Protein AF-A0A0E0R1K1-F1 (afdb_monomer)

pLDDT: mean 71.01, std 23.13, range [18.67, 96.88]

Secondary structure (DSSP, 8-state):
-----PPPPB-PPEEETT-S-HHHHHHHHHHHHHHTSEEEEES-S-HHHHHHHHHHHHHHHTS-HHHHHHTB--TTS-SB--TT-------PPP----HHHHHHHHHHHHHHHHHHHHHHHHHHHHTTS-TTTT---EEEEEEEEE-S---S--TT-EEEEEE--SSSEEEEEE-S---EEEES-TT-SSPPPEEB---TTPEEEEE-HHHHHHTTTSS---EEEEE--SS-EEEEEEEEE--TTS-----GGG-BTTBPPPPS-S----------PPP----------PPEEESS-S-HHHHHHHHHHHHHHTS--EEES-S--HHHHHHHHHHHHHHHTS-HHHHHTTB--TT--EEE-TTS--S-TT--SS--S-EEEEE---STT-BTTBPPP---TTTSTTHHHHHHHHHHHHHHHHHHHHHHHHHHTT--TTTT-S-EEEEEEEEE-S---GGGTT--SEEEEPPPSSEEEEEE-S---EEEES-TTSSSPP-EETT--SS-SEEEE---SS-EEEEEEEEEPPHHHHHHHHHHHHHHHHHHHHHHTTS------SS------------------------------------------PPPP------EEETT-S-HHHHHHHHHHHHHHTSEEEEES-S--HHHHHHHHHHHHHHHTS-HHHHHHTB--TTS-EEE-TTS--S-TT-SSSS-S-EEEEE-----TTSS--------TTT-TTHHHHHHHHHHHHHHHHHHHHHHHHHHTT--TTHHHHTTTTSS----EEEEE--SS--GGGTT--SS-S----SSEEEE---S----EE-SSTTSSSPPPEEPPP-TTPEEEEE--S--SS-----------HHHHHHHHHHHHHHHHHHHHHHHHHH------SSS--HHHHHHHHHTT-

InterPro domains:
  IPR005123 Oxoglutarate/iron-dependent dioxygenase domain [PS51471] (137-242)
  IPR005123 Oxoglutarate/iron-dependent dioxygenase domain [PS51471] (443-529)
  IPR005123 Oxoglutarate/iron-dependent dioxygenase domain [PS51471] (773-859)
  IPR026992 Non-haem dioxygenase, N-terminal domain [PF14226] (12-111)
  IPR026992 Non-haem dioxygenase, N-terminal domain [PF14226] (290-401)
  IPR026992 Non-haem dioxygenase, N-terminal domain [PF14226] (614-725)
  IPR027443 Isopenicillin N synthase-like superfamily [G3DSA:2.60.120.330] (4-268)
  IPR027443 Isopenicillin N synthase-like superfamily [G3DSA:2.60.120.330] (279-543)
  IPR027443 Isopenicillin N synthase-like superfamily [G3DSA:2.60.120.330] (609-859)
  IPR044861 Isopenicillin N synthase-like, Fe(2+) 2OG dioxygenase domain [PF03171] (141-241)
  IPR044861 Isopenicillin N synthase-like, Fe(2+) 2OG dioxygenase domain [PF03171] (447-529)
  IPR044861 Isopenicillin N synthase-like, Fe(2+) 2OG dioxygenase domain [PF03171] (775-840)

Solvent-accessible surface area (backbone atoms only — not comparable to full-atom values): 54392 Å² total; per-residue (Å²): 143,74,79,80,76,77,52,66,74,50,85,58,51,76,43,59,65,69,53,88,53,56,67,62,44,9,52,50,51,43,49,24,29,48,72,45,10,36,29,36,36,30,69,62,84,47,54,92,47,52,62,54,48,50,56,47,47,50,62,56,69,70,47,59,66,70,66,50,56,46,35,33,28,30,94,84,73,53,60,40,79,64,90,95,62,92,76,78,56,86,76,57,64,88,76,90,85,54,69,71,48,54,54,49,54,48,55,46,51,56,45,51,48,52,42,47,49,52,50,48,21,30,52,26,46,52,52,78,42,57,54,64,75,67,76,65,57,45,75,48,83,42,83,45,79,39,78,29,81,66,74,95,79,65,103,73,66,50,70,36,67,82,42,66,50,75,31,39,36,36,42,33,43,68,76,63,64,72,36,45,27,37,20,70,53,73,76,42,86,79,66,61,66,30,37,50,73,75,57,91,72,38,34,41,34,36,37,6,45,48,40,14,51,28,29,53,57,58,29,36,48,34,33,33,30,25,45,60,72,63,47,61,37,49,36,40,40,39,38,30,28,64,51,89,88,58,84,87,55,57,37,70,81,43,38,43,81,85,41,62,68,75,72,98,81,79,89,90,87,84,91,87,87,75,88,75,87,79,78,90,74,86,72,92,72,84,88,46,79,52,52,73,42,55,67,69,56,86,54,59,63,62,45,7,52,52,49,45,48,24,58,74,54,18,61,50,62,48,74,40,71,57,80,69,58,65,73,57,53,55,48,49,53,50,48,48,47,64,55,68,72,44,58,67,69,67,48,54,74,37,49,40,48,96,80,53,26,16,30,41,60,54,42,73,51,51,69,32,80,82,58,93,57,85,28,15,52,30,29,37,38,31,40,56,57,87,60,97,69,36,46,96,78,36,65,70,61,73,81,54,60,90,80,45,64,68,42,66,61,49,54,52,52,50,52,54,47,52,48,55,41,46,43,56,52,41,18,31,54,25,43,50,72,75,45,55,52,68,70,58,71,61,52,42,46,35,43,31,44,38,41,28,63,22,78,77,53,87,92,43,72,88,46,26,27,34,38,56,36,62,88,79,63,78,46,74,50,76,49,68,78,79,68,76,37,48,27,38,18,50,45,80,89,43,85,82,62,59,74,46,58,63,84,28,65,69,33,30,68,31,37,30,25,50,65,69,73,47,66,39,51,37,41,40,36,35,30,29,74,28,78,64,51,65,46,45,52,61,50,52,56,59,49,54,54,50,61,51,54,64,60,56,75,70,78,67,95,73,96,80,78,91,72,63,78,84,85,87,81,89,86,85,90,86,87,86,88,80,83,89,79,90,88,81,90,80,89,78,91,90,83,84,89,91,88,87,84,79,88,87,80,92,79,88,81,90,74,83,70,64,81,54,85,61,48,76,38,50,69,68,51,92,47,63,64,64,38,7,50,48,49,44,49,22,48,75,76,54,32,33,29,34,35,31,66,63,78,64,55,70,69,54,54,54,49,41,54,53,44,50,47,62,54,71,71,43,56,67,70,63,47,54,74,40,42,52,42,100,82,67,15,17,29,44,57,56,39,76,48,58,66,35,83,83,53,92,60,90,31,17,52,28,29,36,37,31,39,57,68,82,87,64,97,78,57,90,69,75,70,55,60,76,78,56,56,93,81,43,68,63,37,67,59,44,53,51,56,47,51,55,40,50,50,55,37,50,52,55,51,51,23,30,51,29,44,47,71,76,43,54,54,55,46,58,56,77,74,44,67,64,78,73,56,86,52,66,48,73,52,78,48,61,72,90,75,78,56,85,90,49,72,88,64,38,52,70,42,71,77,79,85,90,54,65,59,49,84,43,78,76,94,63,78,77,80,52,66,48,51,79,54,71,88,44,85,80,63,59,74,34,46,47,74,74,56,91,86,42,36,43,31,38,43,50,66,92,79,82,86,92,78,95,74,89,81,88,89,87,79,93,55,80,70,60,57,59,54,53,55,54,54,52,56,55,51,55,53,54,55,51,53,58,54,59,60,68,73,59,86,73,89,81,77,94,88,73,86,53,72,67,61,59,52,56,64,57,61,77,76,115

Organism: Oryza rufipogon (NCBI:txid4529)

Radius of gyration: 35.81 Å; Cα contacts (8 Å, |Δi|>4): 1321; chains: 1; bounding box: 96×92×89 Å

Sequence (910 aa):
MAGAGAGEILDLPVVDLASSDLAAAAKSVRKACVEYGFFYVVNHGAEGLVEKVFAESSKFFEQPLGEKMALLRNRNYLGYTPLGADKLDASSKFKENFPCWKETMKLYHETALATGKRILSLIALSLNLDAEFFDCPVAFLRLLHYPGEANESDDGNYGASAHSDYGVLTLVATDGTPGLQICREKDKCPQLWEDVHHIEGALIVNIGDLLQRWTNCVFRSTLHRVVAVGKERYSVAFFLHTNPDLVVQCLESCCSEACPPRSNKQQPLPGGRGSGKPEMVAAAGDRLDLPVVDLASSDLRSSAESIRKACVEYGFFYVVNHGIEEGLLEKVFAESRRFFEQPLEEKMALLRNSSHLGYTPPYTEKLDASSKFRGDLSEKFKIGPIGDEGFQNDANQWPSEERLPCWKETMKLYRATALATGKRILSLVALSLNLDAEFFDCPLAFLRLLHYPGEINESDDGNYGASAHSDYGILTLLATDGIPGLQICKEKDRHPQLWEDVHHIDGSTLHRVVAVGKERYSVAFFLDPDPDFVVSTYKKWRLFGRALELNIQKGKTCYMTPKMGHVCFLLCKPSYRGDADADGGGGSSSKPPLRQKRNPAMAGGGGGGNRLDLPVVDLASSDPRAAAESIRKACVESGFFYVVNHGVEEGLLKRLFAESSKFFELPMEEKMTLRRNSNHRGYTPPYAEKLDPSSKFEGDLKESFYIGPIGDEGLQNDANQWPSEERLPSWRETIKMYHASALATGKRILSLIALSLNLDAEFFENIGAFICPSAFLRLLHYPGEVDDSDYGNYGASAHSDYGMITLLATDGTPGLQICKEKDRNPQLWEDVHHIDGSTVHRVVAVGKERYSRVMPTEVLTYKEWRLFERAIECYIQIVLCFYMCKEANMCYTAGHRSPLSIFLLRLGSV

Foldseek 3Di:
DPDPPAFPADPFAEAELPDPPLVVRLQSLLCRQQQPLKHKYFPLPCQVLLVVLVVLLVVLVPDDPVVQVLFFQAPVRGGHDDPPDPDHDHDRDDDDDDPSNVVSVVVSLVSVLVSVLSSCLSPQVNLVHHSCPQVDWDKDKDKDKQALDDDPDDPPAFSWDKDFAAAAKKWKDWPQDWFKWWFSCPLDVVTRTHTHGDDRRIIMMGGGPLNCLQLLNSGDRIIMTGGRPSHMIIMMMMGIHGDPVDDRWHDPSNDDQVRHRDDPPDDDDDDDDFDDDDDPPPDDDDDDAQQEAELPDPPLLVSLQSLVCRCVKAVDHHYPPLPDDPVLVVVLVVLLCLLVPDDPVQQVVQQADPVRAGKDAALRAAQPPRDPDSHAQKIKHKDWDDDDQDPPNDHHDDRDCVRRPCSVVSVVVNQVSVLVSVLSSCLSPQVSVVHHSCLQVDWTKMKMKMKFDLDQDPSNVPHFNHDKHADDADDKDKDWPPDWFKWFFQCPPDPVTDIGTPVDDIHGRIITGHRDNDMIIMMMMHTHGDSVSVVVVVVVVVVVVVVVVVVVVPPDDDDDDDDDDDDDDDDYYDDDDDDDDDDDDDYDDDDDDDDDDDDDDDDDDDDDFDADPQQEAELPDPDLLVNLQSLLCRCVPPLKHKYFPLPDDPVLLVVQVVLLVLLVPDDPVLQCVQPQDPVRFGKDAALNAAADPPDPDSHARKIKGKAWDDDDPPTPCRVHDDRDCVRRVCNVVSVVSVQVSVVSSVLSSCLSPCVNVVHHSCVCVVVPCPVPPGRMDMRMDFDPDDDPVCVVHHNHDDHDDDDQKDWADDPQDWRDWDFRCVVDVVTDTGTDGDDPNIIMMRGPPVDDPDDPDDDDDDDDDPVVVVVVVVVVVVVVVVVVVVVVVVVPPDDDDDDDDDPVVVVVVVVVPD

Structure (mmCIF, N/CA/C/O backbone):
data_AF-A0A0E0R1K1-F1
#
_entry.id   AF-A0A0E0R1K1-F1
#
loop_
_atom_site.group_PDB
_atom_site.id
_atom_site.type_symbol
_atom_site.label_atom_id
_atom_site.label_alt_id
_atom_site.label_comp_id
_atom_site.label_asym_id
_atom_site.label_entity_id
_atom_site.label_seq_id
_atom_site.pdbx_PDB_ins_code
_atom_site.Cartn_x
_atom_site.Cartn_y
_atom_site.Cartn_z
_atom_site.occupancy
_atom_site.B_iso_or_equiv
_atom_site.auth_seq_id
_atom_site.auth_comp_id
_atom_site.auth_asym_id
_atom_site.auth_atom_id
_atom_site.pdbx_PDB_model_num
ATOM 1 N N . MET A 1 1 ? -18.741 42.833 -5.542 1.00 38.09 1 MET A N 1
ATOM 2 C CA . MET A 1 1 ? -18.993 42.048 -6.769 1.00 38.09 1 MET A CA 1
ATOM 3 C C . MET A 1 1 ? -17.770 42.108 -7.670 1.00 38.09 1 MET A C 1
ATOM 5 O O . MET A 1 1 ? -17.609 43.068 -8.409 1.00 38.09 1 MET A O 1
ATOM 9 N N . ALA A 1 2 ? -16.921 41.090 -7.589 1.00 26.56 2 ALA A N 1
ATOM 10 C CA . ALA A 1 2 ? -16.015 40.679 -8.655 1.00 26.56 2 ALA A CA 1
ATOM 11 C C . ALA A 1 2 ? -16.348 39.201 -8.889 1.00 26.56 2 ALA A C 1
ATOM 13 O O . ALA A 1 2 ? -16.592 38.488 -7.915 1.00 26.56 2 ALA A O 1
ATOM 14 N N . GLY A 1 3 ? -16.517 38.782 -10.142 1.00 25.83 3 GLY A N 1
ATOM 15 C CA . GLY A 1 3 ? -17.083 37.466 -10.432 1.00 25.83 3 GLY A CA 1
ATOM 16 C C . GLY A 1 3 ? -16.177 36.344 -9.937 1.00 25.83 3 GLY A C 1
ATOM 17 O O . GLY A 1 3 ? -14.984 36.356 -10.237 1.00 25.83 3 GLY A O 1
ATOM 18 N N . ALA A 1 4 ? -16.754 35.357 -9.247 1.00 35.53 4 ALA A N 1
ATOM 19 C CA . ALA A 1 4 ? -16.153 34.033 -9.206 1.00 35.53 4 ALA A CA 1
ATOM 20 C C . ALA A 1 4 ? -15.958 33.598 -10.663 1.00 35.53 4 ALA A C 1
ATOM 22 O O . ALA A 1 4 ? -16.930 33.524 -11.421 1.00 35.53 4 ALA A O 1
ATOM 23 N N . GLY A 1 5 ? -14.705 33.405 -11.075 1.00 34.50 5 GLY A N 1
ATOM 24 C CA . GLY A 1 5 ? -14.417 32.869 -12.395 1.00 34.50 5 GLY A CA 1
ATOM 25 C C . GLY A 1 5 ? -15.039 31.486 -12.466 1.00 34.50 5 GLY A C 1
ATOM 26 O O . GLY A 1 5 ? -14.620 30.603 -11.722 1.00 34.50 5 GLY A O 1
ATOM 27 N N . ALA A 1 6 ? -16.052 31.313 -13.316 1.00 41.03 6 ALA A N 1
ATOM 28 C CA . ALA A 1 6 ? -16.523 29.982 -13.657 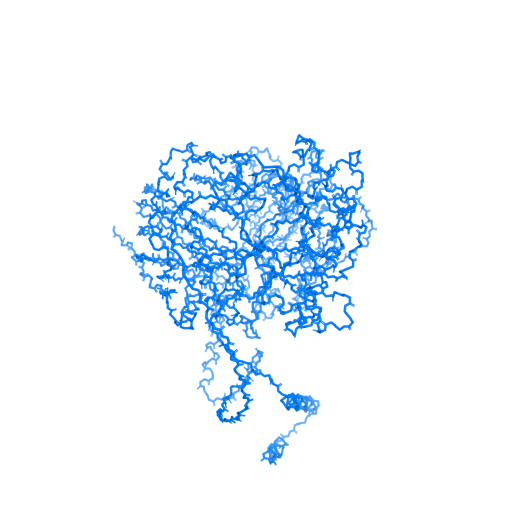1.00 41.03 6 ALA A CA 1
ATOM 29 C C . ALA A 1 6 ? -15.311 29.216 -14.197 1.00 41.03 6 ALA A C 1
ATOM 31 O O . ALA A 1 6 ? -14.703 29.664 -15.174 1.00 41.03 6 ALA A O 1
ATOM 32 N N . GLY A 1 7 ? -14.932 28.122 -13.530 1.00 47.09 7 GLY A N 1
ATOM 33 C CA . GLY A 1 7 ? -13.906 27.232 -14.051 1.00 47.09 7 GLY A CA 1
ATOM 34 C C . GLY A 1 7 ? -14.307 26.803 -15.458 1.00 47.09 7 GLY A C 1
ATOM 35 O O . GLY A 1 7 ? -15.494 26.591 -15.729 1.00 47.09 7 GLY A O 1
ATOM 36 N N . GLU A 1 8 ? -13.343 26.713 -16.376 1.00 55.09 8 GLU A N 1
ATOM 37 C CA . GLU A 1 8 ? -13.627 26.105 -17.673 1.00 55.09 8 GLU A CA 1
ATOM 38 C C . GLU A 1 8 ? -14.119 24.677 -17.408 1.00 55.09 8 GLU A C 1
ATOM 40 O O . GLU A 1 8 ? -13.412 23.872 -16.798 1.00 55.09 8 GLU A O 1
ATOM 45 N N . ILE A 1 9 ? -15.370 24.396 -17.793 1.00 64.06 9 ILE A N 1
ATOM 46 C CA . ILE A 1 9 ? -16.003 23.098 -17.546 1.00 64.06 9 ILE A CA 1
ATOM 47 C C . ILE A 1 9 ? -15.183 22.046 -18.280 1.00 64.06 9 ILE A C 1
ATOM 49 O O . ILE A 1 9 ? -15.067 22.087 -19.507 1.00 64.06 9 ILE A O 1
ATOM 53 N N . LEU A 1 10 ? -14.622 21.100 -17.529 1.00 76.94 10 LEU A N 1
ATOM 54 C CA . LEU A 1 10 ? -13.734 20.115 -18.112 1.00 76.94 10 LEU A CA 1
ATOM 55 C C . LEU A 1 10 ? -14.541 19.029 -18.826 1.00 76.94 10 LEU A C 1
ATOM 57 O O . LEU A 1 10 ? -15.291 18.272 -18.202 1.00 76.94 10 LEU A O 1
ATOM 61 N N . ASP A 1 11 ? -14.351 18.938 -20.139 1.00 83.44 11 ASP A N 1
ATOM 62 C CA . ASP A 1 11 ? -14.863 17.845 -20.961 1.00 83.44 11 ASP A CA 1
ATOM 63 C C . ASP A 1 11 ? -13.912 16.641 -20.853 1.00 83.44 11 ASP A C 1
ATOM 65 O O . ASP A 1 11 ? -12.934 16.507 -21.596 1.00 83.44 11 ASP A O 1
ATOM 69 N N . LEU A 1 12 ? -14.136 15.805 -19.833 1.00 90.81 12 LEU A N 1
ATOM 70 C CA . LEU A 1 12 ? -13.389 14.561 -19.655 1.00 90.81 12 LEU A CA 1
ATOM 71 C C . LEU A 1 12 ? -13.831 13.514 -20.691 1.00 90.81 12 LEU A C 1
ATOM 73 O O . LEU A 1 12 ? -15.024 13.402 -20.973 1.00 90.81 12 LEU A O 1
ATOM 77 N N . PRO A 1 13 ? -12.914 12.669 -21.201 1.00 92.69 13 PRO A N 1
ATOM 78 C CA . PRO A 1 13 ? -13.278 11.599 -22.123 1.00 92.69 13 PRO A CA 1
ATOM 79 C C . PRO A 1 13 ? -14.354 10.673 -21.543 1.00 92.69 13 PRO A C 1
ATOM 81 O O . PRO A 1 13 ? -14.266 10.271 -20.384 1.00 92.69 13 PRO A O 1
ATOM 84 N N . VAL A 1 14 ? -15.325 10.282 -22.368 1.00 93.88 14 VAL A N 1
ATOM 85 C CA . VAL A 1 14 ? -16.332 9.269 -22.022 1.00 93.88 14 VAL A CA 1
ATOM 86 C C . VAL A 1 14 ? -15.924 7.922 -22.622 1.00 93.88 14 VAL A C 1
ATOM 88 O O . VAL A 1 14 ? -15.594 7.826 -23.807 1.00 93.88 14 VAL A O 1
ATOM 91 N N . VAL A 1 15 ? -15.944 6.871 -21.803 1.00 92.75 15 VAL A N 1
ATOM 92 C CA . VAL A 1 15 ? -15.633 5.490 -22.186 1.00 92.75 15 VAL A CA 1
ATOM 93 C C . VAL A 1 15 ? -16.885 4.627 -22.035 1.00 92.75 15 VAL A C 1
ATOM 95 O O . VAL A 1 15 ? -17.396 4.434 -20.935 1.00 92.75 15 VAL A O 1
ATOM 98 N N . ASP A 1 16 ? -17.358 4.080 -23.150 1.00 90.81 16 ASP A N 1
ATOM 99 C CA . ASP A 1 16 ? -18.462 3.119 -23.183 1.00 90.81 16 ASP A CA 1
ATOM 100 C C . ASP A 1 16 ? -17.943 1.696 -22.910 1.00 90.81 16 ASP A C 1
ATOM 102 O O . ASP A 1 16 ? -17.203 1.131 -23.723 1.00 90.81 16 ASP A O 1
ATOM 106 N N . LEU A 1 17 ? -18.320 1.109 -21.768 1.00 88.81 17 LEU A N 1
ATOM 107 C CA . LEU A 1 17 ? -17.922 -0.258 -21.403 1.00 88.81 17 LEU A CA 1
ATOM 108 C C . LEU A 1 17 ? -18.728 -1.356 -22.112 1.00 88.81 17 LEU A C 1
ATOM 110 O O . LEU A 1 17 ? -18.272 -2.506 -22.142 1.00 88.81 17 LEU A O 1
ATOM 114 N N . ALA A 1 18 ? -19.869 -1.018 -22.718 1.00 86.69 18 ALA A N 1
ATOM 115 C CA . ALA A 1 18 ? -20.648 -1.928 -23.554 1.00 86.69 18 ALA A CA 1
ATOM 116 C C . ALA A 1 18 ? -20.130 -1.999 -25.005 1.00 86.69 18 ALA A C 1
ATOM 118 O O . ALA A 1 18 ? -20.594 -2.840 -25.780 1.00 86.69 18 ALA A O 1
ATOM 119 N N . SER A 1 19 ? -19.142 -1.171 -25.375 1.00 83.69 19 SER A N 1
ATOM 120 C CA . SER A 1 19 ? -18.509 -1.209 -26.697 1.00 83.69 19 SER A CA 1
ATOM 121 C C . SER A 1 19 ? -17.977 -2.604 -27.046 1.00 83.69 19 SER A C 1
ATOM 123 O O . SER A 1 19 ? -17.185 -3.206 -26.315 1.00 83.69 19 SER A O 1
ATOM 125 N N . SER A 1 20 ? -18.355 -3.098 -28.228 1.00 81.00 20 SER A N 1
ATOM 126 C CA . SER A 1 20 ? -17.817 -4.339 -28.792 1.00 81.00 20 SER A CA 1
ATOM 127 C C . SER A 1 20 ? -16.398 -4.189 -29.358 1.00 81.00 20 SER A C 1
ATOM 129 O O . SER A 1 20 ? -15.732 -5.198 -29.592 1.00 81.00 20 SER A O 1
ATOM 131 N N . ASP A 1 21 ? -15.930 -2.957 -29.595 1.00 88.62 21 ASP A N 1
ATOM 132 C CA . ASP A 1 21 ? -14.556 -2.673 -30.024 1.00 88.62 21 ASP A CA 1
ATOM 133 C C . ASP A 1 21 ? -13.673 -2.369 -28.805 1.00 88.62 21 ASP A C 1
ATOM 135 O O . ASP A 1 21 ? -13.520 -1.225 -28.362 1.00 88.62 21 ASP A O 1
ATOM 139 N N . LEU A 1 22 ? -13.079 -3.435 -28.265 1.00 85.44 22 LEU A N 1
ATOM 140 C CA . LEU A 1 22 ? -12.175 -3.366 -27.117 1.00 85.44 22 LEU A CA 1
ATOM 141 C C . LEU A 1 22 ? -10.867 -2.633 -27.435 1.00 85.44 22 LEU A C 1
ATOM 143 O O . LEU A 1 22 ? -10.269 -2.062 -26.528 1.00 85.44 22 LEU A O 1
ATOM 147 N N . ALA A 1 23 ? -10.424 -2.615 -28.696 1.00 84.75 23 ALA A N 1
ATOM 148 C CA . ALA A 1 23 ? -9.196 -1.928 -29.087 1.00 84.75 23 ALA A CA 1
ATOM 149 C C . ALA A 1 23 ? -9.410 -0.408 -29.126 1.00 84.75 23 ALA A C 1
ATOM 151 O O . ALA A 1 23 ? -8.581 0.349 -28.615 1.00 84.75 23 ALA A O 1
ATOM 152 N N . ALA A 1 24 ? -10.549 0.048 -29.658 1.00 87.19 24 ALA A N 1
ATOM 153 C CA . ALA A 1 24 ? -10.958 1.447 -29.578 1.00 87.19 24 ALA A CA 1
ATOM 154 C C . ALA A 1 24 ? -11.200 1.885 -28.123 1.00 87.19 24 ALA A C 1
ATOM 156 O O . ALA A 1 24 ? -10.706 2.941 -27.720 1.00 87.19 24 ALA A O 1
ATOM 157 N N . ALA A 1 25 ? -11.878 1.059 -27.316 1.00 88.62 25 ALA A N 1
ATOM 158 C CA . ALA A 1 25 ? -12.114 1.339 -25.899 1.00 88.62 25 ALA A CA 1
ATOM 159 C C . ALA A 1 25 ? -10.797 1.442 -25.105 1.00 88.62 25 ALA A C 1
ATOM 161 O O . ALA A 1 25 ? -10.559 2.457 -24.450 1.00 88.62 25 ALA A O 1
ATOM 162 N N . ALA A 1 26 ? -9.891 0.465 -25.235 1.00 91.88 26 ALA A N 1
ATOM 163 C CA . ALA A 1 26 ? -8.576 0.487 -24.591 1.00 91.88 26 ALA A CA 1
ATOM 164 C C . ALA A 1 26 ? -7.733 1.693 -25.039 1.00 91.88 26 ALA A C 1
ATOM 166 O O . ALA A 1 26 ? -7.074 2.328 -24.218 1.00 91.88 26 ALA A O 1
ATOM 167 N N . LYS A 1 27 ? -7.792 2.082 -26.320 1.00 90.75 27 LYS A N 1
ATOM 168 C CA . LYS A 1 27 ? -7.124 3.292 -26.826 1.00 90.75 27 LYS A CA 1
ATOM 169 C C . LYS A 1 27 ? -7.714 4.581 -26.236 1.00 90.75 27 LYS A C 1
ATOM 171 O O . LYS A 1 27 ? -6.952 5.507 -25.957 1.00 90.75 27 LYS A O 1
ATOM 176 N N . SER A 1 28 ? -9.033 4.641 -26.034 1.00 91.12 28 SER A N 1
ATOM 177 C CA . SER A 1 28 ? -9.708 5.771 -25.379 1.00 91.12 28 SER A CA 1
ATOM 178 C C . SER A 1 28 ? -9.299 5.882 -23.906 1.00 91.12 28 SER A C 1
ATOM 180 O O . SER A 1 28 ? -8.825 6.935 -23.479 1.00 91.12 28 SER A O 1
ATOM 182 N N . VAL A 1 29 ? -9.340 4.763 -23.169 1.00 94.12 29 VAL A N 1
ATOM 183 C CA . VAL A 1 29 ? -8.846 4.656 -21.783 1.00 94.12 29 VAL A CA 1
ATOM 184 C C . VAL A 1 29 ? -7.381 5.088 -21.691 1.00 94.12 29 VAL A C 1
ATOM 186 O O . VAL A 1 29 ? -7.044 5.925 -20.859 1.00 94.12 29 VAL A O 1
ATOM 189 N N . ARG A 1 30 ? -6.511 4.621 -22.601 1.00 94.06 30 ARG A N 1
ATOM 190 C CA . ARG A 1 30 ? -5.103 5.051 -22.668 1.00 94.06 30 ARG A CA 1
ATOM 191 C C . ARG A 1 30 ? -4.975 6.565 -22.754 1.00 94.06 30 ARG A C 1
ATOM 193 O O . ARG A 1 30 ? -4.182 7.161 -22.034 1.00 94.06 30 ARG A O 1
ATOM 200 N N . LYS A 1 31 ? -5.736 7.179 -23.665 1.00 92.44 31 LYS A N 1
ATOM 201 C CA . LYS A 1 31 ? -5.707 8.621 -23.906 1.00 92.44 31 LYS A CA 1
ATOM 202 C C . LYS A 1 31 ? -6.142 9.378 -22.649 1.00 92.44 31 LYS A C 1
ATOM 204 O O . LYS A 1 31 ? -5.427 10.276 -22.215 1.00 92.44 31 LYS A O 1
ATOM 209 N N . ALA A 1 32 ? -7.242 8.960 -22.026 1.00 93.50 32 ALA A N 1
ATOM 210 C CA . ALA A 1 32 ? -7.719 9.523 -20.768 1.00 93.50 32 ALA A CA 1
ATOM 211 C C . ALA A 1 32 ? -6.681 9.430 -19.637 1.00 93.50 32 ALA A C 1
ATOM 213 O O . ALA A 1 32 ? -6.349 10.442 -19.018 1.00 93.50 32 ALA A O 1
ATOM 214 N N . CYS A 1 33 ? -6.110 8.245 -19.408 1.00 94.25 33 CYS A N 1
ATOM 215 C CA . CYS A 1 33 ? -5.111 8.006 -18.366 1.00 94.25 33 CYS A CA 1
ATOM 216 C C . CYS A 1 33 ? -3.810 8.810 -18.566 1.00 94.25 33 CYS A C 1
ATOM 218 O O . CYS A 1 33 ? -3.168 9.177 -17.584 1.00 94.25 33 CYS A O 1
ATOM 220 N N . VAL A 1 34 ? -3.419 9.106 -19.813 1.00 92.00 34 VAL A N 1
ATOM 221 C CA . VAL A 1 34 ? -2.236 9.931 -20.146 1.00 92.00 34 VAL A CA 1
ATOM 222 C C . VAL A 1 34 ? -2.520 11.437 -20.010 1.00 92.00 34 VAL A C 1
ATOM 224 O O . VAL A 1 34 ? -1.708 12.184 -19.454 1.00 92.00 34 VAL A O 1
ATOM 227 N N . GLU A 1 35 ? -3.647 11.904 -20.556 1.00 90.12 35 GLU A N 1
ATOM 228 C CA . GLU A 1 35 ? -3.957 13.336 -20.682 1.00 90.12 35 GLU A CA 1
ATOM 229 C C . GLU A 1 35 ? -4.585 13.932 -19.411 1.00 90.12 35 GLU A C 1
ATOM 231 O O . GLU A 1 35 ? -4.245 15.055 -19.033 1.00 90.12 35 GLU A O 1
ATOM 236 N N . TYR A 1 36 ? -5.465 13.178 -18.746 1.00 92.38 36 TYR A N 1
ATOM 237 C CA . TYR A 1 36 ? -6.310 13.658 -17.645 1.00 92.38 36 TYR A CA 1
ATOM 238 C C . TYR A 1 36 ? -6.089 12.895 -16.337 1.00 92.38 36 TYR A C 1
ATOM 240 O O . TYR A 1 36 ? -6.221 13.484 -15.267 1.00 92.38 36 TYR A O 1
ATOM 248 N N . GLY A 1 37 ? -5.802 11.590 -16.399 1.00 92.88 37 GLY A N 1
ATOM 249 C CA . GLY A 1 37 ? -5.854 10.701 -15.227 1.00 92.88 37 GLY A CA 1
ATOM 250 C C . GLY A 1 37 ? -7.275 10.437 -14.704 1.00 92.88 37 GLY A C 1
ATOM 251 O O . GLY A 1 37 ? -7.437 9.717 -13.722 1.00 92.88 37 GLY A O 1
ATOM 252 N N . PHE A 1 38 ? -8.276 11.022 -15.370 1.00 94.94 38 PHE A N 1
ATOM 253 C CA . PHE A 1 38 ? -9.704 11.023 -15.064 1.00 94.94 38 PHE A CA 1
ATOM 254 C C . PHE A 1 38 ? -10.502 10.805 -16.360 1.00 94.94 38 PHE A C 1
ATOM 256 O O . PHE A 1 38 ? -10.110 11.302 -17.418 1.00 94.94 38 PHE A O 1
ATOM 263 N N . PHE A 1 39 ? -11.618 10.085 -16.288 1.00 96.06 39 PHE A N 1
ATOM 264 C CA . PHE A 1 39 ? -12.583 9.911 -17.378 1.00 96.06 39 PHE A CA 1
ATOM 265 C C . PHE A 1 39 ? -13.959 9.523 -16.842 1.00 96.06 39 PHE A C 1
ATOM 267 O O . PHE A 1 39 ? -14.080 9.067 -15.708 1.00 96.06 39 PHE A O 1
ATOM 274 N N . TYR A 1 40 ? -14.991 9.673 -17.666 1.00 96.06 40 TYR A N 1
ATOM 275 C CA . TYR A 1 40 ? -16.293 9.079 -17.390 1.00 96.06 40 TYR A CA 1
ATOM 276 C C . TYR A 1 40 ? -16.378 7.673 -17.970 1.00 96.06 40 TYR A C 1
ATOM 278 O O . TYR A 1 40 ? -15.834 7.379 -19.037 1.00 96.06 40 TYR A O 1
ATOM 286 N N . VAL A 1 41 ? -17.135 6.823 -17.295 1.00 94.62 41 VAL A N 1
ATOM 287 C CA . VAL A 1 41 ? -17.526 5.495 -17.748 1.00 94.62 41 VAL A CA 1
ATOM 288 C C . VAL A 1 41 ? -19.049 5.425 -17.810 1.00 94.62 41 VAL A C 1
ATOM 290 O O . VAL A 1 41 ? -19.723 5.789 -16.849 1.00 94.62 41 VAL A O 1
ATOM 293 N N . VAL A 1 42 ? -19.581 4.943 -18.935 1.00 93.75 42 VAL A N 1
ATOM 294 C CA . VAL A 1 42 ? -21.022 4.747 -19.195 1.00 93.75 42 VAL A CA 1
ATOM 295 C C . VAL A 1 42 ? -21.299 3.311 -19.649 1.00 93.75 42 VAL A C 1
ATOM 297 O O . VAL A 1 42 ? -20.377 2.607 -20.073 1.00 93.75 42 VAL A O 1
ATOM 300 N N . ASN A 1 43 ? -22.563 2.881 -19.557 1.00 90.94 43 ASN A N 1
ATOM 301 C CA . ASN A 1 43 ? -23.010 1.509 -19.834 1.00 90.94 43 ASN A CA 1
ATOM 302 C C . ASN A 1 43 ? -22.203 0.466 -19.034 1.00 90.94 43 ASN A C 1
ATOM 304 O O . ASN A 1 43 ? -21.733 -0.545 -19.561 1.00 90.94 43 ASN A O 1
ATOM 308 N N . HIS A 1 44 ? -21.985 0.760 -17.753 1.00 89.06 44 HIS A N 1
ATOM 309 C CA . HIS A 1 44 ? -21.160 -0.017 -16.827 1.00 89.06 44 HIS A CA 1
ATOM 310 C C . HIS A 1 44 ? -21.938 -1.066 -16.036 1.00 89.06 44 HIS A C 1
ATOM 312 O O . HIS A 1 44 ? -21.310 -1.934 -15.424 1.00 89.06 44 HIS A O 1
ATOM 318 N N . GLY A 1 45 ? -23.272 -1.024 -16.085 1.00 84.75 45 GLY A N 1
ATOM 319 C CA . GLY A 1 45 ? -24.164 -2.015 -15.486 1.00 84.75 45 GLY A CA 1
ATOM 320 C C . GLY A 1 45 ? -24.514 -1.762 -14.017 1.00 84.75 45 GLY A C 1
ATOM 321 O O . GLY A 1 45 ? -25.189 -2.597 -13.415 1.00 84.75 45 GLY A O 1
ATOM 322 N N . ALA A 1 46 ? -24.077 -0.642 -13.431 1.00 85.62 46 ALA A N 1
ATOM 323 C CA . ALA A 1 46 ? -24.394 -0.249 -12.055 1.00 85.62 46 ALA A CA 1
ATOM 324 C C . ALA A 1 46 ? -25.372 0.939 -11.958 1.00 85.62 46 ALA A C 1
ATOM 326 O O . ALA A 1 46 ? -25.696 1.368 -10.852 1.00 85.62 46 ALA A O 1
ATOM 327 N N . GLU A 1 47 ? -25.863 1.470 -13.081 1.00 82.56 47 GLU A N 1
ATOM 328 C CA . GLU A 1 47 ? -26.652 2.707 -13.170 1.00 82.56 47 GLU A CA 1
ATOM 329 C C . GLU A 1 47 ? -27.867 2.681 -12.222 1.00 82.56 47 GLU A C 1
ATOM 331 O O . GLU A 1 47 ? -27.981 3.515 -11.327 1.00 82.56 47 GLU A O 1
ATOM 336 N N . GLY A 1 48 ? -28.709 1.645 -12.319 1.00 80.62 48 GLY A N 1
ATOM 337 C CA . GLY A 1 48 ? -29.880 1.450 -11.445 1.00 80.62 48 GLY A CA 1
ATOM 338 C C . GLY A 1 48 ? -29.578 0.934 -10.026 1.00 80.62 48 GLY A C 1
ATOM 339 O O . GLY A 1 48 ? -30.506 0.627 -9.270 1.00 80.62 48 GLY A O 1
ATOM 340 N N . LEU A 1 49 ? -28.299 0.779 -9.661 1.00 88.94 49 LEU A N 1
ATOM 341 C CA . LEU A 1 49 ? -27.853 0.469 -8.297 1.00 88.94 49 LEU A CA 1
ATOM 342 C C . LEU A 1 49 ? -27.308 1.707 -7.578 1.00 88.94 49 LEU A C 1
ATOM 344 O O . LEU A 1 49 ? -27.523 1.826 -6.375 1.00 88.94 49 LEU A O 1
ATOM 348 N N . VAL A 1 50 ? -26.664 2.634 -8.294 1.00 88.12 50 VAL A N 1
ATOM 349 C CA . VAL A 1 50 ? -26.103 3.875 -7.731 1.00 88.12 50 VAL A CA 1
ATOM 350 C C . VAL A 1 50 ? -27.162 4.675 -6.959 1.00 88.12 50 VAL A C 1
ATOM 352 O O . VAL A 1 50 ? -26.929 5.040 -5.809 1.00 88.12 50 VAL A O 1
ATOM 355 N N . GLU A 1 51 ? -28.358 4.863 -7.525 1.00 88.00 51 GLU A N 1
ATOM 356 C CA . GLU A 1 51 ? -29.473 5.551 -6.850 1.00 88.00 51 GLU A CA 1
ATOM 357 C C . GLU A 1 51 ? -29.887 4.870 -5.534 1.00 88.00 51 GLU A C 1
ATOM 359 O O . GLU A 1 51 ? -30.118 5.532 -4.521 1.00 88.00 51 GLU A O 1
ATOM 364 N N . LYS A 1 52 ? -29.941 3.531 -5.521 1.00 89.62 52 LYS A N 1
ATOM 365 C CA . LYS A 1 52 ? -30.295 2.749 -4.325 1.00 89.62 52 LYS A CA 1
ATOM 366 C C . LYS A 1 52 ? -29.222 2.869 -3.251 1.00 89.62 52 LYS A C 1
ATOM 368 O O . LYS A 1 52 ? -29.547 3.010 -2.077 1.00 89.62 52 LYS A O 1
ATOM 373 N N . VAL A 1 53 ? -27.951 2.855 -3.650 1.00 91.69 53 VAL A N 1
ATOM 374 C CA . VAL A 1 53 ? -26.820 3.076 -2.743 1.00 91.69 53 VAL A CA 1
ATOM 375 C C . VAL A 1 53 ? -26.882 4.475 -2.143 1.00 91.69 53 VAL A C 1
ATOM 377 O O . VAL A 1 53 ? -26.679 4.602 -0.940 1.00 91.69 53 VAL A O 1
ATOM 380 N N . PHE A 1 54 ? -27.220 5.510 -2.920 1.00 91.44 54 PHE A N 1
ATOM 381 C CA . PHE A 1 54 ? -27.428 6.853 -2.376 1.00 91.44 54 PHE A CA 1
ATOM 382 C C . PHE A 1 54 ? -28.596 6.912 -1.389 1.00 91.44 54 PHE A C 1
ATOM 384 O O . PHE A 1 54 ? -28.416 7.439 -0.293 1.00 91.44 54 PHE A O 1
ATOM 391 N N . ALA A 1 55 ? -29.742 6.308 -1.709 1.00 89.81 55 ALA A N 1
ATOM 392 C CA . ALA A 1 55 ? -30.892 6.261 -0.806 1.00 89.81 55 ALA A CA 1
ATOM 393 C C . ALA A 1 55 ? -30.582 5.530 0.518 1.00 89.81 55 ALA A C 1
ATOM 395 O O . ALA A 1 55 ? -30.940 6.011 1.590 1.00 89.81 55 ALA A O 1
ATOM 396 N N . GLU A 1 56 ? -29.886 4.389 0.475 1.00 89.56 56 GLU A N 1
ATOM 397 C CA . GLU A 1 56 ? -29.472 3.656 1.682 1.00 89.56 56 GLU A CA 1
ATOM 398 C C . GLU A 1 56 ? -28.316 4.348 2.434 1.00 89.56 56 GLU A C 1
ATOM 400 O O . GLU A 1 56 ? -28.234 4.272 3.660 1.00 89.56 56 GLU A O 1
ATOM 405 N N . SER A 1 57 ? -27.439 5.067 1.728 1.00 89.62 57 SER A N 1
ATOM 406 C CA . SER A 1 57 ? -26.365 5.879 2.314 1.00 89.62 57 SER A CA 1
ATOM 407 C C . SER A 1 57 ? -26.918 7.105 3.051 1.00 89.62 57 SER A C 1
ATOM 409 O O . SER A 1 57 ? -26.533 7.355 4.190 1.00 89.62 57 SER A O 1
ATOM 411 N N . SER A 1 58 ? -27.877 7.824 2.458 1.00 88.75 58 SER A N 1
ATOM 412 C CA . SER A 1 58 ? -28.594 8.938 3.097 1.00 88.75 58 SER A CA 1
ATOM 413 C C . SER A 1 58 ? -29.267 8.473 4.395 1.00 88.75 58 SER A C 1
ATOM 415 O O . SER A 1 58 ? -28.921 8.985 5.459 1.00 88.75 58 SER A O 1
ATOM 417 N N . LYS A 1 59 ? -30.065 7.393 4.360 1.00 88.81 59 LYS A N 1
ATOM 418 C CA . LYS A 1 59 ? -30.658 6.770 5.565 1.00 88.81 59 LYS A CA 1
ATOM 419 C C . LYS A 1 59 ? -29.632 6.386 6.634 1.00 88.81 59 LYS A C 1
ATOM 421 O O . LYS A 1 59 ? -29.958 6.372 7.818 1.00 88.81 59 LYS A O 1
ATOM 426 N N . PHE A 1 60 ? -28.407 6.022 6.246 1.00 88.00 60 PHE A N 1
ATOM 427 C CA . PHE A 1 60 ? -27.322 5.757 7.192 1.00 88.00 60 PHE A CA 1
ATOM 428 C C . PHE A 1 60 ? -26.788 7.051 7.823 1.00 88.00 60 PHE A C 1
ATOM 430 O O . PHE A 1 60 ? -26.630 7.124 9.042 1.00 88.00 60 PHE A O 1
ATOM 437 N N . PHE A 1 61 ? -26.542 8.089 7.024 1.00 88.94 61 PHE A N 1
ATOM 438 C CA . PHE A 1 61 ? -26.033 9.369 7.517 1.00 88.94 61 PHE A CA 1
ATOM 439 C C . PHE A 1 61 ? -27.072 10.184 8.304 1.00 88.94 61 PHE A C 1
ATOM 441 O O . PHE A 1 61 ? -26.673 10.913 9.212 1.00 88.94 61 PHE A O 1
ATOM 448 N N . GLU A 1 62 ? -28.370 9.996 8.065 1.00 88.06 62 GLU A N 1
ATOM 449 C CA . GLU A 1 62 ? -29.478 10.571 8.850 1.00 88.06 62 GLU A CA 1
ATOM 450 C C . GLU A 1 62 ? -29.587 10.007 10.281 1.00 88.06 62 GLU A C 1
ATOM 452 O O . GLU A 1 62 ? -30.239 10.607 11.137 1.00 88.06 62 GLU A O 1
ATOM 457 N N . GLN A 1 63 ? -28.941 8.873 10.586 1.00 84.56 63 GLN A N 1
ATOM 458 C CA . GLN A 1 63 ? -29.039 8.255 11.913 1.00 84.56 63 GLN A CA 1
ATOM 459 C C . GLN A 1 63 ? -28.481 9.158 13.028 1.00 84.56 63 GLN A C 1
ATOM 461 O O . GLN A 1 63 ? -27.520 9.911 12.798 1.00 84.56 63 GLN A O 1
ATOM 466 N N . PRO A 1 64 ? -29.006 9.042 14.268 1.00 85.00 64 PRO A N 1
ATOM 467 C CA . PRO A 1 64 ? -28.451 9.722 15.432 1.00 85.00 64 PRO A CA 1
ATOM 468 C C . PRO A 1 64 ? -26.947 9.473 15.570 1.00 85.00 64 PRO A C 1
ATOM 470 O O . PRO A 1 64 ? -26.466 8.357 15.360 1.00 85.00 64 PRO A O 1
ATOM 473 N N . LEU A 1 65 ? -26.192 10.502 15.969 1.00 80.81 65 LEU A N 1
ATOM 474 C CA . LEU A 1 65 ? -24.730 10.415 16.057 1.00 80.81 65 LEU A CA 1
ATOM 475 C C . LEU A 1 65 ? -24.263 9.245 16.940 1.00 80.81 65 LEU A C 1
ATOM 477 O O . LEU A 1 65 ? -23.285 8.597 16.593 1.00 80.81 65 LEU A O 1
ATOM 481 N N . GLY A 1 66 ? -24.984 8.922 18.020 1.00 76.62 66 GLY A N 1
ATOM 482 C CA . GLY A 1 66 ? -24.668 7.783 18.892 1.00 76.62 66 GLY A CA 1
ATOM 483 C C . GLY A 1 66 ? -24.652 6.422 18.179 1.00 76.62 66 GLY A C 1
ATOM 484 O O . GLY A 1 66 ? -23.738 5.636 18.413 1.00 76.62 66 GLY A O 1
ATOM 485 N N . GLU A 1 67 ? -25.595 6.172 17.264 1.00 78.62 67 GLU A N 1
ATOM 486 C CA . GLU A 1 67 ? -25.659 4.921 16.487 1.00 78.62 67 GLU A CA 1
ATOM 487 C C . GLU A 1 67 ? -24.505 4.845 15.476 1.00 78.62 67 GLU A C 1
ATOM 489 O O . GLU A 1 67 ? -23.803 3.837 15.389 1.00 78.62 67 GLU A O 1
ATOM 494 N N . LYS A 1 68 ? -24.214 5.953 14.780 1.00 83.00 68 LYS A N 1
ATOM 495 C CA . LYS A 1 68 ? -23.070 6.033 13.852 1.00 83.00 68 LYS A CA 1
ATOM 496 C C . LYS A 1 68 ? -21.733 5.871 14.592 1.00 83.00 68 LYS A C 1
ATOM 498 O O . LYS A 1 68 ? -20.839 5.173 14.118 1.00 83.00 68 LYS A O 1
ATOM 503 N N . MET A 1 69 ? -21.610 6.448 15.789 1.00 79.00 69 MET A N 1
ATOM 504 C CA . MET A 1 69 ? -20.428 6.327 16.654 1.00 79.00 69 MET A CA 1
ATOM 505 C C . MET A 1 69 ? -20.239 4.917 17.236 1.00 79.00 69 MET A C 1
ATOM 507 O O . MET A 1 69 ? -19.102 4.520 17.488 1.00 79.00 69 MET A O 1
ATOM 511 N N . ALA A 1 70 ? -21.296 4.110 17.377 1.00 74.88 70 ALA A N 1
ATOM 512 C CA . ALA A 1 70 ? -21.156 2.695 17.737 1.00 74.88 70 ALA A CA 1
ATOM 513 C C . ALA A 1 70 ? -20.387 1.881 16.670 1.00 74.88 70 ALA A C 1
ATOM 515 O O . ALA A 1 70 ? -19.829 0.824 16.972 1.00 74.88 70 ALA A O 1
ATOM 516 N N . LEU A 1 71 ? -20.309 2.400 15.438 1.00 76.06 71 LEU A N 1
ATOM 517 C CA . LEU A 1 71 ? -19.617 1.808 14.292 1.00 76.06 71 LEU A CA 1
ATOM 518 C C . LEU A 1 71 ? -18.267 2.483 13.980 1.00 76.06 71 LEU A C 1
ATOM 520 O O . LEU A 1 71 ? -17.787 2.361 12.855 1.00 76.06 71 LEU A O 1
ATOM 524 N N . LEU A 1 72 ? -17.656 3.191 14.941 1.00 78.94 72 LEU A N 1
ATOM 525 C CA . LEU A 1 72 ? -16.371 3.896 14.787 1.00 78.94 72 LEU A CA 1
ATOM 526 C C . LEU A 1 72 ? -15.292 3.082 14.046 1.00 78.94 72 LEU A C 1
ATOM 528 O O . LEU A 1 72 ? -15.121 1.884 14.287 1.00 78.94 72 LEU A O 1
ATOM 532 N N . ARG A 1 73 ? -14.536 3.766 13.177 1.00 75.25 73 ARG A N 1
ATOM 533 C CA . ARG A 1 73 ? -13.464 3.201 12.346 1.00 75.25 73 ARG A CA 1
ATOM 534 C C . ARG A 1 73 ? -12.396 2.486 13.180 1.00 75.25 73 ARG A C 1
ATOM 536 O O . ARG A 1 73 ? -11.657 3.114 13.936 1.00 75.25 73 ARG A O 1
ATOM 543 N N . ASN A 1 74 ? -12.278 1.177 12.972 1.00 70.75 74 ASN A N 1
ATOM 544 C CA . ASN A 1 74 ? -11.338 0.313 13.679 1.00 70.75 74 ASN A CA 1
ATOM 545 C C . ASN A 1 74 ? -9.913 0.344 13.077 1.00 70.75 74 ASN A C 1
ATOM 547 O O . ASN A 1 74 ? -9.639 1.019 12.083 1.00 70.75 74 ASN A O 1
ATOM 551 N N . ARG A 1 75 ? -8.991 -0.433 13.669 1.00 64.38 75 ARG A N 1
ATOM 552 C CA . ARG A 1 75 ? -7.573 -0.530 13.251 1.00 64.38 75 ARG A CA 1
ATOM 553 C C . ARG A 1 75 ? -7.352 -1.038 11.819 1.00 64.38 75 ARG A C 1
ATOM 555 O O . ARG A 1 75 ? -6.275 -0.813 11.282 1.00 64.38 75 ARG A O 1
ATOM 562 N N . ASN A 1 76 ? -8.351 -1.672 11.207 1.00 61.16 76 ASN A N 1
ATOM 563 C CA . ASN A 1 76 ? -8.308 -2.157 9.826 1.00 61.16 76 ASN A CA 1
ATOM 564 C C . ASN A 1 76 ? -8.947 -1.146 8.850 1.00 61.16 76 ASN A C 1
ATOM 566 O O . ASN A 1 76 ? -9.300 -1.509 7.733 1.00 61.16 76 ASN A O 1
ATOM 570 N N . TYR A 1 77 ? -9.133 0.110 9.279 1.00 70.06 77 TYR A N 1
ATOM 571 C CA . TYR A 1 77 ? -9.758 1.207 8.527 1.00 70.06 77 TYR A CA 1
ATOM 572 C C . TYR A 1 77 ? -11.241 0.999 8.159 1.00 70.06 77 TYR A C 1
ATOM 574 O O . TYR A 1 77 ? -11.795 1.784 7.390 1.00 70.06 77 TYR A O 1
ATOM 582 N N . LEU A 1 78 ? -11.914 0.008 8.755 1.00 77.88 78 LEU A N 1
ATOM 583 C CA . LEU A 1 78 ? -13.335 -0.275 8.533 1.00 77.88 78 LEU A CA 1
ATOM 584 C C . LEU A 1 78 ? -14.204 0.394 9.607 1.00 77.88 78 LEU A C 1
ATOM 586 O O . LEU A 1 78 ? -13.948 0.221 10.800 1.00 77.88 78 LEU A O 1
ATOM 590 N N . GLY A 1 79 ? -15.241 1.124 9.188 1.00 82.44 79 GLY A N 1
ATOM 591 C CA . GLY A 1 79 ? -16.232 1.762 10.065 1.00 82.44 79 GLY A CA 1
ATOM 592 C C . GLY A 1 79 ? -16.483 3.241 9.748 1.00 82.44 79 GLY A C 1
ATOM 593 O O . GLY A 1 79 ? -15.962 3.792 8.779 1.00 82.44 79 GLY A O 1
ATOM 594 N N . TYR A 1 80 ? -17.296 3.883 10.582 1.00 84.56 80 TYR A N 1
ATOM 595 C CA . TYR A 1 80 ? -17.679 5.290 10.493 1.00 84.56 80 TYR A CA 1
ATOM 596 C C . TYR A 1 80 ? -16.565 6.224 10.990 1.00 84.56 80 TYR A C 1
ATOM 598 O O . TYR A 1 80 ? -15.912 5.958 11.999 1.00 84.56 80 TYR A O 1
ATOM 606 N N . THR A 1 81 ? -16.371 7.347 10.295 1.00 84.44 81 THR A N 1
ATOM 607 C CA . THR A 1 81 ? -15.486 8.442 10.723 1.00 84.44 81 THR A CA 1
ATOM 608 C C . THR A 1 81 ? -16.344 9.702 10.893 1.00 84.44 81 THR A C 1
ATOM 610 O O . THR A 1 81 ? -16.946 10.129 9.907 1.00 84.44 81 THR A O 1
ATOM 613 N N . PRO A 1 82 ? -16.462 10.279 12.104 1.00 82.00 82 PRO A N 1
ATOM 614 C CA . PRO A 1 82 ? -17.203 11.520 12.312 1.00 82.00 82 PRO A CA 1
ATOM 615 C C . PRO A 1 82 ? -16.413 12.738 11.809 1.00 82.00 82 PRO A C 1
ATOM 617 O O . PRO A 1 82 ? -15.191 12.689 11.649 1.00 82.00 82 PRO A O 1
ATOM 620 N N . LEU A 1 83 ? -17.120 13.850 11.597 1.00 78.31 83 LEU A N 1
ATOM 621 C CA . LEU A 1 83 ? -16.521 15.137 11.235 1.00 78.31 83 LEU A CA 1
ATOM 622 C C . LEU A 1 83 ? -15.505 15.581 12.307 1.00 78.31 83 LEU A C 1
ATOM 624 O O . LEU A 1 83 ? -15.791 15.507 13.501 1.00 78.31 83 LEU A O 1
ATOM 628 N N . GLY A 1 84 ? -14.327 16.040 11.875 1.00 61.81 84 GLY A N 1
ATOM 629 C CA . GLY A 1 84 ? -13.284 16.583 12.756 1.00 61.81 84 GLY A CA 1
ATOM 630 C C . GLY A 1 84 ? -12.475 15.563 13.577 1.00 61.81 84 GLY A C 1
ATOM 631 O O . GLY A 1 84 ? -11.809 15.967 14.527 1.00 61.81 84 GLY A O 1
ATOM 632 N N . ALA A 1 85 ? -12.520 14.261 13.261 1.00 58.44 85 ALA A N 1
ATOM 633 C CA . ALA A 1 85 ? -11.817 13.228 14.032 1.00 58.44 85 ALA A CA 1
ATOM 634 C C . ALA A 1 85 ? -10.651 12.547 13.287 1.00 58.44 85 ALA A C 1
ATOM 636 O O . ALA A 1 85 ? -10.857 11.694 12.424 1.00 58.44 85 ALA A O 1
ATOM 637 N N . ASP A 1 86 ? -9.422 12.812 13.744 1.00 47.81 86 ASP A N 1
ATOM 638 C CA . ASP A 1 86 ? -8.190 12.175 13.238 1.00 47.81 86 ASP A CA 1
ATOM 639 C C . ASP A 1 86 ? -7.756 10.906 14.003 1.00 47.81 86 ASP A C 1
ATOM 641 O O . ASP A 1 86 ? -6.776 10.254 13.640 1.00 47.81 86 ASP A O 1
ATOM 645 N N . LYS A 1 87 ? -8.453 10.525 15.083 1.00 41.06 87 LYS A N 1
ATOM 646 C CA . LYS A 1 87 ? -8.026 9.431 15.980 1.00 41.06 87 LYS A CA 1
ATOM 647 C C . LYS A 1 87 ? -8.708 8.092 15.683 1.00 41.06 87 LYS A C 1
ATOM 649 O O . LYS A 1 87 ? -9.883 8.029 15.336 1.00 41.06 87 LYS A O 1
ATOM 654 N N . LEU A 1 88 ? -7.949 7.010 15.866 1.00 44.81 88 LEU A N 1
ATOM 655 C CA . LEU A 1 88 ? -8.427 5.625 15.874 1.00 44.81 88 LEU A CA 1
ATOM 656 C C . LEU A 1 88 ? -8.713 5.192 17.319 1.00 44.81 88 LEU A C 1
ATOM 658 O O . LEU A 1 88 ? -7.816 5.276 18.158 1.00 44.81 88 LEU A O 1
ATOM 662 N N . ASP A 1 89 ? -9.907 4.661 17.583 1.00 41.56 89 ASP A N 1
ATOM 663 C CA . ASP A 1 89 ? -10.210 3.891 18.797 1.00 41.56 89 ASP A CA 1
ATOM 664 C C . ASP A 1 89 ? -10.664 2.472 18.407 1.00 41.56 89 ASP A C 1
ATOM 666 O O . ASP A 1 89 ? -11.217 2.242 17.332 1.00 41.56 89 ASP A O 1
ATOM 670 N N . ALA A 1 90 ? -10.339 1.484 19.235 1.00 42.75 90 ALA A N 1
ATOM 671 C CA . ALA A 1 90 ? -10.242 0.077 18.853 1.00 42.75 90 ALA A CA 1
ATOM 672 C C . ALA A 1 90 ? -11.244 -0.827 19.593 1.00 42.75 90 ALA A C 1
ATOM 674 O O . ALA A 1 90 ? -10.880 -1.922 20.025 1.00 42.75 90 ALA A O 1
ATOM 675 N N . SER A 1 91 ? -12.490 -0.370 19.760 1.00 41.75 91 SER A N 1
ATOM 676 C CA . SER A 1 91 ? -13.491 -1.021 20.625 1.00 41.75 91 SER A CA 1
ATOM 677 C C . SER A 1 91 ? -14.874 -1.274 19.994 1.00 41.75 91 SER A C 1
ATOM 679 O O . SER A 1 91 ? -15.699 -1.956 20.609 1.00 41.75 91 SER A O 1
ATOM 681 N N . SER A 1 92 ? -15.146 -0.791 18.774 1.00 42.03 92 SER A N 1
ATOM 682 C CA . SER A 1 92 ? -16.461 -0.915 18.123 1.00 42.03 92 SER A CA 1
ATOM 683 C C . SER A 1 92 ? -16.809 -2.367 17.750 1.00 42.03 92 SER A C 1
ATOM 685 O O . SER A 1 92 ? -16.123 -3.034 16.974 1.00 42.03 92 SER A O 1
ATOM 687 N N . LYS A 1 93 ? -17.926 -2.866 18.298 1.00 44.41 93 LYS A N 1
ATOM 688 C CA . LYS A 1 93 ? -18.556 -4.132 17.892 1.00 44.41 93 LYS A CA 1
ATOM 689 C C . LYS A 1 93 ? -19.691 -3.821 16.923 1.00 44.41 93 LYS A C 1
ATOM 691 O O . LYS A 1 93 ? -20.655 -3.169 17.312 1.00 44.41 93 LYS A O 1
ATOM 696 N N . PHE A 1 94 ? -19.603 -4.329 15.696 1.00 44.53 94 PHE A N 1
ATOM 697 C CA . PHE A 1 94 ? -20.678 -4.217 14.709 1.00 44.53 94 PHE A CA 1
ATOM 698 C C . PHE A 1 94 ? -21.958 -4.881 15.250 1.00 44.53 94 PHE A C 1
ATOM 700 O O . PHE A 1 94 ? -21.963 -6.084 15.518 1.00 44.53 94 PHE A O 1
ATOM 707 N N . LYS A 1 95 ? -23.031 -4.102 15.429 1.00 43.62 95 LYS A N 1
ATOM 708 C CA . LYS A 1 95 ? -24.384 -4.608 15.695 1.00 43.62 95 LYS A CA 1
ATOM 709 C C . LYS A 1 95 ? -25.252 -4.354 14.470 1.00 43.62 95 LYS A C 1
ATOM 711 O O . LYS A 1 95 ? -25.295 -3.250 13.938 1.00 43.62 95 LYS A O 1
ATOM 716 N N . GLU A 1 96 ? -25.904 -5.410 14.013 1.00 48.25 96 GLU A N 1
ATOM 717 C CA . GLU A 1 96 ? -26.515 -5.491 12.693 1.00 48.25 96 GLU A CA 1
ATOM 718 C C . GLU A 1 96 ? -28.014 -5.166 12.768 1.00 48.25 96 GLU A C 1
ATOM 720 O O . GLU A 1 96 ? -28.791 -5.975 13.261 1.00 48.25 96 GLU A O 1
ATOM 725 N N . ASN A 1 97 ? -28.412 -3.977 12.297 1.00 49.00 97 ASN A N 1
ATOM 726 C CA . ASN A 1 97 ? -29.804 -3.492 12.340 1.00 49.00 97 ASN A CA 1
ATOM 727 C C . ASN A 1 97 ? -30.377 -3.076 10.962 1.00 49.00 97 ASN A C 1
ATOM 729 O O . ASN A 1 97 ? -31.492 -2.563 10.899 1.00 49.00 97 ASN A O 1
ATOM 733 N N . PHE A 1 98 ? -29.657 -3.298 9.851 1.00 56.41 98 PHE A N 1
ATOM 734 C CA . PHE A 1 98 ? -30.059 -2.820 8.514 1.00 56.41 98 PHE A CA 1
ATOM 735 C C . PHE A 1 98 ? -29.883 -3.889 7.409 1.00 56.41 98 PHE A C 1
ATOM 737 O O . PHE A 1 98 ? -28.890 -3.856 6.676 1.00 56.41 98 PHE A O 1
ATOM 744 N N . PRO A 1 99 ? -30.835 -4.834 7.247 1.00 56.84 99 PRO A N 1
ATOM 745 C CA . PRO A 1 99 ? -30.729 -5.915 6.257 1.00 56.84 99 PRO A CA 1
ATOM 746 C C . PRO A 1 99 ? -30.628 -5.410 4.807 1.00 56.84 99 PRO A C 1
ATOM 748 O O . PRO A 1 99 ? -29.667 -5.726 4.107 1.00 56.84 99 PRO A O 1
ATOM 751 N N . CYS A 1 100 ? -31.552 -4.534 4.389 1.00 61.25 100 CYS A N 1
ATOM 752 C CA . CYS A 1 100 ? -31.605 -3.994 3.022 1.00 61.25 100 CYS A CA 1
ATOM 753 C C . CYS A 1 100 ? -30.347 -3.186 2.649 1.00 61.25 100 CYS A C 1
ATOM 755 O O . CYS A 1 100 ? -29.903 -3.212 1.500 1.00 61.25 100 CYS A O 1
ATOM 757 N N . TRP A 1 101 ? -29.747 -2.500 3.628 1.00 77.06 101 TRP A N 1
ATOM 758 C CA . TRP A 1 101 ? -28.496 -1.759 3.461 1.00 77.06 101 TRP A CA 1
ATOM 759 C C . TRP A 1 101 ? -27.342 -2.714 3.140 1.00 77.06 101 TRP A C 1
ATOM 761 O O . TRP A 1 101 ? -26.632 -2.516 2.159 1.00 77.06 101 TRP A O 1
ATOM 771 N N . LYS A 1 102 ? -27.193 -3.802 3.910 1.00 78.94 102 LYS A N 1
ATOM 772 C CA . LYS A 1 102 ? -26.137 -4.808 3.705 1.00 78.94 102 LYS A CA 1
ATOM 773 C C . LYS A 1 102 ? -26.243 -5.475 2.334 1.00 78.94 102 LYS A C 1
ATOM 775 O O . LYS A 1 102 ? -25.231 -5.626 1.655 1.00 78.94 102 LYS A O 1
ATOM 780 N N . GLU A 1 103 ? -27.453 -5.841 1.917 1.00 84.38 103 GLU A N 1
ATOM 781 C CA . GLU A 1 103 ? -27.713 -6.432 0.599 1.00 84.38 103 GLU A CA 1
ATOM 782 C C . GLU A 1 103 ? -27.391 -5.455 -0.539 1.00 84.38 103 GLU A C 1
ATOM 784 O O . GLU A 1 103 ? -26.673 -5.815 -1.473 1.00 84.38 103 GLU A O 1
ATOM 789 N N . THR A 1 104 ? -27.837 -4.199 -0.427 1.00 88.06 104 THR A N 1
ATOM 790 C CA . THR A 1 104 ? -27.576 -3.146 -1.423 1.00 88.06 104 THR A CA 1
ATOM 791 C C . THR A 1 104 ? -26.081 -2.841 -1.543 1.00 88.06 104 THR A C 1
ATOM 793 O O . THR A 1 104 ? -25.549 -2.804 -2.652 1.00 88.06 104 THR A O 1
ATOM 796 N N . MET A 1 105 ? -25.375 -2.688 -0.417 1.00 89.50 105 MET A N 1
ATOM 797 C CA . MET A 1 105 ? -23.933 -2.417 -0.405 1.00 89.50 105 MET A CA 1
ATOM 798 C C . MET A 1 105 ? -23.116 -3.613 -0.909 1.00 89.50 105 MET A C 1
ATOM 800 O O . MET A 1 105 ? -22.136 -3.411 -1.625 1.00 89.50 105 MET A O 1
ATOM 804 N N . LYS A 1 106 ? -23.529 -4.853 -0.606 1.00 88.25 106 LYS A N 1
ATOM 805 C CA . LYS A 1 106 ? -22.906 -6.070 -1.152 1.00 88.25 106 LYS A CA 1
ATOM 806 C C . LYS A 1 106 ? -23.079 -6.150 -2.671 1.00 88.25 106 LYS A C 1
ATOM 808 O O . LYS A 1 106 ? -22.091 -6.314 -3.380 1.00 88.25 106 LYS A O 1
ATOM 813 N N . LEU A 1 107 ? -24.305 -5.990 -3.170 1.00 90.94 107 LEU A N 1
ATOM 814 C CA . LEU A 1 107 ? -24.600 -6.058 -4.604 1.00 90.94 107 LEU A CA 1
ATOM 815 C C . LEU A 1 107 ? -23.880 -4.947 -5.383 1.00 90.94 107 LEU A C 1
ATOM 817 O O . LEU A 1 107 ? -23.333 -5.197 -6.458 1.00 90.94 107 LEU A O 1
ATOM 821 N N . TYR A 1 108 ? -23.819 -3.733 -4.827 1.00 93.19 108 TYR A N 1
ATOM 822 C CA . TYR A 1 108 ? -23.028 -2.653 -5.411 1.00 93.19 108 TYR A CA 1
ATOM 823 C C . TYR A 1 108 ? -21.529 -2.960 -5.391 1.00 93.19 108 TYR A C 1
ATOM 825 O O . TYR A 1 108 ? -20.874 -2.759 -6.405 1.00 93.19 108 TYR A O 1
ATOM 833 N N . HIS A 1 109 ? -20.984 -3.497 -4.294 1.00 92.94 109 HIS A N 1
ATOM 834 C CA . HIS A 1 109 ? -19.577 -3.899 -4.221 1.00 92.94 109 HIS A CA 1
ATOM 835 C C . HIS A 1 109 ? -19.230 -4.962 -5.276 1.00 92.94 109 HIS A C 1
ATOM 837 O O . HIS A 1 109 ? -18.216 -4.843 -5.957 1.00 92.94 109 HIS A O 1
ATOM 843 N N . GLU A 1 110 ? -20.057 -5.997 -5.437 1.00 91.75 110 GLU A N 1
ATOM 844 C CA . GLU A 1 110 ? -19.862 -7.044 -6.452 1.00 91.75 110 GLU A CA 1
ATOM 845 C C . GLU A 1 110 ? -19.939 -6.476 -7.879 1.00 91.75 110 GLU A C 1
ATOM 847 O O . GLU A 1 110 ? -19.092 -6.789 -8.719 1.00 91.75 110 GLU A O 1
ATOM 852 N N . THR A 1 111 ? -20.894 -5.577 -8.138 1.00 92.50 111 THR A N 1
ATOM 853 C CA . THR A 1 111 ? -21.057 -4.928 -9.449 1.00 92.50 111 THR A CA 1
ATOM 854 C C . THR A 1 111 ? -19.894 -3.979 -9.753 1.00 92.50 111 THR A C 1
ATOM 856 O O . THR A 1 111 ? -19.255 -4.110 -10.793 1.00 92.50 111 THR A O 1
ATOM 859 N N . ALA A 1 112 ? -19.545 -3.085 -8.824 1.00 92.81 112 ALA A N 1
ATOM 860 C CA . ALA A 1 112 ? -18.436 -2.142 -8.960 1.00 92.81 112 ALA A CA 1
ATOM 861 C C . ALA A 1 112 ? -17.076 -2.852 -9.075 1.00 92.81 112 ALA A C 1
ATOM 863 O O . ALA A 1 112 ? -16.204 -2.389 -9.808 1.00 92.81 112 ALA A O 1
ATOM 864 N N . LEU A 1 113 ? -16.897 -4.011 -8.428 1.00 92.38 113 LEU A N 1
ATOM 865 C CA . LEU A 1 113 ? -15.723 -4.865 -8.619 1.00 92.38 113 LEU A CA 1
ATOM 866 C C . LEU A 1 113 ? -15.665 -5.446 -10.039 1.00 92.38 113 LEU A C 1
ATOM 868 O O . LEU A 1 113 ? -14.598 -5.436 -10.651 1.00 92.38 113 LEU A O 1
ATOM 872 N N . ALA A 1 114 ? -16.791 -5.904 -10.594 1.00 91.62 114 ALA A N 1
ATOM 873 C CA . ALA A 1 114 ? -16.853 -6.390 -11.974 1.00 91.62 114 ALA A CA 1
ATOM 874 C C . ALA A 1 114 ? -16.595 -5.267 -13.000 1.00 91.62 114 ALA A C 1
ATOM 876 O O . ALA A 1 114 ? -15.793 -5.447 -13.921 1.00 91.62 114 ALA A O 1
ATOM 877 N N . THR A 1 115 ? -17.199 -4.088 -12.810 1.00 92.44 115 THR A N 1
ATOM 878 C CA . THR A 1 115 ? -16.921 -2.867 -13.587 1.00 92.44 115 THR A CA 1
ATOM 879 C C . THR A 1 115 ? -15.442 -2.478 -13.491 1.00 92.44 115 THR A C 1
ATOM 881 O O . THR A 1 115 ? -14.789 -2.234 -14.505 1.00 92.44 115 THR A O 1
ATOM 884 N N . GLY A 1 116 ? -14.885 -2.493 -12.279 1.00 92.81 116 GLY A N 1
ATOM 885 C CA . GLY A 1 116 ? -13.487 -2.200 -11.988 1.00 92.81 116 GLY A CA 1
ATOM 886 C C . GLY A 1 116 ? -12.516 -3.137 -12.696 1.00 92.81 116 GLY A C 1
ATOM 887 O O . GLY A 1 116 ? -11.638 -2.673 -13.421 1.00 92.81 116 GLY A O 1
ATOM 888 N N . LYS A 1 117 ? -12.720 -4.456 -12.567 1.00 91.44 117 LYS A N 1
ATOM 889 C CA . LYS A 1 117 ? -11.974 -5.478 -13.318 1.00 91.44 117 LYS A CA 1
ATOM 890 C C . LYS A 1 117 ? -12.038 -5.225 -14.824 1.00 91.44 117 LYS A C 1
ATOM 892 O O . LYS A 1 117 ? -11.010 -5.263 -15.491 1.00 91.44 117 LYS A O 1
ATOM 897 N N . ARG A 1 118 ? -13.216 -4.894 -15.365 1.00 91.75 118 ARG A N 1
ATOM 898 C CA . ARG A 1 118 ? -13.388 -4.610 -16.798 1.00 91.75 118 ARG A CA 1
ATOM 899 C C . ARG A 1 118 ? -12.582 -3.393 -17.261 1.00 91.75 118 ARG A C 1
ATOM 901 O O . ARG A 1 118 ? -11.980 -3.449 -18.333 1.00 91.75 118 ARG A O 1
ATOM 908 N N . ILE A 1 119 ? -12.537 -2.325 -16.465 1.00 93.44 119 ILE A N 1
ATOM 909 C CA . ILE A 1 119 ? -11.703 -1.147 -16.746 1.00 93.44 119 ILE A CA 1
ATOM 910 C C . ILE A 1 119 ? -10.217 -1.508 -16.636 1.00 93.44 119 ILE A C 1
ATOM 912 O O . ILE A 1 119 ? -9.444 -1.150 -17.520 1.00 93.44 119 ILE A O 1
ATOM 916 N N . LEU A 1 120 ? -9.818 -2.273 -15.615 1.00 93.00 120 LEU A N 1
ATOM 917 C CA . LEU A 1 120 ? -8.444 -2.756 -15.454 1.00 93.00 120 LEU A CA 1
ATOM 918 C C . LEU A 1 120 ? -7.987 -3.625 -16.640 1.00 93.00 120 LEU A C 1
ATOM 920 O O . LEU A 1 120 ? -6.865 -3.448 -17.106 1.00 93.00 120 LEU A O 1
ATOM 924 N N . SER A 1 121 ? -8.850 -4.469 -17.214 1.00 92.12 121 SER A N 1
ATOM 925 C CA . SER A 1 121 ? -8.544 -5.197 -18.456 1.00 92.12 121 SER A CA 1
ATOM 926 C C . SER A 1 121 ? -8.321 -4.265 -19.652 1.00 92.12 121 SER A C 1
ATOM 928 O O . SER A 1 121 ? -7.404 -4.489 -20.439 1.00 92.12 121 SER A O 1
ATOM 930 N N . LEU A 1 122 ? -9.115 -3.195 -19.802 1.00 92.88 122 LEU A N 1
ATOM 931 C CA . LEU A 1 122 ? -8.890 -2.189 -20.853 1.00 92.88 122 LEU A CA 1
ATOM 932 C C . LEU A 1 122 ? -7.586 -1.409 -20.625 1.00 92.88 122 LEU A C 1
ATOM 934 O O . LEU A 1 122 ? -6.867 -1.130 -21.584 1.00 92.88 122 LEU A O 1
ATOM 938 N N . ILE A 1 123 ? -7.254 -1.102 -19.367 1.00 93.56 123 ILE A N 1
ATOM 939 C CA . ILE A 1 123 ? -5.976 -0.506 -18.960 1.00 93.56 123 ILE A CA 1
ATOM 940 C C . ILE A 1 123 ? -4.821 -1.443 -19.336 1.00 93.56 123 ILE A C 1
ATOM 942 O O . ILE A 1 123 ? -3.894 -0.996 -20.007 1.00 93.56 123 ILE A O 1
ATOM 946 N N . ALA A 1 124 ? -4.888 -2.733 -19.000 1.00 91.50 124 ALA A N 1
ATOM 947 C CA . ALA A 1 124 ? -3.850 -3.712 -19.323 1.00 91.50 124 ALA A CA 1
ATOM 948 C C . ALA A 1 124 ? -3.643 -3.862 -20.842 1.00 91.50 124 ALA A C 1
ATOM 950 O O . ALA A 1 124 ? -2.525 -3.690 -21.330 1.00 91.50 124 ALA A O 1
ATOM 951 N N . LEU A 1 125 ? -4.727 -4.031 -21.608 1.00 91.12 125 LEU A N 1
ATOM 952 C CA . LEU A 1 125 ? -4.685 -4.054 -23.076 1.00 91.12 125 LEU A CA 1
ATOM 953 C C . LEU A 1 125 ? -4.071 -2.770 -23.659 1.00 91.12 125 LEU A C 1
ATOM 955 O O . LEU A 1 125 ? -3.302 -2.823 -24.616 1.00 91.12 125 LEU A O 1
ATOM 959 N N . SER A 1 126 ? -4.353 -1.607 -23.065 1.00 92.06 126 SER A N 1
ATOM 960 C CA . SER A 1 126 ? -3.779 -0.324 -23.497 1.00 92.06 126 SER A CA 1
ATOM 961 C C . SER A 1 126 ? -2.275 -0.167 -23.216 1.00 92.06 126 SER A C 1
ATOM 963 O O . SER A 1 126 ? -1.613 0.713 -23.782 1.00 92.06 126 SER A O 1
ATOM 965 N N . LEU A 1 127 ? -1.739 -1.028 -22.350 1.00 89.56 127 LEU A N 1
ATOM 966 C CA . LEU A 1 127 ? -0.327 -1.155 -22.006 1.00 89.56 127 LEU A CA 1
ATOM 967 C C . LEU A 1 127 ? 0.347 -2.326 -22.743 1.00 89.56 127 LEU A C 1
ATOM 969 O O . LEU A 1 127 ? 1.498 -2.632 -22.446 1.00 89.56 127 LEU A O 1
ATOM 973 N N . ASN A 1 128 ? -0.338 -2.966 -23.700 1.00 86.75 128 ASN A N 1
ATOM 974 C CA . ASN A 1 128 ? 0.092 -4.203 -24.367 1.00 86.75 128 ASN A CA 1
ATOM 975 C C . ASN A 1 128 ? 0.395 -5.355 -23.384 1.00 86.75 128 ASN A C 1
ATOM 977 O O . ASN A 1 128 ? 1.277 -6.172 -23.640 1.00 86.75 128 ASN A O 1
ATOM 981 N N . LEU A 1 129 ? -0.319 -5.400 -22.257 1.00 86.31 129 LEU A N 1
ATOM 982 C CA . LEU A 1 129 ? -0.289 -6.502 -21.298 1.00 86.31 129 LEU A CA 1
ATOM 983 C C . LEU A 1 129 ? -1.476 -7.441 -21.536 1.00 86.31 129 LEU A C 1
ATOM 985 O O . LEU A 1 129 ? -2.435 -7.089 -22.230 1.00 86.31 129 LEU A O 1
ATOM 989 N N . ASP A 1 130 ? -1.426 -8.619 -20.917 1.00 88.31 130 ASP A N 1
ATOM 990 C CA . ASP A 1 130 ? -2.575 -9.518 -20.874 1.00 88.31 130 ASP A CA 1
ATOM 991 C C . ASP A 1 130 ? -3.776 -8.847 -20.177 1.00 88.31 130 ASP A C 1
ATOM 993 O O . ASP A 1 130 ? -3.620 -8.128 -19.189 1.00 88.31 130 ASP A O 1
ATOM 997 N N . ALA A 1 131 ? -4.988 -9.076 -20.682 1.00 84.56 131 ALA A N 1
ATOM 998 C CA . ALA A 1 131 ? -6.211 -8.488 -20.141 1.00 84.56 131 ALA A CA 1
ATOM 999 C C . ALA A 1 131 ? -6.532 -8.933 -18.696 1.00 84.56 131 ALA A C 1
ATOM 1001 O O . ALA A 1 131 ? -7.299 -8.251 -18.012 1.00 84.56 131 ALA A O 1
ATOM 1002 N N . GLU A 1 132 ? -5.956 -10.044 -18.232 1.00 84.12 132 GLU A N 1
ATOM 1003 C CA . GLU A 1 132 ? -6.083 -10.594 -16.877 1.00 84.12 132 GLU A CA 1
ATOM 1004 C C . GLU A 1 132 ? -4.905 -10.187 -15.957 1.00 84.12 132 GLU A C 1
ATOM 1006 O O . GLU A 1 132 ? -4.862 -10.574 -14.792 1.00 84.12 132 GLU A O 1
ATOM 1011 N N . PHE A 1 133 ? -3.976 -9.330 -16.413 1.00 82.50 133 PHE A N 1
ATOM 1012 C CA . PHE A 1 133 ? -2.789 -8.911 -15.639 1.00 82.50 133 PHE A CA 1
ATOM 1013 C C . PHE A 1 133 ? -3.104 -8.318 -14.245 1.00 82.50 133 PHE A C 1
ATOM 1015 O O . PHE A 1 133 ? -2.283 -8.400 -13.333 1.00 82.50 133 PHE A O 1
ATOM 1022 N N . PHE A 1 134 ? -4.296 -7.741 -14.051 1.00 79.38 134 PHE A N 1
ATOM 1023 C CA . PHE A 1 134 ? -4.746 -7.162 -12.777 1.00 79.38 134 PHE A CA 1
ATOM 1024 C C . PHE A 1 134 ? -5.887 -7.960 -12.099 1.00 79.38 134 PHE A C 1
ATOM 1026 O O . PHE A 1 134 ? -6.668 -7.369 -11.354 1.00 79.38 134 PHE A O 1
ATOM 1033 N N . ASP A 1 135 ? -6.046 -9.267 -12.355 1.00 66.19 135 ASP A N 1
ATOM 1034 C CA . ASP A 1 135 ? -7.288 -10.003 -12.028 1.00 66.19 135 ASP A CA 1
ATOM 1035 C C . ASP A 1 135 ? -7.612 -10.184 -10.522 1.00 66.19 135 ASP A C 1
ATOM 1037 O O . ASP A 1 135 ? -8.751 -10.485 -10.167 1.00 66.19 135 ASP A O 1
ATOM 1041 N N . CYS A 1 136 ? -6.690 -9.914 -9.594 1.00 59.34 136 CYS A N 1
ATOM 1042 C CA . CYS A 1 136 ? -6.950 -10.014 -8.145 1.00 59.34 136 CYS A CA 1
ATOM 1043 C C . CYS A 1 136 ? -6.817 -8.669 -7.397 1.00 59.34 136 CYS A C 1
ATOM 1045 O O . CYS A 1 136 ? -5.908 -8.525 -6.572 1.00 59.34 136 CYS A O 1
ATOM 1047 N N . PRO A 1 137 ? -7.690 -7.671 -7.650 1.00 74.38 137 PRO A N 1
ATOM 1048 C CA . PRO A 1 137 ? -7.646 -6.409 -6.928 1.00 74.38 137 PRO A CA 1
ATOM 1049 C C . PRO A 1 137 ? -8.342 -6.510 -5.561 1.00 74.38 137 PRO A C 1
ATOM 1051 O O . PRO A 1 137 ? -9.424 -7.087 -5.435 1.00 74.38 137 PRO A O 1
ATOM 1054 N N . VAL A 1 138 ? -7.750 -5.891 -4.538 1.00 80.31 138 VAL A N 1
ATOM 1055 C CA . VAL A 1 138 ? -8.388 -5.684 -3.229 1.00 80.31 138 VAL A CA 1
ATOM 1056 C C . VAL A 1 138 ? -9.247 -4.424 -3.305 1.00 80.31 138 VAL A C 1
ATOM 1058 O O . VAL A 1 138 ? -8.756 -3.368 -3.703 1.00 80.31 138 VAL A O 1
ATOM 1061 N N . ALA A 1 139 ? -10.523 -4.523 -2.933 1.00 86.44 139 ALA A N 1
ATOM 1062 C CA . ALA A 1 139 ? -11.487 -3.434 -3.065 1.00 86.44 139 ALA A CA 1
ATOM 1063 C C . ALA A 1 139 ? -11.914 -2.846 -1.711 1.00 86.44 139 ALA A C 1
ATOM 1065 O O . ALA A 1 139 ? -12.144 -3.582 -0.752 1.00 86.44 139 ALA A O 1
ATOM 1066 N N . PHE A 1 140 ? -12.083 -1.522 -1.654 1.00 86.69 140 PHE A N 1
ATOM 1067 C CA . PHE A 1 140 ? -12.644 -0.812 -0.502 1.00 86.69 140 PHE A CA 1
ATOM 1068 C C . PHE A 1 140 ? -13.764 0.137 -0.939 1.00 86.69 140 PHE A C 1
ATOM 1070 O O . PHE A 1 140 ? -13.555 1.028 -1.761 1.00 86.69 140 PHE A O 1
ATOM 1077 N N . LEU A 1 141 ? -14.946 -0.014 -0.340 1.00 91.12 141 LEU A N 1
ATOM 1078 C CA . LEU A 1 141 ? -16.093 0.875 -0.532 1.00 91.12 141 LEU A CA 1
ATOM 1079 C C . LEU A 1 141 ? -16.106 1.965 0.552 1.00 91.12 141 LEU A C 1
ATOM 1081 O O . LEU A 1 141 ? -16.083 1.655 1.743 1.00 91.12 141 LEU A O 1
ATOM 1085 N N . ARG A 1 142 ? -16.193 3.237 0.150 1.00 92.62 142 ARG A N 1
ATOM 1086 C CA . ARG A 1 142 ? -16.352 4.390 1.045 1.00 92.62 142 ARG A CA 1
ATOM 1087 C C . ARG A 1 142 ? -17.564 5.222 0.635 1.00 92.62 142 ARG A C 1
ATOM 1089 O O . ARG A 1 142 ? -17.600 5.800 -0.449 1.00 92.62 142 ARG A O 1
ATOM 1096 N N . LEU A 1 143 ? -18.528 5.314 1.543 1.00 93.00 143 LEU A N 1
ATOM 1097 C CA . LEU A 1 143 ? -19.650 6.244 1.451 1.00 93.00 143 LEU A CA 1
ATOM 1098 C C . LEU A 1 143 ? -19.212 7.594 2.032 1.00 93.00 143 LEU A C 1
ATOM 1100 O O . LEU A 1 143 ? -18.592 7.631 3.097 1.00 93.00 143 LEU A O 1
ATOM 1104 N N . LEU A 1 144 ? -19.506 8.688 1.333 1.00 92.69 144 LEU A N 1
ATOM 1105 C CA . LEU A 1 144 ? -19.133 10.049 1.715 1.00 92.69 144 LEU A CA 1
ATOM 1106 C C . LEU A 1 144 ? -20.378 10.937 1.747 1.00 92.69 144 LEU A C 1
ATOM 1108 O O . LEU A 1 144 ? -21.187 10.919 0.818 1.00 92.69 144 LEU A O 1
ATOM 1112 N N . HIS A 1 145 ? -20.486 11.729 2.810 1.00 91.56 145 HIS A N 1
ATOM 1113 C CA . HIS A 1 145 ? -21.520 12.734 3.034 1.00 91.56 145 HIS A CA 1
ATOM 1114 C C . HIS A 1 145 ? -20.832 14.047 3.391 1.00 91.56 145 HIS A C 1
ATOM 1116 O O . HIS A 1 145 ? -19.997 14.087 4.295 1.00 91.56 145 HIS A O 1
ATOM 1122 N N . TYR A 1 146 ? -21.164 15.099 2.653 1.00 88.50 146 TYR A N 1
ATOM 1123 C CA . TYR A 1 146 ? -20.672 16.453 2.861 1.00 88.50 146 TYR A CA 1
ATOM 1124 C C . TYR A 1 146 ? -21.870 17.308 3.305 1.00 88.50 146 TYR A C 1
ATOM 1126 O O . TYR A 1 146 ? -22.809 17.453 2.516 1.00 88.50 146 TYR A O 1
ATOM 1134 N N . PRO A 1 147 ? -21.881 17.844 4.540 1.00 82.75 147 PRO A N 1
ATOM 1135 C CA . PRO A 1 147 ? -22.980 18.674 5.030 1.00 82.75 147 PRO A CA 1
ATOM 1136 C C . PRO A 1 147 ? -23.169 19.950 4.202 1.00 82.75 147 PRO A C 1
ATOM 1138 O O . PRO A 1 147 ? -22.203 20.528 3.708 1.00 82.75 147 PRO A O 1
ATOM 1141 N N . GLY A 1 148 ? -24.416 20.417 4.092 1.00 71.50 148 GLY A N 1
ATOM 1142 C CA . GLY A 1 148 ? -24.742 21.650 3.364 1.00 71.50 148 GLY A CA 1
ATOM 1143 C C . GLY A 1 148 ? -24.492 22.956 4.124 1.00 71.50 148 GLY A C 1
ATOM 1144 O O . GLY A 1 148 ? -24.526 24.021 3.511 1.00 71.50 148 GLY A O 1
ATOM 1145 N N . GLU A 1 149 ? -24.241 22.895 5.433 1.00 64.88 149 GLU A N 1
ATOM 1146 C CA . GLU A 1 149 ? -23.997 24.073 6.271 1.00 64.88 149 GLU A CA 1
ATOM 1147 C C . GLU A 1 149 ? -22.597 24.650 6.011 1.00 64.88 149 GLU A C 1
ATOM 1149 O O . GLU A 1 149 ? -21.590 24.168 6.528 1.00 64.88 149 GLU A O 1
ATOM 1154 N N . ALA A 1 150 ? -22.535 25.707 5.199 1.00 52.69 150 ALA A N 1
ATOM 1155 C CA . ALA A 1 150 ? -21.337 26.521 5.054 1.00 52.69 150 ALA A CA 1
ATOM 1156 C C . ALA A 1 150 ? -21.283 27.564 6.181 1.00 52.69 150 ALA A C 1
ATOM 1158 O O . ALA A 1 150 ? -22.108 28.475 6.223 1.00 52.69 150 ALA A O 1
ATOM 1159 N N . ASN A 1 151 ? -20.286 27.470 7.064 1.00 48.78 151 ASN A N 1
ATOM 1160 C CA . ASN A 1 151 ? -19.938 28.595 7.932 1.00 48.78 151 ASN A CA 1
ATOM 1161 C C . ASN A 1 151 ? -19.395 29.733 7.052 1.00 48.78 151 ASN A C 1
ATOM 1163 O O . ASN A 1 151 ? -18.426 29.530 6.322 1.00 48.78 151 ASN A O 1
ATOM 1167 N N . GLU A 1 152 ? -19.997 30.924 7.128 1.00 42.97 152 GLU A N 1
ATOM 1168 C CA . GLU A 1 152 ? -19.660 32.092 6.285 1.00 42.97 152 GLU A CA 1
ATOM 1169 C C . GLU A 1 152 ? -18.287 32.736 6.597 1.00 42.97 152 GLU A C 1
ATOM 1171 O O . GLU A 1 152 ? -17.961 33.797 6.067 1.00 42.97 152 GLU A O 1
ATOM 1176 N N . SER A 1 153 ? -17.465 32.107 7.441 1.00 43.94 153 SER A N 1
ATOM 1177 C CA . SER A 1 153 ? -16.133 32.568 7.840 1.00 43.94 153 SER A CA 1
ATOM 1178 C C . SER A 1 153 ? -15.050 31.549 7.463 1.00 43.94 153 SER A C 1
ATOM 1180 O O . SER A 1 153 ? -14.787 30.628 8.236 1.00 43.94 153 SER A O 1
ATOM 1182 N N . ASP A 1 154 ? -14.491 31.701 6.257 1.00 34.19 154 ASP A N 1
ATOM 1183 C CA . ASP A 1 154 ? -13.050 31.630 5.920 1.00 34.19 154 ASP A CA 1
ATOM 1184 C C . ASP A 1 154 ? -12.798 31.170 4.469 1.00 34.19 154 ASP A C 1
ATOM 1186 O O . ASP A 1 154 ? -13.464 30.273 3.939 1.00 34.19 154 ASP A O 1
ATOM 1190 N N . ASP A 1 155 ? -11.769 31.753 3.842 1.00 41.34 155 ASP A N 1
ATOM 1191 C CA . ASP A 1 155 ? -11.172 31.282 2.582 1.00 41.34 155 ASP A CA 1
ATOM 1192 C C . ASP A 1 155 ? -10.492 29.912 2.806 1.00 41.34 155 ASP A C 1
ATOM 1194 O O . ASP A 1 155 ? -9.279 29.809 2.993 1.00 41.34 155 ASP A O 1
ATOM 1198 N N . GLY A 1 156 ? -11.279 28.830 2.820 1.00 51.06 156 GLY A N 1
ATOM 1199 C CA . GLY A 1 156 ? -10.737 27.489 3.080 1.00 51.06 156 GLY A CA 1
ATOM 1200 C C . GLY A 1 156 ? -11.714 26.311 3.140 1.00 51.06 156 GLY A C 1
ATOM 1201 O O . GLY A 1 156 ? -11.262 25.183 3.337 1.00 51.06 156 GLY A O 1
ATOM 1202 N N . ASN A 1 157 ? -13.026 26.515 2.965 1.00 60.75 157 ASN A N 1
ATOM 1203 C CA . ASN A 1 157 ? -14.029 25.445 3.098 1.00 60.75 157 ASN A CA 1
ATOM 1204 C C . ASN A 1 157 ? -13.985 24.409 1.948 1.00 60.75 157 ASN A C 1
ATOM 1206 O O . ASN A 1 157 ? -14.734 24.469 0.969 1.00 60.75 157 ASN A O 1
ATOM 1210 N N . TYR A 1 158 ? -13.123 23.402 2.100 1.00 69.25 158 TYR A N 1
ATOM 1211 C CA . TYR A 1 158 ? -13.104 22.186 1.286 1.00 69.25 158 TYR A CA 1
ATOM 1212 C C . TYR A 1 158 ? -13.898 21.067 1.968 1.00 69.25 158 TYR A C 1
ATOM 1214 O O . TYR A 1 158 ? -13.636 20.730 3.118 1.00 69.25 158 TYR A O 1
ATOM 1222 N N . GLY A 1 159 ? -14.804 20.418 1.233 1.00 70.88 159 GLY A N 1
ATOM 1223 C CA . GLY A 1 159 ? -15.390 19.144 1.658 1.00 70.88 159 GLY A CA 1
ATOM 1224 C C . GLY A 1 159 ? -14.358 18.007 1.654 1.00 70.88 159 GLY A C 1
ATOM 1225 O O . GLY A 1 159 ? -14.392 17.128 2.510 1.00 70.88 159 GLY A O 1
ATOM 1226 N N . ALA A 1 160 ? -13.410 18.041 0.714 1.00 81.19 160 ALA A N 1
ATOM 1227 C CA . ALA A 1 160 ? -12.193 17.232 0.727 1.00 81.19 160 ALA A CA 1
ATOM 1228 C C . ALA A 1 160 ? -11.037 18.055 0.145 1.00 81.19 160 ALA A C 1
ATOM 1230 O O . ALA A 1 160 ? -11.174 18.632 -0.936 1.00 81.19 160 ALA A O 1
ATOM 1231 N N . SER A 1 161 ? -9.907 18.117 0.848 1.00 80.81 161 SER A N 1
ATOM 1232 C CA . SER A 1 161 ? -8.713 18.847 0.409 1.00 80.81 161 SER A CA 1
ATOM 1233 C C . SER A 1 161 ? -8.055 18.207 -0.826 1.00 80.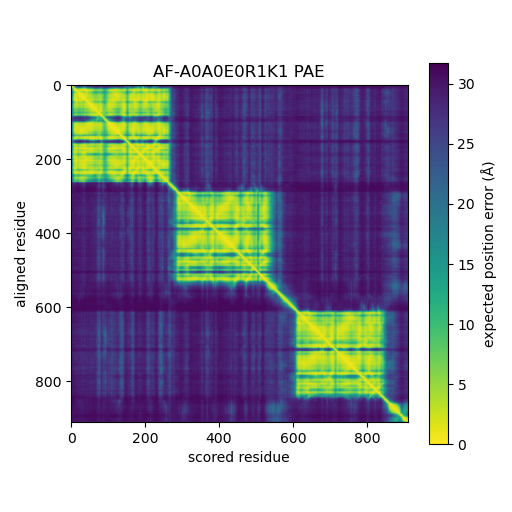81 161 SER A C 1
ATOM 1235 O O . SER A 1 161 ? -8.429 17.118 -1.264 1.00 80.81 161 SER A O 1
ATOM 1237 N N . ALA A 1 162 ? -7.082 18.903 -1.419 1.00 83.75 162 ALA A N 1
ATOM 1238 C CA . ALA A 1 162 ? -6.338 18.419 -2.581 1.00 83.75 162 ALA A CA 1
ATOM 1239 C C . ALA A 1 162 ? -5.524 17.150 -2.261 1.00 83.75 162 ALA A C 1
ATOM 1241 O O . ALA A 1 162 ? -4.634 17.187 -1.413 1.00 83.75 162 ALA A O 1
ATOM 1242 N N . HIS A 1 163 ? -5.798 16.050 -2.965 1.00 85.56 163 HIS A N 1
ATOM 1243 C CA . HIS A 1 163 ? -5.095 14.771 -2.813 1.00 85.56 163 HIS A CA 1
ATOM 1244 C C . HIS A 1 163 ? -5.021 13.980 -4.130 1.00 85.56 163 HIS A C 1
ATOM 1246 O O . HIS A 1 163 ? -5.679 14.315 -5.114 1.00 85.56 163 HIS A O 1
ATOM 1252 N N . SER A 1 164 ? -4.194 12.935 -4.147 1.00 84.50 164 SER A N 1
ATOM 1253 C CA . SER A 1 164 ? -4.224 11.839 -5.122 1.00 84.50 164 SER A CA 1
ATOM 1254 C C . SER A 1 164 ? -4.619 10.544 -4.411 1.00 84.50 164 SER A C 1
ATOM 1256 O O . SER A 1 164 ? -4.421 10.404 -3.201 1.00 84.50 164 SER A O 1
ATOM 1258 N N . ASP A 1 165 ? -5.189 9.596 -5.154 1.00 86.12 165 ASP A N 1
ATOM 1259 C CA . ASP A 1 165 ? -5.539 8.285 -4.607 1.00 86.12 165 ASP A CA 1
ATOM 1260 C C . ASP A 1 165 ? -4.335 7.348 -4.610 1.00 86.12 165 ASP A C 1
ATOM 1262 O O . ASP A 1 165 ? -3.644 7.214 -5.616 1.00 86.12 165 ASP A O 1
ATOM 1266 N N . TYR A 1 166 ? -4.130 6.610 -3.521 1.00 78.00 166 TYR A N 1
ATOM 1267 C CA . TYR A 1 166 ? -3.001 5.681 -3.408 1.00 78.00 166 TYR A CA 1
ATOM 1268 C C . TYR A 1 166 ? -3.159 4.398 -4.240 1.00 78.00 166 TYR A C 1
ATOM 1270 O O . TYR A 1 166 ? -2.184 3.685 -4.437 1.00 78.00 166 TYR A O 1
ATOM 1278 N N . GLY A 1 167 ? -4.375 4.052 -4.673 1.00 81.81 167 GLY A N 1
ATOM 1279 C CA . GLY A 1 167 ? -4.685 2.767 -5.312 1.00 81.81 167 GLY A CA 1
ATOM 1280 C C . GLY A 1 167 ? -4.184 2.616 -6.754 1.00 81.81 167 GLY A C 1
ATOM 1281 O O . GLY A 1 167 ? -3.317 3.339 -7.240 1.00 81.81 167 GLY A O 1
ATOM 1282 N N . VAL A 1 168 ? -4.759 1.647 -7.463 1.00 88.88 168 VAL A N 1
ATOM 1283 C CA . VAL A 1 168 ? -4.590 1.466 -8.915 1.00 88.88 168 VAL A CA 1
ATOM 1284 C C . VAL A 1 168 ? -5.654 2.275 -9.659 1.00 88.88 168 VAL A C 1
ATOM 1286 O O . VAL A 1 168 ? -5.338 3.009 -10.595 1.00 88.88 168 VAL A O 1
ATOM 1289 N N . LEU A 1 169 ? -6.909 2.159 -9.218 1.00 94.56 169 LEU A N 1
ATOM 1290 C CA . LEU A 1 169 ? -8.093 2.726 -9.860 1.00 94.56 169 LEU A CA 1
ATOM 1291 C C . LEU A 1 169 ? -9.151 3.056 -8.798 1.00 94.56 169 LEU A C 1
ATOM 1293 O O . LEU A 1 169 ? -9.344 2.271 -7.872 1.00 94.56 169 LEU A O 1
ATOM 1297 N N . THR A 1 170 ? -9.874 4.158 -8.963 1.00 96.44 170 THR A N 1
ATOM 1298 C CA . THR A 1 170 ? -11.026 4.525 -8.131 1.00 96.44 170 THR A CA 1
ATOM 1299 C C . THR A 1 170 ? -12.235 4.765 -9.026 1.00 96.44 170 THR A C 1
ATOM 1301 O O . THR A 1 170 ? -12.128 5.428 -10.058 1.00 96.44 170 THR A O 1
ATOM 1304 N N . LEU A 1 171 ? -13.389 4.219 -8.635 1.00 96.69 171 LEU A N 1
ATOM 1305 C CA . LEU A 1 171 ? -14.684 4.507 -9.255 1.00 96.69 171 LEU A CA 1
ATOM 1306 C C . LEU A 1 171 ? -15.485 5.405 -8.308 1.00 96.69 171 LEU A C 1
ATOM 1308 O O . LEU A 1 171 ? -15.675 5.053 -7.145 1.00 96.69 171 LEU A O 1
ATOM 1312 N N . VAL A 1 172 ? -15.962 6.547 -8.792 1.00 96.06 172 VAL A N 1
ATOM 1313 C CA . VAL A 1 172 ? -16.694 7.546 -8.011 1.00 96.06 172 VAL A CA 1
ATOM 1314 C C . VAL A 1 172 ? -18.070 7.782 -8.627 1.00 96.06 172 VAL A C 1
ATOM 1316 O O . VAL A 1 172 ? -18.187 8.293 -9.740 1.00 96.06 172 VAL A O 1
ATOM 1319 N N . ALA A 1 173 ? -19.121 7.459 -7.876 1.00 94.88 173 ALA A N 1
ATOM 1320 C CA . ALA A 1 173 ? -20.473 7.930 -8.160 1.00 94.88 173 ALA A CA 1
ATOM 1321 C C . ALA A 1 173 ? -20.738 9.243 -7.409 1.00 94.88 173 ALA A C 1
ATOM 1323 O O . ALA A 1 173 ? -20.306 9.404 -6.262 1.00 94.88 173 ALA A O 1
ATOM 1324 N N . THR A 1 174 ? -21.478 10.166 -8.025 1.00 91.50 174 THR A N 1
ATOM 1325 C CA . THR A 1 174 ? -21.902 11.440 -7.419 1.00 91.50 174 THR A CA 1
ATOM 1326 C C . THR A 1 174 ? -23.411 11.618 -7.565 1.00 91.50 174 THR A C 1
ATOM 1328 O O . THR A 1 174 ? -24.004 11.126 -8.520 1.00 91.50 174 THR A O 1
ATOM 1331 N N . ASP A 1 175 ? -24.026 12.319 -6.618 1.00 89.88 175 ASP A N 1
ATOM 1332 C CA . ASP A 1 175 ? -25.466 12.619 -6.566 1.00 89.88 175 ASP A CA 1
ATOM 1333 C C . ASP A 1 175 ? -25.912 13.768 -7.496 1.00 89.88 175 ASP A C 1
ATOM 1335 O O . ASP A 1 175 ? -27.049 14.228 -7.425 1.00 89.88 175 ASP A O 1
ATOM 1339 N N . GLY A 1 176 ? -25.009 14.273 -8.339 1.00 88.81 176 GLY A N 1
ATOM 1340 C CA . GLY A 1 176 ? -25.228 15.459 -9.169 1.00 88.81 176 GLY A CA 1
ATOM 1341 C C . GLY A 1 176 ? -24.834 16.786 -8.520 1.00 88.81 176 GLY A C 1
ATOM 1342 O O . GLY A 1 176 ? -24.716 17.788 -9.229 1.00 88.81 176 GLY A O 1
ATOM 1343 N N . THR A 1 177 ? -24.555 16.825 -7.213 1.00 90.88 177 THR A N 1
ATOM 1344 C CA . THR A 1 177 ? -24.143 18.062 -6.541 1.00 90.88 177 THR A CA 1
ATOM 1345 C C . THR A 1 177 ? -22.691 18.413 -6.915 1.00 90.88 177 THR A C 1
ATOM 1347 O O . THR A 1 177 ? -21.781 17.585 -6.743 1.00 90.88 177 THR A O 1
ATOM 1350 N N . PRO A 1 178 ? -22.438 19.631 -7.445 1.00 88.44 178 PRO A N 1
ATOM 1351 C CA . PRO A 1 178 ? -21.116 20.035 -7.916 1.00 88.44 178 PRO A CA 1
ATOM 1352 C C . PRO A 1 178 ? -20.108 20.168 -6.769 1.00 88.44 178 PRO A C 1
ATOM 1354 O O . PRO A 1 178 ? -20.470 20.223 -5.595 1.00 88.44 178 PRO A O 1
ATOM 1357 N N . GLY A 1 179 ? -18.827 20.243 -7.130 1.00 87.81 179 GLY A N 1
ATOM 1358 C CA . GLY A 1 179 ? -17.737 20.557 -6.203 1.00 87.81 179 GLY A CA 1
ATOM 1359 C C . GLY A 1 179 ? -16.467 19.739 -6.421 1.00 87.81 179 GLY A C 1
ATOM 1360 O O . GLY A 1 179 ? -15.414 20.141 -5.935 1.00 87.81 179 GLY A O 1
ATOM 1361 N N . LEU A 1 180 ? -16.525 18.621 -7.157 1.00 93.00 180 LEU A N 1
ATOM 1362 C CA . LEU A 1 180 ? -15.321 17.885 -7.552 1.00 93.00 180 LEU A CA 1
ATOM 1363 C C . LEU A 1 180 ? -14.521 18.701 -8.576 1.00 93.00 180 LEU A C 1
ATOM 1365 O O . LEU A 1 180 ? -15.024 19.031 -9.646 1.00 93.00 180 LEU A O 1
ATOM 1369 N N . GLN A 1 181 ? -13.262 18.973 -8.254 1.00 92.31 181 GLN A N 1
ATOM 1370 C CA . GLN A 1 181 ? -12.314 19.669 -9.119 1.00 92.31 181 GLN A CA 1
ATOM 1371 C C . GLN A 1 181 ? -11.044 18.843 -9.272 1.00 92.31 181 GLN A C 1
ATOM 1373 O O . GLN A 1 181 ? -10.602 18.216 -8.306 1.00 92.31 181 GLN A O 1
ATOM 1378 N N . ILE A 1 182 ? -10.423 18.892 -10.450 1.00 93.00 182 ILE A N 1
ATOM 1379 C CA . ILE A 1 182 ? -9.114 18.276 -10.696 1.00 93.00 182 ILE A CA 1
ATOM 1380 C C . ILE A 1 182 ? -8.071 19.317 -11.094 1.00 93.00 182 ILE A C 1
ATOM 1382 O O . ILE A 1 182 ? -8.392 20.356 -11.663 1.00 93.00 182 ILE A O 1
ATOM 1386 N N . CYS A 1 183 ? -6.806 19.019 -10.814 1.00 89.00 183 CYS A N 1
ATOM 1387 C CA . CYS A 1 183 ? -5.653 19.799 -11.239 1.00 89.00 183 CYS A CA 1
ATOM 1388 C C . CYS A 1 183 ? -4.732 18.903 -12.072 1.00 89.00 183 CYS A C 1
ATOM 1390 O O . CYS A 1 183 ? -3.866 18.196 -11.544 1.00 89.00 183 CYS A O 1
ATOM 1392 N N . ARG A 1 184 ? -4.919 18.930 -13.401 1.00 82.94 184 ARG A N 1
ATOM 1393 C CA . ARG A 1 184 ? -4.175 18.085 -14.357 1.00 82.94 184 ARG A CA 1
ATOM 1394 C C . ARG A 1 184 ? -2.664 18.262 -14.248 1.00 82.94 184 ARG A C 1
ATOM 1396 O O . ARG A 1 184 ? -1.921 17.298 -14.405 1.00 82.94 184 ARG A O 1
ATOM 1403 N N . GLU A 1 185 ? -2.193 19.477 -13.997 1.00 80.62 185 GLU A N 1
ATOM 1404 C CA . GLU A 1 185 ? -0.771 19.796 -13.853 1.00 80.62 185 GLU A CA 1
ATOM 1405 C C . GLU A 1 185 ? -0.460 20.121 -12.390 1.00 80.62 185 GLU A C 1
ATOM 1407 O O . GLU A 1 185 ? -0.288 21.278 -12.022 1.00 80.62 185 GLU A O 1
ATOM 1412 N N . LYS A 1 186 ? -0.407 19.076 -11.554 1.00 76.31 186 LYS A N 1
ATOM 1413 C CA . LYS A 1 186 ? -0.177 19.164 -10.099 1.00 76.31 186 LYS A CA 1
ATOM 1414 C C . LYS A 1 186 ? 1.040 20.000 -9.683 1.00 76.31 186 LYS A C 1
ATOM 1416 O O . LYS A 1 186 ? 1.006 20.630 -8.631 1.00 76.31 186 LYS A O 1
ATOM 1421 N N . ASP A 1 187 ? 2.063 20.040 -10.537 1.00 73.38 187 ASP A N 1
ATOM 1422 C CA . ASP A 1 187 ? 3.319 20.768 -10.330 1.00 73.38 187 ASP A CA 1
ATOM 1423 C C . ASP A 1 187 ? 3.294 22.214 -10.886 1.00 73.38 187 ASP A C 1
ATOM 1425 O O . ASP A 1 187 ? 4.319 22.891 -10.896 1.00 73.38 187 ASP A O 1
ATOM 1429 N N . LYS A 1 188 ? 2.163 22.718 -11.408 1.00 71.81 188 LYS A N 1
ATOM 1430 C CA . LYS A 1 188 ? 2.039 24.133 -11.804 1.00 71.81 188 LYS A CA 1
ATOM 1431 C C . LYS A 1 188 ? 1.692 25.007 -10.600 1.00 71.81 188 LYS A C 1
ATOM 1433 O O . LYS A 1 188 ? 0.717 24.742 -9.909 1.00 71.81 188 LYS A O 1
ATOM 1438 N N . CYS A 1 189 ? 2.412 26.117 -10.456 1.00 63.72 189 CYS A N 1
ATOM 1439 C CA . CYS A 1 189 ? 2.064 27.225 -9.566 1.00 63.72 189 CYS A CA 1
ATOM 1440 C C . CYS A 1 189 ? 1.678 28.471 -10.400 1.00 63.72 189 CYS A C 1
ATOM 1442 O O . CYS A 1 189 ? 2.465 28.864 -11.272 1.00 63.72 189 CYS A O 1
ATOM 1444 N N . PRO A 1 190 ? 0.502 29.095 -10.168 1.00 76.69 190 PRO A N 1
ATOM 1445 C CA . PRO A 1 190 ? -0.612 28.569 -9.374 1.00 76.69 190 PRO A CA 1
ATOM 1446 C C . PRO A 1 190 ? -1.208 27.301 -10.011 1.00 76.69 190 PRO A C 1
ATOM 1448 O O . PRO A 1 190 ? -1.171 27.129 -11.232 1.00 76.69 190 PRO A O 1
ATOM 1451 N N . GLN A 1 191 ? -1.765 26.423 -9.176 1.00 81.62 191 GLN A N 1
ATOM 1452 C CA . GLN A 1 191 ? -2.482 25.234 -9.635 1.00 81.62 191 GLN A CA 1
ATOM 1453 C C . GLN A 1 191 ? -3.784 25.653 -10.322 1.00 81.62 191 GLN A C 1
ATOM 1455 O O . GLN A 1 191 ? -4.590 26.382 -9.740 1.00 81.62 191 GLN A O 1
ATOM 1460 N N . LEU A 1 192 ? -3.990 25.187 -11.555 1.00 86.44 192 LEU A N 1
ATOM 1461 C CA . LEU A 1 192 ? -5.253 25.374 -12.262 1.00 86.44 192 LEU A CA 1
ATOM 1462 C C . LEU A 1 192 ? -6.217 24.264 -11.840 1.00 86.44 192 LEU A C 1
ATOM 1464 O O . LEU A 1 192 ? -5.954 23.089 -12.092 1.00 86.44 192 LEU A O 1
ATOM 1468 N N . TRP A 1 193 ? -7.313 24.661 -11.201 1.00 88.69 193 TRP A N 1
ATOM 1469 C CA . TRP A 1 193 ? -8.391 23.773 -10.783 1.00 88.69 193 TRP A CA 1
ATOM 1470 C C . TRP A 1 193 ? -9.541 23.862 -11.780 1.00 88.69 193 TRP A C 1
ATOM 1472 O O . TRP A 1 193 ? -10.026 24.952 -12.072 1.00 88.69 193 TRP A O 1
ATOM 1482 N N . GLU A 1 194 ? -9.951 22.711 -12.298 1.00 91.06 194 GLU A N 1
ATOM 1483 C CA . GLU A 1 194 ? -10.952 22.575 -13.355 1.00 91.06 194 GLU A CA 1
ATOM 1484 C C . GLU A 1 194 ? -12.128 21.751 -12.815 1.00 91.06 194 GLU A C 1
ATOM 1486 O O . GLU A 1 194 ? -11.920 20.694 -12.209 1.00 91.06 194 GLU A O 1
ATOM 1491 N N . ASP A 1 195 ? -13.357 22.241 -12.993 1.00 91.19 195 ASP A N 1
ATOM 1492 C CA . ASP A 1 195 ? -14.562 21.595 -12.469 1.00 91.19 195 ASP A CA 1
ATOM 1493 C C . ASP A 1 195 ? -14.917 20.336 -13.271 1.00 91.19 195 ASP A C 1
ATOM 1495 O O . ASP A 1 195 ? -15.080 20.371 -14.495 1.00 91.19 195 ASP A O 1
ATOM 1499 N N . VAL A 1 196 ? -15.089 19.220 -12.557 1.00 92.19 196 VAL A N 1
ATOM 1500 C CA . VAL A 1 196 ? -15.637 17.980 -13.111 1.00 92.19 196 VAL A CA 1
ATOM 1501 C C . VAL A 1 196 ? -17.149 18.035 -12.963 1.00 92.19 196 VAL A C 1
ATOM 1503 O O . VAL A 1 196 ? -17.690 17.991 -11.854 1.00 92.19 196 VAL A O 1
ATOM 1506 N N . HIS A 1 197 ? -17.832 18.167 -14.096 1.00 89.56 197 HIS A N 1
ATOM 1507 C CA . HIS A 1 197 ? -19.287 18.193 -14.139 1.00 89.56 197 HIS A CA 1
ATOM 1508 C C . HIS A 1 197 ? -19.892 16.821 -13.779 1.00 89.56 197 HIS A C 1
ATOM 1510 O O . HIS A 1 197 ? -19.201 15.811 -13.668 1.00 89.56 197 HIS A O 1
ATOM 1516 N N . HIS A 1 198 ? -21.203 16.770 -13.557 1.00 89.81 198 HIS A N 1
ATOM 1517 C CA . HIS A 1 198 ? -21.908 15.498 -13.416 1.00 89.81 198 HIS A CA 1
ATOM 1518 C C . HIS A 1 198 ? -22.474 15.067 -14.772 1.00 89.81 198 HIS A C 1
ATOM 1520 O O . HIS A 1 198 ? -23.073 15.882 -15.474 1.00 89.81 198 HIS A O 1
ATOM 1526 N N . ILE A 1 199 ? -22.318 13.785 -15.108 1.00 91.62 199 ILE A N 1
ATOM 1527 C CA . ILE A 1 199 ? -23.038 13.130 -16.203 1.00 91.62 199 ILE A CA 1
ATOM 1528 C C . ILE A 1 199 ? -23.955 12.080 -15.576 1.00 91.62 199 ILE A C 1
ATOM 1530 O O . ILE A 1 199 ? -23.489 11.180 -14.874 1.00 91.62 199 ILE A O 1
ATOM 1534 N N . GLU A 1 200 ? -25.254 12.202 -15.838 1.00 88.56 200 GLU A N 1
ATOM 1535 C CA . GLU A 1 200 ? -26.276 11.287 -15.330 1.00 88.56 200 GLU A CA 1
ATOM 1536 C C . GLU A 1 200 ? -26.006 9.851 -15.806 1.00 88.56 200 GLU A C 1
ATOM 1538 O O . GLU A 1 200 ? -25.707 9.609 -16.977 1.00 88.56 200 GLU A O 1
ATOM 1543 N N . GLY A 1 201 ? -26.056 8.891 -14.880 1.00 87.19 201 GLY A N 1
ATOM 1544 C CA . GLY A 1 201 ? -25.751 7.485 -15.160 1.00 87.19 201 GLY A CA 1
ATOM 1545 C C . GLY A 1 201 ? -24.268 7.163 -15.410 1.00 87.19 201 GLY A C 1
ATOM 1546 O O . GLY A 1 201 ? -23.948 5.998 -15.642 1.00 87.19 201 GLY A O 1
ATOM 1547 N N . ALA A 1 202 ? -23.343 8.125 -15.333 1.00 92.88 202 ALA A N 1
ATOM 1548 C CA . ALA A 1 202 ? -21.911 7.864 -15.484 1.00 92.88 202 ALA A CA 1
ATOM 1549 C C . ALA A 1 202 ? -21.199 7.645 -14.138 1.00 92.88 202 ALA A C 1
ATOM 1551 O O . ALA A 1 202 ? -21.519 8.272 -13.128 1.00 92.88 202 ALA A O 1
ATOM 1552 N N . LEU A 1 203 ? -20.163 6.804 -14.144 1.00 95.56 203 LEU A N 1
ATOM 1553 C CA . LEU A 1 203 ? -19.154 6.770 -13.084 1.00 95.56 203 LEU A CA 1
ATOM 1554 C C . LEU A 1 203 ? -17.975 7.658 -13.479 1.00 95.56 203 LEU A C 1
ATOM 1556 O O . LEU A 1 203 ? -17.485 7.580 -14.605 1.00 95.56 203 LEU A O 1
ATOM 1560 N N . ILE A 1 204 ? -17.487 8.467 -12.543 1.00 96.75 204 ILE A N 1
ATOM 1561 C CA . ILE A 1 204 ? -16.207 9.163 -12.677 1.00 96.75 204 ILE A CA 1
ATOM 1562 C C . ILE A 1 204 ? -15.120 8.167 -12.289 1.00 96.75 204 ILE A C 1
ATOM 1564 O O . ILE A 1 204 ? -15.208 7.520 -11.250 1.00 96.75 204 ILE A O 1
ATOM 1568 N N . VAL A 1 205 ? -14.102 8.017 -13.123 1.00 96.88 205 VAL A N 1
ATOM 1569 C CA . VAL A 1 205 ? -13.018 7.059 -12.918 1.00 96.88 205 VAL A CA 1
ATOM 1570 C C . VAL A 1 205 ? -11.701 7.801 -12.918 1.00 96.88 205 VAL A C 1
ATOM 1572 O O . VAL A 1 205 ? -11.400 8.526 -13.866 1.00 96.88 205 VAL A O 1
ATOM 1575 N N . ASN A 1 206 ? -10.898 7.590 -11.881 1.00 96.00 206 ASN A N 1
ATOM 1576 C CA . ASN A 1 206 ? -9.541 8.111 -11.799 1.00 96.00 206 ASN A CA 1
ATOM 1577 C C . ASN A 1 206 ? -8.542 7.017 -11.454 1.00 96.00 206 ASN A C 1
ATOM 1579 O O . ASN A 1 206 ? -8.879 6.010 -10.835 1.00 96.00 206 ASN A O 1
ATOM 1583 N N . ILE A 1 207 ? -7.293 7.219 -11.857 1.00 94.19 207 ILE A N 1
ATOM 1584 C CA . ILE A 1 207 ? -6.207 6.297 -11.526 1.00 94.19 207 ILE A CA 1
ATOM 1585 C C . ILE A 1 207 ? -5.407 6.786 -10.320 1.00 94.19 207 ILE A C 1
ATOM 1587 O O . ILE A 1 207 ? -5.242 7.992 -10.096 1.00 94.19 207 ILE A O 1
ATOM 1591 N N . GLY A 1 208 ? -4.876 5.835 -9.560 1.00 89.62 208 GLY A N 1
ATOM 1592 C CA . GLY A 1 208 ? -4.074 6.120 -8.379 1.00 89.62 208 GLY A CA 1
ATOM 1593 C C . GLY A 1 208 ? -2.562 6.039 -8.605 1.00 89.62 208 GLY A C 1
ATOM 1594 O O . GLY A 1 208 ? -2.063 5.671 -9.677 1.00 89.62 208 GLY A O 1
ATOM 1595 N N . ASP A 1 209 ? -1.823 6.409 -7.565 1.00 87.00 209 ASP A N 1
ATOM 1596 C CA . ASP A 1 209 ? -0.372 6.546 -7.574 1.00 87.00 209 ASP A CA 1
ATOM 1597 C C . ASP A 1 209 ? 0.362 5.217 -7.829 1.00 87.00 209 ASP A C 1
ATOM 1599 O O . ASP A 1 209 ? 1.427 5.233 -8.455 1.00 87.00 209 ASP A O 1
ATOM 1603 N N . LEU A 1 210 ? -0.211 4.059 -7.460 1.00 87.31 210 LEU A N 1
ATOM 1604 C CA . LEU A 1 210 ? 0.374 2.753 -7.799 1.00 87.31 210 LEU A CA 1
ATOM 1605 C C . LEU A 1 210 ? 0.359 2.488 -9.308 1.00 87.31 210 LEU A C 1
ATOM 1607 O O . LEU A 1 210 ? 1.362 2.016 -9.844 1.00 87.31 210 LEU A O 1
ATOM 1611 N N . LEU A 1 211 ? -0.721 2.831 -10.022 1.00 88.62 211 LEU A N 1
ATOM 1612 C CA . LEU A 1 211 ? -0.773 2.640 -11.478 1.00 88.62 211 LEU A CA 1
ATOM 1613 C C . LEU A 1 211 ? 0.116 3.650 -12.216 1.00 88.62 211 LEU A C 1
ATOM 1615 O O . LEU A 1 211 ? 0.792 3.293 -13.184 1.00 88.62 211 LEU A O 1
ATOM 1619 N N . GLN A 1 212 ? 0.183 4.892 -11.729 1.00 88.94 212 GLN A N 1
ATOM 1620 C CA . GLN A 1 212 ? 1.157 5.882 -12.199 1.00 88.94 212 GLN A CA 1
ATOM 1621 C C . GLN A 1 212 ? 2.596 5.364 -12.026 1.00 88.94 212 GLN A C 1
ATOM 1623 O O . GLN A 1 212 ? 3.394 5.465 -12.954 1.00 88.94 212 GLN A O 1
ATOM 1628 N N . ARG A 1 213 ? 2.932 4.752 -10.883 1.00 85.94 213 ARG A N 1
ATOM 1629 C CA . ARG A 1 213 ? 4.255 4.155 -10.631 1.00 85.94 213 ARG A CA 1
ATOM 1630 C C . ARG A 1 213 ? 4.541 2.967 -11.548 1.00 85.94 213 ARG A C 1
ATOM 1632 O O . ARG A 1 213 ? 5.594 2.937 -12.181 1.00 85.94 213 ARG A O 1
ATOM 1639 N N . TRP A 1 214 ? 3.603 2.025 -11.662 1.00 87.62 214 TRP A N 1
ATOM 1640 C CA . TRP A 1 214 ? 3.723 0.861 -12.546 1.00 87.62 214 TRP A CA 1
ATOM 1641 C C . TRP A 1 214 ? 3.972 1.256 -13.999 1.00 87.62 214 TRP A C 1
ATOM 1643 O O . TRP A 1 214 ? 4.841 0.695 -14.663 1.00 87.62 214 TRP A O 1
ATOM 1653 N N . THR A 1 215 ? 3.251 2.269 -14.473 1.00 88.69 215 THR A N 1
ATOM 1654 C CA . THR A 1 215 ? 3.361 2.767 -15.846 1.00 88.69 215 THR A CA 1
ATOM 1655 C C . THR A 1 215 ? 4.488 3.779 -16.046 1.00 88.69 215 THR A C 1
ATOM 1657 O O . THR A 1 215 ? 4.492 4.487 -17.045 1.00 88.69 215 THR A O 1
ATOM 1660 N N . ASN A 1 216 ? 5.457 3.884 -15.129 1.00 88.31 216 ASN A N 1
ATOM 1661 C CA . ASN A 1 216 ? 6.595 4.809 -15.239 1.00 88.31 216 ASN A CA 1
ATOM 1662 C C . ASN A 1 216 ? 6.195 6.297 -15.408 1.00 88.31 216 ASN A C 1
ATOM 1664 O O . ASN A 1 216 ? 6.887 7.097 -16.051 1.00 88.31 216 ASN A O 1
ATOM 1668 N N . CYS A 1 217 ? 5.038 6.651 -14.850 1.00 85.56 217 CYS A N 1
ATOM 1669 C CA . CYS A 1 217 ? 4.278 7.886 -15.040 1.00 85.56 217 CYS A CA 1
ATOM 1670 C C . CYS A 1 217 ? 3.881 8.193 -16.499 1.00 85.56 217 CYS A C 1
ATOM 1672 O O . CYS A 1 217 ? 3.724 9.362 -16.855 1.00 85.56 217 CYS A O 1
ATOM 1674 N N . VAL A 1 218 ? 3.712 7.169 -17.346 1.00 88.12 218 VAL A N 1
ATOM 1675 C CA . VAL A 1 218 ? 3.001 7.283 -18.633 1.00 88.12 218 VAL A CA 1
ATOM 1676 C C . VAL A 1 218 ? 1.532 7.607 -18.374 1.00 88.12 218 VAL A C 1
ATOM 1678 O O . VAL A 1 218 ? 0.978 8.482 -19.036 1.00 88.12 218 VAL A O 1
ATOM 1681 N N . PHE A 1 219 ? 0.912 6.951 -17.390 1.00 92.00 219 PHE A N 1
ATOM 1682 C CA . PHE A 1 219 ? -0.393 7.354 -16.880 1.00 92.00 219 PHE A CA 1
ATOM 1683 C C . PHE A 1 219 ? -0.238 8.275 -15.664 1.00 92.00 219 PHE A C 1
ATOM 1685 O O . PHE A 1 219 ? 0.691 8.123 -14.870 1.00 92.00 219 PHE A O 1
ATOM 1692 N N . ARG A 1 220 ? -1.138 9.253 -15.530 1.00 88.31 220 ARG A N 1
ATOM 1693 C CA . ARG A 1 220 ? -1.082 10.309 -14.513 1.00 88.31 220 ARG A CA 1
ATOM 1694 C C . ARG A 1 220 ? -2.079 10.070 -13.387 1.00 88.31 220 ARG A C 1
ATOM 1696 O O . ARG A 1 220 ? -3.278 10.072 -13.634 1.00 88.31 220 ARG A O 1
ATOM 1703 N N . SER A 1 221 ? -1.594 9.963 -12.152 1.00 91.38 221 SER A N 1
ATOM 1704 C CA . SER A 1 221 ? -2.455 10.168 -10.989 1.00 91.38 221 SER A CA 1
ATOM 1705 C C . SER A 1 221 ? -2.579 11.671 -10.748 1.00 91.38 221 SER A C 1
ATOM 1707 O O . SER A 1 221 ? -1.577 12.384 -10.586 1.00 91.38 221 SER A O 1
ATOM 1709 N N . THR A 1 222 ? -3.814 12.151 -10.826 1.00 89.69 222 THR A N 1
ATOM 1710 C CA . THR A 1 222 ? -4.150 13.572 -10.911 1.00 89.69 222 THR A CA 1
ATOM 1711 C C . THR A 1 222 ? -4.694 14.066 -9.575 1.00 89.69 222 THR A C 1
ATOM 1713 O O . THR A 1 222 ? -5.544 13.414 -8.962 1.00 89.69 222 THR A O 1
ATOM 1716 N N . LEU A 1 223 ? -4.206 15.229 -9.129 1.00 89.94 223 LEU A N 1
ATOM 1717 C CA . LEU A 1 223 ? -4.707 15.863 -7.913 1.00 89.94 223 LEU A CA 1
ATOM 1718 C C . LEU A 1 223 ? -6.175 16.238 -8.084 1.00 89.94 223 LEU A C 1
ATOM 1720 O O . LEU A 1 223 ? -6.557 16.802 -9.109 1.00 89.94 223 LEU A O 1
ATOM 1724 N N . HIS A 1 224 ? -6.973 15.969 -7.063 1.00 91.50 224 HIS A N 1
ATOM 1725 C CA . HIS A 1 224 ? -8.386 16.295 -7.032 1.00 91.50 224 HIS A CA 1
ATOM 1726 C C . HIS A 1 224 ? -8.822 16.743 -5.633 1.00 91.50 224 HIS A C 1
ATOM 1728 O O . HIS A 1 224 ? -8.173 16.437 -4.632 1.00 91.50 224 HIS A O 1
ATOM 1734 N N . ARG A 1 225 ? -9.895 17.533 -5.572 1.00 89.25 225 ARG A N 1
ATOM 1735 C CA . ARG A 1 225 ? -10.471 18.091 -4.339 1.00 89.25 225 ARG A CA 1
ATOM 1736 C C . ARG A 1 225 ? -11.986 18.201 -4.465 1.00 89.25 225 ARG A C 1
ATOM 1738 O O . ARG A 1 225 ? -12.507 18.214 -5.578 1.00 89.25 225 ARG A O 1
ATOM 1745 N N . VAL A 1 226 ? -12.684 18.342 -3.343 1.00 89.62 226 VAL A N 1
ATOM 1746 C CA . VAL A 1 226 ? -14.111 18.691 -3.315 1.00 89.62 226 VAL A CA 1
ATOM 1747 C C . VAL A 1 226 ? -14.268 20.029 -2.598 1.00 89.62 226 VAL A C 1
ATOM 1749 O O . VAL A 1 226 ? -13.983 20.119 -1.405 1.00 89.62 226 VAL A O 1
ATOM 1752 N N . VAL A 1 227 ? -14.703 21.073 -3.304 1.00 86.75 227 VAL A N 1
ATOM 1753 C CA . VAL A 1 227 ? -15.046 22.375 -2.700 1.00 86.75 227 VAL A CA 1
ATOM 1754 C C . VAL A 1 227 ? -16.442 22.330 -2.073 1.00 86.75 227 VAL A C 1
ATOM 1756 O O . VAL A 1 227 ? -17.325 21.637 -2.579 1.00 86.75 227 VAL A O 1
ATOM 1759 N N . ALA A 1 228 ? -16.659 23.053 -0.971 1.00 80.44 228 ALA A N 1
ATOM 1760 C CA . ALA A 1 228 ? -17.994 23.191 -0.395 1.00 80.44 228 ALA A CA 1
ATOM 1761 C C . ALA A 1 228 ? -18.835 24.171 -1.232 1.00 80.44 228 ALA A C 1
ATOM 1763 O O . ALA A 1 228 ? -18.409 25.291 -1.503 1.00 80.44 228 ALA A O 1
ATOM 1764 N N . VAL A 1 229 ? -20.044 23.759 -1.625 1.00 79.12 229 VAL A N 1
ATOM 1765 C CA . VAL A 1 229 ? -20.956 24.552 -2.480 1.00 79.12 229 VAL A CA 1
ATOM 1766 C C . VAL A 1 229 ? -22.224 25.022 -1.750 1.00 79.12 229 VAL A C 1
ATOM 1768 O O . VAL A 1 229 ? -23.208 25.389 -2.391 1.00 79.12 229 VAL A O 1
ATOM 1771 N N . GLY A 1 230 ? -22.231 24.978 -0.410 1.00 77.25 230 GLY A N 1
ATOM 1772 C CA . GLY A 1 230 ? -23.387 25.361 0.419 1.00 77.25 230 GLY A CA 1
ATOM 1773 C C . GLY A 1 230 ? -24.625 24.476 0.217 1.00 77.25 230 GLY A C 1
ATOM 1774 O O . GLY A 1 230 ? -25.754 24.923 0.406 1.00 77.25 230 GLY A O 1
ATOM 1775 N N . LYS A 1 231 ? -24.421 23.235 -0.239 1.00 83.88 231 LYS A N 1
ATOM 1776 C CA . LYS A 1 231 ? -25.455 22.213 -0.422 1.00 83.88 231 LYS A CA 1
ATOM 1777 C C . LYS A 1 231 ? -24.933 20.885 0.084 1.00 83.88 231 LYS A C 1
ATOM 1779 O O . LYS A 1 231 ? -23.742 20.604 -0.041 1.00 83.88 231 LYS A O 1
ATOM 1784 N N . GLU A 1 232 ? -25.838 20.088 0.635 1.00 89.06 232 GLU A N 1
ATOM 1785 C CA . GLU A 1 232 ? -25.534 18.709 0.982 1.00 89.06 232 GLU A CA 1
ATOM 1786 C C . GLU A 1 232 ? -25.152 17.930 -0.279 1.00 89.06 232 GLU A C 1
ATOM 1788 O O . GLU A 1 232 ? -25.748 18.125 -1.340 1.00 89.06 232 GLU A O 1
ATOM 1793 N N . ARG A 1 233 ? -24.130 17.083 -0.157 1.00 90.62 233 ARG A N 1
ATOM 1794 C CA . ARG A 1 233 ? -23.614 16.264 -1.251 1.00 90.62 233 ARG A CA 1
ATOM 1795 C C . ARG A 1 233 ? -23.307 14.860 -0.760 1.00 90.62 233 ARG A C 1
ATOM 1797 O O . ARG A 1 233 ? -22.695 14.683 0.295 1.00 90.62 233 ARG A O 1
ATOM 1804 N N . TYR A 1 234 ? -23.618 13.870 -1.582 1.00 92.38 234 TYR A N 1
ATOM 1805 C CA . TYR A 1 234 ? -23.210 12.485 -1.396 1.00 92.38 234 TYR A CA 1
ATOM 1806 C C . TYR A 1 234 ? -22.301 12.020 -2.538 1.00 92.38 234 TYR A C 1
ATOM 1808 O O . TYR A 1 234 ? -22.492 12.347 -3.710 1.00 92.38 234 TYR A O 1
ATOM 1816 N N . SER A 1 235 ? -21.301 11.204 -2.208 1.00 94.31 235 SER A N 1
ATOM 1817 C CA . SER A 1 235 ? -20.557 10.442 -3.215 1.00 94.31 235 SER A CA 1
ATOM 1818 C C . SER A 1 235 ? -20.146 9.072 -2.698 1.00 94.31 235 SER A C 1
ATOM 1820 O O . SER A 1 235 ? -19.979 8.862 -1.497 1.00 94.31 235 SER A O 1
ATOM 1822 N N . VAL A 1 236 ? -19.964 8.134 -3.619 1.00 94.69 236 VAL A N 1
ATOM 1823 C CA . VAL A 1 236 ? -19.554 6.761 -3.321 1.00 94.69 236 VAL A CA 1
ATOM 1824 C C . VAL A 1 236 ? -18.240 6.505 -4.034 1.00 94.69 236 VAL A C 1
ATOM 1826 O O . VAL A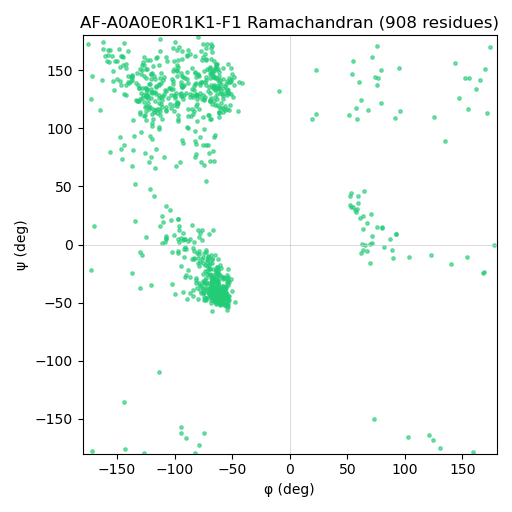 1 236 ? -18.219 6.476 -5.261 1.00 94.69 236 VAL A O 1
ATOM 1829 N N . ALA A 1 237 ? -17.159 6.332 -3.276 1.00 94.81 237 ALA A N 1
ATOM 1830 C CA . ALA A 1 237 ? -15.837 6.022 -3.806 1.00 94.81 237 ALA A CA 1
ATOM 1831 C C . ALA A 1 237 ? -15.527 4.532 -3.608 1.00 94.81 237 ALA A C 1
ATOM 1833 O O . ALA A 1 237 ? -15.653 3.998 -2.503 1.00 94.81 237 ALA A O 1
ATOM 1834 N N . PHE A 1 238 ? -15.129 3.860 -4.682 1.00 95.38 238 PHE A N 1
ATOM 1835 C CA . PHE A 1 238 ? -14.777 2.446 -4.709 1.00 95.38 238 PHE A CA 1
ATOM 1836 C C . PHE A 1 238 ? -13.322 2.304 -5.155 1.00 95.38 238 PHE A C 1
ATOM 1838 O O . PHE A 1 238 ? -13.009 2.447 -6.338 1.00 95.38 238 PHE A O 1
ATOM 1845 N N . PHE A 1 239 ? -12.433 2.077 -4.192 1.00 92.56 239 PHE A N 1
ATOM 1846 C CA . PHE A 1 239 ? -10.986 2.032 -4.395 1.00 92.56 239 PHE A CA 1
ATOM 1847 C C . PHE A 1 239 ? -10.538 0.610 -4.726 1.00 92.56 239 PHE A C 1
ATOM 1849 O O . PHE A 1 239 ? -10.859 -0.321 -3.989 1.00 92.56 239 PHE A O 1
ATOM 1856 N N . LEU A 1 240 ? -9.756 0.449 -5.790 1.00 90.69 240 LEU A N 1
ATOM 1857 C CA . LEU A 1 240 ? -9.148 -0.813 -6.204 1.00 90.69 240 LEU A CA 1
ATOM 1858 C C . LEU A 1 240 ? -7.633 -0.735 -6.021 1.00 90.69 240 LEU A C 1
ATOM 1860 O O . LEU A 1 240 ? -6.952 0.105 -6.613 1.00 90.69 240 LEU A O 1
ATOM 1864 N N . HIS A 1 241 ? -7.112 -1.640 -5.206 1.00 83.50 241 HIS A N 1
ATOM 1865 C CA . HIS A 1 241 ? -5.698 -1.825 -4.906 1.00 83.50 241 HIS A CA 1
ATOM 1866 C C . HIS A 1 241 ? -5.216 -3.165 -5.468 1.00 83.50 241 HIS A C 1
ATOM 1868 O O . HIS A 1 241 ? -6.015 -4.021 -5.841 1.00 83.50 241 HIS A O 1
ATOM 1874 N N . THR A 1 242 ? -3.904 -3.366 -5.522 1.00 73.12 242 THR A N 1
ATOM 1875 C CA . THR A 1 242 ? -3.308 -4.668 -5.846 1.00 73.12 242 THR A CA 1
ATOM 1876 C C . THR A 1 242 ? -3.416 -5.636 -4.667 1.00 73.12 242 THR A C 1
ATOM 1878 O O . THR A 1 242 ? -3.754 -5.240 -3.551 1.00 73.12 242 THR A O 1
ATOM 1881 N N . ASN A 1 243 ? -3.043 -6.899 -4.887 1.00 68.31 243 ASN A N 1
ATOM 1882 C CA . ASN A 1 243 ? -2.596 -7.766 -3.796 1.00 68.31 243 ASN A CA 1
ATOM 1883 C C . ASN A 1 243 ? -1.468 -7.044 -2.999 1.00 68.31 243 ASN A C 1
ATOM 1885 O O . ASN A 1 243 ? -0.546 -6.531 -3.644 1.00 68.31 243 ASN A O 1
ATOM 1889 N N . PRO A 1 244 ? -1.527 -6.967 -1.650 1.00 61.62 244 PRO A N 1
ATOM 1890 C CA . PRO A 1 244 ? -0.494 -6.334 -0.822 1.00 61.62 244 PRO A CA 1
ATOM 1891 C C . PRO A 1 244 ? 0.914 -6.919 -0.987 1.00 61.62 244 PRO A C 1
ATOM 1893 O O . PRO A 1 244 ? 1.889 -6.184 -0.850 1.00 61.62 244 PRO A O 1
ATOM 1896 N N . ASP A 1 245 ? 1.021 -8.209 -1.316 1.00 61.28 245 ASP A N 1
ATOM 1897 C CA . ASP A 1 245 ? 2.302 -8.916 -1.454 1.00 61.28 245 ASP A CA 1
ATOM 1898 C C . ASP A 1 245 ? 2.943 -8.731 -2.849 1.00 61.28 245 ASP A C 1
ATOM 1900 O O . ASP A 1 245 ? 4.042 -9.221 -3.117 1.00 61.28 245 ASP A O 1
ATOM 1904 N N . LEU A 1 246 ? 2.263 -8.037 -3.772 1.00 60.75 246 LEU A N 1
ATOM 1905 C CA . LEU A 1 246 ? 2.709 -7.866 -5.154 1.00 60.75 246 LEU A CA 1
ATOM 1906 C C . LEU A 1 246 ? 3.766 -6.758 -5.277 1.00 60.75 246 LEU A C 1
ATOM 1908 O O . LEU A 1 246 ? 3.503 -5.587 -5.001 1.00 60.75 246 LEU A O 1
ATOM 1912 N N . VAL A 1 247 ? 4.955 -7.105 -5.775 1.00 67.31 247 VAL A N 1
ATOM 1913 C CA . VAL A 1 247 ? 6.046 -6.141 -5.984 1.00 67.31 247 VAL A CA 1
ATOM 1914 C C . VAL A 1 247 ? 5.724 -5.189 -7.144 1.00 67.31 247 VAL A C 1
ATOM 1916 O O . VAL A 1 247 ? 5.715 -5.565 -8.317 1.00 67.31 247 VAL A O 1
ATOM 1919 N N . VAL A 1 248 ? 5.497 -3.915 -6.819 1.00 71.62 248 VAL A N 1
ATOM 1920 C CA . VAL A 1 248 ? 5.178 -2.859 -7.794 1.00 71.62 248 VAL A CA 1
ATOM 1921 C C . VAL A 1 248 ? 6.458 -2.308 -8.435 1.00 71.62 248 VAL A C 1
ATOM 1923 O O . VAL A 1 248 ? 7.062 -1.345 -7.952 1.00 71.62 248 VAL A O 1
ATOM 1926 N N . GLN A 1 249 ? 6.866 -2.935 -9.541 1.00 77.25 249 GLN A N 1
ATOM 1927 C CA . GLN A 1 249 ? 8.016 -2.554 -10.372 1.00 77.25 249 GLN A CA 1
ATOM 1928 C C . GLN A 1 249 ? 7.593 -2.039 -11.753 1.00 77.25 249 GLN A C 1
ATOM 1930 O O . GLN A 1 249 ? 6.602 -2.502 -12.305 1.00 77.25 249 GLN A O 1
ATOM 1935 N N . CYS A 1 250 ? 8.350 -1.098 -12.322 1.00 81.38 250 CYS A N 1
ATOM 1936 C CA . CYS A 1 250 ? 8.072 -0.512 -13.637 1.00 81.38 250 CYS A CA 1
ATOM 1937 C C . CYS A 1 250 ? 7.811 -1.581 -14.716 1.00 81.38 250 CYS A C 1
ATOM 1939 O O . CYS A 1 250 ? 8.634 -2.472 -14.917 1.00 81.38 250 CYS A O 1
ATOM 1941 N N . LEU A 1 251 ? 6.679 -1.466 -15.412 1.00 82.62 251 LEU A N 1
ATOM 1942 C CA . LEU A 1 251 ? 6.279 -2.377 -16.482 1.00 82.62 251 LEU A CA 1
ATOM 1943 C C . LEU A 1 251 ? 7.197 -2.221 -17.700 1.00 82.62 251 LEU A C 1
ATOM 1945 O O . LEU A 1 251 ? 7.473 -1.098 -18.124 1.00 82.62 251 LEU A O 1
ATOM 1949 N N . GLU A 1 252 ? 7.604 -3.334 -18.312 1.00 79.81 252 GLU A N 1
ATOM 1950 C CA . GLU A 1 252 ? 8.501 -3.333 -19.481 1.00 79.81 252 GLU A CA 1
ATOM 1951 C C . GLU A 1 252 ? 7.935 -2.521 -20.654 1.00 79.81 252 GLU A C 1
ATOM 1953 O O . GLU A 1 252 ? 8.641 -1.727 -21.264 1.00 79.81 252 GLU A O 1
ATOM 1958 N N . SER A 1 253 ? 6.626 -2.614 -20.910 1.00 77.75 253 SER A N 1
ATOM 1959 C CA . SER A 1 253 ? 5.940 -1.825 -21.944 1.00 77.75 253 SER A CA 1
ATOM 1960 C C . SER A 1 253 ? 5.852 -0.319 -21.647 1.00 77.75 253 SER A C 1
ATOM 1962 O O . SER A 1 253 ? 5.445 0.464 -22.510 1.00 77.75 253 SER A O 1
ATOM 1964 N N . CYS A 1 254 ? 6.224 0.094 -20.433 1.00 79.50 254 CYS A N 1
ATOM 1965 C CA . CYS A 1 254 ? 6.266 1.479 -19.968 1.00 79.50 254 CYS A CA 1
ATOM 1966 C C . CYS A 1 254 ? 7.695 1.994 -19.743 1.00 79.50 254 CYS A C 1
ATOM 1968 O O . CYS A 1 254 ? 7.871 3.155 -19.359 1.00 79.50 254 CYS A O 1
ATOM 1970 N N . CYS A 1 255 ? 8.717 1.174 -20.002 1.00 75.44 255 CYS A N 1
ATOM 1971 C CA . CYS A 1 255 ? 10.102 1.612 -20.011 1.00 75.44 255 CYS A CA 1
ATOM 1972 C C . CYS A 1 255 ? 10.794 1.357 -21.354 1.00 75.44 255 CYS A C 1
ATOM 1974 O O . CYS A 1 255 ? 10.350 0.604 -22.212 1.00 75.44 255 CYS A O 1
ATOM 1976 N N . SER A 1 256 ? 11.871 2.098 -21.579 1.00 68.31 256 SER A N 1
ATOM 1977 C CA . SER A 1 256 ? 12.773 1.954 -22.724 1.00 68.31 256 SER A CA 1
ATOM 1978 C C . SER A 1 256 ? 14.087 2.657 -22.389 1.00 68.31 256 SER A C 1
ATOM 1980 O O . SER A 1 256 ? 14.162 3.366 -21.385 1.00 68.31 256 SER A O 1
ATOM 1982 N N . GLU A 1 257 ? 15.110 2.560 -23.239 1.00 66.69 257 GLU A N 1
ATOM 1983 C CA . GLU A 1 257 ? 16.337 3.357 -23.061 1.00 66.69 257 GLU A CA 1
ATOM 1984 C C . GLU A 1 257 ? 16.052 4.877 -23.024 1.00 66.69 257 GLU A C 1
ATOM 1986 O O . GLU A 1 257 ? 16.744 5.621 -22.333 1.00 66.69 257 GLU A O 1
ATOM 1991 N N . ALA A 1 258 ? 14.987 5.330 -23.700 1.00 55.25 258 ALA A N 1
ATOM 1992 C CA . ALA A 1 258 ? 14.519 6.720 -23.700 1.00 55.25 258 ALA A CA 1
ATOM 1993 C C . ALA A 1 258 ? 13.592 7.079 -22.517 1.00 55.25 258 ALA A C 1
ATOM 1995 O O . ALA A 1 258 ? 13.308 8.254 -22.285 1.00 55.25 258 ALA A O 1
ATOM 1996 N N . CYS A 1 259 ? 13.100 6.087 -21.770 1.00 56.75 259 CYS A N 1
ATOM 1997 C CA . CYS A 1 259 ? 12.267 6.267 -20.582 1.00 56.75 259 CYS A CA 1
ATOM 1998 C C . CYS A 1 259 ? 12.596 5.157 -19.566 1.00 56.75 259 CYS A C 1
ATOM 2000 O O . CYS A 1 259 ? 11.837 4.193 -19.443 1.00 56.75 259 CYS A O 1
ATOM 2002 N N . PRO A 1 260 ? 13.758 5.218 -18.889 1.00 70.50 260 PRO A N 1
ATOM 2003 C CA . PRO A 1 260 ? 14.182 4.159 -17.978 1.00 70.50 260 PRO A CA 1
ATOM 2004 C C . PRO A 1 260 ? 13.242 4.057 -16.764 1.00 70.50 260 PRO A C 1
ATOM 2006 O O . PRO A 1 260 ? 12.566 5.039 -16.436 1.00 70.50 260 PRO A O 1
ATOM 2009 N N . PRO A 1 261 ? 13.191 2.904 -16.070 1.00 69.25 261 PRO A N 1
ATOM 2010 C CA . PRO A 1 261 ? 12.438 2.758 -14.827 1.00 69.25 261 PRO A CA 1
ATOM 2011 C C . PRO A 1 261 ? 12.792 3.840 -13.798 1.00 69.25 261 PRO A C 1
ATOM 2013 O O . PRO A 1 261 ? 13.940 3.946 -13.361 1.00 69.25 261 PRO A O 1
ATOM 2016 N N . ARG A 1 262 ? 11.803 4.636 -13.379 1.00 63.12 262 ARG A N 1
ATOM 2017 C CA . ARG A 1 262 ? 11.953 5.569 -12.253 1.00 63.12 262 ARG A CA 1
ATOM 2018 C C . ARG A 1 262 ? 12.180 4.760 -10.973 1.00 63.12 262 ARG A C 1
ATOM 2020 O O . ARG A 1 262 ? 11.351 3.932 -10.603 1.00 63.12 262 ARG A O 1
ATOM 2027 N N . SER A 1 263 ? 13.320 4.973 -10.319 1.00 42.84 263 SER A N 1
ATOM 2028 C CA . SER A 1 263 ? 13.737 4.191 -9.151 1.00 42.84 263 SER A CA 1
ATOM 2029 C C . SER A 1 263 ? 12.924 4.516 -7.888 1.00 42.84 263 SER A C 1
ATOM 2031 O O . SER A 1 263 ? 12.294 5.568 -7.782 1.00 42.84 263 SER A O 1
ATOM 2033 N N . ASN A 1 264 ? 12.938 3.589 -6.920 1.00 34.94 264 ASN A N 1
ATOM 2034 C CA . ASN A 1 264 ? 12.111 3.592 -5.704 1.00 34.94 264 ASN A CA 1
ATOM 2035 C C . ASN A 1 264 ? 12.417 4.749 -4.721 1.00 34.94 264 ASN A C 1
ATOM 2037 O O . ASN A 1 264 ? 12.925 4.526 -3.623 1.00 34.94 264 ASN A O 1
ATOM 2041 N N . LYS A 1 265 ? 12.036 5.982 -5.067 1.00 32.16 265 LYS A N 1
ATOM 2042 C CA . LYS A 1 265 ? 11.905 7.107 -4.130 1.00 32.16 265 LYS A CA 1
ATOM 2043 C C . LYS A 1 265 ? 10.469 7.649 -4.124 1.00 32.16 265 LYS A C 1
ATOM 2045 O O . LYS A 1 265 ? 10.238 8.710 -4.688 1.00 32.16 265 LYS A O 1
ATOM 2050 N N . GLN A 1 266 ? 9.537 6.923 -3.485 1.00 26.58 266 GLN A N 1
ATOM 2051 C CA . GLN A 1 266 ? 8.521 7.449 -2.537 1.00 26.58 266 GLN A CA 1
ATOM 2052 C C . GLN A 1 266 ? 7.422 6.423 -2.148 1.00 26.58 266 GLN A C 1
ATOM 2054 O O . GLN A 1 266 ? 7.064 5.542 -2.928 1.00 26.58 266 GLN A O 1
ATOM 2059 N N . GLN A 1 267 ? 6.903 6.624 -0.924 1.00 25.72 267 GLN A N 1
ATOM 2060 C CA . GLN A 1 267 ? 5.704 6.066 -0.255 1.00 25.72 267 GLN A CA 1
ATOM 2061 C C . GLN A 1 267 ? 5.644 4.556 0.130 1.00 25.72 267 GLN A C 1
ATOM 2063 O O . GLN A 1 267 ? 5.611 3.687 -0.742 1.00 25.72 267 GLN A O 1
ATOM 2068 N N . PRO A 1 268 ? 5.567 4.257 1.453 1.00 36.25 268 PRO A N 1
ATOM 2069 C CA . PRO A 1 268 ? 5.184 2.963 2.049 1.00 36.25 268 PRO A CA 1
ATOM 2070 C C . PRO A 1 268 ? 3.832 3.008 2.817 1.00 36.25 268 PRO A C 1
ATOM 2072 O O . PRO A 1 268 ? 3.282 4.093 2.983 1.00 36.25 268 PRO A O 1
ATOM 2075 N N . LEU A 1 269 ? 3.379 1.845 3.344 1.00 28.83 269 LEU A N 1
ATOM 2076 C CA . LEU A 1 269 ? 2.611 1.557 4.601 1.00 28.83 269 LEU A CA 1
ATOM 2077 C C . LEU A 1 269 ? 1.579 0.402 4.407 1.00 28.83 269 LEU A C 1
ATOM 2079 O O . LEU A 1 269 ? 1.087 0.261 3.291 1.00 28.83 269 LEU A O 1
ATOM 2083 N N . PRO A 1 270 ? 1.128 -0.350 5.452 1.00 32.09 270 PRO A N 1
ATOM 2084 C CA . PRO A 1 270 ? 1.711 -0.578 6.791 1.00 32.09 270 PRO A CA 1
ATOM 2085 C C . PRO A 1 270 ? 1.656 -2.041 7.349 1.00 32.09 270 PRO A C 1
ATOM 2087 O O . PRO A 1 270 ? 0.613 -2.682 7.343 1.00 32.09 270 PRO A O 1
ATOM 2090 N N . GLY A 1 271 ? 2.706 -2.458 8.078 1.00 24.17 271 GLY A N 1
ATOM 2091 C CA . GLY A 1 271 ? 2.555 -3.071 9.421 1.00 24.17 271 GLY A CA 1
ATOM 2092 C C . GLY A 1 271 ? 2.509 -4.606 9.617 1.00 24.17 271 GLY A C 1
ATOM 2093 O O . GLY A 1 271 ? 1.502 -5.253 9.361 1.00 24.17 271 GLY A O 1
ATOM 2094 N N . GLY A 1 272 ? 3.525 -5.156 10.304 1.00 25.67 272 GLY A N 1
ATOM 2095 C CA . GLY A 1 272 ? 3.495 -6.492 10.935 1.00 25.67 272 GLY A CA 1
ATOM 2096 C C . GLY A 1 272 ? 4.745 -6.757 11.794 1.00 25.67 272 GLY A C 1
ATOM 2097 O O . GLY A 1 272 ? 5.857 -6.575 11.317 1.00 25.67 272 GLY A O 1
ATOM 2098 N N . ARG A 1 273 ? 4.600 -7.120 13.082 1.00 25.69 273 ARG A N 1
ATOM 2099 C CA . ARG A 1 273 ? 5.712 -7.189 14.066 1.00 25.69 273 ARG A CA 1
ATOM 2100 C C . ARG A 1 273 ? 6.035 -8.614 14.538 1.00 25.69 273 ARG A C 1
ATOM 2102 O O . ARG A 1 273 ? 5.125 -9.343 14.918 1.00 25.69 273 ARG A O 1
ATOM 2109 N N . GLY A 1 274 ? 7.325 -8.898 14.749 1.00 24.14 274 GLY A N 1
ATOM 2110 C CA . GLY A 1 274 ? 7.829 -10.022 15.559 1.00 24.14 274 GLY A CA 1
ATOM 2111 C C . GLY A 1 274 ? 9.245 -9.751 16.085 1.00 24.14 274 GLY A C 1
ATOM 2112 O O . GLY A 1 274 ? 10.218 -10.013 15.400 1.00 24.14 274 GLY A O 1
ATOM 2113 N N . SER A 1 275 ? 9.394 -8.970 17.160 1.00 28.86 275 SER A N 1
ATOM 2114 C CA . SER A 1 275 ? 10.142 -9.388 18.371 1.00 28.86 275 SER A CA 1
ATOM 2115 C C . SER A 1 275 ? 11.200 -10.497 18.227 1.00 28.86 275 SER A C 1
ATOM 2117 O O . SER A 1 275 ? 10.885 -11.677 18.172 1.00 28.86 275 SER A O 1
ATOM 2119 N N . GLY A 1 276 ? 12.451 -10.086 18.411 1.00 24.28 276 GLY A N 1
ATOM 2120 C CA . GLY A 1 276 ? 13.505 -10.826 19.100 1.00 24.28 276 GLY A CA 1
ATOM 2121 C C . GLY A 1 276 ? 14.382 -9.786 19.804 1.00 24.28 276 GLY A C 1
ATOM 2122 O O . GLY A 1 276 ? 14.620 -8.728 19.224 1.00 24.28 276 GLY A O 1
ATOM 2123 N N . LYS A 1 277 ? 14.796 -10.014 21.059 1.00 25.98 277 LYS A N 1
ATOM 2124 C CA . LYS A 1 277 ? 15.801 -9.155 21.712 1.00 25.98 277 LYS A CA 1
ATOM 2125 C C . LYS A 1 277 ? 17.179 -9.513 21.134 1.00 25.98 277 LYS A C 1
ATOM 2127 O O . LYS A 1 277 ? 17.545 -10.680 21.250 1.00 25.98 277 LYS A O 1
ATOM 2132 N N . PRO A 1 278 ? 17.962 -8.571 20.585 1.00 26.17 278 PRO A N 1
ATOM 2133 C CA . PRO A 1 278 ? 19.404 -8.732 20.484 1.00 26.17 278 PRO A CA 1
ATOM 2134 C C . PRO A 1 278 ? 20.022 -8.357 21.836 1.00 26.17 278 PRO A C 1
ATOM 2136 O O . PRO A 1 278 ? 19.732 -7.287 22.373 1.00 26.17 278 PRO A O 1
ATOM 2139 N N . GLU A 1 279 ? 20.869 -9.218 22.394 1.00 23.95 279 GLU A N 1
ATOM 2140 C CA . GLU A 1 279 ? 21.726 -8.835 23.520 1.00 23.95 279 GLU A CA 1
ATOM 2141 C C . GLU A 1 279 ? 22.687 -7.716 23.096 1.00 23.95 279 GLU A C 1
ATOM 2143 O O . GLU A 1 279 ? 23.222 -7.728 21.984 1.00 23.95 279 GLU A O 1
ATOM 2148 N N . MET A 1 280 ? 22.943 -6.756 23.991 1.00 26.77 280 MET A N 1
ATOM 2149 C CA . MET A 1 280 ? 23.992 -5.757 23.782 1.00 26.77 280 MET A CA 1
ATOM 2150 C C . MET A 1 280 ? 25.373 -6.397 23.951 1.00 26.77 280 MET A C 1
ATOM 2152 O O . MET A 1 280 ? 25.984 -6.320 25.016 1.00 26.77 280 MET A O 1
ATOM 2156 N N . VAL A 1 281 ? 25.895 -6.990 22.880 1.00 25.70 281 VAL A N 1
ATOM 2157 C CA . VAL A 1 281 ? 27.325 -7.286 22.783 1.00 25.70 281 VAL A CA 1
ATOM 2158 C C . VAL A 1 281 ? 28.032 -6.017 22.318 1.00 25.70 281 VAL A C 1
ATOM 2160 O O . VAL A 1 281 ? 28.076 -5.718 21.127 1.00 25.70 281 VAL A O 1
ATOM 2163 N N . ALA A 1 282 ? 28.593 -5.263 23.265 1.00 28.03 282 ALA A N 1
ATOM 2164 C CA . ALA A 1 282 ? 29.515 -4.169 22.970 1.00 28.03 282 ALA A CA 1
ATOM 2165 C C . ALA A 1 282 ? 30.849 -4.745 22.459 1.00 28.03 282 ALA A C 1
ATOM 2167 O O . ALA A 1 282 ? 31.823 -4.878 23.202 1.00 28.03 282 ALA A O 1
ATOM 2168 N N . ALA A 1 283 ? 30.874 -5.147 21.189 1.00 26.94 283 ALA A N 1
ATOM 2169 C CA . ALA A 1 283 ? 32.078 -5.607 20.518 1.00 26.94 283 ALA A CA 1
ATOM 2170 C C . ALA A 1 283 ? 32.960 -4.399 20.172 1.00 26.94 283 ALA A C 1
ATOM 2172 O O . ALA A 1 283 ? 32.633 -3.611 19.289 1.00 26.94 283 ALA A O 1
ATOM 2173 N N . ALA A 1 284 ? 34.092 -4.260 20.861 1.00 33.22 284 ALA A N 1
ATOM 2174 C CA . ALA A 1 284 ? 35.137 -3.333 20.448 1.00 33.22 284 ALA A CA 1
ATOM 2175 C C . ALA A 1 284 ? 35.775 -3.848 19.144 1.00 33.22 284 ALA A C 1
ATOM 2177 O O . ALA A 1 284 ? 36.486 -4.853 19.164 1.00 33.22 284 ALA A O 1
ATOM 2178 N N . GLY A 1 285 ? 35.502 -3.172 18.026 1.00 28.78 285 GLY A N 1
ATOM 2179 C CA . GLY A 1 285 ? 35.994 -3.521 16.693 1.00 28.78 285 GLY A CA 1
ATOM 2180 C C . GLY A 1 285 ? 36.217 -2.277 15.829 1.00 28.78 285 GLY A C 1
ATOM 2181 O O . GLY A 1 285 ? 35.462 -1.318 15.928 1.00 28.78 285 GLY A O 1
ATOM 2182 N N . ASP A 1 286 ? 37.307 -2.319 15.067 1.00 36.50 286 ASP A N 1
ATOM 2183 C CA . ASP A 1 286 ? 37.918 -1.333 14.162 1.00 36.50 286 ASP A CA 1
ATOM 2184 C C . ASP A 1 286 ? 37.175 -0.028 13.793 1.00 36.50 286 ASP A C 1
ATOM 2186 O O . ASP A 1 286 ? 36.042 -0.003 13.318 1.00 36.50 286 ASP A O 1
ATOM 2190 N N . ARG A 1 287 ? 37.919 1.086 13.909 1.00 42.66 287 ARG A N 1
ATOM 2191 C CA . ARG A 1 287 ? 37.557 2.410 13.376 1.00 42.66 287 ARG A CA 1
ATOM 2192 C C . ARG A 1 287 ? 37.432 2.376 11.852 1.00 42.66 287 ARG A C 1
ATOM 2194 O O . ARG A 1 287 ? 38.363 1.943 11.176 1.00 42.66 287 ARG A O 1
ATOM 2201 N N . LEU A 1 288 ? 36.368 2.979 11.335 1.00 53.91 288 LEU A N 1
ATOM 2202 C CA . LEU A 1 288 ? 36.286 3.428 9.946 1.00 53.91 288 LEU A CA 1
ATOM 2203 C C . LEU A 1 288 ? 36.659 4.923 9.848 1.00 53.91 288 LEU A C 1
ATOM 2205 O O . LEU A 1 288 ? 36.751 5.601 10.870 1.00 53.91 288 LEU A O 1
ATOM 2209 N N . ASP A 1 289 ? 36.841 5.447 8.635 1.00 59.16 289 ASP A N 1
ATOM 2210 C CA . ASP A 1 289 ? 37.048 6.875 8.353 1.00 59.16 289 ASP A CA 1
ATOM 2211 C C . ASP A 1 289 ? 36.015 7.345 7.304 1.00 59.16 289 ASP A C 1
ATOM 2213 O O . ASP A 1 289 ? 36.090 6.919 6.150 1.00 59.16 289 ASP A O 1
ATOM 2217 N N . LEU A 1 290 ? 35.038 8.206 7.654 1.00 65.94 290 LEU A N 1
ATOM 2218 C CA . LEU A 1 290 ? 34.190 8.827 6.620 1.00 65.94 290 LEU A CA 1
ATOM 2219 C C . LEU A 1 290 ? 35.035 9.831 5.827 1.00 65.94 290 LEU A C 1
ATOM 2221 O O . LEU A 1 290 ? 35.914 10.488 6.394 1.00 65.94 290 LEU A O 1
ATOM 2225 N N . PRO A 1 291 ? 34.716 10.052 4.542 1.00 74.75 291 PRO A N 1
ATOM 2226 C CA . PRO A 1 291 ? 35.306 11.145 3.787 1.00 74.75 291 PRO A CA 1
ATOM 2227 C C . PRO A 1 291 ? 35.121 12.491 4.503 1.00 74.75 291 PRO A C 1
ATOM 2229 O O . PRO A 1 291 ? 34.019 12.867 4.912 1.00 74.75 291 PRO A O 1
ATOM 2232 N N . VAL A 1 292 ? 36.227 13.226 4.619 1.00 78.44 292 VAL A N 1
ATOM 2233 C CA . VAL A 1 292 ? 36.265 14.612 5.090 1.00 78.44 292 VAL A CA 1
ATOM 2234 C C . VAL A 1 292 ? 36.306 15.526 3.871 1.00 78.44 292 VAL A C 1
ATOM 2236 O O . VAL A 1 292 ? 37.208 15.431 3.041 1.00 78.44 292 VAL A O 1
ATOM 2239 N N . VAL A 1 293 ? 35.329 16.421 3.762 1.00 82.50 293 VAL A N 1
ATOM 2240 C CA . VAL A 1 293 ? 35.199 17.384 2.668 1.00 82.50 293 VAL A CA 1
ATOM 2241 C C . VAL A 1 293 ? 35.643 18.762 3.146 1.00 82.50 293 VAL A C 1
ATOM 2243 O O . VAL A 1 293 ? 35.025 19.354 4.030 1.00 82.50 293 VAL A O 1
ATOM 2246 N N . ASP A 1 294 ? 36.695 19.300 2.534 1.00 81.25 294 ASP A N 1
ATOM 2247 C CA . ASP A 1 294 ? 37.162 20.663 2.786 1.00 81.25 294 ASP A CA 1
ATOM 2248 C C . ASP A 1 294 ? 36.451 21.668 1.861 1.00 81.25 294 ASP A C 1
ATOM 2250 O O . ASP A 1 294 ? 36.596 21.617 0.634 1.00 81.25 294 ASP A O 1
ATOM 2254 N N . LEU A 1 295 ? 35.685 22.599 2.447 1.00 83.12 295 LEU A N 1
ATOM 2255 C CA . LEU A 1 295 ? 35.010 23.669 1.698 1.00 83.12 295 LEU A CA 1
ATOM 2256 C C . LEU A 1 295 ? 35.901 24.880 1.399 1.00 83.12 295 LEU A C 1
ATOM 2258 O O . LEU A 1 295 ? 35.496 25.728 0.600 1.00 83.12 295 LEU A O 1
ATOM 2262 N N . ALA A 1 296 ? 37.076 24.995 2.021 1.00 79.31 296 ALA A N 1
ATOM 2263 C CA . ALA A 1 296 ? 38.067 26.033 1.730 1.00 79.31 296 ALA A CA 1
ATOM 2264 C C . ALA A 1 296 ? 39.083 25.619 0.649 1.00 79.31 296 ALA A C 1
ATOM 2266 O O . ALA A 1 296 ? 39.893 26.448 0.232 1.00 79.31 296 ALA A O 1
ATOM 2267 N N . SER A 1 297 ? 39.020 24.373 0.164 1.00 78.62 297 SER A N 1
ATOM 2268 C CA . SER A 1 297 ? 39.797 23.906 -0.990 1.00 78.62 297 SER A CA 1
ATOM 2269 C C . SER A 1 297 ? 39.597 24.813 -2.210 1.00 78.62 297 SER A C 1
ATOM 2271 O O . SER A 1 297 ? 38.471 25.141 -2.588 1.00 78.62 297 SER A O 1
ATOM 2273 N N . SER A 1 298 ? 40.700 25.182 -2.863 1.00 75.56 298 SER A N 1
ATOM 2274 C CA . SER A 1 298 ? 40.687 25.916 -4.133 1.00 75.56 298 SER A CA 1
ATOM 2275 C C . SER A 1 298 ? 40.415 25.019 -5.348 1.00 75.56 298 SER A C 1
ATOM 2277 O O . SER A 1 298 ? 40.063 25.531 -6.411 1.00 75.56 298 SER A O 1
ATOM 2279 N N . ASP A 1 299 ? 40.535 23.693 -5.207 1.00 82.19 299 ASP A N 1
ATOM 2280 C CA . ASP A 1 299 ? 40.182 22.725 -6.248 1.00 82.19 299 ASP A CA 1
ATOM 2281 C C . ASP A 1 299 ? 38.736 22.243 -6.069 1.00 82.19 299 ASP A C 1
ATOM 2283 O O . ASP A 1 299 ? 38.448 21.213 -5.451 1.00 82.19 299 ASP A O 1
ATOM 2287 N N . LEU A 1 300 ? 37.815 23.007 -6.659 1.00 78.06 300 LEU A N 1
ATOM 2288 C CA . LEU A 1 300 ? 36.385 22.699 -6.667 1.00 78.06 300 LEU A CA 1
ATOM 2289 C C . LEU A 1 300 ? 36.057 21.372 -7.371 1.00 78.06 300 LEU A C 1
ATOM 2291 O O . LEU A 1 300 ? 35.040 20.765 -7.042 1.00 78.06 300 LEU A O 1
ATOM 2295 N N . ARG A 1 301 ? 36.883 20.900 -8.322 1.00 76.25 301 ARG A N 1
ATOM 2296 C CA . ARG A 1 301 ? 36.644 19.618 -9.006 1.00 76.25 301 ARG A CA 1
ATOM 2297 C C . ARG A 1 301 ? 36.973 18.460 -8.071 1.00 76.25 301 ARG A C 1
ATOM 2299 O O . ARG A 1 301 ? 36.137 17.576 -7.917 1.00 76.25 301 ARG A O 1
ATOM 2306 N N . SER A 1 302 ? 38.127 18.497 -7.409 1.00 78.31 302 SER A N 1
ATOM 2307 C CA . SER A 1 302 ? 38.504 17.489 -6.411 1.00 78.31 302 SER A CA 1
ATOM 2308 C C . SER A 1 302 ? 37.513 17.445 -5.239 1.00 78.31 302 SER A C 1
ATOM 2310 O O . SER A 1 302 ? 37.066 16.365 -4.844 1.00 78.31 302 SER A O 1
ATOM 2312 N N . SER A 1 303 ? 37.056 18.603 -4.741 1.00 81.25 303 SER A N 1
ATOM 2313 C CA . SER A 1 303 ? 36.010 18.651 -3.706 1.00 81.25 303 SER A CA 1
ATOM 2314 C C . SER A 1 303 ? 34.657 18.111 -4.200 1.00 81.25 303 SER A C 1
ATOM 2316 O O . SER A 1 303 ? 33.980 17.404 -3.454 1.00 81.25 303 SER A O 1
ATOM 2318 N N . ALA A 1 304 ? 34.268 18.371 -5.454 1.00 82.94 304 ALA A N 1
ATOM 2319 C CA . ALA A 1 304 ? 33.050 17.812 -6.048 1.00 82.94 304 ALA A CA 1
ATOM 2320 C C . ALA A 1 304 ? 33.141 16.289 -6.272 1.00 82.94 304 ALA A C 1
ATOM 2322 O O . ALA A 1 304 ? 32.178 15.573 -6.007 1.00 82.94 304 ALA A O 1
ATOM 2323 N N . GLU A 1 305 ? 34.290 15.767 -6.707 1.00 80.12 305 GLU A N 1
ATOM 2324 C CA . GLU A 1 305 ? 34.538 14.323 -6.834 1.00 80.12 305 GLU A CA 1
ATOM 2325 C C . GLU A 1 305 ? 34.540 13.627 -5.463 1.00 80.12 305 GLU A C 1
ATOM 2327 O O . GLU A 1 305 ? 33.948 12.556 -5.314 1.00 80.12 305 GLU A O 1
ATOM 2332 N N . SER A 1 306 ? 35.108 14.275 -4.442 1.00 78.81 306 SER A N 1
ATOM 2333 C CA . SER A 1 306 ? 35.096 13.802 -3.052 1.00 78.81 306 SER A CA 1
ATOM 2334 C C . SER A 1 306 ? 33.676 13.749 -2.477 1.00 78.81 306 SER A C 1
ATOM 2336 O O . SER A 1 306 ? 33.289 12.731 -1.905 1.00 78.81 306 SER A O 1
ATOM 2338 N N . ILE A 1 307 ? 32.860 14.788 -2.703 1.00 81.31 307 ILE A N 1
ATOM 2339 C CA . ILE A 1 307 ? 31.425 14.787 -2.370 1.00 81.31 307 ILE A CA 1
ATOM 2340 C C . ILE A 1 307 ? 30.677 13.697 -3.140 1.00 81.31 307 ILE A C 1
ATOM 2342 O O . ILE A 1 307 ? 29.861 12.992 -2.553 1.00 81.31 307 ILE A O 1
ATOM 2346 N N . ARG A 1 308 ? 30.963 13.497 -4.433 1.00 79.38 308 ARG A N 1
ATOM 2347 C CA . ARG A 1 308 ? 30.327 12.432 -5.225 1.00 79.38 308 ARG A CA 1
ATOM 2348 C C . ARG A 1 308 ? 30.585 11.063 -4.618 1.00 79.38 308 ARG A C 1
ATOM 2350 O O . ARG A 1 308 ? 29.655 10.275 -4.474 1.00 79.38 308 ARG A O 1
ATOM 2357 N N . LYS A 1 309 ? 31.847 10.798 -4.273 1.00 76.12 309 LYS A N 1
ATOM 2358 C CA . LYS A 1 309 ? 32.272 9.559 -3.629 1.00 76.12 309 LYS A CA 1
ATOM 2359 C C . LYS A 1 309 ? 31.559 9.390 -2.287 1.00 76.12 309 LYS A C 1
ATOM 2361 O O . LYS A 1 309 ? 30.915 8.371 -2.078 1.00 76.12 309 LYS A O 1
ATOM 2366 N N . ALA A 1 310 ? 31.565 10.423 -1.445 1.00 74.44 310 ALA A N 1
ATOM 2367 C CA . ALA A 1 310 ? 30.846 10.442 -0.175 1.00 74.44 310 ALA A CA 1
ATOM 2368 C C . ALA A 1 310 ? 29.344 10.136 -0.319 1.00 74.44 310 ALA A C 1
ATOM 2370 O O . ALA A 1 310 ? 28.818 9.235 0.327 1.00 74.44 310 ALA A O 1
ATOM 2371 N N . CYS A 1 311 ? 28.632 10.832 -1.203 1.00 76.31 311 CYS A N 1
ATOM 2372 C CA . CYS A 1 311 ? 27.195 10.629 -1.381 1.00 76.31 311 CYS A CA 1
ATOM 2373 C C . CYS A 1 311 ? 26.838 9.254 -1.975 1.00 76.31 311 CYS A C 1
ATOM 2375 O O . CYS A 1 311 ? 25.763 8.743 -1.675 1.00 76.31 311 CYS A O 1
ATOM 2377 N N . VAL A 1 312 ? 27.703 8.664 -2.810 1.00 69.88 312 VAL A N 1
ATOM 2378 C CA . VAL A 1 312 ? 27.466 7.348 -3.438 1.00 69.88 312 VAL A CA 1
ATOM 2379 C C . VAL A 1 312 ? 27.856 6.189 -2.520 1.00 69.88 312 VAL A C 1
ATOM 2381 O O . VAL A 1 312 ? 27.114 5.216 -2.434 1.00 69.88 312 VAL A O 1
ATOM 2384 N N . GLU A 1 313 ? 29.009 6.277 -1.858 1.00 67.62 313 GLU A N 1
ATOM 2385 C CA . GLU A 1 313 ? 29.576 5.186 -1.055 1.00 67.62 313 GLU A CA 1
ATOM 2386 C C . GLU A 1 313 ? 29.206 5.264 0.432 1.00 67.62 313 GLU A C 1
ATOM 2388 O O . GLU A 1 313 ? 29.331 4.253 1.113 1.00 67.62 313 GLU A O 1
ATOM 2393 N N . TYR A 1 314 ? 28.760 6.422 0.945 1.00 66.94 314 TYR A N 1
ATOM 2394 C CA . TYR A 1 314 ? 28.566 6.655 2.387 1.00 66.94 314 TYR A CA 1
ATOM 2395 C C . TYR A 1 314 ? 27.209 7.230 2.791 1.00 66.94 314 TYR A C 1
ATOM 2397 O O . TYR A 1 314 ? 26.715 6.911 3.873 1.00 66.94 314 TYR A O 1
ATOM 2405 N N . GLY A 1 315 ? 26.641 8.135 1.991 1.00 72.94 315 GLY A N 1
ATOM 2406 C CA . GLY A 1 315 ? 25.459 8.927 2.367 1.00 72.94 315 GLY A CA 1
ATOM 2407 C C . GLY A 1 315 ? 25.715 9.982 3.462 1.00 72.94 315 GLY A C 1
ATOM 2408 O O . GLY A 1 315 ? 24.933 10.919 3.592 1.00 72.94 315 GLY A O 1
ATOM 2409 N N . PHE A 1 316 ? 26.830 9.875 4.191 1.00 76.56 316 PHE A N 1
ATOM 2410 C CA . PHE A 1 316 ? 27.306 10.784 5.236 1.00 76.56 316 PHE A CA 1
ATOM 2411 C C . PHE A 1 316 ? 28.772 11.168 4.986 1.00 76.56 316 PHE A C 1
ATOM 2413 O O . PHE A 1 316 ? 29.541 10.394 4.421 1.00 76.56 316 PHE A O 1
ATOM 2420 N N . PHE A 1 317 ? 29.171 12.360 5.428 1.00 82.12 317 PHE A N 1
ATOM 2421 C CA . PHE A 1 317 ? 30.553 12.846 5.386 1.00 82.12 317 PHE A CA 1
ATOM 2422 C C . PHE A 1 317 ? 30.770 13.942 6.428 1.00 82.12 317 PHE A C 1
ATOM 2424 O O . PHE A 1 317 ? 29.818 14.612 6.833 1.00 82.12 317 PHE A O 1
ATOM 2431 N N . TYR A 1 318 ? 32.019 14.149 6.848 1.00 81.38 318 TYR A N 1
ATOM 2432 C CA . TYR A 1 318 ? 32.372 15.351 7.604 1.00 81.38 318 TYR A CA 1
ATOM 2433 C C . TYR A 1 318 ? 32.677 16.508 6.664 1.00 81.38 318 TYR A C 1
ATOM 2435 O O . TYR A 1 318 ? 33.150 16.324 5.544 1.00 81.38 318 TYR A O 1
ATOM 2443 N N . VAL A 1 319 ? 32.436 17.718 7.156 1.00 83.12 319 VAL A N 1
ATOM 2444 C CA . VAL A 1 319 ? 32.732 18.960 6.451 1.00 83.12 319 VAL A CA 1
ATOM 2445 C C . VAL A 1 319 ? 33.654 19.789 7.332 1.00 83.12 319 VAL A C 1
ATOM 2447 O O . VAL A 1 319 ? 33.318 20.060 8.481 1.00 83.12 319 VAL A O 1
ATOM 2450 N N . VAL A 1 320 ? 34.802 20.202 6.801 1.00 82.62 320 VAL A N 1
ATOM 2451 C CA . VAL A 1 320 ? 35.770 21.072 7.488 1.00 82.62 320 VAL A CA 1
ATOM 2452 C C . VAL A 1 320 ? 35.902 22.410 6.768 1.00 82.62 320 VAL A C 1
ATOM 2454 O O . VAL A 1 320 ? 35.491 22.562 5.615 1.00 82.62 320 VAL A O 1
ATOM 2457 N N . ASN A 1 321 ? 36.427 23.410 7.483 1.00 81.56 321 ASN A N 1
ATOM 2458 C CA . ASN A 1 321 ? 36.561 24.793 7.008 1.00 81.56 321 ASN A CA 1
ATOM 2459 C C . ASN A 1 321 ? 35.237 25.378 6.465 1.00 81.56 321 ASN A C 1
ATOM 2461 O O . ASN A 1 321 ? 35.203 26.180 5.529 1.00 81.56 321 ASN A O 1
ATOM 2465 N N . HIS A 1 322 ? 34.119 24.969 7.072 1.00 84.38 322 HIS A N 1
ATOM 2466 C CA . HIS A 1 322 ? 32.761 25.238 6.595 1.00 84.38 322 HIS A CA 1
ATOM 2467 C C . HIS A 1 322 ? 32.305 26.700 6.740 1.00 84.38 322 HIS A C 1
ATOM 2469 O O . HIS A 1 322 ? 31.270 27.075 6.184 1.00 84.38 322 HIS A O 1
ATOM 2475 N N . GLY A 1 323 ? 33.072 27.531 7.453 1.00 82.44 323 GLY A N 1
ATOM 2476 C CA . GLY A 1 323 ? 32.829 28.970 7.599 1.00 82.44 323 GLY A CA 1
ATOM 2477 C C . GLY A 1 323 ? 31.762 29.352 8.630 1.00 82.44 323 GLY A C 1
ATOM 2478 O O . GLY A 1 323 ? 31.322 30.497 8.630 1.00 82.44 323 GLY A O 1
ATOM 2479 N N . ILE A 1 324 ? 31.354 28.423 9.501 1.00 87.75 324 ILE A N 1
ATOM 2480 C CA . ILE A 1 324 ? 30.558 28.749 10.695 1.00 87.75 324 ILE A CA 1
ATOM 2481 C C . ILE A 1 324 ? 31.550 28.958 11.838 1.00 87.75 324 ILE A C 1
ATOM 2483 O O . ILE A 1 324 ? 32.381 28.087 12.081 1.00 87.75 324 ILE A O 1
ATOM 2487 N N . GLU A 1 325 ? 31.484 30.111 12.499 1.00 88.38 325 GLU A N 1
ATOM 2488 C CA . GLU A 1 325 ? 32.363 30.454 13.619 1.00 88.38 325 GLU A CA 1
ATOM 2489 C C . GLU A 1 325 ? 32.116 29.537 14.828 1.00 88.38 325 GLU A C 1
ATOM 2491 O O . GLU A 1 325 ? 30.969 29.268 15.191 1.00 88.38 325 GLU A O 1
ATOM 2496 N N . GLU A 1 326 ? 33.191 29.088 15.476 1.00 84.56 326 GLU A N 1
ATOM 2497 C CA . GLU A 1 326 ? 33.136 28.195 16.641 1.00 84.56 326 GLU A CA 1
ATOM 2498 C C . GLU A 1 326 ? 32.339 28.820 17.796 1.00 84.56 326 GLU A C 1
ATOM 2500 O O . GLU A 1 326 ? 31.389 28.212 18.286 1.00 84.56 326 GLU A O 1
ATOM 2505 N N . GLY A 1 327 ? 32.593 30.094 18.121 1.00 88.31 327 GLY A N 1
ATOM 2506 C CA . GLY A 1 327 ? 31.829 30.831 19.134 1.00 88.31 327 GLY A CA 1
ATOM 2507 C C . GLY A 1 327 ? 30.336 30.999 18.805 1.00 88.31 327 GLY A C 1
ATOM 2508 O O . GLY A 1 327 ? 29.514 31.126 19.714 1.00 88.31 327 GLY A O 1
ATOM 2509 N N . LEU A 1 328 ? 29.940 30.945 17.525 1.00 91.12 328 LEU A N 1
ATOM 2510 C CA . LEU A 1 328 ? 28.524 30.916 17.139 1.00 91.12 328 LEU A CA 1
ATOM 2511 C C . LEU A 1 328 ? 27.909 29.532 17.396 1.00 91.12 328 LEU A C 1
ATOM 2513 O O . LEU A 1 328 ? 26.788 29.463 17.897 1.00 91.12 328 LEU A O 1
ATOM 2517 N N . LEU A 1 329 ? 28.629 28.445 17.101 1.00 86.50 329 LEU A N 1
ATOM 2518 C CA . LEU A 1 329 ? 28.196 27.079 17.422 1.00 86.50 329 LEU A CA 1
ATOM 2519 C C . LEU A 1 329 ? 28.059 26.875 18.936 1.00 86.50 329 LEU A C 1
ATOM 2521 O O . LEU A 1 329 ? 27.003 26.435 19.393 1.00 86.50 329 LEU A O 1
ATOM 2525 N N . GLU A 1 330 ? 29.070 27.260 19.720 1.00 88.50 330 GLU A N 1
ATOM 2526 C CA . GLU A 1 330 ? 29.033 27.220 21.188 1.00 88.50 330 GLU A CA 1
ATOM 2527 C C . GLU A 1 330 ? 27.813 27.966 21.739 1.00 88.50 330 GLU A C 1
ATOM 2529 O O . GLU A 1 330 ? 27.060 27.428 22.558 1.00 88.50 330 GLU A O 1
ATOM 2534 N N . LYS A 1 331 ? 27.567 29.183 21.236 1.00 92.94 331 LYS A N 1
ATOM 2535 C CA . LYS A 1 331 ? 26.419 29.997 21.640 1.00 92.94 331 LYS A CA 1
ATOM 2536 C C . LYS A 1 331 ? 25.088 29.335 21.279 1.00 92.94 331 LYS A C 1
ATOM 2538 O O . LYS A 1 331 ? 24.175 29.347 22.096 1.00 92.94 331 LYS A O 1
ATOM 2543 N N . VAL A 1 332 ? 24.961 28.721 20.102 1.00 93.81 332 VAL A N 1
ATOM 2544 C CA . VAL A 1 332 ? 23.738 27.995 19.708 1.00 93.81 332 VAL A CA 1
ATOM 2545 C C . VAL A 1 332 ? 23.491 26.789 20.615 1.00 93.81 332 VAL A C 1
ATOM 2547 O O . VAL A 1 332 ? 22.352 26.577 21.027 1.00 93.81 332 VAL A O 1
ATOM 2550 N N . PHE A 1 333 ? 24.526 26.029 20.987 1.00 91.12 333 PHE A N 1
ATOM 2551 C CA . PHE A 1 333 ? 24.381 24.935 21.952 1.00 91.12 333 PHE A CA 1
ATOM 2552 C C . PHE A 1 333 ? 24.014 25.433 23.356 1.00 91.12 333 PHE A C 1
ATOM 2554 O O . PHE A 1 333 ? 23.178 24.814 24.012 1.00 91.12 333 PHE A O 1
ATOM 2561 N N . ALA A 1 334 ? 24.581 26.555 23.808 1.00 92.75 334 ALA A N 1
ATOM 2562 C CA . ALA A 1 334 ? 24.214 27.180 25.079 1.00 92.75 334 ALA A CA 1
ATOM 2563 C C . ALA A 1 334 ? 22.750 27.662 25.085 1.00 92.75 334 ALA A C 1
ATOM 2565 O O . ALA A 1 334 ? 22.006 27.358 26.012 1.00 92.75 334 ALA A O 1
ATOM 2566 N N . GLU A 1 335 ? 22.302 28.341 24.027 1.00 94.88 335 GLU A N 1
ATOM 2567 C CA . GLU A 1 335 ? 20.909 28.782 23.874 1.00 94.88 335 GLU A CA 1
ATOM 2568 C C . GLU A 1 335 ? 19.927 27.609 23.687 1.00 94.88 335 GLU A C 1
ATOM 2570 O O . GLU A 1 335 ? 18.784 27.673 24.143 1.00 94.88 335 GLU A O 1
ATOM 2575 N N . SER A 1 336 ? 20.363 26.508 23.068 1.00 94.50 336 SER A N 1
ATOM 2576 C CA . SER A 1 336 ? 19.595 25.258 22.990 1.00 94.50 336 SER A CA 1
ATOM 2577 C C . SER A 1 336 ? 19.399 24.634 24.378 1.00 94.50 336 SER A C 1
ATOM 2579 O O . SER A 1 336 ? 18.265 24.339 24.753 1.00 94.50 336 SER A O 1
ATOM 2581 N N . ARG A 1 337 ? 20.470 24.531 25.183 1.00 93.94 337 ARG A N 1
ATOM 2582 C CA . ARG A 1 337 ? 20.412 24.108 26.596 1.00 93.94 337 ARG A CA 1
ATOM 2583 C C . ARG A 1 337 ? 19.438 24.964 27.401 1.00 93.94 337 ARG A C 1
ATOM 2585 O O . ARG A 1 337 ? 18.440 24.444 27.891 1.00 93.94 337 ARG A O 1
ATOM 2592 N N . ARG A 1 338 ? 19.637 26.289 27.403 1.00 94.31 338 ARG A N 1
ATOM 2593 C CA . ARG A 1 338 ? 18.755 27.257 28.085 1.00 94.31 338 ARG A CA 1
ATOM 2594 C C . ARG A 1 338 ? 17.281 27.113 27.697 1.00 94.31 338 ARG A C 1
ATOM 2596 O O . ARG A 1 338 ? 16.413 27.395 28.516 1.00 94.31 338 ARG A O 1
ATOM 2603 N N . PHE A 1 339 ? 16.981 26.710 26.458 1.00 95.44 339 PHE A N 1
ATOM 2604 C CA . PHE A 1 339 ? 15.609 26.450 26.026 1.00 95.44 339 PHE A CA 1
ATOM 2605 C C . PHE A 1 339 ? 15.037 25.157 26.618 1.00 95.44 339 PHE A C 1
ATOM 2607 O O . PHE A 1 339 ? 13.910 25.176 27.120 1.00 95.44 339 PHE A O 1
ATOM 2614 N N . PHE A 1 340 ? 15.780 24.050 26.555 1.00 94.69 340 PHE A N 1
ATOM 2615 C CA . PHE A 1 340 ? 15.307 22.744 27.020 1.00 94.69 340 PHE A CA 1
ATOM 2616 C C . PHE A 1 340 ? 15.304 22.607 28.553 1.00 94.69 340 PHE A C 1
ATOM 2618 O O . PHE A 1 340 ? 14.455 21.897 29.086 1.00 94.69 340 PHE A O 1
ATOM 2625 N N . GLU A 1 341 ? 16.140 23.366 29.264 1.00 92.94 341 GLU A N 1
ATOM 2626 C CA . GLU A 1 341 ? 16.140 23.500 30.732 1.00 92.94 341 GLU A CA 1
ATOM 2627 C C . GLU A 1 341 ? 14.890 24.217 31.294 1.00 92.94 341 GLU A C 1
ATOM 2629 O O . GLU A 1 341 ? 14.646 24.188 32.502 1.00 92.94 341 GLU A O 1
ATOM 2634 N N . GLN A 1 342 ? 14.075 24.869 30.452 1.00 92.00 342 GLN A N 1
ATOM 2635 C CA . GLN A 1 342 ? 12.848 25.535 30.905 1.00 92.00 342 GLN A CA 1
ATOM 2636 C C . GLN A 1 342 ? 11.810 24.538 31.460 1.00 92.00 342 GLN A C 1
ATOM 2638 O O . GLN A 1 342 ? 11.718 23.402 30.977 1.00 92.00 342 GLN A O 1
ATOM 2643 N N . PRO A 1 343 ? 10.940 24.976 32.396 1.00 91.56 343 PRO A N 1
ATOM 2644 C CA . PRO A 1 343 ? 9.802 24.182 32.850 1.00 91.56 343 PRO A CA 1
ATOM 2645 C C . PRO A 1 343 ? 8.959 23.669 31.678 1.00 91.56 343 PRO A C 1
ATOM 2647 O O . PRO A 1 343 ? 8.737 24.382 30.698 1.00 91.56 343 PRO A O 1
ATOM 2650 N N . LEU A 1 344 ? 8.447 22.438 31.793 1.00 86.88 344 LEU A N 1
ATOM 2651 C CA . LEU A 1 344 ? 7.689 21.792 30.717 1.00 86.88 344 LEU A CA 1
ATOM 2652 C C . LEU A 1 344 ? 6.496 22.638 30.247 1.00 86.88 344 LEU A C 1
ATOM 2654 O O . LEU A 1 344 ? 6.246 22.694 29.050 1.00 86.88 344 LEU A O 1
ATOM 2658 N N . GLU A 1 345 ? 5.805 23.327 31.157 1.00 88.62 345 GLU A N 1
ATOM 2659 C CA . GLU A 1 345 ? 4.707 24.252 30.844 1.00 88.62 345 GLU A CA 1
ATOM 2660 C C . GLU A 1 345 ? 5.120 25.333 29.829 1.00 88.62 345 GLU A C 1
ATOM 2662 O O . GLU A 1 345 ? 4.417 25.568 28.850 1.00 88.62 345 GLU A O 1
ATOM 2667 N N . GLU A 1 346 ? 6.312 25.907 29.989 1.00 89.31 346 GLU A N 1
ATOM 2668 C CA . GLU A 1 346 ? 6.830 26.979 29.132 1.00 89.31 346 GLU A CA 1
ATOM 2669 C C . GLU A 1 346 ? 7.292 26.461 27.765 1.00 89.31 346 GLU A C 1
ATOM 2671 O O . GLU A 1 346 ? 7.159 27.151 26.754 1.00 89.31 346 GLU A O 1
ATOM 2676 N N . LYS A 1 347 ? 7.791 25.218 27.712 1.00 93.62 347 LYS A N 1
ATOM 2677 C CA . LYS A 1 347 ? 8.078 24.528 26.445 1.00 93.62 347 LYS A CA 1
ATOM 2678 C C . LYS A 1 347 ? 6.774 24.168 25.719 1.00 93.62 347 LYS A C 1
ATOM 2680 O O . LYS A 1 347 ? 6.658 24.378 24.515 1.00 93.62 347 LYS A O 1
ATOM 2685 N N . MET A 1 348 ? 5.760 23.702 26.454 1.00 90.62 348 MET A N 1
ATOM 2686 C CA . MET A 1 348 ? 4.428 23.357 25.937 1.00 90.62 348 MET A CA 1
ATOM 2687 C C . MET A 1 348 ? 3.599 24.574 25.498 1.00 90.62 348 MET A C 1
ATOM 2689 O O . MET A 1 348 ? 2.774 24.437 24.599 1.00 90.62 348 MET A O 1
ATOM 2693 N N . ALA A 1 349 ? 3.840 25.766 26.051 1.00 91.00 349 ALA A N 1
ATOM 2694 C CA . ALA A 1 349 ? 3.262 27.017 25.547 1.00 91.00 349 ALA A CA 1
ATOM 2695 C C . ALA A 1 349 ? 3.706 27.340 24.103 1.00 91.00 349 ALA A C 1
ATOM 2697 O O . ALA A 1 349 ? 3.029 28.076 23.389 1.00 91.00 349 ALA A O 1
ATOM 2698 N N . LEU A 1 350 ? 4.821 26.750 23.663 1.00 93.25 350 LEU A N 1
ATOM 2699 C CA . LEU A 1 350 ? 5.346 26.812 22.301 1.00 93.25 350 LEU A CA 1
ATOM 2700 C C . LEU A 1 350 ? 5.158 25.468 21.579 1.00 93.25 350 LEU A C 1
ATOM 2702 O O . LEU A 1 350 ? 6.025 25.063 20.811 1.00 93.25 350 LEU A O 1
ATOM 2706 N N . LEU A 1 351 ? 4.080 24.723 21.857 1.00 92.81 351 LEU A N 1
ATOM 2707 C CA . LEU A 1 351 ? 3.788 23.466 21.164 1.00 92.81 351 LEU A CA 1
ATOM 2708 C C . LEU A 1 351 ? 3.594 23.707 19.660 1.00 92.81 351 LEU A C 1
ATOM 2710 O O . LEU A 1 351 ? 2.871 24.619 19.254 1.00 92.81 351 LEU A O 1
ATOM 2714 N N . ARG A 1 352 ? 4.208 22.843 18.843 1.00 89.81 352 ARG A N 1
ATOM 2715 C CA . ARG A 1 352 ? 4.232 22.962 17.382 1.00 89.81 352 ARG A CA 1
ATOM 2716 C C . ARG A 1 352 ? 2.859 23.228 16.747 1.00 89.81 352 ARG A C 1
ATOM 2718 O O . ARG A 1 352 ? 1.876 22.565 17.078 1.00 89.81 352 ARG A O 1
ATOM 2725 N N . ASN A 1 353 ? 2.825 24.143 15.782 1.00 86.62 353 ASN A N 1
ATOM 2726 C CA . ASN A 1 353 ? 1.635 24.449 14.981 1.00 86.62 353 ASN A CA 1
ATOM 2727 C C . ASN A 1 353 ? 1.377 23.425 13.852 1.00 86.62 353 ASN A C 1
ATOM 2729 O O . ASN A 1 353 ? 2.043 22.385 13.759 1.00 86.62 353 ASN A O 1
ATOM 2733 N N . SER A 1 354 ? 0.399 23.721 12.989 1.00 82.25 354 SER A N 1
ATOM 2734 C CA . SER A 1 354 ? 0.009 22.926 11.814 1.00 82.25 354 SER A CA 1
ATOM 2735 C C . SER A 1 354 ? 1.191 22.615 10.891 1.00 82.25 354 SER A C 1
ATOM 2737 O O . SER A 1 354 ? 1.390 21.459 10.528 1.00 82.25 354 SER A O 1
ATOM 2739 N N . SER A 1 355 ? 2.048 23.601 10.618 1.00 79.00 355 SER A N 1
ATOM 2740 C CA . SER A 1 355 ? 3.291 23.466 9.834 1.00 79.00 355 SER A CA 1
ATOM 2741 C C . SER A 1 355 ? 4.467 22.843 10.610 1.00 79.00 355 SER A C 1
ATOM 2743 O O . SER A 1 355 ? 5.621 22.818 10.155 1.00 79.00 355 SER A O 1
ATOM 2745 N N . HIS A 1 356 ? 4.179 22.316 11.802 1.00 86.62 356 HIS A N 1
ATOM 2746 C CA . HIS A 1 356 ? 5.105 21.682 12.736 1.00 86.62 356 HIS A CA 1
ATOM 2747 C C . HIS A 1 356 ? 6.236 22.597 13.237 1.00 86.62 356 HIS A C 1
ATOM 2749 O O . HIS A 1 356 ? 7.280 22.095 13.655 1.00 86.62 356 HIS A O 1
ATOM 2755 N N . LEU A 1 357 ? 6.055 23.921 13.198 1.00 89.00 357 LEU A N 1
ATOM 2756 C CA . LEU A 1 357 ? 6.998 24.905 13.736 1.00 89.00 357 LEU A CA 1
ATOM 2757 C C . LEU A 1 357 ? 6.735 25.096 15.232 1.00 89.00 357 LEU A C 1
ATOM 2759 O O . LEU A 1 357 ? 5.594 25.338 15.619 1.00 89.00 357 LEU A O 1
ATOM 2763 N N . GLY A 1 358 ? 7.779 24.991 16.055 1.00 92.69 358 GLY A N 1
ATOM 2764 C CA . GLY A 1 358 ? 7.694 25.005 17.517 1.00 92.69 358 GLY A CA 1
ATOM 2765 C C . GLY A 1 358 ? 8.244 23.746 18.192 1.00 92.69 358 GLY A C 1
ATOM 2766 O O . GLY A 1 358 ? 8.987 22.956 17.601 1.00 92.69 358 GLY A O 1
ATOM 2767 N N . TYR A 1 359 ? 7.882 23.578 19.459 1.00 95.56 359 TYR A N 1
ATOM 2768 C CA . TYR A 1 359 ? 8.306 22.515 20.363 1.00 95.56 359 TYR A CA 1
ATOM 2769 C C . TYR A 1 359 ? 7.568 21.192 20.120 1.00 95.56 359 TYR A C 1
ATOM 2771 O O . TYR A 1 359 ? 6.378 21.150 19.808 1.00 95.56 359 TYR A O 1
ATOM 2779 N N . THR A 1 360 ? 8.289 20.089 20.301 1.00 93.56 360 THR A N 1
ATOM 2780 C CA . THR A 1 360 ? 7.786 18.714 20.274 1.00 93.56 360 THR A CA 1
ATOM 2781 C C . THR A 1 360 ? 8.298 17.992 21.527 1.00 93.56 360 THR A C 1
ATOM 2783 O O . THR A 1 360 ? 9.514 17.808 21.634 1.00 93.56 360 THR A O 1
ATOM 2786 N N . PRO A 1 361 ? 7.421 17.588 22.467 1.00 90.31 361 PRO A N 1
ATOM 2787 C CA . PRO A 1 361 ? 7.843 16.905 23.689 1.00 90.31 361 PRO A CA 1
ATOM 2788 C C . PRO A 1 361 ? 8.269 15.447 23.431 1.00 90.31 361 PRO A C 1
ATOM 2790 O O . PRO A 1 361 ? 7.903 14.882 22.389 1.00 90.31 361 PRO A O 1
ATOM 2793 N N . PRO A 1 362 ? 8.984 14.807 24.381 1.00 86.12 362 PRO A N 1
ATOM 2794 C CA . PRO A 1 362 ? 9.380 13.401 24.283 1.00 86.12 362 PRO A CA 1
ATOM 2795 C C . PRO A 1 362 ? 8.188 12.479 24.013 1.00 86.12 362 PRO A C 1
ATOM 2797 O O . PRO A 1 362 ? 7.046 12.807 24.343 1.00 86.12 362 PRO A O 1
ATOM 2800 N N . TYR A 1 363 ? 8.444 11.318 23.412 1.00 81.69 363 TYR A N 1
ATOM 2801 C CA . TYR A 1 363 ? 7.447 10.306 23.034 1.00 81.69 363 TYR A CA 1
ATOM 2802 C C . TYR A 1 363 ? 6.408 10.731 21.978 1.00 81.69 363 TYR A C 1
ATOM 2804 O O . TYR A 1 363 ? 5.617 9.899 21.539 1.00 81.69 363 TYR A O 1
ATOM 2812 N N . THR A 1 364 ? 6.402 11.993 21.535 1.00 79.50 364 THR A N 1
ATOM 2813 C CA . THR A 1 364 ? 5.436 12.506 20.541 1.00 79.50 364 THR A CA 1
ATOM 2814 C C . THR A 1 364 ? 5.751 12.043 19.126 1.00 79.50 364 THR A C 1
ATOM 2816 O O . THR A 1 364 ? 4.848 11.784 18.331 1.00 79.50 364 THR A O 1
ATOM 2819 N N . GLU A 1 365 ? 7.038 11.975 18.790 1.00 74.38 365 GLU A N 1
ATOM 2820 C CA . GLU A 1 365 ? 7.503 11.460 17.509 1.00 74.38 365 GLU A CA 1
ATOM 2821 C C . GLU A 1 365 ? 8.017 10.037 17.659 1.00 74.38 365 GLU A C 1
ATOM 2823 O O . GLU A 1 365 ? 8.512 9.624 18.708 1.00 74.38 365 GLU A O 1
ATOM 2828 N N . LYS A 1 366 ? 7.851 9.282 16.579 1.00 75.44 366 LYS A N 1
ATOM 2829 C CA . LYS A 1 366 ? 8.236 7.888 16.496 1.00 75.44 366 LYS A CA 1
ATOM 2830 C C . LYS A 1 366 ? 8.749 7.625 15.089 1.00 75.44 366 LYS A C 1
ATOM 2832 O O . LYS A 1 366 ? 7.980 7.271 14.197 1.00 75.44 366 LYS A O 1
ATOM 2837 N N . LEU A 1 367 ? 10.033 7.901 14.901 1.00 70.88 367 LEU A N 1
ATOM 2838 C CA . LEU A 1 367 ? 10.680 7.906 13.592 1.00 70.88 367 LEU A CA 1
ATOM 2839 C C . LEU A 1 367 ? 10.687 6.507 12.941 1.00 70.88 367 LEU A C 1
ATOM 2841 O O . LEU A 1 367 ? 10.355 6.385 11.764 1.00 70.88 367 LEU A O 1
ATOM 2845 N N . ASP A 1 368 ? 10.906 5.449 13.725 1.00 66.38 368 ASP A N 1
ATOM 2846 C CA . ASP A 1 368 ? 10.594 4.070 13.342 1.00 66.38 368 ASP A CA 1
ATOM 2847 C C . ASP A 1 368 ? 9.153 3.696 13.737 1.00 66.38 368 ASP A C 1
ATOM 2849 O O . ASP A 1 368 ? 8.854 3.315 14.875 1.00 66.38 368 ASP A O 1
ATOM 2853 N N . ALA A 1 369 ? 8.240 3.720 12.766 1.00 56.66 369 ALA A N 1
ATOM 2854 C CA . ALA A 1 369 ? 6.859 3.286 12.965 1.00 56.66 369 ALA A CA 1
ATOM 2855 C C . ALA A 1 369 ? 6.741 1.817 13.442 1.00 56.66 369 ALA A C 1
ATOM 2857 O O . ALA A 1 369 ? 5.788 1.480 14.162 1.00 56.66 369 ALA A O 1
ATOM 2858 N N . SER A 1 370 ? 7.703 0.948 13.107 1.00 52.22 370 SER A N 1
ATOM 2859 C CA . SER A 1 370 ? 7.689 -0.480 13.445 1.00 52.22 370 SER A CA 1
ATOM 2860 C C . SER A 1 370 ? 8.009 -0.754 14.921 1.00 52.22 370 SER A C 1
ATOM 2862 O O . SER A 1 370 ? 7.382 -1.648 15.505 1.00 52.22 370 SER A O 1
ATOM 2864 N N . SER A 1 371 ? 8.868 0.070 15.540 1.00 54.62 371 SER A N 1
ATOM 2865 C CA . SER A 1 371 ? 9.318 0.001 16.939 1.00 54.62 371 SER A CA 1
ATOM 2866 C C . SER A 1 371 ? 8.191 -0.337 17.923 1.00 54.62 371 SER A C 1
ATOM 2868 O O . SER A 1 371 ? 7.063 0.154 17.812 1.00 54.62 371 SER A O 1
ATOM 2870 N N . LYS A 1 372 ? 8.468 -1.191 18.914 1.00 58.88 372 LYS A N 1
ATOM 2871 C CA . LYS A 1 372 ? 7.463 -1.603 19.916 1.00 58.88 372 LYS A CA 1
ATOM 2872 C C . LYS A 1 372 ? 7.266 -0.583 21.045 1.00 58.88 372 LYS A C 1
ATOM 2874 O O . LYS A 1 372 ? 6.333 -0.738 21.829 1.00 58.88 372 LYS A O 1
ATOM 2879 N N . PHE A 1 373 ? 8.107 0.444 21.082 1.00 62.28 373 PHE A N 1
ATOM 2880 C CA . PHE A 1 373 ? 8.277 1.384 22.182 1.00 62.28 373 PHE A CA 1
ATOM 2881 C C . PHE A 1 373 ? 7.337 2.598 22.115 1.00 62.28 373 PHE A C 1
ATOM 2883 O O . PHE A 1 373 ? 6.669 2.822 21.099 1.00 62.28 373 PHE A O 1
ATOM 2890 N N . ARG A 1 374 ? 7.251 3.355 23.222 1.00 62.06 374 ARG A N 1
ATOM 2891 C CA . ARG A 1 374 ? 6.268 4.446 23.414 1.00 62.06 374 ARG A CA 1
ATOM 2892 C C . ARG A 1 374 ? 6.460 5.626 22.454 1.00 62.06 374 ARG A C 1
ATOM 2894 O O . ARG A 1 374 ? 5.474 6.247 22.080 1.00 62.06 374 ARG A O 1
ATOM 2901 N N . GLY A 1 375 ? 7.698 5.885 22.045 1.00 73.00 375 GLY A N 1
ATOM 2902 C CA . GLY A 1 375 ? 8.114 6.949 21.131 1.00 73.00 375 GLY A CA 1
ATOM 2903 C C . GLY A 1 375 ? 9.608 7.229 21.315 1.00 73.00 375 GLY A C 1
ATOM 2904 O O . GLY A 1 375 ? 10.259 6.557 22.116 1.00 73.00 375 GLY A O 1
ATOM 2905 N N . ASP A 1 376 ? 10.147 8.194 20.578 1.00 81.38 376 ASP A N 1
ATOM 2906 C CA . ASP A 1 376 ? 11.542 8.623 20.721 1.00 81.38 376 ASP A CA 1
ATOM 2907 C C . ASP A 1 376 ? 11.730 9.447 22.008 1.00 81.38 376 ASP A C 1
ATOM 2909 O O . ASP A 1 376 ? 10.886 10.284 22.340 1.00 81.38 376 ASP A O 1
ATOM 2913 N N . LEU A 1 377 ? 12.842 9.244 22.724 1.00 84.31 377 LEU A N 1
ATOM 2914 C CA . LEU A 1 377 ? 13.149 9.971 23.968 1.00 84.31 377 LEU A CA 1
ATOM 2915 C C . LEU A 1 377 ? 13.469 11.455 23.727 1.00 84.31 377 LEU A C 1
ATOM 2917 O O . LEU A 1 377 ? 13.386 12.256 24.653 1.00 84.31 377 LEU A O 1
ATOM 2921 N N . SER A 1 378 ? 13.851 11.830 22.503 1.00 87.88 378 SER A N 1
ATOM 2922 C CA . SER A 1 378 ? 14.216 13.206 22.167 1.00 87.88 378 SER A CA 1
ATOM 2923 C C . SER A 1 378 ? 13.048 14.187 22.274 1.00 87.88 378 SER A C 1
ATOM 2925 O O . SER A 1 378 ? 11.985 13.952 21.692 1.00 87.88 378 SER A O 1
ATOM 2927 N N . GLU A 1 379 ? 13.308 15.349 22.864 1.00 92.75 379 GLU A N 1
ATOM 2928 C CA . GLU A 1 379 ? 12.512 16.558 22.647 1.00 92.75 379 GLU A CA 1
ATOM 2929 C C . GLU A 1 379 ? 13.166 17.463 21.592 1.00 92.75 379 GLU A C 1
ATOM 2931 O O . GLU A 1 379 ? 14.374 17.397 21.339 1.00 92.75 379 GLU A O 1
ATOM 2936 N N . LYS A 1 380 ? 12.351 18.262 20.894 1.00 94.19 380 LYS A N 1
ATOM 2937 C CA . LYS A 1 380 ? 12.777 18.976 19.678 1.00 94.19 380 LYS A CA 1
ATOM 2938 C C . LYS A 1 380 ? 12.155 20.368 19.603 1.00 94.19 380 LYS A C 1
ATOM 2940 O O . LYS A 1 380 ? 11.034 20.564 20.062 1.00 94.19 380 LYS A O 1
ATOM 2945 N N . PHE A 1 381 ? 12.830 21.309 18.946 1.00 95.06 381 PHE A N 1
ATOM 2946 C CA . PHE A 1 381 ? 12.255 22.605 18.564 1.00 95.06 381 PHE A CA 1
ATOM 2947 C C . PHE A 1 381 ? 12.549 22.899 17.090 1.00 95.06 381 PHE A C 1
ATOM 2949 O O . PHE A 1 381 ? 13.715 22.886 16.697 1.00 95.06 381 PHE A O 1
ATOM 2956 N N . LYS A 1 382 ? 11.523 23.141 16.263 1.00 93.94 382 LYS A N 1
ATOM 2957 C CA . LYS A 1 382 ? 11.654 23.385 14.813 1.00 93.94 382 LYS A CA 1
ATOM 2958 C C . LYS A 1 382 ? 11.370 24.849 14.462 1.00 93.94 382 LYS A C 1
ATOM 2960 O O . LYS A 1 382 ? 10.315 25.376 14.798 1.00 93.94 382 LYS A O 1
ATOM 2965 N N . ILE A 1 383 ? 12.278 25.459 13.709 1.00 92.06 383 ILE A N 1
ATOM 2966 C CA . ILE A 1 383 ? 12.188 26.798 13.117 1.00 92.06 383 ILE A CA 1
ATOM 2967 C C . ILE A 1 383 ? 12.215 26.634 11.591 1.00 92.06 383 ILE A C 1
ATOM 2969 O O . ILE A 1 383 ? 13.051 25.912 11.046 1.00 92.06 383 ILE A O 1
ATOM 2973 N N . GLY A 1 384 ? 11.292 27.280 10.889 1.00 87.31 384 GLY A N 1
ATOM 2974 C CA . GLY A 1 384 ? 11.187 27.265 9.433 1.00 87.31 384 GLY A CA 1
ATOM 2975 C C . GLY A 1 384 ? 11.887 28.435 8.742 1.00 87.31 384 GLY A C 1
ATOM 2976 O O . GLY A 1 384 ? 12.752 29.097 9.325 1.00 87.31 384 GLY A O 1
ATOM 2977 N N . PRO A 1 385 ? 11.526 28.697 7.475 1.00 82.19 385 PRO A N 1
ATOM 2978 C CA . PRO A 1 385 ? 11.893 29.916 6.769 1.00 82.19 385 PRO A CA 1
ATOM 2979 C C . PRO A 1 385 ? 11.591 31.187 7.569 1.00 82.19 385 PRO A C 1
ATOM 2981 O O . PRO A 1 385 ? 10.634 31.241 8.338 1.00 82.19 385 PRO A O 1
ATOM 2984 N N . ILE A 1 386 ? 12.434 32.208 7.400 1.00 76.69 386 ILE A N 1
ATOM 2985 C CA . ILE A 1 386 ? 12.285 33.519 8.040 1.00 76.69 386 ILE A CA 1
ATOM 2986 C C . ILE A 1 386 ? 11.942 34.525 6.940 1.00 76.69 386 ILE A C 1
ATOM 2988 O O . ILE A 1 386 ? 12.743 34.719 6.028 1.00 76.69 386 ILE A O 1
ATOM 2992 N N . GLY A 1 387 ? 10.771 35.146 7.051 1.00 64.69 387 GLY A N 1
ATOM 2993 C CA . GLY A 1 387 ? 10.216 36.151 6.143 1.00 64.69 387 GLY A CA 1
ATOM 2994 C C . GLY A 1 387 ? 8.896 36.686 6.708 1.00 64.69 387 GLY A C 1
ATOM 2995 O O . GLY A 1 387 ? 8.412 36.163 7.717 1.00 64.69 387 GLY A O 1
ATOM 2996 N N . ASP A 1 388 ? 8.329 37.716 6.081 1.00 42.47 388 ASP A N 1
ATOM 2997 C CA . ASP A 1 388 ? 7.210 38.489 6.649 1.00 42.47 388 ASP A CA 1
ATOM 2998 C C . ASP A 1 388 ? 5.858 37.742 6.669 1.00 42.47 388 ASP A C 1
ATOM 3000 O O . ASP A 1 388 ? 4.979 38.098 7.449 1.00 42.47 388 ASP A O 1
ATOM 3004 N N . GLU A 1 389 ? 5.701 36.675 5.874 1.00 44.84 389 GLU A N 1
ATOM 3005 C CA . GLU A 1 389 ? 4.438 35.921 5.712 1.00 44.84 389 GLU A CA 1
ATOM 3006 C C . GLU A 1 389 ? 4.444 34.528 6.389 1.00 44.84 389 GLU A C 1
ATOM 3008 O O . GLU A 1 389 ? 3.498 33.751 6.261 1.00 44.84 389 GLU A O 1
ATOM 3013 N N . GLY A 1 390 ? 5.505 34.190 7.132 1.00 56.19 390 GLY A N 1
ATOM 3014 C CA . GLY A 1 390 ? 5.662 32.868 7.756 1.00 56.19 390 GLY A CA 1
ATOM 3015 C C . GLY A 1 390 ? 5.998 31.754 6.753 1.00 56.19 390 GLY A C 1
ATOM 3016 O O . GLY A 1 390 ? 6.663 31.982 5.744 1.00 56.19 390 GLY A O 1
ATOM 3017 N N . PHE A 1 391 ? 5.582 30.522 7.050 1.00 63.25 391 PHE A N 1
ATOM 3018 C CA . PHE A 1 391 ? 5.676 29.374 6.143 1.00 63.25 391 PHE A CA 1
ATOM 3019 C C . PHE A 1 391 ? 4.332 28.647 6.132 1.00 63.25 391 PHE A C 1
ATOM 3021 O O . PHE A 1 391 ? 3.858 28.255 7.190 1.00 63.25 391 PHE A O 1
ATOM 3028 N N . GLN A 1 392 ? 3.718 28.479 4.955 1.00 61.88 392 GLN A N 1
ATOM 3029 C CA . GLN A 1 392 ? 2.362 27.914 4.815 1.00 61.88 392 GLN A CA 1
ATOM 3030 C C . GLN A 1 392 ? 1.320 28.626 5.710 1.00 61.88 392 GLN A C 1
ATOM 3032 O O . GLN A 1 392 ? 0.473 27.988 6.324 1.00 61.88 392 GLN A O 1
ATOM 3037 N N . ASN A 1 393 ? 1.400 29.963 5.779 1.00 64.69 393 ASN A N 1
ATOM 3038 C CA . ASN A 1 393 ? 0.603 30.858 6.638 1.00 64.69 393 ASN A CA 1
ATOM 3039 C C . ASN A 1 393 ? 0.830 30.699 8.158 1.00 64.69 393 ASN A C 1
ATOM 3041 O O . ASN A 1 393 ? 0.256 31.445 8.948 1.00 64.69 393 ASN A O 1
ATOM 3045 N N . ASP A 1 394 ? 1.700 29.780 8.582 1.00 76.19 394 ASP A N 1
ATOM 3046 C CA . ASP A 1 394 ? 2.089 29.586 9.975 1.00 76.19 394 ASP A CA 1
ATOM 3047 C C . ASP A 1 394 ? 3.330 30.419 10.331 1.00 76.19 394 ASP A C 1
ATOM 3049 O O . ASP A 1 394 ? 4.384 30.345 9.689 1.00 76.19 394 ASP A O 1
ATOM 3053 N N . ALA A 1 395 ? 3.242 31.182 11.420 1.00 83.50 395 ALA A N 1
ATOM 3054 C CA . ALA A 1 395 ? 4.384 31.908 11.960 1.00 83.50 395 ALA A CA 1
ATOM 3055 C C . ALA A 1 395 ? 5.370 30.969 12.680 1.00 83.50 395 ALA A C 1
ATOM 3057 O O . ALA A 1 395 ? 4.984 29.986 13.317 1.00 83.50 395 ALA A O 1
ATOM 3058 N N . ASN A 1 396 ? 6.660 31.317 12.658 1.00 88.94 396 ASN A N 1
ATOM 3059 C CA . ASN A 1 396 ? 7.625 30.715 13.577 1.00 88.94 396 ASN A CA 1
ATOM 3060 C C . ASN A 1 396 ? 7.259 31.070 15.020 1.00 88.94 396 ASN A C 1
ATOM 3062 O O . ASN A 1 396 ? 7.107 32.249 15.349 1.00 88.94 396 ASN A O 1
ATOM 3066 N N . GLN A 1 397 ? 7.195 30.061 15.881 1.00 89.50 397 GLN A N 1
ATOM 3067 C CA . GLN A 1 397 ? 7.049 30.256 17.316 1.00 89.50 397 GLN A CA 1
ATOM 3068 C C . GLN A 1 397 ? 8.396 30.659 17.929 1.00 89.50 397 GLN A C 1
ATOM 3070 O O . GLN A 1 397 ? 9.443 30.123 17.562 1.00 89.50 397 GLN A O 1
ATOM 3075 N N . TRP A 1 398 ? 8.372 31.611 18.861 1.00 91.56 398 TRP A N 1
ATOM 3076 C CA . TRP A 1 398 ? 9.562 32.139 19.528 1.00 91.56 398 TRP A CA 1
ATOM 3077 C C . TRP A 1 398 ? 9.317 32.221 21.037 1.00 91.56 398 TRP A C 1
ATOM 3079 O O . TRP A 1 398 ? 8.234 32.660 21.431 1.00 91.56 398 TRP A O 1
ATOM 3089 N N . PRO A 1 399 ? 10.296 31.862 21.886 1.00 91.69 399 PRO A N 1
ATOM 3090 C CA . PRO A 1 399 ? 10.218 32.168 23.310 1.00 91.69 399 PRO A CA 1
ATOM 3091 C C . PRO A 1 399 ? 10.197 33.685 23.548 1.00 91.69 399 PRO A C 1
ATOM 3093 O O . PRO A 1 399 ? 10.695 34.459 22.727 1.00 91.69 399 PRO A O 1
ATOM 3096 N N . SER A 1 400 ? 9.628 34.107 24.682 1.00 87.56 400 SER A N 1
ATOM 3097 C CA . SER A 1 400 ? 9.623 35.519 25.085 1.00 87.56 400 SER A CA 1
ATOM 3098 C C . SER A 1 400 ? 11.051 36.037 25.268 1.00 87.56 400 SER A C 1
ATOM 3100 O O . SER A 1 400 ? 11.862 35.400 25.946 1.00 87.56 400 SER A O 1
ATOM 3102 N N . GLU A 1 401 ? 11.328 37.225 24.727 1.00 88.56 401 GLU A N 1
ATOM 3103 C CA . GLU A 1 401 ? 12.613 37.921 24.873 1.00 88.56 401 GLU A CA 1
ATOM 3104 C C . GLU A 1 401 ? 12.932 38.230 26.347 1.00 88.56 401 GLU A C 1
ATOM 3106 O O . GLU A 1 401 ? 14.094 38.273 26.730 1.00 88.56 401 GLU A O 1
ATOM 3111 N N . GLU A 1 402 ? 11.912 38.369 27.203 1.00 86.81 402 GLU A N 1
ATOM 3112 C CA . GLU A 1 402 ? 12.082 38.548 28.653 1.00 86.81 402 GLU A CA 1
ATOM 3113 C C . GLU A 1 402 ? 12.669 37.302 29.336 1.00 86.81 402 GLU A C 1
ATOM 3115 O O . GLU A 1 402 ? 13.351 37.412 30.354 1.00 86.81 402 GLU A O 1
ATOM 3120 N N . ARG A 1 403 ? 12.402 36.109 28.786 1.00 84.94 403 ARG A N 1
ATOM 3121 C CA . ARG A 1 403 ? 12.791 34.818 29.374 1.00 84.94 403 ARG A CA 1
ATOM 3122 C C . ARG A 1 403 ? 14.045 34.237 28.733 1.00 84.94 403 ARG A C 1
ATOM 3124 O O . ARG A 1 403 ? 14.928 33.752 29.437 1.00 84.94 403 ARG A O 1
ATOM 3131 N N . LEU A 1 404 ? 14.143 34.316 27.407 1.00 91.94 404 LEU A N 1
ATOM 3132 C CA . LEU A 1 404 ? 15.323 33.908 26.649 1.00 91.94 404 LEU A CA 1
ATOM 3133 C C . LEU A 1 404 ? 15.868 35.075 25.801 1.00 91.94 404 LEU A C 1
ATOM 3135 O O . LEU A 1 404 ? 15.787 35.026 24.570 1.00 91.94 404 LEU A O 1
ATOM 3139 N N . PRO A 1 405 ? 16.463 36.106 26.445 1.00 91.19 405 PRO A N 1
ATOM 3140 C CA . PRO A 1 405 ? 17.125 37.197 25.739 1.00 91.19 405 PRO A CA 1
ATOM 3141 C C . PRO A 1 405 ? 18.149 36.692 24.724 1.00 91.19 405 PRO A C 1
ATOM 3143 O O . PRO A 1 405 ? 18.910 35.762 25.014 1.00 91.19 405 PRO A O 1
ATOM 3146 N N . CYS A 1 406 ? 18.199 37.341 23.561 1.00 89.56 406 CYS A N 1
ATOM 3147 C CA . CYS A 1 406 ? 19.093 37.061 22.435 1.00 89.56 406 CYS A CA 1
ATOM 3148 C C . CYS A 1 406 ? 18.927 35.681 21.767 1.00 89.56 406 CYS A C 1
ATOM 3150 O O . CYS A 1 406 ? 19.647 35.399 20.800 1.00 89.56 406 CYS A O 1
ATOM 3152 N N . TRP A 1 407 ? 18.008 34.824 22.221 1.00 94.50 407 TRP A N 1
ATOM 3153 C CA . TRP A 1 407 ? 17.832 33.468 21.687 1.00 94.50 407 TRP A CA 1
ATOM 3154 C C . TRP A 1 407 ? 17.393 33.494 20.226 1.00 94.50 407 TRP A C 1
ATOM 3156 O O . TRP A 1 407 ? 18.035 32.903 19.355 1.00 94.50 407 TRP A O 1
ATOM 3166 N N . LYS A 1 408 ? 16.345 34.275 19.938 1.00 92.81 408 LYS A N 1
ATOM 3167 C CA . LYS A 1 408 ? 15.783 34.458 18.595 1.00 92.81 408 LYS A CA 1
ATOM 3168 C C . LYS A 1 408 ? 16.840 34.930 17.602 1.00 92.81 408 LYS A C 1
ATOM 3170 O O . LYS A 1 408 ? 17.029 34.300 16.564 1.00 92.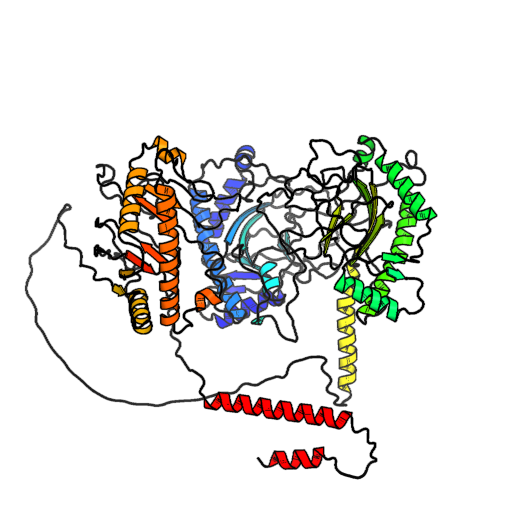81 408 LYS A O 1
ATOM 3175 N N . GLU A 1 409 ? 17.574 35.988 17.937 1.00 92.50 409 GLU A N 1
ATOM 3176 C CA . GLU A 1 409 ? 18.607 36.539 17.053 1.00 92.50 409 GLU A CA 1
ATOM 3177 C C . GLU A 1 409 ? 19.805 35.590 16.885 1.00 92.50 409 GLU A C 1
ATOM 3179 O O . GLU A 1 409 ? 20.362 35.502 15.792 1.00 92.50 409 GLU A O 1
ATOM 3184 N N . THR A 1 410 ? 20.149 34.800 17.909 1.00 94.25 410 THR A N 1
ATOM 3185 C CA . THR A 1 410 ? 21.181 33.751 17.800 1.00 94.25 410 THR A CA 1
ATOM 3186 C C . THR A 1 410 ? 20.758 32.646 16.827 1.00 94.25 410 THR A C 1
ATOM 3188 O O . THR A 1 410 ? 21.535 32.279 15.945 1.00 94.25 410 THR A O 1
ATOM 3191 N N . MET A 1 411 ? 19.511 32.168 16.911 1.00 94.81 411 MET A N 1
ATOM 3192 C CA . MET A 1 411 ? 18.988 31.142 15.998 1.00 94.81 411 MET A CA 1
ATOM 3193 C C . MET A 1 411 ? 18.833 31.658 14.561 1.00 94.81 411 MET A C 1
ATOM 3195 O O . MET A 1 411 ? 19.145 30.933 13.615 1.00 94.81 411 MET A O 1
ATOM 3199 N N . LYS A 1 412 ? 18.417 32.922 14.373 1.00 92.06 412 LYS A N 1
ATOM 3200 C CA . LYS A 1 412 ? 18.406 33.571 13.051 1.00 92.06 412 LYS A CA 1
ATOM 3201 C C . LYS A 1 412 ? 19.809 33.649 12.446 1.00 92.06 412 LYS A C 1
ATOM 3203 O O . LYS A 1 412 ? 19.976 33.284 11.284 1.00 92.06 412 LYS A O 1
ATOM 3208 N N . LEU A 1 413 ? 20.795 34.113 13.221 1.00 92.75 413 LEU A N 1
ATOM 3209 C CA . LEU A 1 413 ? 22.181 34.258 12.774 1.00 92.75 413 LEU A CA 1
ATOM 3210 C C . LEU A 1 413 ? 22.763 32.902 12.362 1.00 92.75 413 LEU A C 1
ATOM 3212 O O . LEU A 1 413 ? 23.254 32.766 11.244 1.00 92.75 413 LEU A O 1
ATOM 3216 N N . TYR A 1 414 ? 22.616 31.878 13.207 1.00 94.06 414 TYR A N 1
ATOM 3217 C CA . TYR A 1 414 ? 23.054 30.523 12.877 1.00 94.06 414 TYR A CA 1
ATOM 3218 C C . TYR A 1 414 ? 22.370 29.971 11.624 1.00 94.06 414 TYR A C 1
ATOM 3220 O O . TYR A 1 414 ? 23.053 29.454 10.743 1.00 94.06 414 TYR A O 1
ATOM 3228 N N . ARG A 1 415 ? 21.046 30.138 11.488 1.00 91.56 415 ARG A N 1
ATOM 3229 C CA . ARG A 1 415 ? 20.310 29.745 10.276 1.00 91.56 415 ARG A CA 1
ATOM 3230 C C . ARG A 1 415 ? 20.851 30.439 9.020 1.00 91.56 415 ARG A C 1
ATOM 3232 O O . ARG A 1 415 ? 20.940 29.794 7.979 1.00 91.56 415 ARG A O 1
ATOM 3239 N N . ALA A 1 416 ? 21.214 31.720 9.094 1.00 89.62 416 ALA A N 1
ATOM 3240 C CA . ALA A 1 416 ? 21.791 32.443 7.958 1.00 89.62 416 ALA A CA 1
ATOM 3241 C C . ALA A 1 416 ? 23.163 31.867 7.556 1.00 89.62 416 ALA A C 1
ATOM 3243 O O . ALA A 1 416 ? 23.395 31.589 6.378 1.00 89.62 416 ALA A O 1
ATOM 3244 N N . THR A 1 417 ? 24.044 31.621 8.529 1.00 91.56 417 THR A N 1
ATOM 3245 C CA . THR A 1 417 ? 25.382 31.062 8.279 1.00 91.56 417 THR A CA 1
ATOM 3246 C C . THR A 1 417 ? 25.310 29.613 7.784 1.00 91.56 417 THR A C 1
ATOM 3248 O O . THR A 1 417 ? 25.945 29.272 6.789 1.00 91.56 417 THR A O 1
ATOM 3251 N N . ALA A 1 418 ? 24.472 28.775 8.403 1.00 90.69 418 ALA A N 1
ATOM 3252 C CA . ALA A 1 418 ? 24.250 27.389 7.993 1.00 90.69 418 ALA A CA 1
ATOM 3253 C C . ALA A 1 418 ? 23.639 27.286 6.582 1.00 90.69 418 ALA A C 1
ATOM 3255 O O . ALA A 1 418 ? 24.011 26.395 5.821 1.00 90.69 418 ALA A O 1
ATOM 3256 N N . LEU A 1 419 ? 22.772 28.227 6.185 1.00 90.38 419 LEU A N 1
ATOM 3257 C CA . LEU A 1 419 ? 22.263 28.331 4.813 1.00 90.38 419 LEU A CA 1
ATOM 3258 C C . LEU A 1 419 ? 23.375 28.660 3.807 1.00 90.38 419 LEU A C 1
ATOM 3260 O O . LEU A 1 419 ? 23.426 28.048 2.741 1.00 90.38 419 LEU A O 1
ATOM 3264 N N . ALA A 1 420 ? 24.291 29.571 4.143 1.00 89.94 420 ALA A N 1
ATOM 3265 C CA . ALA A 1 420 ? 25.433 29.896 3.287 1.00 89.94 420 ALA A CA 1
ATOM 3266 C C . ALA A 1 420 ? 26.406 28.707 3.133 1.00 89.94 420 ALA A C 1
ATOM 3268 O O . ALA A 1 420 ? 26.830 28.394 2.019 1.00 89.94 420 ALA A O 1
ATOM 3269 N N . THR A 1 421 ? 26.714 27.997 4.224 1.00 90.31 421 THR A N 1
ATOM 3270 C CA . THR A 1 421 ? 27.475 26.734 4.192 1.00 90.31 421 THR A CA 1
ATOM 3271 C C . THR A 1 421 ? 26.758 25.673 3.351 1.00 90.31 421 THR A C 1
ATOM 3273 O O . THR A 1 421 ? 27.370 25.045 2.488 1.00 90.31 421 THR A O 1
ATOM 3276 N N . GLY A 1 422 ? 25.449 25.519 3.553 1.00 89.81 422 GLY A N 1
ATOM 3277 C CA . GLY A 1 422 ? 24.587 24.595 2.824 1.00 89.81 422 GLY A CA 1
ATOM 3278 C C . GLY A 1 422 ? 24.608 24.810 1.316 1.00 89.81 422 GLY A C 1
ATOM 3279 O O . GLY A 1 422 ? 24.881 23.875 0.566 1.00 89.81 422 GLY A O 1
ATOM 3280 N N . LYS A 1 423 ? 24.410 26.058 0.872 1.00 87.88 423 LYS A N 1
ATOM 3281 C CA . LYS A 1 423 ? 24.525 26.457 -0.538 1.00 87.88 423 LYS A CA 1
ATOM 3282 C C . LYS A 1 423 ? 25.870 26.051 -1.146 1.00 87.88 423 LYS A C 1
ATOM 3284 O O . LYS A 1 423 ? 25.883 25.449 -2.212 1.00 87.88 423 LYS A O 1
ATOM 3289 N N . ARG A 1 424 ? 26.994 26.293 -0.455 1.00 89.06 424 ARG A N 1
ATOM 3290 C CA . ARG A 1 424 ? 28.338 25.910 -0.945 1.00 89.06 424 ARG A CA 1
ATOM 3291 C C . ARG A 1 424 ? 28.477 24.401 -1.159 1.00 89.06 424 ARG A C 1
ATOM 3293 O O . ARG A 1 424 ? 29.055 23.986 -2.161 1.00 89.06 424 ARG A O 1
ATOM 3300 N N . ILE A 1 425 ? 27.933 23.583 -0.255 1.00 89.50 425 ILE A N 1
ATOM 3301 C CA . ILE A 1 425 ? 27.925 22.119 -0.413 1.00 89.50 425 ILE A CA 1
ATOM 3302 C C . ILE A 1 425 ? 27.042 21.727 -1.602 1.00 89.50 425 ILE A C 1
ATOM 3304 O O . ILE A 1 425 ? 27.471 20.948 -2.448 1.00 89.50 425 ILE A O 1
ATOM 3308 N N . LEU A 1 426 ? 25.845 22.308 -1.717 1.00 87.44 426 LEU A N 1
ATOM 3309 C CA . LEU A 1 426 ? 24.930 22.048 -2.828 1.00 87.44 426 LEU A CA 1
ATOM 3310 C C . LEU A 1 426 ? 25.526 22.448 -4.193 1.00 87.44 426 LEU A C 1
ATOM 3312 O O . LEU A 1 426 ? 25.352 21.710 -5.162 1.00 87.44 426 LEU A O 1
ATOM 3316 N N . SER A 1 427 ? 26.300 23.534 -4.280 1.00 87.56 427 SER A N 1
ATOM 3317 C CA . SER A 1 427 ? 27.051 23.895 -5.491 1.00 87.56 427 SER A CA 1
ATOM 3318 C C . SER A 1 427 ? 28.081 22.834 -5.885 1.00 87.56 427 SER A C 1
ATOM 3320 O O . SER A 1 427 ? 28.194 22.489 -7.061 1.00 87.56 427 SER A O 1
ATOM 3322 N N . LEU A 1 428 ? 28.806 22.262 -4.918 1.00 87.25 428 LEU A N 1
ATOM 3323 C CA . LEU A 1 428 ? 29.740 21.162 -5.179 1.00 87.25 428 LEU A CA 1
ATOM 3324 C C . LEU A 1 428 ? 29.006 19.866 -5.569 1.00 87.25 428 LEU A C 1
ATOM 3326 O O . LEU A 1 428 ? 29.454 19.171 -6.480 1.00 87.25 428 LEU A O 1
ATOM 3330 N N . VAL A 1 429 ? 27.853 19.569 -4.955 1.00 84.31 429 VAL A N 1
ATOM 3331 C CA . VAL A 1 429 ? 26.966 18.467 -5.376 1.00 84.31 429 VAL A CA 1
ATOM 3332 C C . VAL A 1 429 ? 26.526 18.663 -6.831 1.00 84.31 429 VAL A C 1
ATOM 3334 O O . VAL A 1 429 ? 26.616 17.722 -7.619 1.00 84.31 429 VAL A O 1
ATOM 3337 N N . ALA A 1 430 ? 26.118 19.872 -7.227 1.00 79.81 430 ALA A N 1
ATOM 3338 C CA . ALA A 1 430 ? 25.730 20.171 -8.605 1.00 79.81 430 ALA A CA 1
ATOM 3339 C C . ALA A 1 430 ? 26.891 19.963 -9.591 1.00 79.81 430 ALA A C 1
ATOM 3341 O O . ALA A 1 430 ? 26.743 19.218 -10.563 1.00 79.81 430 ALA A O 1
ATOM 3342 N N . LEU A 1 431 ? 28.074 20.514 -9.294 1.00 83.56 431 LEU A N 1
ATOM 3343 C CA . LEU A 1 431 ? 29.285 20.300 -10.095 1.00 83.56 431 LEU A CA 1
ATOM 3344 C C . LEU A 1 431 ? 29.631 18.808 -10.230 1.00 83.56 431 LEU A C 1
ATOM 3346 O O . LEU A 1 431 ? 29.986 18.352 -11.316 1.00 83.56 431 LEU A O 1
ATOM 3350 N N . SER A 1 432 ? 29.450 18.021 -9.165 1.00 82.62 432 SER A N 1
ATOM 3351 C CA . SER A 1 432 ? 29.696 16.571 -9.167 1.00 82.62 432 SER A CA 1
ATOM 3352 C C . SER A 1 432 ? 28.774 15.780 -10.110 1.00 82.62 432 SER A C 1
ATOM 3354 O O . SER A 1 432 ? 29.127 14.702 -10.597 1.00 82.62 432 SER A O 1
ATOM 3356 N N . LEU A 1 433 ? 27.596 16.338 -10.401 1.00 78.56 433 LEU A N 1
ATOM 3357 C CA . LEU A 1 433 ? 26.612 15.811 -11.344 1.00 78.56 433 LEU A CA 1
ATOM 3358 C C . LEU A 1 433 ? 26.802 16.374 -12.768 1.00 78.56 433 LEU A C 1
ATOM 3360 O O . LEU A 1 433 ? 26.023 16.041 -13.658 1.00 78.56 433 LEU A O 1
ATOM 3364 N N . ASN A 1 434 ? 27.852 17.172 -13.004 1.00 75.62 434 ASN A N 1
ATOM 3365 C CA . ASN A 1 434 ? 28.080 17.970 -14.218 1.00 75.62 434 ASN A CA 1
ATOM 3366 C C . ASN A 1 434 ? 26.954 18.988 -14.494 1.00 75.62 434 ASN A C 1
ATOM 3368 O O . ASN A 1 434 ? 26.596 19.240 -15.646 1.00 75.62 434 ASN A O 1
ATOM 3372 N N . LEU A 1 435 ? 26.391 19.560 -13.428 1.00 76.69 435 LEU A N 1
ATOM 3373 C CA . LEU A 1 435 ? 25.423 20.654 -13.467 1.00 76.69 435 LEU A CA 1
ATOM 3374 C C . LEU A 1 435 ? 26.109 21.989 -13.135 1.00 76.69 435 LEU A C 1
ATOM 3376 O O . LEU A 1 435 ? 27.259 22.029 -12.698 1.00 76.69 435 LEU A O 1
ATOM 3380 N N . ASP A 1 436 ? 25.386 23.085 -13.352 1.00 80.75 436 ASP A N 1
ATOM 3381 C CA . ASP A 1 436 ? 25.828 24.429 -12.975 1.00 80.75 436 ASP A CA 1
ATOM 3382 C C . ASP A 1 436 ? 25.984 24.557 -11.445 1.00 80.75 436 ASP A C 1
ATOM 3384 O O . ASP A 1 436 ? 25.187 23.995 -10.694 1.00 80.75 436 ASP A O 1
ATOM 3388 N N . ALA A 1 437 ? 26.979 25.302 -10.961 1.00 80.69 437 ALA A N 1
ATOM 3389 C CA . ALA A 1 437 ? 27.195 25.499 -9.525 1.00 80.69 437 ALA A CA 1
ATOM 3390 C C . ALA A 1 437 ? 26.021 26.227 -8.835 1.00 80.69 437 ALA A C 1
ATOM 3392 O O . ALA A 1 437 ? 25.773 26.008 -7.649 1.00 80.69 437 ALA A O 1
ATOM 3393 N N . GLU A 1 438 ? 25.271 27.051 -9.568 1.00 80.69 438 GLU A N 1
ATOM 3394 C CA . GLU A 1 438 ? 24.085 27.766 -9.078 1.00 80.69 438 GLU A CA 1
ATOM 3395 C C . GLU A 1 438 ? 22.799 26.925 -9.198 1.00 80.69 438 GLU A C 1
ATOM 3397 O O . GLU A 1 438 ? 21.702 27.408 -8.913 1.00 80.69 438 GLU A O 1
ATOM 3402 N N . PHE A 1 439 ? 22.894 25.654 -9.615 1.00 73.69 439 PHE A N 1
ATOM 3403 C CA . PHE A 1 439 ? 21.720 24.817 -9.868 1.00 73.69 439 PHE A CA 1
ATOM 3404 C C . PHE A 1 439 ? 20.802 24.711 -8.644 1.00 73.69 439 PHE A C 1
ATOM 3406 O O . PHE A 1 439 ? 19.601 24.810 -8.809 1.00 73.69 439 PHE A O 1
ATOM 3413 N N . PHE A 1 440 ? 21.322 24.596 -7.420 1.00 75.12 440 PHE A N 1
ATOM 3414 C CA . PHE A 1 440 ? 20.504 24.459 -6.203 1.00 75.12 440 PHE A CA 1
ATOM 3415 C C . PHE A 1 440 ? 20.422 25.746 -5.351 1.00 75.12 440 PHE A C 1
ATOM 3417 O O . PHE A 1 440 ? 20.309 25.654 -4.132 1.00 75.12 440 PHE A O 1
ATOM 3424 N N . ASP A 1 441 ? 20.513 26.944 -5.939 1.00 70.12 441 ASP A N 1
ATOM 3425 C CA . ASP A 1 441 ? 20.776 28.181 -5.175 1.00 70.12 441 ASP A CA 1
ATOM 3426 C C . ASP A 1 441 ? 19.610 28.730 -4.304 1.00 70.12 441 ASP A C 1
ATOM 3428 O O . ASP A 1 441 ? 19.814 29.660 -3.531 1.00 70.12 441 ASP A O 1
ATOM 3432 N N . CYS A 1 442 ? 18.400 28.161 -4.319 1.00 70.88 442 CYS A N 1
ATOM 3433 C CA . CYS A 1 442 ? 17.271 28.654 -3.494 1.00 70.88 442 CYS A CA 1
ATOM 3434 C C . CYS A 1 442 ? 16.677 27.617 -2.513 1.00 70.88 442 CYS A C 1
ATOM 3436 O O . CYS A 1 442 ? 15.462 27.467 -2.463 1.00 70.88 442 CYS A O 1
ATOM 3438 N N . PRO A 1 443 ? 17.461 26.868 -1.716 1.00 77.94 443 PRO A N 1
ATOM 3439 C CA . PRO A 1 443 ? 16.897 25.788 -0.912 1.00 77.94 443 PRO A CA 1
ATOM 3440 C C . PRO A 1 443 ? 15.966 26.321 0.192 1.00 77.94 443 PRO A C 1
ATOM 3442 O O . PRO A 1 443 ? 16.313 27.259 0.922 1.00 77.94 443 PRO A O 1
ATOM 3445 N N . LEU A 1 444 ? 14.806 25.679 0.363 1.00 82.56 444 LEU A N 1
ATOM 3446 C CA . LEU A 1 444 ? 13.997 25.845 1.570 1.00 82.56 444 LEU A CA 1
ATOM 3447 C C . LEU A 1 444 ? 14.804 25.321 2.759 1.00 82.56 444 LEU A C 1
ATOM 3449 O O . LEU A 1 444 ? 15.384 24.243 2.682 1.00 82.56 444 LEU A O 1
ATOM 3453 N N . ALA A 1 445 ? 14.855 26.076 3.859 1.00 86.12 445 ALA A N 1
ATOM 3454 C CA . ALA A 1 445 ? 15.741 25.729 4.967 1.00 86.12 445 ALA A CA 1
ATOM 3455 C C . ALA A 1 445 ? 15.071 25.788 6.343 1.00 86.12 445 ALA A C 1
ATOM 3457 O O . ALA A 1 445 ? 14.570 26.845 6.754 1.00 86.12 445 ALA A O 1
ATOM 3458 N N . PHE A 1 446 ? 15.134 24.665 7.062 1.00 89.69 446 PHE A N 1
ATOM 3459 C CA . PHE A 1 446 ? 14.581 24.469 8.403 1.00 89.69 446 PHE A CA 1
ATOM 3460 C C . PHE A 1 446 ? 15.701 24.201 9.411 1.00 89.69 446 PHE A C 1
ATOM 3462 O O . PHE A 1 446 ? 16.590 23.390 9.167 1.00 89.69 446 PHE A O 1
ATOM 3469 N N . LEU A 1 447 ? 15.624 24.834 10.577 1.00 93.12 447 LEU A N 1
ATOM 3470 C CA . LEU A 1 447 ? 16.508 24.601 11.716 1.00 93.12 447 LEU A CA 1
ATOM 3471 C C . LEU A 1 447 ? 15.759 23.778 12.770 1.00 93.12 447 LEU A C 1
ATOM 3473 O O . LEU A 1 447 ? 14.613 24.079 13.096 1.00 93.12 447 LEU A O 1
ATOM 3477 N N . ARG A 1 448 ? 16.396 22.748 13.324 1.00 94.00 448 ARG A N 1
ATOM 3478 C CA . ARG A 1 448 ? 15.853 21.929 14.408 1.00 94.00 448 ARG A CA 1
ATOM 3479 C C . ARG A 1 448 ? 16.882 21.784 15.520 1.00 94.00 448 ARG A C 1
ATOM 3481 O O . ARG A 1 448 ? 17.978 21.281 15.293 1.00 94.00 448 ARG A O 1
ATOM 3488 N N . LEU A 1 449 ? 16.495 22.173 16.725 1.00 95.81 449 LEU A N 1
ATOM 3489 C CA . LEU A 1 449 ? 17.214 21.853 17.953 1.00 95.81 449 LEU A CA 1
ATOM 3490 C C . LEU A 1 449 ? 16.702 20.510 18.474 1.00 95.81 449 LEU A C 1
ATOM 3492 O O . LEU A 1 449 ? 15.496 20.257 18.420 1.00 95.81 449 LEU A O 1
ATOM 3496 N N . LEU A 1 450 ? 17.601 19.656 18.954 1.00 93.06 450 LEU A N 1
ATOM 3497 C CA . LEU A 1 450 ? 17.285 18.353 19.533 1.00 93.06 450 LEU A CA 1
ATOM 3498 C C . LEU A 1 450 ? 18.002 18.204 20.874 1.00 93.06 450 LEU A C 1
ATOM 3500 O O . LEU A 1 450 ? 19.200 18.486 20.968 1.00 93.06 450 LEU A O 1
ATOM 3504 N N . HIS A 1 451 ? 17.275 17.714 21.869 1.00 93.31 451 HIS A N 1
ATOM 3505 C CA . HIS A 1 451 ? 17.800 17.318 23.168 1.00 93.31 451 HIS A CA 1
ATOM 3506 C C . HIS A 1 451 ? 17.412 15.860 23.442 1.00 93.31 451 HIS A C 1
ATOM 3508 O O . HIS A 1 451 ? 16.272 15.455 23.207 1.00 93.31 451 HIS A O 1
ATOM 3514 N N . TYR A 1 452 ? 18.383 15.071 23.898 1.00 89.25 452 TYR A N 1
ATOM 3515 C CA . TYR A 1 452 ? 18.238 13.670 24.273 1.00 89.25 452 TYR A CA 1
ATOM 3516 C C . TYR A 1 452 ? 18.551 13.533 25.773 1.00 89.25 452 TYR A C 1
ATOM 3518 O O . TYR A 1 452 ? 19.659 13.907 26.176 1.00 89.25 452 TYR A O 1
ATOM 3526 N N . PRO A 1 453 ? 17.626 12.996 26.590 1.00 82.50 453 PRO A N 1
ATOM 3527 C CA . PRO A 1 453 ? 17.806 12.923 28.036 1.00 82.50 453 PRO A CA 1
ATOM 3528 C C . PRO A 1 453 ? 18.951 11.979 28.420 1.00 82.50 453 PRO A C 1
ATOM 3530 O O . PRO A 1 453 ? 19.162 10.941 27.789 1.00 82.50 453 PRO A O 1
ATOM 3533 N N . GLY A 1 454 ? 19.681 12.343 29.478 1.00 72.12 454 GLY A N 1
ATOM 3534 C CA . GLY A 1 454 ? 20.780 11.530 30.005 1.00 72.12 454 GLY A CA 1
ATOM 3535 C C . GLY A 1 454 ? 20.344 10.394 30.924 1.00 72.12 454 GLY A C 1
ATOM 3536 O O . GLY A 1 454 ? 20.969 9.334 30.915 1.00 72.12 454 GLY A O 1
ATOM 3537 N N . GLU A 1 455 ? 19.270 10.594 31.686 1.00 66.00 455 GLU A N 1
ATOM 3538 C CA . GLU A 1 455 ? 18.680 9.561 32.535 1.00 66.00 455 GLU A CA 1
ATOM 3539 C C . GLU A 1 455 ? 17.681 8.723 31.725 1.00 66.00 455 GLU A C 1
ATOM 3541 O O . GLU A 1 455 ? 16.776 9.254 31.081 1.00 66.00 455 GLU A O 1
ATOM 3546 N N . ILE A 1 456 ? 17.858 7.401 31.761 1.00 65.62 456 ILE A N 1
ATOM 3547 C CA . ILE A 1 456 ? 16.965 6.414 31.147 1.00 65.62 456 ILE A CA 1
ATOM 3548 C C . ILE A 1 456 ? 16.229 5.733 32.301 1.00 65.62 456 ILE A C 1
ATOM 3550 O O . ILE A 1 456 ? 16.872 5.110 33.147 1.00 65.62 456 ILE A O 1
ATOM 3554 N N . ASN A 1 457 ? 14.901 5.846 32.364 1.00 64.56 457 ASN A N 1
ATOM 3555 C CA . ASN A 1 457 ? 14.131 5.145 33.394 1.00 64.56 457 ASN A CA 1
ATOM 3556 C C . ASN A 1 457 ? 14.070 3.640 33.088 1.00 64.56 457 ASN A C 1
ATOM 3558 O O . ASN A 1 457 ? 14.138 3.233 31.931 1.00 64.56 457 ASN A O 1
ATOM 3562 N N . GLU A 1 458 ? 13.810 2.799 34.093 1.00 60.59 458 GLU A N 1
ATOM 3563 C CA . GLU A 1 458 ? 13.538 1.364 33.869 1.00 60.59 458 GLU A CA 1
ATOM 3564 C C . GLU A 1 458 ? 12.333 1.133 32.931 1.00 60.59 458 GLU A C 1
ATOM 3566 O O . GLU A 1 458 ? 12.280 0.140 32.209 1.00 60.59 458 GLU A O 1
ATOM 3571 N N . SER A 1 459 ? 11.377 2.071 32.889 1.00 57.25 459 SER A N 1
ATOM 3572 C CA . SER A 1 459 ? 10.250 2.056 31.941 1.00 57.25 459 SER A CA 1
ATOM 3573 C C . SER A 1 459 ? 10.632 2.363 30.494 1.00 57.25 459 SER A C 1
ATOM 3575 O O . SER A 1 459 ? 9.800 2.193 29.599 1.00 57.25 459 SER A O 1
ATOM 3577 N N . ASP A 1 460 ? 11.852 2.855 30.287 1.00 57.69 460 ASP A N 1
ATOM 3578 C CA . ASP A 1 460 ? 12.369 3.330 29.011 1.00 57.69 460 ASP A CA 1
ATOM 3579 C C . ASP A 1 460 ? 13.400 2.353 28.415 1.00 57.69 460 ASP A C 1
ATOM 3581 O O . ASP A 1 460 ? 13.992 2.647 27.376 1.00 57.69 460 ASP A O 1
ATOM 3585 N N . ASP A 1 461 ? 13.572 1.171 29.029 1.00 53.88 461 ASP A N 1
ATOM 3586 C CA . ASP A 1 461 ? 14.382 0.063 28.510 1.00 53.88 461 ASP A CA 1
ATOM 3587 C C . ASP A 1 461 ? 13.966 -0.296 27.071 1.00 53.88 461 ASP A C 1
ATOM 3589 O O . ASP A 1 461 ? 12.840 -0.727 26.805 1.00 53.88 461 ASP A O 1
ATOM 3593 N N . GLY A 1 462 ? 14.892 -0.090 26.132 1.00 60.75 462 GLY A N 1
ATOM 3594 C CA . GLY A 1 462 ? 14.700 -0.289 24.694 1.00 60.75 462 GLY A CA 1
ATOM 3595 C C . GLY A 1 462 ? 14.158 0.916 23.908 1.00 60.75 462 GLY A C 1
ATOM 3596 O O . GLY A 1 462 ? 14.123 0.852 22.677 1.00 60.75 462 GLY A O 1
ATOM 3597 N N . ASN A 1 463 ? 13.794 2.030 24.554 1.00 62.75 463 ASN A N 1
ATOM 3598 C CA . ASN A 1 463 ? 13.510 3.283 23.848 1.00 62.75 463 ASN A CA 1
ATOM 3599 C C . ASN A 1 463 ? 14.813 3.868 23.260 1.00 62.75 463 ASN A C 1
ATOM 3601 O O . ASN A 1 463 ? 15.874 3.823 23.881 1.00 62.75 463 ASN A O 1
ATOM 3605 N N . TYR A 1 464 ? 14.736 4.476 22.073 1.00 74.50 464 TYR A N 1
ATOM 3606 C CA . TYR A 1 464 ? 15.868 5.176 21.454 1.00 74.50 464 TYR A CA 1
ATOM 3607 C C . TYR A 1 464 ? 15.792 6.685 21.711 1.00 74.50 464 TYR A C 1
ATOM 3609 O O . TYR A 1 464 ? 14.701 7.251 21.778 1.00 74.50 464 TYR A O 1
ATOM 3617 N N . GLY A 1 465 ? 16.950 7.351 21.769 1.00 76.31 465 GLY A N 1
ATOM 3618 C CA . GLY A 1 465 ? 17.052 8.812 21.710 1.00 76.31 465 GLY A CA 1
ATOM 3619 C C . GLY A 1 465 ? 16.331 9.360 20.478 1.00 76.31 465 GLY A C 1
ATOM 3620 O O . GLY A 1 465 ? 15.452 10.206 20.593 1.00 76.31 465 GLY A O 1
ATOM 3621 N N . ALA A 1 466 ? 16.650 8.789 19.318 1.00 79.88 466 ALA A N 1
ATOM 3622 C CA . ALA A 1 466 ? 15.855 8.850 18.098 1.00 79.88 466 ALA A CA 1
ATOM 3623 C C . ALA A 1 466 ? 15.944 7.485 17.410 1.00 79.88 466 ALA A C 1
ATOM 3625 O O . ALA A 1 466 ? 17.040 6.960 17.227 1.00 79.88 466 ALA A O 1
ATOM 3626 N N . SER A 1 467 ? 14.816 6.884 17.053 1.00 78.44 467 SER A N 1
ATOM 3627 C CA . SER A 1 467 ? 14.786 5.582 16.382 1.00 78.44 467 SER A CA 1
ATOM 3628 C C . SER A 1 467 ? 15.255 5.649 14.917 1.00 78.44 467 SER A C 1
ATOM 3630 O O . SER A 1 467 ? 15.559 6.718 14.387 1.00 78.44 467 SER A O 1
ATOM 3632 N N . ALA A 1 468 ? 15.399 4.484 14.279 1.00 77.81 468 ALA A N 1
ATOM 3633 C CA . ALA A 1 468 ? 15.974 4.334 12.942 1.00 77.81 468 ALA A CA 1
ATOM 3634 C C . ALA A 1 468 ? 15.200 5.108 11.858 1.00 77.81 468 ALA A C 1
ATOM 3636 O O . ALA A 1 468 ? 14.021 4.840 11.637 1.00 77.81 468 ALA A O 1
ATOM 3637 N N . HIS A 1 469 ? 15.868 6.025 11.151 1.00 77.94 469 HIS A N 1
ATOM 3638 C CA . HIS A 1 469 ? 15.269 6.815 10.072 1.00 77.94 469 HIS A CA 1
ATOM 3639 C C . HIS A 1 469 ? 16.275 7.307 9.029 1.00 77.94 469 HIS A C 1
ATOM 3641 O O . HIS A 1 469 ? 17.479 7.353 9.264 1.00 77.94 469 HIS A O 1
ATOM 3647 N N . SER A 1 470 ? 15.753 7.702 7.870 1.00 75.31 470 SER A N 1
ATOM 3648 C CA . SER A 1 470 ? 16.443 8.523 6.875 1.00 75.31 470 SER A CA 1
ATOM 3649 C C . SER A 1 470 ? 15.929 9.958 6.970 1.00 75.31 470 SER A C 1
ATOM 3651 O O . SER A 1 470 ? 14.722 10.157 7.133 1.00 75.31 470 SER A O 1
ATOM 3653 N N . ASP A 1 471 ? 16.798 10.948 6.794 1.00 69.12 471 ASP A N 1
ATOM 3654 C CA . ASP A 1 471 ? 16.371 12.347 6.738 1.00 69.12 471 ASP A CA 1
ATOM 3655 C C . ASP A 1 471 ? 15.566 12.665 5.469 1.00 69.12 471 ASP A C 1
ATOM 3657 O O . ASP A 1 471 ? 15.749 12.064 4.407 1.00 69.12 471 ASP A O 1
ATOM 3661 N N . TYR A 1 472 ? 14.677 13.649 5.592 1.00 58.53 472 TYR A N 1
ATOM 3662 C CA . TYR A 1 472 ? 13.952 14.240 4.473 1.00 58.53 472 TYR A CA 1
ATOM 3663 C C . TYR A 1 472 ? 14.732 15.454 3.947 1.00 58.53 472 TYR A C 1
ATOM 3665 O O . TYR A 1 472 ? 15.219 16.256 4.743 1.00 58.53 472 TYR A O 1
ATOM 3673 N N . GLY A 1 473 ? 14.827 15.580 2.620 1.00 66.88 473 GLY A N 1
ATOM 3674 C CA . GLY A 1 473 ? 15.417 16.733 1.931 1.00 66.88 473 GLY A CA 1
ATOM 3675 C C . GLY A 1 473 ? 16.547 16.382 0.963 1.00 66.88 473 GLY A C 1
ATOM 3676 O O . GLY A 1 473 ? 16.733 15.220 0.596 1.00 66.88 473 GLY A O 1
ATOM 3677 N N . ILE A 1 474 ? 17.274 17.405 0.502 1.00 73.19 474 ILE A N 1
ATOM 3678 C CA . ILE A 1 474 ? 18.467 17.252 -0.349 1.00 73.19 474 ILE A CA 1
ATOM 3679 C C . ILE A 1 474 ? 19.716 17.053 0.518 1.00 73.19 474 ILE A C 1
ATOM 3681 O O . ILE A 1 474 ? 20.573 16.237 0.179 1.00 73.19 474 ILE A O 1
ATOM 3685 N N . LEU A 1 475 ? 19.832 17.811 1.613 1.00 83.38 475 LEU A N 1
ATOM 3686 C CA . LEU A 1 475 ? 21.003 17.821 2.489 1.00 83.38 475 LEU A CA 1
ATOM 3687 C C . LEU A 1 475 ? 20.611 18.202 3.925 1.00 83.38 475 LEU A C 1
ATOM 3689 O O . LEU A 1 475 ? 19.948 19.217 4.129 1.00 83.38 475 LEU A O 1
ATOM 3693 N N . THR A 1 476 ? 21.091 17.445 4.913 1.00 88.12 476 THR A N 1
ATOM 3694 C CA . THR A 1 476 ? 21.071 17.848 6.329 1.00 88.12 476 THR A CA 1
ATOM 3695 C C . THR A 1 476 ? 22.484 18.207 6.775 1.00 88.12 476 THR A C 1
ATOM 3697 O O . THR A 1 476 ? 23.415 17.433 6.567 1.00 88.12 476 THR A O 1
ATOM 3700 N N . LEU A 1 477 ? 22.650 19.349 7.442 1.00 88.62 477 LEU A N 1
ATOM 3701 C CA . LEU A 1 477 ? 23.847 19.646 8.233 1.00 88.62 477 LEU A CA 1
ATOM 3702 C C . LEU A 1 477 ? 23.544 19.321 9.697 1.00 88.62 477 LEU A C 1
ATOM 3704 O O . LEU A 1 477 ? 22.611 19.886 10.265 1.00 88.62 477 LEU A O 1
ATOM 3708 N N . LEU A 1 478 ? 24.315 18.424 10.310 1.00 89.94 478 LEU A N 1
ATOM 3709 C CA . LEU A 1 478 ? 24.135 18.020 11.705 1.00 89.94 478 LEU A CA 1
ATOM 3710 C C . LEU A 1 478 ? 25.350 18.441 12.535 1.00 89.94 478 LEU A C 1
ATOM 3712 O O . LEU A 1 478 ? 26.436 17.897 12.360 1.00 89.94 478 LEU A O 1
ATOM 3716 N N . ALA A 1 479 ? 25.152 19.375 13.464 1.00 86.50 479 ALA A N 1
ATOM 3717 C CA . ALA A 1 479 ? 26.122 19.677 14.511 1.00 86.50 479 ALA A CA 1
ATOM 3718 C C . ALA A 1 479 ? 25.779 18.890 15.785 1.00 86.50 479 ALA A C 1
ATOM 3720 O O . ALA A 1 479 ? 24.609 18.773 16.163 1.00 86.50 479 ALA A O 1
ATOM 3721 N N . THR A 1 480 ? 26.799 18.375 16.467 1.00 82.19 480 THR A N 1
ATOM 3722 C CA . THR A 1 480 ? 26.681 17.629 17.728 1.00 82.19 480 THR A CA 1
ATOM 3723 C C . THR A 1 480 ? 27.584 18.251 18.790 1.00 82.19 480 THR A C 1
ATOM 3725 O O . THR A 1 480 ? 28.590 18.876 18.469 1.00 82.19 480 THR A O 1
ATOM 3728 N N . ASP A 1 481 ? 27.241 18.071 20.062 1.00 77.56 481 ASP A N 1
ATOM 3729 C CA . ASP A 1 481 ? 28.027 18.541 21.213 1.00 77.56 481 ASP A CA 1
ATOM 3730 C C . ASP A 1 481 ? 29.229 17.635 21.567 1.00 77.56 481 ASP A C 1
ATOM 3732 O O . ASP A 1 481 ? 29.819 17.763 22.639 1.00 77.56 481 ASP A O 1
ATOM 3736 N N . GLY A 1 482 ? 29.585 16.701 20.678 1.00 71.12 482 GLY A N 1
ATOM 3737 C CA . GLY A 1 482 ? 30.657 15.725 20.882 1.00 71.12 482 GLY A CA 1
ATOM 3738 C C . GLY A 1 482 ? 30.272 14.498 21.716 1.00 71.12 482 GLY A C 1
ATOM 3739 O O . GLY A 1 482 ? 31.101 13.600 21.866 1.00 71.12 482 GLY A O 1
ATOM 3740 N N . ILE A 1 483 ? 29.041 14.403 22.232 1.00 76.06 483 ILE A N 1
ATOM 3741 C CA . ILE A 1 483 ? 28.600 13.231 22.998 1.00 76.06 483 ILE A CA 1
ATOM 3742 C C . ILE A 1 483 ? 28.197 12.099 22.025 1.00 76.06 483 ILE A C 1
ATOM 3744 O O . ILE A 1 483 ? 27.420 12.339 21.087 1.00 76.06 483 ILE A O 1
ATOM 3748 N N . PRO A 1 484 ? 28.735 10.871 22.203 1.00 68.94 484 PRO A N 1
ATOM 3749 C CA . PRO A 1 484 ? 28.485 9.742 21.305 1.00 68.94 484 PRO A CA 1
ATOM 3750 C C . PRO A 1 484 ? 27.032 9.249 21.379 1.00 68.94 484 PRO A C 1
ATOM 3752 O O . PRO A 1 484 ? 26.250 9.680 22.224 1.00 68.94 484 PRO A O 1
ATOM 3755 N N . GLY A 1 485 ? 26.672 8.331 20.479 1.00 72.38 485 GLY A N 1
ATOM 3756 C CA . GLY A 1 485 ? 25.357 7.681 20.447 1.00 72.38 485 GLY A CA 1
ATOM 3757 C C . GLY A 1 485 ? 24.597 7.843 19.132 1.00 72.38 485 GLY A C 1
ATOM 3758 O O . GLY A 1 485 ? 23.588 7.173 18.941 1.00 72.38 485 GLY A O 1
ATOM 3759 N N . LEU A 1 486 ? 25.066 8.680 18.199 1.00 80.88 486 LEU A N 1
ATOM 3760 C CA . LEU A 1 486 ? 24.616 8.606 16.804 1.00 80.88 486 LEU A CA 1
ATOM 3761 C C . LEU A 1 486 ? 25.162 7.312 16.182 1.00 80.88 486 LEU A C 1
ATOM 3763 O O . LEU A 1 486 ? 26.356 7.055 16.273 1.00 80.88 486 LEU A O 1
ATOM 3767 N N . GLN A 1 487 ? 24.303 6.529 15.540 1.00 76.88 487 GLN A N 1
ATOM 3768 C CA . GLN A 1 487 ? 24.612 5.259 14.880 1.00 76.88 487 GLN A CA 1
ATOM 3769 C C . GLN A 1 487 ? 24.062 5.265 13.460 1.00 76.88 487 GLN A C 1
ATOM 3771 O O . GLN A 1 487 ? 22.989 5.822 13.224 1.00 76.88 487 GLN A O 1
ATOM 3776 N N . ILE A 1 488 ? 24.753 4.604 12.534 1.00 73.19 488 ILE A N 1
ATOM 3777 C CA . ILE A 1 488 ? 24.295 4.427 11.150 1.00 73.19 488 ILE A CA 1
ATOM 3778 C C . ILE A 1 488 ? 24.241 2.948 10.759 1.00 73.19 488 ILE A C 1
ATOM 3780 O O . ILE A 1 488 ? 24.848 2.097 11.408 1.00 73.19 488 ILE A O 1
ATOM 3784 N N . CYS A 1 489 ? 23.450 2.639 9.729 1.00 67.62 489 CYS A N 1
ATOM 3785 C CA . CYS A 1 489 ? 23.249 1.284 9.217 1.00 67.62 489 CYS A CA 1
ATOM 3786 C C . CYS A 1 489 ? 23.631 1.200 7.733 1.00 67.62 489 CYS A C 1
ATOM 3788 O O . CYS A 1 489 ? 23.014 1.869 6.895 1.00 67.62 489 CYS A O 1
ATOM 3790 N N . LYS A 1 490 ? 24.632 0.361 7.430 1.00 59.47 490 LYS A N 1
ATOM 3791 C CA . LYS A 1 490 ? 25.222 0.163 6.093 1.00 59.47 490 LYS A CA 1
ATOM 3792 C C . LYS A 1 490 ? 24.291 -0.556 5.110 1.00 59.47 490 LYS A C 1
ATOM 3794 O O . LYS A 1 490 ? 24.215 -0.242 3.929 1.00 59.47 490 LYS A O 1
ATOM 3799 N N . GLU A 1 491 ? 23.531 -1.529 5.597 1.00 62.81 491 GLU A N 1
ATOM 3800 C CA . GLU A 1 491 ? 22.656 -2.362 4.768 1.00 62.81 491 GLU A CA 1
ATOM 3801 C C . GLU A 1 491 ? 21.238 -2.302 5.336 1.00 62.81 491 GLU A C 1
ATOM 3803 O O . GLU A 1 491 ? 20.790 -3.208 6.035 1.00 62.81 491 GLU A O 1
ATOM 3808 N N . LYS A 1 492 ? 20.519 -1.207 5.046 1.00 54.00 492 LYS A N 1
ATOM 3809 C CA . LYS A 1 492 ? 19.159 -0.965 5.570 1.00 54.00 492 LYS A CA 1
ATOM 3810 C C . LYS A 1 492 ? 18.166 -2.110 5.312 1.00 54.00 492 LYS A C 1
ATOM 3812 O O . LYS A 1 492 ? 17.238 -2.287 6.099 1.00 54.00 492 LYS A O 1
ATOM 3817 N N . ASP A 1 493 ? 18.380 -2.868 4.236 1.00 50.62 493 ASP A N 1
ATOM 3818 C CA . ASP A 1 493 ? 17.531 -3.970 3.773 1.00 50.62 493 ASP A CA 1
ATOM 3819 C C . ASP A 1 493 ? 18.041 -5.355 4.251 1.00 50.62 493 ASP A C 1
ATOM 3821 O O . ASP A 1 493 ? 17.453 -6.382 3.915 1.00 50.62 493 ASP A O 1
ATOM 3825 N N . ARG A 1 494 ? 19.129 -5.412 5.037 1.00 47.34 494 ARG A N 1
ATOM 3826 C CA . ARG A 1 494 ? 19.648 -6.647 5.648 1.00 47.34 494 ARG A CA 1
ATOM 3827 C C . ARG A 1 494 ? 19.008 -6.896 7.009 1.00 47.34 494 ARG A C 1
ATOM 3829 O O . ARG A 1 494 ? 18.854 -5.985 7.819 1.00 47.34 494 ARG A O 1
ATOM 3836 N N . HIS A 1 495 ? 18.739 -8.165 7.304 1.00 45.03 495 HIS A N 1
ATOM 3837 C CA . HIS A 1 495 ? 18.263 -8.612 8.610 1.00 45.03 495 HIS A CA 1
ATOM 3838 C C . HIS A 1 495 ? 19.185 -9.708 9.187 1.00 45.03 495 HIS A C 1
ATOM 3840 O O . HIS A 1 495 ? 19.450 -10.687 8.490 1.00 45.03 495 HIS A O 1
ATOM 3846 N N . PRO A 1 496 ? 19.682 -9.572 10.436 1.00 50.00 496 PRO A N 1
ATOM 3847 C CA . PRO A 1 496 ? 19.586 -8.386 11.291 1.00 50.00 496 PRO A CA 1
ATOM 3848 C C . PRO A 1 496 ? 20.363 -7.198 10.702 1.00 50.00 496 PRO A C 1
ATOM 3850 O O . PRO A 1 496 ? 21.425 -7.372 10.105 1.00 50.00 496 PRO A O 1
ATOM 3853 N N . GLN A 1 497 ? 19.828 -5.990 10.887 1.00 58.16 497 GLN A N 1
ATOM 3854 C CA . GLN A 1 497 ? 20.508 -4.755 10.501 1.00 58.16 497 GLN A CA 1
ATOM 3855 C C . GLN A 1 497 ? 21.774 -4.593 11.346 1.00 58.16 497 GLN A C 1
ATOM 3857 O O . GLN A 1 497 ? 21.702 -4.633 12.577 1.00 58.16 497 GLN A O 1
ATOM 3862 N N . LEU A 1 498 ? 22.916 -4.394 10.690 1.00 64.62 498 LEU A N 1
ATOM 3863 C CA . LEU A 1 498 ? 24.152 -4.017 11.369 1.00 64.62 498 LEU A CA 1
ATOM 3864 C C . LEU A 1 498 ? 24.103 -2.521 11.685 1.00 64.62 498 LEU A C 1
ATOM 3866 O O . LEU A 1 498 ? 23.799 -1.704 10.815 1.00 64.62 498 LEU A O 1
ATOM 3870 N N . TRP A 1 499 ? 24.341 -2.199 12.953 1.00 68.06 499 TRP A N 1
ATOM 3871 C CA . TRP A 1 499 ? 24.286 -0.853 13.510 1.00 68.06 499 TRP A CA 1
ATOM 3872 C C . TRP A 1 499 ? 25.613 -0.541 14.157 1.00 68.06 499 TRP A C 1
ATOM 3874 O O . TRP A 1 499 ? 26.092 -1.313 14.985 1.00 68.06 499 TRP A O 1
ATOM 3884 N N . GLU A 1 500 ? 26.179 0.593 13.785 1.00 66.44 500 GLU A N 1
ATOM 3885 C CA . GLU A 1 500 ? 27.568 0.885 14.078 1.00 66.44 500 GLU A CA 1
ATOM 3886 C C . GLU A 1 500 ? 27.700 2.385 14.434 1.00 66.44 500 GLU A C 1
ATOM 3888 O O . GLU A 1 500 ? 27.026 3.241 13.846 1.00 66.44 500 GLU A O 1
ATOM 3893 N N . ASP A 1 501 ? 28.489 2.711 15.466 1.00 63.59 501 ASP A N 1
ATOM 3894 C CA . ASP A 1 501 ? 28.570 4.066 16.033 1.00 63.59 501 ASP A CA 1
ATOM 3895 C C . ASP A 1 501 ? 29.261 5.060 15.092 1.00 63.59 501 ASP A C 1
ATOM 3897 O O . ASP A 1 501 ? 30.347 4.822 14.558 1.00 63.59 501 ASP A O 1
ATOM 3901 N N . VAL A 1 502 ? 28.677 6.254 14.966 1.00 59.06 502 VAL A N 1
ATOM 3902 C CA . VAL A 1 502 ? 29.294 7.399 14.291 1.00 59.06 502 VAL A CA 1
ATOM 3903 C C . VAL A 1 502 ? 30.345 8.021 15.205 1.00 59.06 502 VAL A C 1
ATOM 3905 O O . VAL A 1 502 ? 30.224 9.142 15.695 1.00 59.06 502 VAL A O 1
ATOM 3908 N N . HIS A 1 503 ? 31.436 7.281 15.358 1.00 54.88 503 HIS A N 1
ATOM 3909 C CA . HIS A 1 503 ? 32.732 7.877 15.091 1.00 54.88 503 HIS A CA 1
ATOM 3910 C C . HIS A 1 503 ? 33.262 7.563 13.686 1.00 54.88 503 HIS A C 1
ATOM 3912 O O . HIS A 1 503 ? 34.248 8.208 13.362 1.00 54.88 503 HIS A O 1
ATOM 3918 N N . HIS A 1 504 ? 32.606 6.682 12.890 1.00 42.34 504 HIS A N 1
ATOM 3919 C CA . HIS A 1 504 ? 32.544 6.618 11.400 1.00 42.34 504 HIS A CA 1
ATOM 3920 C C . HIS A 1 504 ? 32.215 5.204 10.891 1.00 42.34 504 HIS A C 1
ATOM 3922 O O . HIS A 1 504 ? 32.756 4.273 11.472 1.00 42.34 504 HIS A O 1
ATOM 3928 N N . ILE A 1 505 ? 31.423 5.050 9.801 1.00 38.22 505 ILE A N 1
ATOM 3929 C CA . ILE A 1 505 ? 31.052 3.766 9.136 1.00 38.22 505 ILE A CA 1
ATOM 3930 C C . ILE A 1 505 ? 30.710 3.959 7.635 1.00 38.22 505 ILE A C 1
ATOM 3932 O O . ILE A 1 505 ? 30.213 5.014 7.251 1.00 38.22 505 ILE A O 1
ATOM 3936 N N . ASP A 1 506 ? 30.955 2.954 6.781 1.00 30.47 506 ASP A N 1
ATOM 3937 C CA . ASP A 1 506 ? 30.618 2.960 5.341 1.00 30.47 506 ASP A CA 1
ATOM 3938 C C . ASP A 1 506 ? 29.095 2.919 5.061 1.00 30.47 506 ASP A C 1
ATOM 3940 O O . ASP A 1 506 ? 28.349 2.191 5.711 1.00 30.47 506 ASP A O 1
ATOM 3944 N N . GLY A 1 507 ? 28.664 3.557 3.970 1.00 45.03 507 GLY A N 1
ATOM 3945 C CA . GLY A 1 507 ? 27.480 3.174 3.179 1.00 45.03 507 GLY A CA 1
ATOM 3946 C C . GLY A 1 507 ? 26.089 3.235 3.797 1.00 45.03 507 GLY A C 1
ATOM 3947 O O . GLY A 1 507 ? 25.326 2.305 3.584 1.00 45.03 507 GLY A O 1
ATOM 3948 N N . SER A 1 508 ? 25.694 4.299 4.495 1.00 43.00 508 SER A N 1
ATOM 3949 C CA . SER A 1 508 ? 24.400 4.318 5.196 1.00 43.00 508 SER A CA 1
ATOM 3950 C C . SER A 1 508 ? 23.253 5.068 4.505 1.00 43.00 508 SER A C 1
ATOM 3952 O O . SER A 1 508 ? 23.436 6.055 3.794 1.00 43.00 508 SER A O 1
ATOM 3954 N N . THR A 1 509 ? 22.026 4.614 4.782 1.00 53.84 509 THR A N 1
ATOM 3955 C CA . THR A 1 509 ? 20.774 5.348 4.482 1.00 53.84 509 THR A CA 1
ATOM 3956 C C . THR A 1 509 ? 19.837 5.478 5.683 1.00 53.84 509 THR A C 1
ATOM 3958 O O . THR A 1 509 ? 18.867 6.229 5.609 1.00 53.84 509 THR A O 1
ATOM 3961 N N . LEU A 1 510 ? 20.124 4.784 6.790 1.00 53.03 510 LEU A N 1
ATOM 3962 C CA . LEU A 1 510 ? 19.413 4.921 8.059 1.00 53.03 510 LEU A CA 1
ATOM 3963 C C . LEU A 1 510 ? 20.393 5.324 9.161 1.00 53.03 510 LEU A C 1
ATOM 3965 O O . LEU A 1 510 ? 21.481 4.755 9.263 1.00 53.03 510 LEU A O 1
ATOM 3969 N N . HIS A 1 511 ? 19.963 6.249 10.015 1.00 64.31 511 HIS A N 1
ATOM 3970 C CA . HIS A 1 511 ? 20.634 6.638 11.249 1.00 64.31 511 HIS A CA 1
ATOM 3971 C C . HIS A 1 511 ? 19.679 6.560 12.446 1.00 64.31 511 HIS A C 1
ATOM 3973 O O . HIS A 1 511 ? 18.456 6.570 12.291 1.00 64.31 511 HIS A O 1
ATOM 3979 N N . ARG A 1 512 ? 20.234 6.416 13.648 1.00 71.62 512 ARG A N 1
ATOM 3980 C CA . ARG A 1 512 ? 19.508 6.425 14.926 1.00 71.62 512 ARG A CA 1
ATOM 3981 C C . ARG A 1 512 ? 20.375 7.059 16.009 1.00 71.62 512 ARG A C 1
ATOM 3983 O O . ARG A 1 512 ? 21.591 7.119 15.867 1.00 71.62 512 ARG A O 1
ATOM 3990 N N . VAL A 1 513 ? 19.772 7.478 17.114 1.00 72.00 513 VAL A N 1
ATOM 3991 C CA . VAL A 1 513 ? 20.487 7.912 18.319 1.00 72.00 513 VAL A CA 1
ATOM 3992 C C . VAL A 1 513 ? 20.136 6.971 19.467 1.00 72.00 513 VAL A C 1
ATOM 3994 O O . VAL A 1 513 ? 18.980 6.910 19.885 1.00 72.00 513 VAL A O 1
ATOM 3997 N N . VAL A 1 514 ? 21.121 6.235 19.980 1.00 75.38 514 VAL A N 1
ATOM 3998 C CA . VAL A 1 514 ? 20.994 5.444 21.213 1.00 75.38 514 VAL A CA 1
ATOM 3999 C C . VAL A 1 514 ? 21.214 6.332 22.437 1.00 75.38 514 VAL A C 1
ATOM 4001 O O . VAL A 1 514 ? 21.959 7.309 22.382 1.00 75.38 514 VAL A O 1
ATOM 4004 N N . ALA A 1 515 ? 20.553 6.009 23.548 1.00 70.88 515 ALA A N 1
ATOM 4005 C CA . ALA A 1 515 ? 20.773 6.704 24.809 1.00 70.88 515 ALA A CA 1
ATOM 4006 C C . ALA A 1 515 ? 22.039 6.148 25.489 1.00 70.88 515 ALA A C 1
ATOM 4008 O O . ALA A 1 515 ? 22.160 4.942 25.690 1.00 70.88 515 ALA A O 1
ATOM 4009 N N . VAL A 1 516 ? 22.990 7.027 25.822 1.00 68.25 516 VAL A N 1
ATOM 4010 C CA . VAL A 1 516 ? 24.340 6.659 26.308 1.00 68.25 516 VAL A CA 1
ATOM 4011 C C . VAL A 1 516 ? 24.571 6.990 27.790 1.00 68.25 516 VAL A C 1
ATOM 4013 O O . VAL A 1 516 ? 25.713 7.128 28.230 1.00 68.25 516 VAL A O 1
ATOM 4016 N N . GLY A 1 517 ? 23.496 7.173 28.566 1.00 68.31 517 GLY A N 1
ATOM 4017 C CA . GLY A 1 517 ? 23.573 7.549 29.986 1.00 68.31 517 GLY A CA 1
ATOM 4018 C C . GLY A 1 517 ? 24.123 8.961 30.239 1.00 68.31 517 GLY A C 1
ATOM 4019 O O . GLY A 1 517 ? 24.618 9.248 31.328 1.00 68.31 517 GLY A O 1
ATOM 4020 N N . LYS A 1 518 ? 24.112 9.827 29.217 1.00 74.50 518 LYS A N 1
ATOM 4021 C CA . LYS A 1 518 ? 24.544 11.229 29.275 1.00 74.50 518 LYS A CA 1
ATOM 4022 C C . LYS A 1 518 ? 23.610 12.087 28.440 1.00 74.50 518 LYS A C 1
ATOM 4024 O O . LYS A 1 518 ? 23.206 11.677 27.354 1.00 74.50 518 LYS A O 1
ATOM 4029 N N . GLU A 1 519 ? 23.295 13.263 28.967 1.00 84.31 519 GLU A N 1
ATOM 4030 C CA . GLU A 1 519 ? 22.488 14.264 28.279 1.00 84.31 519 GLU A CA 1
ATOM 4031 C C . GLU A 1 519 ? 23.211 14.726 27.012 1.00 84.31 519 GLU A C 1
ATOM 4033 O O . GLU A 1 519 ? 24.418 14.953 27.059 1.00 84.31 519 GLU A O 1
ATOM 4038 N N . ARG A 1 520 ? 22.503 14.827 25.884 1.00 83.50 520 ARG A N 1
ATOM 4039 C CA . ARG A 1 520 ? 23.102 15.124 24.574 1.00 83.50 520 ARG A CA 1
ATOM 4040 C C . ARG A 1 520 ? 22.268 16.136 23.807 1.00 83.50 520 ARG A C 1
ATOM 4042 O O . ARG A 1 520 ? 21.042 16.047 23.770 1.00 83.50 520 ARG A O 1
ATOM 4049 N N . TYR A 1 521 ? 22.939 17.036 23.101 1.00 86.75 521 TYR A N 1
ATOM 4050 C CA . TYR A 1 521 ? 22.332 18.048 22.246 1.00 86.75 521 TYR A CA 1
ATOM 4051 C C . TYR A 1 521 ? 22.781 17.886 20.797 1.00 86.75 521 TYR A C 1
ATOM 4053 O O . TYR A 1 521 ? 23.893 17.455 20.479 1.00 86.75 521 TYR A O 1
ATOM 4061 N N . SER A 1 522 ? 21.901 18.228 19.864 1.00 87.75 522 SER A N 1
ATOM 4062 C CA . SER A 1 522 ? 22.244 18.299 18.444 1.00 87.75 522 SER A CA 1
ATOM 4063 C C . SER A 1 522 ? 21.449 19.392 17.748 1.00 87.75 522 SER A C 1
ATOM 4065 O O . SER A 1 522 ? 20.340 19.736 18.155 1.00 87.75 522 SER A O 1
ATOM 4067 N N . VAL A 1 523 ? 22.020 19.927 16.676 1.00 87.75 523 VAL A N 1
ATOM 4068 C CA . VAL A 1 523 ? 21.410 20.972 15.858 1.00 87.75 523 VAL A CA 1
ATOM 4069 C C . VAL A 1 523 ? 21.408 20.488 14.416 1.00 87.75 523 VAL A C 1
ATOM 4071 O O . VAL A 1 523 ? 22.466 20.353 13.805 1.00 87.75 523 VAL A O 1
ATOM 4074 N N . ALA A 1 524 ? 20.223 20.201 13.886 1.00 89.31 524 ALA A N 1
ATOM 4075 C CA . ALA A 1 524 ? 20.032 19.748 12.515 1.00 89.31 524 ALA A CA 1
ATOM 4076 C C . ALA A 1 524 ? 19.507 20.896 11.645 1.00 89.31 524 ALA A C 1
ATOM 4078 O O . ALA A 1 524 ? 18.582 21.614 12.032 1.00 89.31 524 ALA A O 1
ATOM 4079 N N . PHE A 1 525 ? 20.089 21.066 10.465 1.00 88.25 525 PHE A N 1
ATOM 4080 C CA . PHE A 1 525 ? 19.717 22.089 9.499 1.00 88.25 525 PHE A CA 1
ATOM 4081 C C . PHE A 1 525 ? 19.395 21.432 8.158 1.00 88.25 525 PHE A C 1
ATOM 4083 O O . PHE A 1 525 ? 20.290 20.935 7.478 1.00 88.25 525 PHE A O 1
ATOM 4090 N N . PHE A 1 526 ? 18.112 21.394 7.811 1.00 86.44 526 PHE A N 1
ATOM 4091 C CA . PHE A 1 526 ? 17.593 20.707 6.630 1.00 86.44 526 PHE A CA 1
ATOM 4092 C C . PHE A 1 526 ? 17.517 21.672 5.452 1.00 86.44 526 PHE A C 1
ATOM 4094 O O . PHE A 1 526 ? 17.050 22.801 5.616 1.00 86.44 526 PHE A O 1
ATOM 4101 N N . LEU A 1 527 ? 17.948 21.208 4.281 1.00 79.25 527 LEU A N 1
ATOM 4102 C CA . LEU A 1 527 ? 17.874 21.909 3.004 1.00 79.25 527 LEU A CA 1
ATOM 4103 C C . LEU A 1 527 ? 17.015 21.093 2.040 1.00 79.25 527 LEU A C 1
ATOM 4105 O O . LEU A 1 527 ? 17.427 20.044 1.538 1.00 79.25 527 LEU A O 1
ATOM 4109 N N . ASP A 1 528 ? 15.824 21.607 1.785 1.00 75.00 528 ASP A N 1
ATOM 4110 C CA . ASP A 1 528 ? 14.841 21.084 0.848 1.00 75.00 528 ASP A CA 1
ATOM 4111 C C . ASP A 1 528 ? 14.934 21.827 -0.500 1.00 75.00 528 ASP A C 1
ATOM 4113 O O . ASP A 1 528 ? 15.440 22.954 -0.556 1.00 75.00 528 ASP A O 1
ATOM 4117 N N . PRO A 1 529 ? 14.450 21.242 -1.613 1.00 60.78 529 PRO A N 1
ATOM 4118 C CA . PRO A 1 529 ? 14.335 21.975 -2.868 1.00 60.78 529 PRO A CA 1
ATOM 4119 C C . PRO A 1 529 ? 13.377 23.160 -2.699 1.00 60.78 529 PRO A C 1
ATOM 4121 O O . PRO A 1 529 ? 12.357 23.033 -2.020 1.00 60.78 529 PRO A O 1
ATOM 4124 N N . ASP A 1 530 ? 13.643 24.279 -3.374 1.00 60.06 530 ASP A N 1
ATOM 4125 C CA . ASP A 1 530 ? 12.603 25.289 -3.595 1.00 60.06 530 ASP A CA 1
ATOM 4126 C C . ASP A 1 530 ? 11.430 24.630 -4.356 1.00 60.06 530 ASP A C 1
ATOM 4128 O O . ASP A 1 530 ? 11.673 24.005 -5.403 1.00 60.06 530 ASP A O 1
ATOM 4132 N N . PRO A 1 531 ? 10.173 24.770 -3.903 1.00 52.53 531 PRO A N 1
ATOM 4133 C CA . PRO A 1 531 ? 9.006 24.393 -4.687 1.00 52.53 531 PRO A CA 1
ATOM 4134 C C . PRO A 1 531 ? 9.049 24.977 -6.108 1.00 52.53 531 PRO A C 1
ATOM 4136 O O . PRO A 1 531 ? 8.798 24.254 -7.071 1.00 52.53 531 PRO A O 1
ATOM 4139 N N . ASP A 1 532 ? 9.486 26.231 -6.274 1.00 47.72 532 ASP A N 1
ATOM 4140 C CA . ASP A 1 532 ? 9.587 26.878 -7.589 1.00 47.72 532 ASP A CA 1
ATOM 4141 C C . ASP A 1 532 ? 10.830 26.444 -8.392 1.00 47.72 532 ASP A C 1
ATOM 4143 O O . ASP A 1 532 ? 10.867 26.555 -9.627 1.00 47.72 532 ASP A O 1
ATOM 4147 N N . PHE A 1 533 ? 11.849 25.875 -7.743 1.00 43.84 533 PHE A N 1
ATOM 4148 C CA . PHE A 1 533 ? 13.031 25.330 -8.418 1.00 43.84 533 PHE A CA 1
ATOM 4149 C C . PHE A 1 533 ? 12.709 24.048 -9.193 1.00 43.84 533 PHE A C 1
ATOM 4151 O O . PHE A 1 533 ? 13.142 23.891 -10.342 1.00 43.84 533 PHE A O 1
ATOM 4158 N N . VAL A 1 534 ? 11.892 23.167 -8.606 1.00 43.00 534 VAL A N 1
ATOM 4159 C CA . VAL A 1 534 ? 11.383 21.956 -9.274 1.00 43.00 534 VAL A CA 1
ATOM 4160 C C . VAL A 1 534 ? 10.640 22.341 -10.562 1.00 43.00 534 VAL A C 1
ATOM 4162 O O . VAL A 1 534 ? 10.868 21.756 -11.625 1.00 43.00 534 VAL A O 1
ATOM 4165 N N . VAL A 1 535 ? 9.837 23.407 -10.501 1.00 37.31 535 VAL A N 1
ATOM 4166 C CA . VAL A 1 535 ? 9.052 23.930 -11.629 1.00 37.31 535 VAL A CA 1
ATOM 4167 C C . VAL A 1 535 ? 9.917 24.667 -12.664 1.00 37.31 535 VAL A C 1
ATOM 4169 O O . VAL A 1 535 ? 9.682 24.559 -13.873 1.00 37.31 535 VAL A O 1
ATOM 4172 N N . SER A 1 536 ? 10.926 25.433 -12.238 1.00 36.25 536 SER A N 1
ATOM 4173 C CA . SER A 1 536 ? 11.755 26.247 -13.141 1.00 36.25 536 SER A CA 1
ATOM 4174 C C . SER A 1 536 ? 12.828 25.442 -13.883 1.00 36.25 536 SER A C 1
ATOM 4176 O O . SER A 1 536 ? 13.077 25.712 -15.062 1.00 36.25 536 SER A O 1
ATOM 4178 N N . THR A 1 537 ? 13.396 24.401 -13.272 1.00 39.69 537 THR A N 1
ATOM 4179 C CA . THR A 1 537 ? 14.342 23.484 -13.936 1.00 39.69 537 THR A CA 1
ATOM 4180 C C . THR A 1 537 ? 13.680 22.744 -15.095 1.00 39.69 537 THR A C 1
ATOM 4182 O O . THR A 1 537 ? 14.237 22.677 -16.196 1.00 39.69 537 THR A O 1
ATOM 4185 N N . TYR A 1 538 ? 12.436 22.303 -14.892 1.00 37.84 538 TYR A N 1
ATOM 4186 C CA . TYR A 1 538 ? 11.592 21.703 -15.927 1.00 37.84 538 TYR A CA 1
ATOM 4187 C C . TYR A 1 538 ? 11.353 22.664 -17.113 1.00 37.84 538 TYR A C 1
ATOM 4189 O O . TYR A 1 538 ? 11.347 22.256 -18.278 1.00 37.84 538 TYR A O 1
ATOM 4197 N N . LYS A 1 539 ? 11.228 23.974 -16.843 1.00 32.34 539 LYS A N 1
ATOM 4198 C CA . LYS A 1 539 ? 11.096 25.027 -17.870 1.00 32.34 539 LYS A CA 1
ATOM 4199 C C . LYS A 1 539 ? 12.422 25.323 -18.596 1.00 32.34 539 LYS A C 1
ATOM 4201 O O . LYS A 1 539 ? 12.406 25.468 -19.820 1.00 32.34 539 LYS A O 1
ATOM 4206 N N . LYS A 1 540 ? 13.564 25.378 -17.893 1.00 32.62 540 LYS A N 1
ATOM 4207 C CA . LYS A 1 540 ? 14.897 25.634 -18.487 1.00 32.62 540 LYS A CA 1
ATOM 4208 C C . LYS A 1 540 ? 15.321 24.521 -19.459 1.00 32.62 540 LYS A C 1
ATOM 4210 O O . LYS A 1 540 ? 15.737 24.825 -20.577 1.00 32.62 540 LYS A O 1
ATOM 4215 N N . TRP A 1 541 ? 15.113 23.249 -19.101 1.00 33.28 541 TRP A N 1
ATOM 4216 C CA . TRP A 1 541 ? 15.351 22.101 -19.999 1.00 33.28 541 TRP A CA 1
ATOM 4217 C C . TRP A 1 541 ? 14.565 22.209 -21.318 1.00 33.28 541 TRP A C 1
ATOM 4219 O O . TRP A 1 541 ? 15.098 21.962 -22.402 1.00 33.28 541 TRP A O 1
ATOM 4229 N N . ARG A 1 542 ? 13.309 22.666 -21.243 1.00 34.56 542 ARG A N 1
ATOM 4230 C CA . ARG A 1 542 ? 12.418 22.850 -22.401 1.00 34.56 542 ARG A CA 1
ATOM 4231 C C . ARG A 1 542 ? 12.867 23.976 -23.347 1.00 34.56 542 ARG A C 1
ATOM 4233 O O . ARG A 1 542 ? 12.578 23.922 -24.541 1.00 34.56 542 ARG A O 1
ATOM 4240 N N . LEU A 1 543 ? 13.573 24.987 -22.834 1.00 32.78 543 LEU A N 1
ATOM 4241 C CA . LEU A 1 543 ? 14.145 26.085 -23.627 1.00 32.78 543 LEU A CA 1
ATOM 4242 C C . LEU A 1 543 ? 15.468 25.696 -24.299 1.00 32.78 543 LEU A C 1
ATOM 4244 O O . LEU A 1 543 ? 15.683 26.060 -25.455 1.00 32.78 543 LEU A O 1
ATOM 4248 N N . PHE A 1 544 ? 16.314 24.908 -23.628 1.00 32.12 544 PHE A N 1
ATOM 4249 C CA . PHE A 1 544 ? 17.552 24.388 -24.220 1.00 32.12 544 PHE A CA 1
ATOM 4250 C C . PHE A 1 544 ? 17.268 23.491 -25.438 1.00 32.12 544 PHE A C 1
ATOM 4252 O O . PHE A 1 544 ? 17.895 23.657 -26.484 1.00 32.12 544 PHE A O 1
ATOM 4259 N N . GLY A 1 545 ? 16.237 22.636 -25.360 1.00 34.03 545 GLY A N 1
ATOM 4260 C CA . GLY A 1 545 ? 15.757 21.854 -26.508 1.00 34.03 545 GLY A CA 1
ATOM 4261 C C . GLY A 1 545 ? 15.374 22.718 -27.721 1.00 34.03 545 GLY A C 1
ATOM 4262 O O . GLY A 1 545 ? 15.803 22.435 -28.837 1.00 34.03 545 GLY A O 1
ATOM 4263 N N . ARG A 1 546 ? 14.666 23.837 -27.504 1.00 34.53 546 ARG A N 1
ATOM 4264 C CA . ARG A 1 546 ? 14.276 24.777 -28.577 1.00 34.53 546 ARG A CA 1
ATOM 4265 C C . ARG A 1 546 ? 15.453 25.538 -29.197 1.00 34.53 546 ARG A C 1
ATOM 4267 O O . ARG A 1 546 ? 15.443 25.816 -30.395 1.00 34.53 546 ARG A O 1
ATOM 4274 N N . ALA A 1 547 ? 16.475 25.877 -28.410 1.00 30.02 547 ALA A N 1
ATOM 4275 C CA . ALA A 1 547 ? 17.698 26.495 -28.933 1.00 30.02 547 ALA A CA 1
ATOM 4276 C C . ALA A 1 547 ? 18.499 25.529 -29.831 1.00 30.02 547 ALA A C 1
ATOM 4278 O O . ALA A 1 547 ? 19.172 25.958 -30.776 1.00 30.02 547 ALA A O 1
ATOM 4279 N N . LEU A 1 548 ? 18.384 24.222 -29.573 1.00 31.80 548 LEU A N 1
ATOM 4280 C CA . LEU A 1 548 ? 18.940 23.165 -30.414 1.00 31.80 548 LEU A CA 1
ATOM 4281 C C . LEU A 1 548 ? 18.136 23.011 -31.723 1.00 31.80 548 LEU A C 1
ATOM 4283 O O . LEU A 1 548 ? 18.729 23.027 -32.803 1.00 31.80 548 LEU A O 1
ATOM 4287 N N . GLU A 1 549 ? 16.797 22.982 -31.653 1.00 35.47 549 GLU A N 1
ATOM 4288 C CA . GLU A 1 549 ? 15.897 22.958 -32.827 1.00 35.47 549 GLU A CA 1
ATOM 4289 C C . GLU A 1 549 ? 16.146 24.125 -33.804 1.00 35.47 549 GLU A C 1
ATOM 4291 O O . GLU A 1 549 ? 16.180 23.931 -35.022 1.00 35.47 549 GLU A O 1
ATOM 4296 N N . LEU A 1 550 ? 16.383 25.338 -33.295 1.00 33.53 550 LEU A N 1
ATOM 4297 C CA . LEU A 1 550 ? 16.620 26.529 -34.125 1.00 33.53 550 LEU A CA 1
ATOM 4298 C C . LEU A 1 550 ? 17.943 26.499 -34.908 1.00 33.53 550 LEU A C 1
ATOM 4300 O O . LEU A 1 550 ? 18.042 27.117 -35.971 1.00 33.53 550 LEU A O 1
ATOM 4304 N N . ASN A 1 551 ? 18.954 25.768 -34.432 1.00 32.19 551 ASN A N 1
ATOM 4305 C CA . ASN A 1 551 ? 20.186 25.551 -35.195 1.00 32.19 551 ASN A CA 1
ATOM 4306 C C . ASN A 1 551 ? 20.033 24.427 -36.236 1.00 32.19 551 ASN A C 1
ATOM 4308 O O . ASN A 1 551 ? 20.642 24.498 -37.306 1.00 32.19 551 ASN A O 1
ATOM 4312 N N . ILE A 1 552 ? 19.165 23.442 -35.976 1.00 37.12 552 ILE A N 1
ATOM 4313 C CA . ILE A 1 552 ? 18.844 22.345 -36.906 1.00 37.12 552 ILE A CA 1
ATOM 4314 C C . ILE A 1 552 ? 18.149 22.864 -38.181 1.00 37.12 552 ILE A C 1
ATOM 4316 O O . ILE A 1 552 ? 18.406 22.355 -39.273 1.00 37.12 552 ILE A O 1
ATOM 4320 N N . GLN A 1 553 ? 17.361 23.943 -38.097 1.00 34.81 553 GLN A N 1
ATOM 4321 C CA . GLN A 1 553 ? 16.680 24.545 -39.258 1.00 34.81 553 GLN A CA 1
ATOM 4322 C C . GLN A 1 553 ? 17.612 25.150 -40.334 1.00 34.81 553 GLN A C 1
ATOM 4324 O O . GLN A 1 553 ? 17.141 25.491 -41.417 1.00 34.81 553 GLN A O 1
ATOM 4329 N N . LYS A 1 554 ? 18.929 25.273 -40.095 1.00 32.47 554 LYS A N 1
ATOM 4330 C CA . LYS A 1 554 ? 19.890 25.882 -41.045 1.00 32.47 554 LYS A CA 1
ATOM 4331 C C . LYS A 1 554 ? 20.657 24.885 -41.930 1.00 32.47 554 LYS A C 1
ATOM 4333 O O . LYS A 1 554 ? 21.711 25.220 -42.466 1.00 32.47 554 LYS A O 1
ATOM 4338 N N . GLY A 1 555 ? 20.124 23.677 -42.122 1.00 33.16 555 GLY A N 1
ATOM 4339 C CA . GLY A 1 555 ? 20.496 22.817 -43.256 1.00 33.16 555 GLY A CA 1
ATOM 4340 C C . GLY A 1 555 ? 21.906 22.214 -43.222 1.00 33.16 555 GLY A C 1
ATOM 4341 O O . GLY A 1 555 ? 22.459 21.903 -44.274 1.00 33.16 555 GLY A O 1
ATOM 4342 N N . LYS A 1 556 ? 22.500 22.031 -42.035 1.00 31.05 556 LYS A N 1
ATOM 4343 C CA . LYS A 1 556 ? 23.734 21.248 -41.856 1.00 31.05 556 LYS A CA 1
ATOM 4344 C C . LYS A 1 556 ? 23.424 19.964 -41.092 1.00 31.05 556 LYS A C 1
ATOM 4346 O O . LYS A 1 556 ? 23.173 20.000 -39.893 1.00 31.05 556 LYS A O 1
ATOM 4351 N N . THR A 1 557 ? 23.456 18.830 -41.786 1.00 28.52 557 THR A N 1
ATOM 4352 C CA . THR A 1 557 ? 23.259 17.504 -41.187 1.00 28.52 557 THR A CA 1
ATOM 4353 C C . THR A 1 557 ? 24.436 17.122 -40.297 1.00 28.52 557 THR A C 1
ATOM 4355 O O . THR A 1 557 ? 25.505 16.771 -40.793 1.00 28.52 557 THR A O 1
ATOM 4358 N N . CYS A 1 558 ? 24.209 17.138 -38.986 1.00 22.81 558 CYS A N 1
ATOM 4359 C CA . CYS A 1 558 ? 25.063 16.504 -37.990 1.00 22.81 558 CYS A CA 1
ATOM 4360 C C . CYS A 1 558 ? 24.161 15.649 -37.091 1.00 22.81 558 CYS A C 1
ATOM 4362 O O . CYS A 1 558 ? 23.327 16.193 -36.370 1.00 22.81 558 CYS A O 1
ATOM 4364 N N . TYR A 1 559 ? 24.292 14.324 -37.157 1.00 24.39 559 TYR A N 1
ATOM 4365 C CA . TYR A 1 559 ? 23.573 13.422 -36.256 1.00 24.39 559 TYR A CA 1
ATOM 4366 C C . TYR A 1 559 ? 24.373 13.261 -34.960 1.00 24.39 559 TYR A C 1
ATOM 4368 O O . TYR A 1 559 ? 25.423 12.623 -34.953 1.00 24.39 559 TYR A O 1
ATOM 4376 N N . MET A 1 560 ? 23.857 13.813 -33.862 1.00 21.70 560 MET A N 1
ATOM 4377 C CA . MET A 1 560 ? 24.233 13.423 -32.503 1.00 21.70 560 MET A CA 1
ATOM 4378 C C . MET A 1 560 ? 22.976 13.310 -31.641 1.00 21.70 560 MET A C 1
ATOM 4380 O O . MET A 1 560 ? 22.383 14.313 -31.253 1.00 21.70 560 MET A O 1
ATOM 4384 N N . THR A 1 561 ? 22.598 12.076 -31.321 1.00 25.83 561 THR A N 1
ATOM 4385 C CA . THR A 1 561 ? 21.617 11.733 -30.285 1.00 25.83 561 THR A CA 1
ATOM 4386 C C . THR A 1 561 ? 22.368 11.128 -29.095 1.00 25.83 561 THR A C 1
ATOM 4388 O O . THR A 1 561 ? 22.982 10.068 -29.259 1.00 25.83 561 THR A O 1
ATOM 4391 N N . PRO A 1 562 ? 22.366 11.753 -27.906 1.00 23.56 562 PRO A N 1
ATOM 4392 C CA . PRO A 1 562 ? 23.053 11.203 -26.745 1.00 23.56 562 PRO A CA 1
ATOM 4393 C C . PRO A 1 562 ? 22.227 10.072 -26.114 1.00 23.56 562 PRO A C 1
ATOM 4395 O O . PRO A 1 562 ? 21.421 10.336 -25.232 1.00 23.56 562 PRO A O 1
ATOM 4398 N N . LYS A 1 563 ? 22.510 8.828 -26.538 1.00 24.47 563 LYS A N 1
ATOM 4399 C CA . LYS A 1 563 ? 21.987 7.543 -26.017 1.00 24.47 563 LYS A CA 1
ATOM 4400 C C . LYS A 1 563 ? 20.458 7.346 -26.078 1.00 24.47 563 LYS A C 1
ATOM 4402 O O . LYS A 1 563 ? 19.686 8.223 -25.735 1.00 24.47 563 LYS A O 1
ATOM 4407 N N . MET A 1 564 ? 19.955 6.166 -26.412 1.00 25.47 564 MET A N 1
ATOM 4408 C CA . MET A 1 564 ? 20.483 5.075 -27.241 1.00 25.47 564 MET A CA 1
ATOM 4409 C C . MET A 1 564 ? 19.233 4.393 -27.844 1.00 25.47 564 MET A C 1
ATOM 4411 O O . MET A 1 564 ? 18.124 4.636 -27.361 1.00 25.47 564 MET A O 1
ATOM 4415 N N . GLY A 1 565 ? 19.373 3.679 -28.963 1.00 23.77 565 GLY A N 1
ATOM 4416 C CA . GLY A 1 565 ? 18.229 3.048 -29.632 1.00 23.77 565 GLY A CA 1
ATOM 4417 C C . GLY A 1 565 ? 18.198 3.239 -31.148 1.00 23.77 565 GLY A C 1
ATOM 4418 O O . GLY A 1 565 ? 17.539 4.136 -31.670 1.00 23.77 565 GLY A O 1
ATOM 4419 N N . HIS A 1 566 ? 18.838 2.313 -31.865 1.00 21.97 566 HIS A N 1
ATOM 4420 C CA . HIS A 1 566 ? 18.242 1.819 -33.110 1.00 21.97 566 HIS A CA 1
ATOM 4421 C C . HIS A 1 566 ? 17.009 0.993 -32.682 1.00 21.97 566 HIS A C 1
ATOM 4423 O O . HIS A 1 566 ? 17.118 0.175 -31.779 1.00 21.97 566 HIS A O 1
ATOM 4429 N N . VAL A 1 567 ? 15.783 1.268 -33.131 1.00 22.64 567 VAL A N 1
ATOM 4430 C CA . VAL A 1 567 ? 15.273 1.138 -34.508 1.00 22.64 567 VAL A CA 1
ATOM 4431 C C . VAL A 1 567 ? 15.388 -0.294 -35.038 1.00 22.64 567 VAL A C 1
ATOM 4433 O O . VAL A 1 567 ? 16.458 -0.719 -35.468 1.00 22.64 567 VAL A O 1
ATOM 4436 N N . CYS A 1 568 ? 14.243 -0.971 -35.155 1.00 18.67 568 CYS A N 1
ATOM 4437 C CA . CYS A 1 568 ? 13.995 -1.896 -36.260 1.00 18.67 568 CYS A CA 1
ATOM 4438 C C . CYS A 1 568 ? 12.523 -1.883 -36.702 1.00 18.67 568 CYS A C 1
ATOM 4440 O O . CYS A 1 568 ? 11.655 -1.354 -36.009 1.00 18.67 568 CYS A O 1
ATOM 4442 N N . PHE A 1 569 ? 12.285 -2.372 -37.920 1.00 19.27 569 PHE A N 1
ATOM 4443 C CA . PHE A 1 569 ? 11.120 -2.051 -38.752 1.00 19.27 569 PHE A CA 1
ATOM 4444 C C . PHE A 1 569 ? 10.100 -3.200 -38.875 1.00 19.27 569 PHE A C 1
ATOM 4446 O O . PHE A 1 569 ? 10.424 -4.368 -38.685 1.00 19.27 569 PHE A O 1
ATOM 4453 N N . LEU A 1 570 ? 8.873 -2.852 -39.285 1.00 22.53 570 LEU A N 1
ATOM 4454 C CA . LEU A 1 570 ? 7.882 -3.787 -39.839 1.00 22.53 570 LEU A CA 1
ATOM 4455 C C . LEU A 1 570 ? 8.307 -4.320 -41.230 1.00 22.53 570 LEU A C 1
ATOM 4457 O O . LEU A 1 570 ? 9.014 -3.607 -41.941 1.00 22.53 570 LEU A O 1
ATOM 4461 N N . LEU A 1 571 ? 7.747 -5.462 -41.683 1.00 19.77 571 LEU A N 1
ATOM 4462 C CA . LEU A 1 571 ? 6.723 -5.512 -42.767 1.00 19.77 571 LEU A CA 1
ATOM 4463 C C . LEU A 1 571 ? 6.363 -6.939 -43.298 1.00 19.77 571 LEU A C 1
ATOM 4465 O O . LEU A 1 571 ? 7.118 -7.549 -44.039 1.00 19.77 571 LEU A O 1
ATOM 4469 N N . CYS A 1 572 ? 5.109 -7.348 -43.041 1.00 20.41 572 CYS A N 1
ATOM 4470 C CA . CYS A 1 572 ? 4.098 -7.895 -43.985 1.00 20.41 572 CYS A CA 1
ATOM 4471 C C . CYS A 1 572 ? 4.229 -9.210 -44.829 1.00 20.41 572 CYS A C 1
ATOM 4473 O O . CYS A 1 572 ? 4.900 -9.213 -45.854 1.00 20.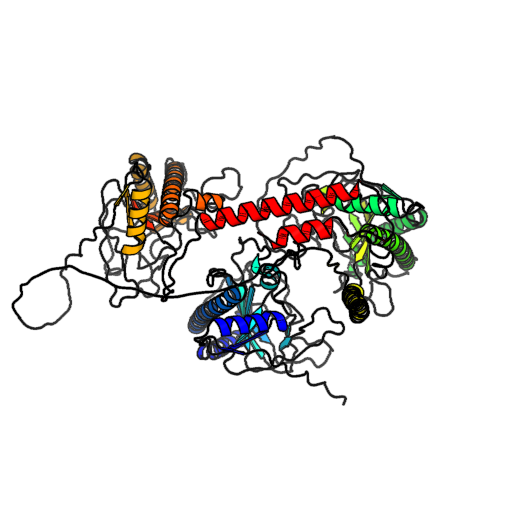41 572 CYS A O 1
ATOM 4475 N N . LYS A 1 573 ? 3.207 -10.091 -44.628 1.00 21.22 573 LYS A N 1
ATOM 4476 C CA . LYS A 1 573 ? 2.272 -10.703 -45.643 1.00 21.22 573 LYS A CA 1
ATOM 4477 C C . LYS A 1 573 ? 2.784 -11.857 -46.573 1.00 21.22 573 LYS A C 1
ATOM 4479 O O . LYS A 1 573 ? 3.988 -11.993 -46.720 1.00 21.22 573 LYS A O 1
ATOM 4484 N N . PRO A 1 574 ? 1.924 -12.568 -47.369 1.00 27.06 574 PRO A N 1
ATOM 4485 C CA . PRO A 1 574 ? 0.560 -13.123 -47.119 1.00 27.06 574 PRO A CA 1
ATOM 4486 C C . PRO A 1 574 ? 0.213 -14.513 -47.794 1.00 27.06 574 PRO A C 1
ATOM 4488 O O . PRO A 1 574 ? 0.839 -14.918 -48.766 1.00 27.06 574 PRO A O 1
ATOM 4491 N N . SER A 1 575 ? -0.963 -15.089 -47.456 1.00 22.72 575 SER A N 1
ATOM 4492 C CA . SER A 1 575 ? -1.926 -15.874 -48.316 1.00 22.72 575 SER A CA 1
ATOM 4493 C C . SER A 1 575 ? -1.774 -17.378 -48.732 1.00 22.72 575 SER A C 1
ATOM 4495 O O . SER A 1 575 ? -0.968 -17.713 -49.586 1.00 22.72 575 SER A O 1
ATOM 4497 N N . TYR A 1 576 ? -2.808 -18.165 -48.344 1.00 21.55 576 TYR A N 1
ATOM 4498 C CA . TYR A 1 576 ? -3.736 -19.036 -49.143 1.00 21.55 576 TYR A CA 1
ATOM 4499 C C . TYR A 1 576 ? -3.386 -20.432 -49.761 1.00 21.55 576 TYR A C 1
ATOM 4501 O O . TYR A 1 576 ? -2.467 -20.565 -50.558 1.00 21.55 576 TYR A O 1
ATOM 4509 N N . ARG A 1 577 ? -4.373 -21.355 -49.596 1.00 24.11 577 ARG A N 1
ATOM 4510 C CA . ARG A 1 577 ? -4.715 -22.634 -50.312 1.00 24.11 577 ARG A CA 1
ATOM 4511 C C . ARG A 1 577 ? -3.822 -23.872 -50.054 1.00 24.11 577 ARG A C 1
ATOM 4513 O O . ARG A 1 577 ? -2.618 -23.726 -49.932 1.00 24.11 577 ARG A O 1
ATOM 4520 N N . GLY A 1 578 ? -4.352 -25.107 -50.009 1.00 22.62 578 GLY A N 1
ATOM 4521 C CA . GLY A 1 578 ? -5.754 -25.589 -50.078 1.00 22.62 578 GLY A CA 1
ATOM 4522 C C . GLY A 1 578 ? -5.866 -27.136 -50.134 1.00 22.62 578 GLY A C 1
ATOM 4523 O O . GLY A 1 578 ? -4.845 -27.781 -50.331 1.00 22.62 578 GLY A O 1
ATOM 4524 N N . ASP A 1 579 ? -7.098 -27.659 -49.987 1.00 24.36 579 ASP A N 1
ATOM 4525 C CA . ASP A 1 579 ? -7.653 -28.986 -50.388 1.00 24.36 579 ASP A CA 1
ATOM 4526 C C . ASP A 1 579 ? -6.994 -30.298 -49.850 1.00 24.36 579 ASP A C 1
ATOM 4528 O O . ASP A 1 579 ? -5.801 -30.520 -50.010 1.00 24.36 579 ASP A O 1
ATOM 4532 N N . ALA A 1 580 ? -7.717 -31.129 -49.068 1.00 26.81 580 ALA A N 1
ATOM 4533 C CA . ALA A 1 580 ? -8.487 -32.347 -49.465 1.00 26.81 580 ALA A CA 1
ATOM 4534 C C . ALA A 1 580 ? -7.653 -33.659 -49.290 1.00 26.81 580 ALA A C 1
ATOM 4536 O O . ALA A 1 580 ? -6.431 -33.589 -49.315 1.00 26.81 580 ALA A O 1
ATOM 4537 N N . ASP A 1 581 ? -8.166 -34.878 -49.038 1.00 26.12 581 ASP A N 1
ATOM 4538 C CA . ASP A 1 581 ? -9.517 -35.475 -49.136 1.00 26.12 581 ASP A CA 1
ATOM 4539 C C . ASP A 1 581 ? -9.627 -36.793 -48.299 1.00 26.12 581 ASP A C 1
ATOM 4541 O O . ASP A 1 581 ? -8.583 -37.347 -47.961 1.00 26.12 581 ASP A O 1
ATOM 4545 N N . ALA A 1 582 ? -10.857 -37.321 -48.090 1.00 27.62 582 ALA A N 1
ATOM 4546 C CA . ALA A 1 582 ? -11.246 -38.742 -47.802 1.00 27.62 582 ALA A CA 1
ATOM 4547 C C . ALA A 1 582 ? -10.611 -39.516 -46.597 1.00 27.62 582 ALA A C 1
ATOM 4549 O O . ALA A 1 582 ? -9.532 -39.190 -46.125 1.00 27.62 582 ALA A O 1
ATOM 4550 N N . ASP A 1 583 ? -11.155 -40.590 -45.994 1.00 25.66 583 ASP A N 1
ATOM 4551 C CA . ASP A 1 583 ? -12.413 -41.389 -46.008 1.00 25.66 583 ASP A CA 1
ATOM 4552 C C . ASP A 1 583 ? -12.464 -42.121 -44.619 1.00 25.66 583 ASP A C 1
ATOM 4554 O O . ASP A 1 583 ? -11.446 -42.168 -43.931 1.00 25.66 583 ASP A O 1
ATOM 4558 N N . GLY A 1 584 ? -13.513 -42.758 -44.075 1.00 24.86 584 GLY A N 1
ATOM 4559 C CA . GLY A 1 584 ? -14.880 -43.046 -44.519 1.00 24.86 584 GLY A CA 1
ATOM 4560 C C . GLY A 1 584 ? -15.515 -44.198 -43.686 1.00 24.86 584 GLY A C 1
ATOM 4561 O O . GLY A 1 584 ? -14.895 -45.240 -43.504 1.00 24.86 584 GLY A O 1
ATOM 4562 N N . GLY A 1 585 ? -16.770 -44.032 -43.226 1.00 24.16 585 GLY A N 1
ATOM 4563 C CA . GLY A 1 585 ? -17.711 -45.113 -42.824 1.00 24.16 585 GLY A CA 1
ATOM 4564 C C . GLY A 1 585 ? -17.565 -45.796 -41.436 1.00 24.16 585 GLY A C 1
ATOM 4565 O O . GLY A 1 585 ? -16.474 -45.934 -40.906 1.00 24.16 585 GLY A O 1
ATOM 4566 N N . GLY A 1 586 ? -18.636 -46.288 -40.787 1.00 23.92 586 GLY A N 1
ATOM 4567 C CA . GLY A 1 586 ? -20.075 -46.125 -41.067 1.00 23.92 586 GLY A CA 1
ATOM 4568 C C . GLY A 1 586 ? -21.002 -47.123 -40.328 1.00 23.92 586 GLY A C 1
ATOM 4569 O O . GLY A 1 586 ? -20.693 -48.305 -40.264 1.00 23.92 586 GLY A O 1
ATOM 4570 N N . GLY A 1 587 ? -22.176 -46.654 -39.862 1.00 24.50 587 GLY A N 1
ATOM 4571 C CA . GLY A 1 587 ? -23.372 -47.458 -39.493 1.00 24.50 587 GLY A CA 1
ATOM 4572 C C . GLY A 1 587 ? -23.327 -48.324 -38.208 1.00 24.50 587 GLY A C 1
ATOM 4573 O O . GLY A 1 587 ? -22.263 -48.637 -37.698 1.00 24.50 587 GLY A O 1
ATOM 4574 N N . SER A 1 588 ? -24.452 -48.771 -37.621 1.00 24.39 588 SER A N 1
ATOM 4575 C CA . SER A 1 588 ? -25.871 -48.367 -37.772 1.00 24.39 588 SER A CA 1
ATOM 4576 C C . SER A 1 588 ? -26.784 -49.051 -36.726 1.00 24.39 588 SER A C 1
ATOM 4578 O O . SER A 1 588 ? -26.609 -50.244 -36.519 1.00 24.39 588 SER A O 1
ATOM 4580 N N . SER A 1 589 ? -27.837 -48.360 -36.236 1.00 23.50 589 SER A N 1
ATOM 4581 C CA . SER A 1 589 ? -29.143 -48.885 -35.711 1.00 23.50 589 SER A CA 1
ATOM 4582 C C . SER A 1 589 ? -29.153 -49.952 -34.577 1.00 23.50 589 SER A C 1
ATOM 4584 O O . SER A 1 589 ? -28.307 -50.821 -34.523 1.00 23.50 589 SER A O 1
ATOM 4586 N N . SER A 1 590 ? -30.110 -50.004 -33.637 1.00 22.20 590 SER A N 1
ATOM 4587 C CA . SER A 1 590 ? -31.575 -49.921 -33.818 1.00 22.20 590 SER A CA 1
ATOM 4588 C C . SER A 1 590 ? -32.378 -49.534 -32.549 1.00 22.20 590 SER A C 1
ATOM 4590 O O . SER A 1 590 ? -31.915 -49.687 -31.425 1.00 22.20 590 SER A O 1
ATOM 4592 N N . LYS A 1 591 ? -33.628 -49.090 -32.756 1.00 25.33 591 LYS A N 1
ATOM 4593 C CA . LYS A 1 591 ? -34.687 -48.687 -31.789 1.00 25.33 591 LYS A CA 1
ATOM 4594 C C . LYS A 1 591 ? -35.989 -49.478 -32.086 1.00 25.33 591 LYS A C 1
ATOM 4596 O O . LYS A 1 591 ? -36.027 -50.107 -33.143 1.00 25.33 591 LYS A O 1
ATOM 4601 N N . PRO A 1 592 ? -37.119 -49.294 -31.353 1.00 36.84 592 PRO A N 1
ATOM 4602 C CA . PRO A 1 592 ? -37.331 -48.868 -29.961 1.00 36.84 592 PRO A CA 1
ATOM 4603 C C . PRO A 1 592 ? -37.928 -50.085 -29.186 1.00 36.84 592 PRO A C 1
ATOM 4605 O O . PRO A 1 592 ? -37.151 -51.033 -29.104 1.00 36.84 592 PRO A O 1
ATOM 4608 N N . PRO A 1 593 ? -39.206 -50.228 -28.709 1.00 29.61 593 PRO A N 1
ATOM 4609 C CA . PRO A 1 593 ? -40.343 -49.323 -28.381 1.00 29.61 593 PRO A CA 1
ATOM 4610 C C . PRO A 1 593 ? -40.345 -48.947 -26.861 1.00 29.61 593 PRO A C 1
ATOM 4612 O O . PRO A 1 593 ? -39.274 -48.970 -26.273 1.00 29.61 593 PRO A O 1
ATOM 4615 N N . LEU A 1 594 ? -41.395 -48.528 -26.120 1.00 22.48 594 LEU A N 1
ATOM 4616 C CA . LEU A 1 594 ? -42.846 -48.308 -26.345 1.00 22.48 594 LEU A CA 1
ATOM 4617 C C . LEU A 1 594 ? -43.346 -47.057 -25.543 1.00 22.48 594 LEU A C 1
ATOM 4619 O O . LEU A 1 594 ? -42.706 -46.011 -25.584 1.00 22.48 594 LEU A O 1
ATOM 4623 N N . ARG A 1 595 ? -44.502 -47.117 -24.851 1.00 24.30 595 ARG A N 1
ATOM 4624 C CA . ARG A 1 595 ? -45.122 -46.063 -24.007 1.00 24.30 595 ARG A CA 1
ATOM 4625 C C . ARG A 1 595 ? -46.009 -46.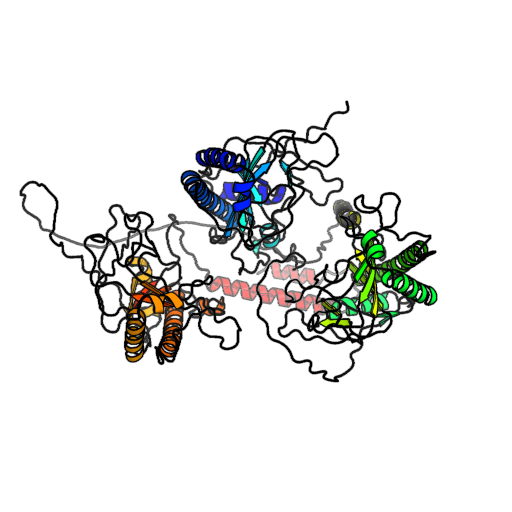679 -22.909 1.00 24.30 595 ARG A C 1
ATOM 4627 O O . ARG A 1 595 ? -46.847 -47.510 -23.243 1.00 24.30 595 ARG A O 1
ATOM 4634 N N . GLN A 1 596 ? -45.990 -46.125 -21.692 1.00 23.72 596 GLN A N 1
ATOM 4635 C CA . GLN A 1 596 ? -47.163 -46.042 -20.794 1.00 23.72 596 GLN A CA 1
ATOM 4636 C C . GLN A 1 596 ? -47.193 -44.681 -20.056 1.00 23.72 596 GLN A C 1
ATOM 4638 O O . GLN A 1 596 ? -46.269 -43.883 -20.204 1.00 23.72 596 GLN A O 1
ATOM 4643 N N . LYS A 1 597 ? -48.320 -44.329 -19.414 1.00 24.22 597 LYS A N 1
ATOM 4644 C CA . LYS A 1 597 ? -48.727 -42.932 -19.127 1.00 24.22 597 LYS A CA 1
ATOM 4645 C C . LYS A 1 597 ? -48.702 -42.544 -17.632 1.00 24.22 597 LYS A C 1
ATOM 4647 O O . LYS A 1 597 ? -49.289 -43.254 -16.835 1.00 24.22 597 LYS A O 1
ATOM 4652 N N . ARG A 1 598 ? -48.220 -41.314 -17.369 1.00 24.86 598 ARG A N 1
ATOM 4653 C CA . ARG A 1 598 ? -48.649 -40.306 -16.354 1.00 24.86 598 ARG A CA 1
ATOM 4654 C C . ARG A 1 598 ? -48.790 -40.704 -14.860 1.00 24.86 598 ARG A C 1
ATOM 4656 O O . ARG A 1 598 ? -49.773 -41.329 -14.494 1.00 24.86 598 ARG A O 1
ATOM 4663 N N . ASN A 1 599 ? -47.882 -40.149 -14.037 1.00 29.19 599 ASN A N 1
ATOM 4664 C CA . ASN A 1 599 ? -48.057 -39.242 -12.865 1.00 29.19 599 ASN A CA 1
ATOM 4665 C C . ASN A 1 599 ? -49.403 -39.201 -12.091 1.00 29.19 599 ASN A C 1
ATOM 4667 O O . ASN A 1 599 ? -50.446 -39.246 -12.745 1.00 29.19 599 ASN A O 1
ATOM 4671 N N . PRO A 1 600 ? -49.409 -38.899 -10.760 1.00 41.12 600 PRO A N 1
ATOM 4672 C CA . PRO A 1 600 ? -48.460 -37.975 -10.090 1.00 41.12 600 PRO A CA 1
ATOM 4673 C C . PRO A 1 600 ? -47.976 -38.334 -8.653 1.00 41.12 600 PRO A C 1
ATOM 4675 O O . PRO A 1 600 ? -48.397 -39.326 -8.076 1.00 41.12 600 PRO A O 1
ATOM 4678 N N . ALA A 1 601 ? -47.185 -37.405 -8.085 1.00 23.73 601 ALA A N 1
ATOM 4679 C CA . ALA A 1 601 ? -46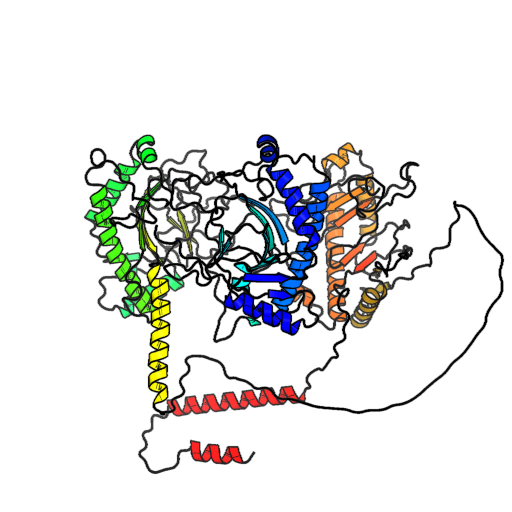.845 -37.181 -6.664 1.00 23.73 601 ALA A CA 1
ATOM 4680 C C . ALA A 1 601 ? -45.586 -37.857 -6.062 1.00 23.73 601 ALA A C 1
ATOM 4682 O O . ALA A 1 601 ? -45.549 -39.050 -5.800 1.00 23.73 601 ALA A O 1
ATOM 4683 N N . MET A 1 602 ? -44.587 -37.000 -5.799 1.00 35.00 602 MET A N 1
ATOM 4684 C CA . MET A 1 602 ? -43.722 -36.916 -4.603 1.00 35.00 602 MET A CA 1
ATOM 4685 C C . MET A 1 602 ? -43.616 -38.148 -3.678 1.00 35.00 602 MET A C 1
ATOM 4687 O O . MET A 1 602 ? -44.513 -38.362 -2.867 1.00 35.00 602 MET A O 1
ATOM 4691 N N . ALA A 1 603 ? -42.454 -38.820 -3.713 1.00 27.22 603 ALA A N 1
ATOM 4692 C CA . ALA A 1 603 ? -41.615 -39.250 -2.571 1.00 27.22 603 ALA A CA 1
ATOM 4693 C C . ALA A 1 603 ? -40.882 -40.582 -2.848 1.00 27.22 603 ALA A C 1
ATOM 4695 O O . ALA A 1 603 ? -41.523 -41.595 -3.105 1.00 27.22 603 ALA A O 1
ATOM 4696 N N . GLY A 1 604 ? -39.552 -40.583 -2.684 1.00 26.56 604 GLY A N 1
ATOM 4697 C CA . GLY A 1 604 ? -38.727 -41.789 -2.503 1.00 26.56 604 GLY A CA 1
ATOM 4698 C C . GLY A 1 604 ? -38.431 -42.646 -3.747 1.00 26.56 604 GLY A C 1
ATOM 4699 O O . GLY A 1 604 ? -39.283 -42.871 -4.599 1.00 26.56 604 GLY A O 1
ATOM 4700 N N . GLY A 1 605 ? -37.209 -43.188 -3.803 1.00 22.02 605 GLY A N 1
ATOM 4701 C CA . GLY A 1 605 ? -36.792 -44.205 -4.778 1.00 22.02 605 GLY A CA 1
ATOM 4702 C C . GLY A 1 605 ? -35.547 -43.802 -5.568 1.00 22.02 605 GLY A C 1
ATOM 4703 O O . GLY A 1 605 ? -35.604 -42.904 -6.403 1.00 22.02 605 GLY A O 1
ATOM 4704 N N . GLY A 1 606 ? -34.422 -44.470 -5.303 1.00 32.84 606 GLY A N 1
ATOM 4705 C CA . GLY A 1 606 ? -33.140 -44.158 -5.938 1.00 32.84 606 GLY A CA 1
ATOM 4706 C C . GLY A 1 606 ? -33.129 -44.419 -7.447 1.00 32.84 606 GLY A C 1
ATOM 4707 O O . GLY A 1 606 ? -33.566 -45.472 -7.913 1.00 32.84 606 GLY A O 1
ATOM 4708 N N . GLY A 1 607 ? -32.573 -43.472 -8.202 1.00 25.25 607 GLY A N 1
ATOM 4709 C CA . GLY A 1 607 ? -32.052 -43.702 -9.548 1.00 25.25 607 GLY A CA 1
ATOM 4710 C C . GLY A 1 607 ? -30.538 -43.836 -9.450 1.00 25.25 607 GLY A C 1
ATOM 4711 O O . GLY A 1 607 ? -29.908 -42.997 -8.813 1.00 25.25 607 GLY A O 1
ATOM 4712 N N . GLY A 1 608 ? -29.963 -44.897 -10.021 1.00 33.03 608 GLY A N 1
ATOM 4713 C CA . GLY A 1 608 ? -28.524 -45.149 -9.916 1.00 33.03 608 GLY A CA 1
ATOM 4714 C C . GLY A 1 608 ? -27.709 -43.985 -10.475 1.00 33.03 608 GLY A C 1
ATOM 4715 O O . GLY A 1 608 ? -27.919 -43.597 -11.626 1.00 33.03 608 GLY A O 1
ATOM 4716 N N . GLY A 1 609 ? -26.794 -43.450 -9.664 1.00 35.50 609 GLY A N 1
ATOM 4717 C CA . GLY A 1 609 ? -25.818 -42.465 -10.114 1.00 35.50 609 GLY A CA 1
ATOM 4718 C C . GLY A 1 609 ? -25.042 -43.015 -11.308 1.00 35.50 609 GLY A C 1
ATOM 4719 O O . GLY A 1 609 ? -24.621 -44.177 -11.308 1.00 35.50 609 GLY A O 1
ATOM 4720 N N . ASN A 1 610 ? -24.880 -42.198 -12.350 1.00 45.22 610 ASN A N 1
ATOM 4721 C CA . ASN A 1 610 ? -23.955 -42.533 -13.425 1.00 45.22 610 ASN A CA 1
ATOM 4722 C C . ASN A 1 610 ? -22.560 -42.619 -12.804 1.00 45.22 610 ASN A C 1
ATOM 4724 O O . ASN A 1 610 ? -22.034 -41.618 -12.328 1.00 45.22 610 ASN A O 1
ATOM 4728 N N . ARG A 1 611 ? -21.987 -43.825 -12.799 1.00 52.78 611 ARG A N 1
ATOM 4729 C CA . ARG A 1 611 ? -20.649 -44.083 -12.270 1.00 52.78 611 ARG A CA 1
ATOM 4730 C C . ARG A 1 611 ? -19.636 -43.212 -13.010 1.00 52.78 611 ARG A C 1
ATOM 4732 O O . ARG A 1 611 ? -19.402 -43.421 -14.202 1.00 52.78 611 ARG A O 1
ATOM 4739 N N . LEU A 1 612 ? -19.020 -42.276 -12.295 1.00 62.62 612 LEU A N 1
ATOM 4740 C CA . LEU A 1 612 ? -18.030 -41.387 -12.877 1.00 62.62 612 LEU A CA 1
ATOM 4741 C C . LEU A 1 612 ? -16.626 -41.999 -12.803 1.00 62.62 612 LEU A C 1
ATOM 4743 O O . LEU A 1 612 ? -15.937 -41.923 -11.784 1.00 62.62 612 LEU A O 1
ATOM 4747 N N . ASP A 1 613 ? -16.181 -42.570 -13.920 1.00 71.19 613 ASP A N 1
ATOM 4748 C CA . ASP A 1 613 ? -14.795 -43.009 -14.102 1.00 71.19 613 ASP A CA 1
ATOM 4749 C C . ASP A 1 613 ? -13.887 -41.783 -14.335 1.00 71.19 613 ASP A C 1
ATOM 4751 O O . ASP A 1 613 ? -13.630 -41.379 -15.472 1.00 71.19 613 ASP A O 1
ATOM 4755 N N . LEU A 1 614 ? -13.421 -41.153 -13.249 1.00 78.81 614 LEU A N 1
ATOM 4756 C CA . LEU A 1 614 ? -12.398 -40.103 -13.330 1.00 78.81 614 LEU A CA 1
ATOM 4757 C C . LEU A 1 614 ? -11.045 -40.686 -13.791 1.00 78.81 614 LEU A C 1
ATOM 4759 O O . LEU A 1 614 ? -10.717 -41.823 -13.437 1.00 78.81 614 LEU A O 1
ATOM 4763 N N . PRO A 1 615 ? -10.218 -39.914 -14.523 1.00 82.56 615 PRO A N 1
ATOM 4764 C CA . PRO A 1 615 ? -8.874 -40.345 -14.900 1.00 82.56 615 PRO A CA 1
ATOM 4765 C C . PRO A 1 615 ? -7.999 -40.685 -13.688 1.00 82.56 615 PRO A C 1
ATOM 4767 O O . PRO A 1 615 ? -8.157 -40.105 -12.614 1.00 82.56 615 PRO A O 1
ATOM 4770 N N . VAL A 1 616 ? -7.039 -41.589 -13.885 1.00 83.56 616 VAL A N 1
ATOM 4771 C CA . VAL A 1 616 ? -6.024 -41.949 -12.887 1.00 83.56 616 VAL A CA 1
ATOM 4772 C C . VAL A 1 616 ? -4.656 -41.507 -13.400 1.00 83.56 616 VAL A C 1
ATOM 4774 O O . VAL A 1 616 ? -4.280 -41.829 -14.526 1.00 83.56 616 VAL A O 1
ATOM 4777 N N . VAL A 1 617 ? -3.917 -40.773 -12.573 1.00 84.69 617 VAL A N 1
ATOM 4778 C CA . VAL A 1 617 ? -2.573 -40.264 -12.865 1.00 84.69 617 VAL A CA 1
ATOM 4779 C C . VAL A 1 617 ? -1.560 -40.982 -11.977 1.00 84.69 617 VAL A C 1
ATOM 4781 O O . VAL A 1 617 ? -1.667 -40.957 -10.753 1.00 84.69 617 VAL A O 1
ATOM 4784 N N . ASP A 1 618 ? -0.552 -41.600 -12.587 1.00 84.38 618 ASP A N 1
ATOM 4785 C CA . ASP A 1 618 ? 0.535 -42.273 -11.874 1.00 84.38 618 ASP A CA 1
ATOM 4786 C C . ASP A 1 618 ? 1.760 -41.351 -11.757 1.00 84.38 618 ASP A C 1
ATOM 4788 O O . ASP A 1 618 ? 2.429 -41.062 -12.752 1.00 84.38 618 ASP A O 1
ATOM 4792 N N . LEU A 1 619 ? 2.076 -40.893 -10.538 1.00 85.00 619 LEU A N 1
ATOM 4793 C CA . LEU A 1 619 ? 3.257 -40.049 -10.300 1.00 85.00 619 LEU A CA 1
ATOM 4794 C C . LEU A 1 619 ? 4.582 -40.827 -10.298 1.00 85.00 619 LEU A C 1
ATOM 4796 O O . LEU A 1 619 ? 5.640 -40.197 -10.335 1.00 85.00 619 LEU A O 1
ATOM 4800 N N . ALA A 1 620 ? 4.554 -42.161 -10.256 1.00 83.38 620 ALA A N 1
ATOM 4801 C CA . ALA A 1 620 ? 5.733 -43.016 -10.397 1.00 83.38 620 ALA A CA 1
ATOM 4802 C C . ALA A 1 620 ? 5.985 -43.469 -11.850 1.00 83.38 620 ALA A C 1
ATOM 4804 O O . ALA A 1 620 ? 6.930 -44.222 -12.090 1.00 83.38 620 ALA A O 1
ATOM 4805 N N . SER A 1 621 ? 5.187 -42.992 -12.817 1.00 81.75 621 SER A N 1
ATOM 4806 C CA . SER A 1 621 ? 5.421 -43.219 -14.249 1.00 81.75 621 SER A CA 1
ATOM 4807 C C . SER A 1 621 ? 6.856 -42.860 -14.650 1.00 81.75 621 SER A C 1
ATOM 4809 O O . SER A 1 621 ? 7.331 -41.752 -14.397 1.00 81.75 621 SER A O 1
ATOM 4811 N N . SER A 1 622 ? 7.528 -43.778 -15.349 1.00 79.88 622 SER A N 1
ATOM 4812 C CA . SER A 1 622 ? 8.847 -43.543 -15.949 1.00 79.88 622 SER A CA 1
ATOM 4813 C C . SER A 1 622 ? 8.803 -42.654 -17.199 1.00 79.88 622 SER A C 1
ATOM 4815 O O . SER A 1 622 ? 9.858 -42.260 -17.695 1.00 79.88 622 SER A O 1
ATOM 4817 N N . ASP A 1 623 ? 7.607 -42.311 -17.690 1.00 86.56 623 ASP A N 1
ATOM 4818 C CA . ASP A 1 623 ? 7.381 -41.315 -18.739 1.00 86.56 623 ASP A CA 1
ATOM 4819 C C . ASP A 1 623 ? 6.628 -40.094 -18.163 1.00 86.56 623 ASP A C 1
ATOM 4821 O O . ASP A 1 623 ? 5.395 -40.122 -18.026 1.00 86.56 623 ASP A O 1
ATOM 4825 N N . PRO A 1 624 ? 7.349 -38.999 -17.841 1.00 80.62 624 PRO A N 1
ATOM 4826 C CA . PRO A 1 624 ? 6.749 -37.747 -17.388 1.00 80.62 624 PRO A CA 1
ATOM 4827 C C . PRO A 1 624 ? 5.860 -37.068 -18.435 1.00 80.62 624 PRO A C 1
ATOM 4829 O O . PRO A 1 624 ? 4.967 -36.314 -18.061 1.00 80.62 624 PRO A O 1
ATOM 4832 N N . ARG A 1 625 ? 6.060 -37.316 -19.738 1.00 82.50 625 ARG A N 1
ATOM 483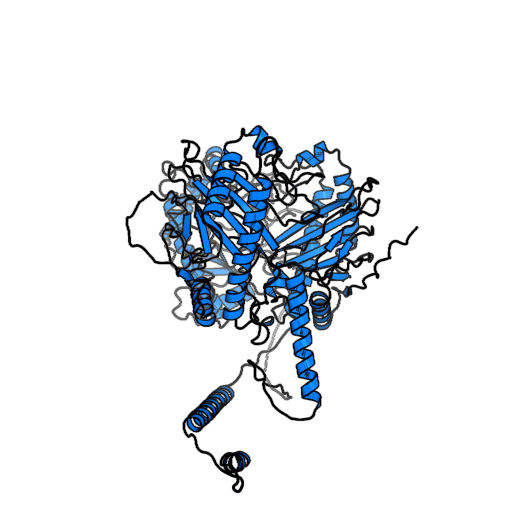3 C CA . ARG A 1 625 ? 5.240 -36.711 -20.802 1.00 82.50 625 ARG A CA 1
ATOM 4834 C C . ARG A 1 625 ? 3.885 -37.401 -20.905 1.00 82.50 625 ARG A C 1
ATOM 4836 O O . ARG A 1 625 ? 2.871 -36.717 -20.993 1.00 82.50 625 ARG A O 1
ATOM 4843 N N . ALA A 1 626 ? 3.849 -38.731 -20.813 1.00 84.31 626 ALA A N 1
ATOM 4844 C CA . ALA A 1 626 ? 2.596 -39.482 -20.716 1.00 84.31 626 ALA A CA 1
ATOM 4845 C C . ALA A 1 626 ? 1.800 -39.114 -19.448 1.00 84.31 626 ALA A C 1
ATOM 4847 O O . ALA A 1 626 ? 0.576 -38.963 -19.506 1.00 84.31 626 ALA A O 1
ATOM 4848 N N . ALA A 1 627 ? 2.486 -38.899 -18.319 1.00 84.12 627 ALA A N 1
ATOM 4849 C CA . ALA A 1 627 ? 1.856 -38.427 -17.085 1.00 84.12 627 ALA A CA 1
ATOM 4850 C C . ALA A 1 627 ? 1.319 -36.987 -17.226 1.00 84.12 627 ALA A C 1
ATOM 4852 O O . ALA A 1 627 ? 0.185 -36.712 -16.833 1.00 84.12 627 ALA A O 1
ATOM 4853 N N . ALA A 1 628 ? 2.089 -36.089 -17.852 1.00 88.69 628 ALA A N 1
ATOM 4854 C CA . ALA A 1 628 ? 1.679 -34.713 -18.125 1.00 88.69 628 ALA A CA 1
ATOM 4855 C C . ALA A 1 628 ? 0.460 -34.629 -19.063 1.00 88.69 628 ALA A C 1
ATOM 4857 O O . ALA A 1 628 ? -0.485 -33.903 -18.762 1.00 88.69 628 ALA A O 1
ATOM 4858 N N . GLU A 1 629 ? 0.418 -35.401 -20.154 1.00 86.31 629 GLU A N 1
ATOM 4859 C CA . GLU A 1 629 ? -0.746 -35.436 -21.057 1.00 86.31 629 GLU A CA 1
ATOM 4860 C C . GLU A 1 629 ? -1.979 -36.075 -20.382 1.00 86.31 629 GLU A C 1
ATOM 4862 O O . GLU A 1 629 ? -3.106 -35.624 -20.594 1.00 86.31 629 GLU A O 1
ATOM 4867 N N . SER A 1 630 ? -1.784 -37.056 -19.491 1.00 84.31 630 SER A N 1
ATOM 4868 C CA . SER A 1 630 ? -2.873 -37.619 -18.672 1.00 84.31 630 SER A CA 1
ATOM 4869 C C . SER A 1 630 ? -3.469 -36.580 -17.715 1.00 84.31 630 SER A C 1
ATOM 4871 O O . SER A 1 630 ? -4.693 -36.450 -17.636 1.00 84.31 630 SER A O 1
ATOM 4873 N N . ILE A 1 631 ? -2.622 -35.783 -17.049 1.00 86.38 631 ILE A N 1
ATOM 4874 C CA . ILE A 1 631 ? -3.049 -34.623 -16.248 1.00 86.38 631 ILE A CA 1
ATOM 4875 C C . ILE A 1 631 ? -3.781 -33.605 -17.122 1.00 86.38 631 ILE A C 1
ATOM 4877 O O . ILE A 1 631 ? -4.863 -33.154 -16.753 1.00 86.38 631 ILE A O 1
ATOM 4881 N N . ARG A 1 632 ? -3.240 -33.275 -18.301 1.00 86.94 632 ARG A N 1
ATOM 4882 C CA . ARG A 1 632 ? -3.849 -32.322 -19.238 1.00 86.94 632 ARG A CA 1
ATOM 4883 C C . ARG A 1 632 ? -5.282 -32.705 -19.573 1.00 86.94 632 ARG A C 1
ATOM 4885 O O . ARG A 1 632 ? -6.195 -31.893 -19.426 1.00 86.94 632 ARG A O 1
ATOM 4892 N N . LYS A 1 633 ? -5.469 -33.961 -19.985 1.00 83.44 633 LYS A N 1
ATOM 4893 C CA . LYS A 1 633 ? -6.771 -34.532 -20.320 1.00 83.44 633 LYS A CA 1
ATOM 4894 C C . LYS A 1 633 ? -7.722 -34.449 -19.128 1.00 83.44 633 LYS A C 1
ATOM 4896 O O . LYS A 1 633 ? -8.843 -33.974 -19.277 1.00 83.44 633 LYS A O 1
ATOM 4901 N N . ALA A 1 634 ? -7.266 -34.839 -17.941 1.00 83.25 634 ALA A N 1
ATOM 4902 C CA . ALA A 1 634 ? -8.082 -34.805 -16.735 1.00 83.25 634 ALA A CA 1
ATOM 4903 C C . ALA A 1 634 ? -8.539 -33.393 -16.336 1.00 83.25 634 ALA A C 1
ATOM 4905 O O . ALA A 1 634 ? -9.723 -33.180 -16.062 1.00 83.25 634 ALA A O 1
ATOM 4906 N N . CYS A 1 635 ? -7.623 -32.422 -16.355 1.00 84.38 635 CYS A N 1
ATOM 4907 C CA . CYS A 1 635 ? -7.918 -31.019 -16.077 1.00 84.38 635 CYS A CA 1
ATOM 4908 C C . CYS A 1 635 ? -8.939 -30.438 -17.066 1.00 84.38 635 CYS A C 1
ATOM 4910 O O . CYS A 1 635 ? -9.828 -29.703 -16.649 1.00 84.38 635 CYS A O 1
ATOM 4912 N N . VAL A 1 636 ? -8.834 -30.785 -18.355 1.00 82.25 636 VAL A N 1
ATOM 4913 C CA . VAL A 1 636 ? -9.718 -30.272 -19.417 1.00 82.25 636 VAL A CA 1
ATOM 4914 C C . VAL A 1 636 ? -11.090 -30.959 -19.437 1.00 82.25 636 VAL A C 1
ATOM 4916 O O . VAL A 1 636 ? -12.091 -30.291 -19.676 1.00 82.25 636 VAL A O 1
ATOM 4919 N N . GLU A 1 637 ? -11.166 -32.273 -19.205 1.00 81.00 637 GLU A N 1
ATOM 4920 C CA . GLU A 1 637 ? -12.416 -33.043 -19.342 1.00 81.00 637 GLU A CA 1
ATOM 4921 C C . GLU A 1 637 ? -13.246 -33.145 -18.054 1.00 81.00 637 GLU A C 1
ATOM 4923 O O . GLU A 1 637 ? -14.458 -33.359 -18.119 1.00 81.00 637 GLU A O 1
ATOM 4928 N N . SER A 1 638 ? -12.608 -33.088 -16.880 1.00 76.56 638 SER A N 1
ATOM 4929 C CA . SER A 1 638 ? -13.282 -33.353 -15.597 1.00 76.56 638 SER A CA 1
ATOM 4930 C C . SER A 1 638 ? -12.925 -32.378 -14.472 1.00 76.56 638 SER A C 1
ATOM 4932 O O . SER A 1 638 ? -13.702 -32.266 -13.528 1.00 76.56 638 SER A O 1
ATOM 4934 N N . GLY A 1 639 ? -11.761 -31.717 -14.509 1.00 78.69 639 GLY A N 1
ATOM 4935 C CA . GLY A 1 639 ? -11.247 -30.885 -13.404 1.00 78.69 639 GLY A CA 1
ATOM 4936 C C . GLY A 1 639 ? -10.857 -31.669 -12.134 1.00 78.69 639 GLY A C 1
ATOM 4937 O O . GLY A 1 639 ? -10.295 -31.105 -11.194 1.00 78.69 639 GLY A O 1
ATOM 4938 N N . PHE A 1 640 ? -11.126 -32.976 -12.126 1.00 83.31 640 PHE A N 1
ATOM 4939 C CA . PHE A 1 640 ? -10.851 -33.936 -11.065 1.00 83.31 640 PHE A CA 1
ATOM 4940 C C . PHE A 1 640 ? -10.184 -35.189 -11.651 1.00 83.31 640 PHE A C 1
ATOM 4942 O O . PHE A 1 640 ? -10.483 -35.587 -12.779 1.00 83.31 640 PHE A O 1
ATOM 4949 N N . PHE A 1 641 ? -9.304 -35.818 -10.874 1.00 86.19 641 PHE A N 1
ATOM 4950 C CA . PHE A 1 641 ? -8.671 -37.106 -11.173 1.00 86.19 641 PHE A CA 1
ATOM 4951 C C . PHE A 1 641 ? -8.150 -37.777 -9.904 1.00 86.19 641 PHE A C 1
ATOM 4953 O O . PHE A 1 641 ? -7.876 -37.113 -8.909 1.00 86.19 641 PHE A O 1
ATOM 4960 N N . TYR A 1 642 ? -7.964 -39.090 -9.942 1.00 84.44 642 TYR A N 1
ATOM 4961 C CA . TYR A 1 642 ? -7.220 -39.800 -8.904 1.00 84.44 642 TYR A CA 1
ATOM 4962 C C . TYR A 1 642 ? -5.723 -39.693 -9.168 1.00 84.44 642 TYR A C 1
ATOM 4964 O O . TYR A 1 642 ? -5.287 -39.716 -10.321 1.00 84.44 642 TYR A O 1
ATOM 4972 N N . VAL A 1 643 ? -4.925 -39.662 -8.106 1.00 85.12 643 VAL A N 1
ATOM 4973 C CA . VAL A 1 643 ? -3.484 -39.896 -8.199 1.00 85.12 643 VAL A CA 1
ATOM 4974 C C . VAL A 1 643 ? -3.131 -41.157 -7.432 1.00 85.12 643 VAL A C 1
ATOM 4976 O O . VAL A 1 643 ? -3.567 -41.355 -6.297 1.00 85.12 643 VAL A O 1
ATOM 4979 N N . VAL A 1 644 ? -2.296 -41.982 -8.055 1.00 84.75 644 VAL A N 1
ATOM 4980 C CA . VAL A 1 644 ? -1.679 -43.171 -7.462 1.00 84.75 644 VAL A CA 1
ATOM 4981 C C . VAL A 1 644 ? -0.160 -43.005 -7.411 1.00 84.75 644 VAL A C 1
ATOM 4983 O O . VAL A 1 644 ? 0.417 -42.152 -8.092 1.00 84.75 644 VAL A O 1
ATOM 4986 N N . ASN A 1 645 ? 0.492 -43.798 -6.557 1.00 84.44 645 ASN A N 1
ATOM 4987 C CA . ASN A 1 645 ? 1.946 -43.781 -6.347 1.00 84.44 645 ASN A CA 1
ATOM 4988 C C . ASN A 1 645 ? 2.514 -42.382 -6.010 1.00 84.44 645 ASN A C 1
ATOM 4990 O O . ASN A 1 645 ? 3.654 -42.044 -6.341 1.00 84.44 645 ASN A O 1
ATOM 4994 N N . HIS A 1 646 ? 1.723 -41.555 -5.317 1.00 85.06 646 HIS A N 1
ATOM 4995 C CA . HIS A 1 646 ? 2.079 -40.172 -4.977 1.00 85.06 646 HIS A CA 1
ATOM 4996 C C . HIS A 1 646 ? 3.293 -40.047 -4.041 1.00 85.06 646 HIS A C 1
ATOM 4998 O O . HIS A 1 646 ? 3.969 -39.019 -4.047 1.00 85.06 646 HIS A O 1
ATOM 5004 N N . GLY A 1 647 ? 3.621 -41.105 -3.292 1.00 83.31 647 GLY A N 1
ATOM 5005 C CA . GLY A 1 647 ? 4.767 -41.143 -2.377 1.00 83.31 647 GLY A CA 1
ATOM 5006 C C . GLY A 1 647 ? 4.446 -40.733 -0.937 1.00 83.31 647 GLY A C 1
ATOM 5007 O O . GLY A 1 647 ? 5.362 -40.599 -0.133 1.00 83.31 647 GLY A O 1
ATOM 5008 N N . VAL A 1 648 ? 3.164 -40.570 -0.591 1.00 86.44 648 VAL A N 1
ATOM 5009 C CA . VAL A 1 648 ? 2.731 -40.507 0.815 1.00 86.44 648 VAL A CA 1
ATOM 5010 C C . VAL A 1 648 ? 2.612 -41.943 1.329 1.00 86.44 648 VAL A C 1
ATOM 5012 O O . VAL A 1 648 ? 1.967 -42.770 0.688 1.00 86.44 648 VAL A O 1
ATOM 5015 N N . GLU A 1 649 ? 3.236 -42.247 2.467 1.00 88.06 649 GLU A N 1
ATOM 5016 C CA . GLU A 1 649 ? 3.187 -43.573 3.095 1.00 88.06 649 GLU A CA 1
ATOM 5017 C C . GLU A 1 649 ? 1.738 -43.955 3.459 1.00 88.06 649 GLU A C 1
ATOM 5019 O O . GLU A 1 649 ? 1.041 -43.198 4.137 1.00 88.06 649 GLU A O 1
ATOM 5024 N N . GLU A 1 650 ? 1.290 -45.158 3.087 1.00 84.62 650 GLU A N 1
ATOM 5025 C CA . GLU A 1 650 ? -0.045 -45.668 3.450 1.00 84.62 650 GLU A CA 1
ATOM 5026 C C . GLU A 1 650 ? -0.247 -45.698 4.979 1.00 84.62 650 GLU A C 1
ATOM 5028 O O . GLU A 1 650 ? -1.312 -45.353 5.493 1.00 84.62 650 GLU A O 1
ATOM 5033 N N . GLY A 1 651 ? 0.808 -46.037 5.728 1.00 88.81 651 GLY A N 1
ATOM 5034 C CA . GLY A 1 651 ? 0.810 -45.962 7.185 1.00 88.81 651 GLY A CA 1
ATOM 5035 C C . GLY A 1 651 ? 0.645 -44.534 7.715 1.00 88.81 651 GLY A C 1
ATOM 5036 O O . GLY A 1 651 ? -0.010 -44.355 8.739 1.00 88.81 651 GLY A O 1
ATOM 5037 N N . LEU A 1 652 ? 1.159 -43.512 7.020 1.00 89.94 652 LEU A N 1
ATOM 5038 C CA . LEU A 1 652 ? 0.972 -42.107 7.398 1.00 89.94 652 LEU A CA 1
ATOM 5039 C C . LEU A 1 652 ? -0.464 -41.639 7.145 1.00 89.94 652 LEU A C 1
ATOM 5041 O O . LEU A 1 652 ? -1.017 -40.956 8.000 1.00 89.94 652 LEU A O 1
ATOM 5045 N N . LEU A 1 653 ? -1.095 -42.053 6.040 1.00 87.94 653 LEU A N 1
ATOM 5046 C CA . LEU A 1 653 ? -2.520 -41.788 5.793 1.00 87.94 653 LEU A CA 1
ATOM 5047 C C . LEU A 1 653 ? -3.414 -42.444 6.858 1.00 87.94 653 LEU A C 1
ATOM 5049 O O . LEU A 1 653 ? -4.296 -41.789 7.411 1.00 87.94 653 LEU A O 1
ATOM 5053 N N . LYS A 1 654 ? -3.149 -43.704 7.224 1.00 89.25 654 LYS A N 1
ATOM 5054 C CA . LYS A 1 654 ? -3.885 -44.386 8.305 1.00 89.25 654 LYS A CA 1
ATOM 5055 C C . LYS A 1 654 ? -3.695 -43.695 9.660 1.00 89.25 654 LYS A C 1
ATOM 5057 O O . LYS A 1 654 ? -4.666 -43.528 10.394 1.00 89.25 654 LYS A O 1
ATOM 5062 N N . ARG A 1 655 ? -2.472 -43.243 9.977 1.00 92.88 655 ARG A N 1
ATOM 5063 C CA . ARG A 1 655 ? -2.195 -42.432 11.179 1.00 92.88 655 ARG A CA 1
ATOM 5064 C C . ARG A 1 655 ? -2.934 -41.090 11.135 1.00 92.88 655 ARG A C 1
ATOM 5066 O O . ARG A 1 655 ? -3.546 -40.728 12.131 1.00 92.88 655 ARG A O 1
ATOM 5073 N N . LEU A 1 656 ? -2.943 -40.392 9.996 1.00 93.56 656 LEU A N 1
ATOM 5074 C CA . LEU A 1 656 ? -3.645 -39.116 9.812 1.00 93.56 656 LEU A CA 1
ATOM 5075 C C . LEU A 1 656 ? -5.135 -39.232 10.151 1.00 93.56 656 LEU A C 1
ATOM 5077 O O . LEU A 1 656 ? -5.626 -38.463 10.973 1.00 93.56 656 LEU A O 1
ATOM 5081 N N . PHE A 1 657 ? -5.842 -40.198 9.556 1.00 91.81 657 PHE A N 1
ATOM 5082 C CA . PHE A 1 657 ? -7.267 -40.396 9.834 1.00 91.81 657 PHE A CA 1
ATOM 5083 C C . PHE A 1 657 ? -7.519 -40.820 11.285 1.00 91.81 657 PHE A C 1
ATOM 5085 O O . PHE A 1 657 ? -8.429 -40.288 11.914 1.00 91.81 657 PHE A O 1
ATOM 5092 N N . ALA A 1 658 ? -6.682 -41.693 11.857 1.00 93.50 658 ALA A N 1
ATOM 5093 C CA . ALA A 1 658 ? -6.810 -42.102 13.256 1.00 93.50 658 ALA A CA 1
ATOM 5094 C C . ALA A 1 658 ? -6.613 -40.932 14.243 1.00 93.50 658 ALA A C 1
ATOM 5096 O O . ALA A 1 658 ? -7.411 -40.766 15.162 1.00 93.50 658 ALA A O 1
ATOM 5097 N N . GLU A 1 659 ? -5.587 -40.095 14.056 1.00 94.94 659 GLU A N 1
ATOM 5098 C CA . GLU A 1 659 ? -5.374 -38.898 14.883 1.00 94.94 659 GLU A CA 1
ATOM 5099 C C . GLU A 1 659 ? -6.466 -37.839 14.647 1.00 94.94 659 GLU A C 1
ATOM 5101 O O . GLU A 1 659 ? -6.919 -37.194 15.593 1.00 94.94 659 GLU A O 1
ATOM 5106 N N . SER A 1 660 ? -6.957 -37.695 13.412 1.00 94.44 660 SER A N 1
ATOM 5107 C CA . SER A 1 660 ? -8.092 -36.820 13.099 1.00 94.44 660 SER A CA 1
ATOM 5108 C C . SER A 1 660 ? -9.377 -37.267 13.809 1.00 94.44 660 SER A C 1
ATOM 5110 O O . SER A 1 660 ? -10.062 -36.428 14.392 1.00 94.44 660 SER A O 1
ATOM 5112 N N . SER A 1 661 ? -9.677 -38.572 13.824 1.00 93.12 661 SER A N 1
ATOM 5113 C CA . SER A 1 661 ? -10.838 -39.144 14.527 1.00 93.12 661 SER A CA 1
ATOM 5114 C C . SER A 1 661 ? -10.767 -38.859 16.027 1.00 93.12 661 SER A C 1
ATOM 5116 O O . SER A 1 661 ? -11.666 -38.226 16.575 1.00 93.12 661 SER A O 1
ATOM 5118 N N . LYS A 1 662 ? -9.628 -39.170 16.668 1.00 95.00 662 LYS A N 1
ATOM 5119 C CA . LYS A 1 662 ? -9.391 -38.884 18.096 1.00 95.00 662 LYS A CA 1
ATOM 5120 C C . LYS A 1 662 ? -9.609 -37.416 18.469 1.00 95.00 662 LYS A C 1
ATOM 5122 O O . LYS A 1 662 ? -9.996 -37.138 19.599 1.00 95.00 662 LYS A O 1
ATOM 5127 N N . PHE A 1 663 ? -9.321 -36.480 17.559 1.00 95.75 663 PHE A N 1
ATOM 5128 C CA . PHE A 1 663 ? -9.589 -35.060 17.779 1.00 95.75 663 PHE A CA 1
ATOM 5129 C C . PHE A 1 663 ? -11.083 -34.727 17.678 1.00 95.75 663 PHE A C 1
ATOM 5131 O O . PHE A 1 663 ? -11.608 -34.032 18.547 1.00 95.75 663 PHE A O 1
ATOM 5138 N N . PHE A 1 664 ? -11.780 -35.210 16.648 1.00 94.62 664 PHE A N 1
ATOM 5139 C CA . PHE A 1 664 ? -13.205 -34.918 16.469 1.00 94.62 664 PHE A CA 1
ATOM 5140 C C . PHE A 1 664 ? -14.105 -35.651 17.482 1.00 94.62 664 PHE A C 1
ATOM 5142 O O . PHE A 1 664 ? -15.170 -35.138 17.823 1.00 94.62 664 PHE A O 1
ATOM 5149 N N . GLU A 1 665 ? -13.641 -36.761 18.060 1.00 94.31 665 GLU A N 1
ATOM 5150 C CA . GLU A 1 665 ? -14.257 -37.459 19.200 1.00 94.31 665 GLU A CA 1
ATOM 5151 C C . GLU A 1 665 ? -14.131 -36.711 20.546 1.00 94.31 665 GLU A C 1
ATOM 5153 O O . GLU A 1 665 ? -14.770 -37.100 21.527 1.00 94.31 665 GLU A O 1
ATOM 5158 N N . LEU A 1 666 ? -13.324 -35.643 20.637 1.00 94.44 666 LEU A N 1
ATOM 5159 C CA . LEU A 1 666 ? -13.220 -34.855 21.870 1.00 94.44 666 LEU A CA 1
ATOM 5160 C C . LEU A 1 666 ? -14.546 -34.135 22.203 1.00 94.44 666 LEU A C 1
ATOM 5162 O O . LEU A 1 666 ? -15.263 -33.707 21.290 1.00 94.44 666 LEU A O 1
ATOM 5166 N N . PRO A 1 667 ? -14.850 -33.914 23.501 1.00 94.50 667 PRO A N 1
ATOM 5167 C CA . PRO A 1 667 ? -15.965 -33.076 23.937 1.00 94.50 667 PRO A CA 1
ATOM 5168 C C . PRO A 1 667 ? -15.991 -31.721 23.223 1.00 94.50 667 PRO A C 1
ATOM 5170 O O . PRO A 1 667 ? -14.943 -31.124 22.955 1.00 94.50 667 PRO A O 1
ATOM 5173 N N . MET A 1 668 ? -17.189 -31.207 22.934 1.00 93.06 668 MET A N 1
ATOM 5174 C CA . MET A 1 668 ? -17.347 -29.950 22.193 1.00 93.06 668 MET A CA 1
ATOM 5175 C C . MET A 1 668 ? -16.649 -28.782 22.903 1.00 93.06 668 MET A C 1
ATOM 5177 O O . MET A 1 668 ? -16.051 -27.935 22.245 1.00 93.06 668 MET A O 1
ATOM 5181 N N . GLU A 1 669 ? -16.656 -28.771 24.235 1.00 93.06 669 GLU A N 1
ATOM 5182 C CA . GLU A 1 669 ? -15.938 -27.812 25.072 1.00 93.06 669 GLU A CA 1
ATOM 5183 C C . GLU A 1 669 ? -14.425 -27.849 24.812 1.00 93.06 669 GLU A C 1
ATOM 5185 O O . GLU A 1 669 ? -13.831 -26.793 24.597 1.00 93.06 669 GLU A O 1
ATOM 5190 N N . GLU A 1 670 ? -13.812 -29.044 24.766 1.00 91.44 670 GLU A N 1
ATOM 5191 C CA . GLU A 1 670 ? -12.385 -29.225 24.450 1.00 91.44 670 GLU A CA 1
ATOM 5192 C C . GLU A 1 670 ? -12.084 -28.720 23.027 1.00 91.44 670 GLU A C 1
ATOM 5194 O O . GLU A 1 670 ? -11.196 -27.881 22.852 1.00 91.44 670 GLU A O 1
ATOM 5199 N N . LYS A 1 671 ? -12.866 -29.136 22.017 1.00 94.94 671 LYS A N 1
ATOM 5200 C CA . LYS A 1 671 ? -12.684 -28.697 20.616 1.00 94.94 671 LYS A CA 1
ATOM 5201 C C . LYS A 1 671 ? -12.812 -27.175 20.469 1.00 94.94 671 LYS A C 1
ATOM 5203 O O . LYS A 1 671 ? -12.016 -26.540 19.775 1.00 94.94 671 LYS A O 1
ATOM 5208 N N . MET A 1 672 ? -13.765 -26.565 21.176 1.00 94.19 672 MET A N 1
ATOM 5209 C CA . MET A 1 672 ? -14.008 -25.119 21.163 1.00 94.19 672 MET A CA 1
ATOM 5210 C C . MET A 1 672 ? -12.937 -24.292 21.889 1.00 94.19 672 MET A C 1
ATOM 5212 O O . MET A 1 672 ? -12.858 -23.090 21.626 1.00 94.19 672 MET A O 1
ATOM 5216 N N . THR A 1 673 ? -12.065 -24.886 22.717 1.00 93.19 673 THR A N 1
ATOM 5217 C CA . THR A 1 673 ? -10.875 -24.167 23.226 1.00 93.19 673 THR A CA 1
ATOM 5218 C C . THR A 1 673 ? -9.916 -23.773 22.101 1.00 93.19 673 THR A C 1
ATOM 5220 O O . THR A 1 673 ? -9.298 -22.714 22.170 1.00 93.19 673 THR A O 1
ATOM 5223 N N . LEU A 1 674 ? -9.861 -24.571 21.028 1.00 93.88 674 LEU A N 1
ATOM 5224 C CA . LEU A 1 674 ? -9.025 -24.347 19.846 1.00 93.88 674 LEU A CA 1
ATOM 5225 C C . LEU A 1 674 ? -9.801 -23.670 18.704 1.00 93.88 674 LEU A C 1
ATOM 5227 O O . LEU A 1 674 ? -9.442 -23.820 17.532 1.00 93.88 674 LEU A O 1
ATOM 5231 N N . ARG A 1 675 ? -10.906 -22.971 19.008 1.00 93.44 675 ARG A N 1
ATOM 5232 C CA . ARG A 1 675 ? -11.785 -22.339 18.010 1.00 93.44 675 ARG A CA 1
ATOM 5233 C C . ARG A 1 675 ? -11.000 -21.435 17.057 1.00 93.44 675 ARG A C 1
ATOM 5235 O O . ARG A 1 675 ? -10.121 -20.684 17.477 1.00 93.44 675 ARG A O 1
ATOM 5242 N N . ARG A 1 676 ? -11.370 -21.472 15.772 1.00 89.81 676 ARG A N 1
ATOM 5243 C CA . ARG A 1 676 ? -10.718 -20.770 14.663 1.00 89.81 676 ARG A CA 1
ATOM 5244 C C . ARG A 1 676 ? -10.381 -19.314 15.012 1.00 89.81 676 ARG A C 1
ATOM 5246 O O . ARG A 1 676 ? -11.276 -18.498 15.227 1.00 89.81 676 ARG A O 1
ATOM 5253 N N . ASN A 1 677 ? -9.085 -19.013 15.060 1.00 87.06 677 ASN A N 1
ATOM 5254 C CA . ASN A 1 677 ? -8.548 -17.706 15.439 1.00 87.06 677 ASN A CA 1
ATOM 5255 C C . ASN A 1 677 ? -8.621 -16.684 14.284 1.00 87.06 677 ASN A C 1
ATOM 5257 O O . ASN A 1 677 ? -9.038 -17.005 13.169 1.00 87.06 677 ASN A O 1
ATOM 5261 N N . SER A 1 678 ? -8.176 -15.446 14.534 1.00 82.69 678 SER A N 1
ATOM 5262 C CA . SER A 1 678 ? -8.161 -14.353 13.544 1.00 82.69 678 SER A CA 1
ATOM 5263 C C . SER A 1 678 ? -7.329 -14.644 12.289 1.00 82.69 678 SER A C 1
ATOM 5265 O O . SER A 1 678 ? -7.546 -14.018 11.258 1.00 82.69 678 SER A O 1
ATOM 5267 N N . ASN A 1 679 ? -6.400 -15.600 12.363 1.00 79.25 679 ASN A N 1
ATOM 5268 C CA . ASN A 1 679 ? -5.569 -16.039 11.242 1.00 79.25 679 ASN A CA 1
ATOM 5269 C C . ASN A 1 679 ? -6.187 -17.230 10.489 1.00 79.25 679 ASN A C 1
ATOM 5271 O O . ASN A 1 679 ? -5.529 -17.818 9.636 1.00 79.25 679 ASN A O 1
ATOM 5275 N N . HIS A 1 680 ? -7.440 -17.593 10.786 1.00 85.06 680 HIS A N 1
ATOM 5276 C CA . HIS A 1 680 ? -8.150 -18.740 10.216 1.00 85.06 680 HIS A CA 1
ATOM 5277 C C . HIS A 1 680 ? -7.446 -20.087 10.477 1.00 85.06 680 HIS A C 1
ATOM 5279 O O . HIS A 1 680 ? -7.362 -20.934 9.587 1.00 85.06 680 HIS A O 1
ATOM 5285 N N . ARG A 1 681 ? -6.920 -20.289 11.694 1.00 91.06 681 ARG A N 1
ATOM 5286 C CA . ARG A 1 681 ? -6.344 -21.566 12.163 1.00 91.06 681 ARG A CA 1
ATOM 5287 C C . ARG A 1 681 ? -7.113 -22.107 13.355 1.00 91.06 681 ARG A C 1
ATOM 5289 O O . ARG A 1 681 ? -7.528 -21.318 14.201 1.00 91.06 681 ARG A O 1
ATOM 5296 N N . GLY A 1 682 ? -7.248 -23.424 13.454 1.00 93.31 682 GLY A N 1
ATOM 5297 C CA . GLY A 1 682 ? -7.987 -24.111 14.513 1.00 93.31 682 GLY A CA 1
ATOM 5298 C C . GLY A 1 682 ? -9.371 -24.614 14.093 1.00 93.31 682 GLY A C 1
ATOM 5299 O O . GLY A 1 682 ? -9.699 -24.698 12.906 1.00 93.31 682 GLY A O 1
ATOM 5300 N N . TYR A 1 683 ? -10.169 -24.960 15.097 1.00 96.56 683 TYR A N 1
ATOM 5301 C CA . TYR A 1 683 ? -11.433 -25.682 14.994 1.00 96.56 683 TYR A CA 1
ATOM 5302 C C . TYR A 1 683 ? -12.617 -24.814 14.542 1.00 96.56 683 TYR A C 1
ATOM 5304 O O . TYR A 1 683 ? -12.825 -23.698 15.022 1.00 96.56 683 TYR A O 1
ATOM 5312 N N . THR A 1 684 ? -13.436 -25.357 13.647 1.00 95.31 684 THR A N 1
ATOM 5313 C CA . THR A 1 684 ? -14.689 -24.771 13.163 1.00 95.31 684 THR A CA 1
ATOM 5314 C C . THR A 1 684 ? -15.812 -25.790 13.398 1.00 95.31 684 THR A C 1
ATOM 5316 O O . THR A 1 684 ? -15.750 -26.864 12.797 1.00 95.31 684 THR A O 1
ATOM 5319 N N . PRO A 1 685 ? -16.797 -25.499 14.271 1.00 93.88 685 PRO A N 1
ATOM 5320 C CA . PRO A 1 685 ? -17.864 -26.443 14.609 1.00 93.88 685 PRO A CA 1
ATOM 5321 C C . PRO A 1 685 ? -18.883 -26.612 13.465 1.00 93.88 685 PRO A C 1
ATOM 5323 O O . PRO A 1 685 ? -18.876 -25.799 12.533 1.00 93.88 685 PRO A O 1
ATOM 5326 N N . PRO A 1 686 ? -19.783 -27.614 13.554 1.00 90.12 686 PRO A N 1
ATOM 5327 C CA . PRO A 1 686 ? -20.910 -27.768 12.634 1.00 90.12 686 PRO A CA 1
ATOM 5328 C C . PRO A 1 686 ? -21.730 -26.480 12.495 1.00 90.12 686 PRO A C 1
ATOM 5330 O O . PRO A 1 686 ? -21.767 -25.654 13.412 1.00 90.12 686 PRO A O 1
ATOM 5333 N N . TYR A 1 687 ? -22.372 -26.299 11.340 1.00 88.31 687 TYR A N 1
ATOM 5334 C CA . TYR A 1 687 ? -23.190 -25.137 10.962 1.00 88.31 687 TYR A CA 1
ATOM 5335 C C . TYR A 1 687 ? -22.454 -23.781 10.898 1.00 88.31 687 TYR A C 1
ATOM 5337 O O . TYR A 1 687 ? -23.020 -22.798 10.427 1.00 88.31 687 TYR A O 1
ATOM 5345 N N . ALA A 1 688 ? -21.182 -23.687 11.310 1.00 86.19 688 ALA A N 1
ATOM 5346 C CA . ALA A 1 688 ? -20.432 -22.424 11.309 1.00 86.19 688 ALA A CA 1
ATOM 5347 C C . ALA A 1 688 ? -19.896 -22.002 9.925 1.00 86.19 688 ALA A C 1
ATOM 5349 O O . ALA A 1 688 ? -19.382 -20.890 9.776 1.00 86.19 688 ALA A O 1
ATOM 5350 N N . GLU A 1 689 ? -19.999 -22.868 8.916 1.00 84.00 689 GLU A N 1
ATOM 5351 C CA . GLU A 1 689 ? -19.720 -22.549 7.516 1.00 84.00 689 GLU A CA 1
ATOM 5352 C C . GLU A 1 689 ? -20.953 -22.831 6.664 1.00 84.00 689 GLU A C 1
ATOM 5354 O O . GLU A 1 689 ? -21.579 -23.873 6.811 1.00 84.00 689 GLU A O 1
ATOM 5359 N N . LYS A 1 690 ? -21.257 -21.931 5.730 1.00 83.94 690 LYS A N 1
ATOM 5360 C CA . LYS A 1 690 ? -22.328 -22.087 4.745 1.00 83.94 690 LYS A CA 1
ATOM 5361 C C . LYS A 1 690 ? -21.740 -21.814 3.366 1.00 83.94 690 LYS A C 1
ATOM 5363 O O . LYS A 1 690 ? -21.541 -20.654 3.008 1.00 83.94 690 LYS A O 1
ATOM 5368 N N . LEU A 1 691 ? -21.360 -22.878 2.659 1.00 82.00 691 LEU A N 1
ATOM 5369 C CA . LEU A 1 691 ? -20.616 -22.771 1.399 1.00 82.00 691 LEU A CA 1
ATOM 5370 C C . LEU A 1 691 ? -21.519 -22.381 0.219 1.00 82.00 691 LEU A C 1
ATOM 5372 O O . LEU A 1 691 ? -21.104 -21.576 -0.611 1.00 82.00 691 LEU A O 1
ATOM 5376 N N . ASP A 1 692 ? -22.763 -22.860 0.208 1.00 79.44 692 ASP A N 1
ATOM 5377 C CA . ASP A 1 692 ? -23.846 -22.393 -0.655 1.00 79.44 692 ASP A CA 1
ATOM 5378 C C . ASP A 1 692 ? -24.732 -21.371 0.093 1.00 79.44 692 ASP A C 1
ATOM 5380 O O . ASP A 1 692 ? -25.523 -21.750 0.969 1.00 79.44 692 ASP A O 1
ATOM 5384 N N . PRO A 1 693 ? -24.673 -20.069 -0.255 1.00 77.38 693 PRO A N 1
ATOM 5385 C CA . PRO A 1 693 ? -25.532 -19.052 0.344 1.00 77.38 693 PRO A CA 1
ATOM 5386 C C . PRO A 1 693 ? -27.028 -19.272 0.080 1.00 77.38 693 PRO A C 1
ATOM 5388 O O . PRO A 1 693 ? -27.846 -18.766 0.847 1.00 77.38 693 PRO A O 1
ATOM 5391 N N . SER A 1 694 ? -27.388 -20.008 -0.980 1.00 77.56 694 SER A N 1
ATOM 5392 C CA . SER A 1 694 ? -28.774 -20.308 -1.357 1.00 77.56 694 SER A CA 1
ATOM 5393 C C . SER A 1 694 ? -29.378 -21.497 -0.602 1.00 77.56 694 SER A C 1
ATOM 5395 O O . SER A 1 694 ? -30.599 -21.672 -0.617 1.00 77.56 694 SER A O 1
ATOM 5397 N N . SER A 1 695 ? -28.557 -22.270 0.121 1.00 77.94 695 SER A N 1
ATOM 5398 C CA . SER A 1 695 ? -29.031 -23.345 0.994 1.00 77.94 695 SER A CA 1
ATOM 5399 C C . SER A 1 695 ? -30.039 -22.815 2.020 1.00 77.94 695 SER A C 1
ATOM 5401 O O . SER A 1 695 ? -29.843 -21.769 2.642 1.00 77.94 695 SER A O 1
ATOM 5403 N N . LYS A 1 696 ? -31.126 -23.562 2.233 1.00 80.94 696 LYS A N 1
ATOM 5404 C CA . LYS A 1 696 ? -32.181 -23.231 3.207 1.00 80.94 696 LYS A CA 1
ATOM 5405 C C . LYS A 1 696 ? -31.781 -23.484 4.671 1.00 80.94 696 LYS A C 1
ATOM 5407 O O . LYS A 1 696 ? -32.518 -23.076 5.561 1.00 80.94 696 LYS A O 1
ATOM 5412 N N . PHE A 1 697 ? -30.662 -24.167 4.913 1.00 82.25 697 PHE A N 1
ATOM 5413 C CA . PHE A 1 697 ? -30.192 -24.543 6.251 1.00 82.25 697 PHE A CA 1
ATOM 5414 C C . PHE A 1 697 ? -29.303 -23.459 6.873 1.00 82.25 697 PHE A C 1
ATOM 5416 O O . PHE A 1 697 ? -28.810 -22.568 6.172 1.00 82.25 697 PHE A O 1
ATOM 5423 N N . GLU A 1 698 ? -29.101 -23.518 8.191 1.00 79.81 698 GLU A N 1
ATOM 5424 C CA . GLU A 1 698 ? -28.282 -22.537 8.921 1.00 79.81 698 GLU A CA 1
ATOM 5425 C C . GLU A 1 698 ? -26.803 -22.607 8.508 1.00 79.81 698 GLU A C 1
ATOM 5427 O O . GLU A 1 698 ? -26.173 -21.568 8.299 1.00 79.81 698 GLU A O 1
ATOM 5432 N N . GLY A 1 699 ? -26.295 -23.817 8.259 1.00 86.25 699 GLY A N 1
ATOM 5433 C CA . GLY A 1 699 ? -24.982 -24.069 7.673 1.00 86.25 699 GLY A CA 1
ATOM 5434 C C . GLY A 1 699 ? -24.768 -25.543 7.321 1.00 86.25 699 GLY A C 1
ATOM 5435 O O . GLY A 1 699 ? -25.661 -26.373 7.491 1.00 86.25 699 GLY A O 1
ATOM 5436 N N . ASP A 1 700 ? -23.572 -25.840 6.822 1.00 86.50 700 ASP A N 1
ATOM 5437 C CA . ASP A 1 700 ? -23.095 -27.182 6.488 1.00 86.50 700 ASP A CA 1
ATOM 5438 C C . ASP A 1 700 ? -22.946 -28.049 7.747 1.00 86.50 700 ASP A C 1
ATOM 5440 O O . ASP A 1 700 ? -22.482 -27.573 8.785 1.00 86.50 700 ASP A O 1
ATOM 5444 N N . LEU A 1 701 ? -23.235 -29.347 7.631 1.00 87.00 701 LEU A N 1
ATOM 5445 C CA . LEU A 1 701 ? -23.140 -30.287 8.754 1.00 87.00 701 LEU A CA 1
ATOM 5446 C C . LEU A 1 701 ? -21.695 -30.587 9.199 1.00 87.00 701 LEU A C 1
ATOM 5448 O O . LEU A 1 701 ? -21.483 -31.032 10.326 1.00 87.00 701 LEU A O 1
ATOM 5452 N N . LYS A 1 702 ? -20.693 -30.370 8.335 1.00 90.38 702 LYS A N 1
ATOM 5453 C CA . LYS A 1 702 ? -19.286 -30.672 8.648 1.00 90.38 702 LYS A CA 1
ATOM 5454 C C . LYS A 1 702 ? -18.723 -29.826 9.786 1.00 90.38 702 LYS A C 1
ATOM 5456 O O . LYS A 1 702 ? -18.903 -28.608 9.835 1.00 90.38 702 LYS A O 1
ATOM 5461 N N . GLU A 1 703 ? -17.883 -30.456 10.593 1.00 94.00 703 GLU A N 1
ATOM 5462 C CA . GLU A 1 703 ? -16.884 -29.767 11.404 1.00 94.00 703 GLU A CA 1
ATOM 5463 C C . GLU A 1 703 ? -15.504 -29.853 10.735 1.00 94.00 703 GLU A C 1
ATOM 5465 O O . GLU A 1 703 ? -15.247 -30.702 9.876 1.00 94.00 703 GLU A O 1
ATOM 5470 N N . SER A 1 704 ? -14.597 -28.936 11.078 1.00 94.88 704 SER A N 1
ATOM 5471 C CA . SER A 1 704 ? -13.267 -28.913 10.462 1.00 94.88 704 SER A CA 1
ATOM 5472 C C . SER A 1 704 ? -12.182 -28.331 11.356 1.00 94.88 704 SER A C 1
ATOM 5474 O O . SER A 1 704 ? -12.451 -27.547 12.265 1.00 94.88 704 SER A O 1
ATOM 5476 N N . PHE A 1 705 ? -10.928 -28.679 11.070 1.00 95.88 705 PHE A N 1
ATOM 5477 C CA . PHE A 1 705 ? -9.758 -28.083 11.709 1.00 95.88 705 PHE A CA 1
ATOM 5478 C C . PHE A 1 705 ? -8.793 -27.552 10.649 1.00 95.88 705 PHE A C 1
ATOM 5480 O O . PHE A 1 705 ? -8.343 -28.298 9.780 1.00 95.88 705 PHE A O 1
ATOM 5487 N N . TYR A 1 706 ? -8.484 -26.257 10.713 1.00 93.50 706 TYR A N 1
ATOM 5488 C CA . TYR A 1 706 ? -7.605 -25.579 9.760 1.00 93.50 706 TYR A CA 1
ATOM 5489 C C . TYR A 1 706 ? -6.176 -25.464 10.300 1.00 93.50 706 TYR A C 1
ATOM 5491 O O . TYR A 1 706 ? -5.948 -24.816 11.325 1.00 93.50 706 TYR A O 1
ATOM 5499 N N . ILE A 1 707 ? -5.212 -26.004 9.557 1.00 91.50 707 ILE A N 1
ATOM 5500 C CA . ILE A 1 707 ? -3.772 -25.847 9.778 1.00 91.50 707 ILE A CA 1
ATOM 5501 C C . ILE A 1 707 ? -3.171 -25.057 8.604 1.00 91.50 707 ILE A C 1
ATOM 5503 O O . ILE A 1 707 ? -3.554 -25.220 7.444 1.00 91.50 707 ILE A O 1
ATOM 5507 N N . GLY A 1 708 ? -2.269 -24.137 8.918 1.00 87.50 708 GLY A N 1
ATOM 5508 C CA . GLY A 1 708 ? -1.553 -23.283 7.978 1.00 87.50 708 GLY A CA 1
ATOM 5509 C C . GLY A 1 708 ? -0.244 -23.889 7.484 1.00 87.50 708 GLY A C 1
ATOM 5510 O O . GLY A 1 708 ? 0.006 -25.073 7.700 1.00 87.50 708 GLY A O 1
ATOM 5511 N N . PRO A 1 709 ? 0.607 -23.067 6.849 1.00 82.94 709 PRO A N 1
ATOM 5512 C CA . PRO A 1 709 ? 1.983 -23.437 6.562 1.00 82.94 709 PRO A CA 1
ATOM 5513 C C . PRO A 1 709 ? 2.714 -23.907 7.826 1.00 82.94 709 PRO A C 1
ATOM 5515 O O . PRO A 1 709 ? 2.500 -23.383 8.923 1.00 82.94 709 PRO A O 1
ATOM 5518 N N . ILE A 1 710 ? 3.577 -24.901 7.638 1.00 77.50 710 ILE A N 1
ATOM 5519 C CA . ILE A 1 710 ? 4.427 -25.528 8.649 1.00 77.50 710 ILE A CA 1
ATOM 5520 C C . ILE A 1 710 ? 5.851 -25.470 8.084 1.00 77.50 710 ILE A C 1
ATOM 5522 O O . ILE A 1 710 ? 6.048 -25.877 6.939 1.00 77.50 710 ILE A O 1
ATOM 5526 N N . GLY A 1 711 ? 6.832 -24.962 8.839 1.00 59.72 711 GLY A N 1
ATOM 5527 C CA . GLY A 1 711 ? 8.219 -24.923 8.348 1.00 59.72 711 GLY A CA 1
ATOM 5528 C C . GLY A 1 711 ? 9.235 -24.081 9.125 1.00 59.72 711 GLY A C 1
ATOM 5529 O O . GLY A 1 711 ? 10.411 -24.414 9.067 1.00 59.72 711 GLY A O 1
ATOM 5530 N N . ASP A 1 712 ? 8.818 -23.055 9.877 1.00 49.06 712 ASP A N 1
ATOM 5531 C CA . ASP A 1 712 ? 9.738 -22.154 10.601 1.00 49.06 712 ASP A CA 1
ATOM 5532 C C . ASP A 1 712 ? 9.565 -22.239 12.128 1.00 49.06 712 ASP A C 1
ATOM 5534 O O . ASP A 1 712 ? 8.924 -21.394 12.762 1.00 49.06 712 ASP A O 1
ATOM 5538 N N . GLU A 1 713 ? 10.186 -23.247 12.748 1.00 42.66 713 GLU A N 1
ATOM 5539 C CA . GLU A 1 713 ? 10.349 -23.322 14.210 1.00 42.66 713 GLU A CA 1
ATOM 5540 C C . GLU A 1 713 ? 11.429 -22.331 14.687 1.00 42.66 713 GLU A C 1
ATOM 5542 O O . GLU A 1 713 ? 12.521 -22.690 15.117 1.00 42.66 713 GLU A O 1
ATOM 5547 N N . GLY A 1 714 ? 11.102 -21.045 14.566 1.00 43.16 714 GLY A N 1
ATOM 5548 C CA . GLY A 1 714 ? 11.969 -19.910 14.893 1.00 43.16 714 GLY A CA 1
ATOM 5549 C C . GLY A 1 714 ? 11.258 -18.554 14.813 1.00 43.16 714 GLY A C 1
ATOM 5550 O O . GLY A 1 714 ? 11.660 -17.601 15.483 1.00 43.16 714 GLY A O 1
ATOM 5551 N N . LEU A 1 715 ? 10.151 -18.461 14.068 1.00 41.81 715 LEU A N 1
ATOM 5552 C CA . LEU A 1 715 ? 9.269 -17.295 14.090 1.00 41.81 715 LEU A CA 1
ATOM 5553 C C . LEU A 1 715 ? 8.374 -17.323 15.339 1.00 41.81 715 LEU A C 1
ATOM 5555 O O . LEU A 1 715 ? 7.673 -18.298 15.591 1.00 41.81 715 LEU A O 1
ATOM 5559 N N . GLN A 1 716 ? 8.302 -16.211 16.081 1.00 38.28 716 GLN A N 1
ATOM 5560 C CA . GLN A 1 716 ? 7.443 -16.067 17.277 1.00 38.28 716 GLN A CA 1
ATOM 5561 C C . GLN A 1 716 ? 5.919 -16.082 16.998 1.00 38.28 716 GLN A C 1
ATOM 5563 O O . GLN A 1 716 ? 5.134 -15.723 17.871 1.00 38.28 716 GLN A O 1
ATOM 5568 N N . ASN A 1 717 ? 5.490 -16.463 15.792 1.00 47.56 717 ASN A N 1
ATOM 5569 C CA . ASN A 1 717 ? 4.105 -16.416 15.323 1.00 47.56 717 ASN A CA 1
ATOM 5570 C C . ASN A 1 717 ? 3.708 -17.725 14.606 1.00 47.56 717 ASN A C 1
ATOM 5572 O O . ASN A 1 717 ? 3.181 -17.678 13.492 1.00 47.56 717 ASN A O 1
ATOM 5576 N N . ASP A 1 718 ? 3.912 -18.893 15.230 1.00 61.59 718 ASP A N 1
ATOM 5577 C CA . ASP A 1 718 ? 3.147 -20.083 14.827 1.00 61.59 718 ASP A CA 1
ATOM 5578 C C . ASP A 1 718 ? 1.666 -19.827 15.147 1.00 61.59 718 ASP A C 1
ATOM 5580 O O . ASP A 1 718 ? 1.199 -19.987 16.272 1.00 61.59 718 ASP A O 1
ATOM 5584 N N . ALA A 1 719 ? 0.931 -19.337 14.148 1.00 74.88 719 ALA A N 1
ATOM 5585 C CA . ALA A 1 719 ? -0.486 -19.021 14.267 1.00 74.88 719 ALA A CA 1
ATOM 5586 C C . ALA A 1 719 ? -1.373 -20.276 14.326 1.00 74.88 719 ALA A C 1
ATOM 5588 O O . ALA A 1 719 ? -2.592 -20.141 14.488 1.00 74.88 719 ALA A O 1
ATOM 5589 N N . ASN A 1 720 ? -0.798 -21.469 14.135 1.00 87.88 720 ASN A N 1
ATOM 5590 C CA . ASN A 1 720 ? -1.519 -22.726 14.231 1.00 87.88 720 ASN A CA 1
ATOM 5591 C C . ASN A 1 720 ? -1.918 -23.012 15.678 1.00 87.88 720 ASN A C 1
ATOM 5593 O O . ASN A 1 720 ? -1.220 -22.671 16.628 1.00 87.88 720 ASN A O 1
ATOM 5597 N N . GLN A 1 721 ? -3.071 -23.652 15.831 1.00 89.50 721 GLN A N 1
ATOM 5598 C CA . GLN A 1 721 ? -3.528 -24.141 17.122 1.00 89.50 721 GLN A CA 1
ATOM 5599 C C . GLN A 1 721 ? -3.250 -25.638 17.178 1.00 89.50 721 GLN A C 1
ATOM 5601 O O . GLN A 1 721 ? -3.541 -26.353 16.219 1.00 89.50 721 GLN A O 1
ATOM 5606 N N . TRP A 1 722 ? -2.686 -26.097 18.290 1.00 91.12 722 TRP A N 1
ATOM 5607 C CA . TRP A 1 722 ? -2.320 -27.491 18.507 1.00 91.12 722 TRP A CA 1
ATOM 5608 C C . TRP A 1 722 ? -3.083 -28.014 19.731 1.00 91.12 722 TRP A C 1
ATOM 5610 O O . TRP A 1 722 ? -3.121 -27.312 20.745 1.00 91.12 722 TRP A O 1
ATOM 5620 N N . PRO A 1 723 ? -3.703 -29.206 19.671 1.00 91.50 723 PRO A N 1
ATOM 5621 C CA . PRO A 1 723 ? -4.238 -29.843 20.869 1.00 91.50 723 PRO A CA 1
ATOM 5622 C C . PRO A 1 723 ? -3.110 -30.185 21.848 1.00 91.50 723 PRO A C 1
ATOM 5624 O O . PRO A 1 723 ? -1.960 -30.356 21.443 1.00 91.50 723 PRO A O 1
ATOM 5627 N N . SER A 1 724 ? -3.443 -30.291 23.139 1.00 87.69 724 SER A N 1
ATOM 5628 C CA . SER A 1 724 ? -2.463 -30.629 24.179 1.00 87.69 724 SER A CA 1
ATOM 5629 C C . SER A 1 724 ? -1.766 -31.954 23.868 1.00 87.69 724 SER A C 1
ATOM 5631 O O . SER A 1 724 ? -2.432 -32.967 23.636 1.00 87.69 724 SER A O 1
ATOM 5633 N N . GLU A 1 725 ? -0.433 -31.965 23.928 1.00 88.25 725 GLU A N 1
ATOM 5634 C CA . GLU A 1 725 ? 0.380 -33.174 23.744 1.00 88.25 725 GLU A CA 1
ATOM 5635 C C . GLU A 1 725 ? 0.111 -34.216 24.851 1.00 88.25 725 GLU A C 1
ATOM 5637 O O . GLU A 1 725 ? 0.271 -35.409 24.618 1.00 88.25 725 GLU A O 1
ATOM 5642 N N . GLU A 1 726 ? -0.412 -33.815 26.018 1.00 87.94 726 GLU A N 1
ATOM 5643 C CA . GLU A 1 726 ? -0.897 -34.753 27.048 1.00 87.94 726 GLU A CA 1
ATOM 5644 C C . GLU A 1 726 ? -2.154 -35.521 26.603 1.00 87.94 726 GLU A C 1
ATOM 5646 O O . GLU A 1 726 ? -2.380 -36.658 27.019 1.00 87.94 726 GLU A O 1
ATOM 5651 N N . ARG A 1 727 ? -2.991 -34.896 25.762 1.00 87.50 727 ARG A N 1
ATOM 5652 C CA . ARG A 1 727 ? -4.275 -35.442 25.297 1.00 87.50 727 ARG A CA 1
ATOM 5653 C C . ARG A 1 727 ? -4.129 -36.196 23.978 1.00 87.50 727 ARG A C 1
ATOM 5655 O O . ARG A 1 727 ? -4.747 -37.244 23.810 1.00 87.50 727 ARG A O 1
ATOM 5662 N N . LEU A 1 728 ? -3.330 -35.653 23.059 1.00 92.81 728 LEU A N 1
ATOM 5663 C CA . LEU A 1 728 ? -3.127 -36.142 21.694 1.00 92.81 728 LEU A CA 1
ATOM 5664 C C . LEU A 1 728 ? -1.625 -36.103 21.311 1.00 92.81 728 LEU A C 1
ATOM 5666 O O . LEU A 1 728 ? -1.228 -35.334 20.432 1.00 92.81 728 LEU A O 1
ATOM 5670 N N . PRO A 1 729 ? -0.772 -36.936 21.945 1.00 91.12 729 PRO A N 1
ATOM 5671 C CA . PRO A 1 729 ? 0.694 -36.839 21.852 1.00 91.12 729 PRO A CA 1
ATOM 5672 C C . PRO A 1 729 ? 1.264 -37.025 20.441 1.00 91.12 729 PRO A C 1
ATOM 5674 O O . PRO A 1 729 ? 2.308 -36.469 20.117 1.00 91.12 729 PRO A O 1
ATOM 5677 N N . SER A 1 730 ? 0.600 -37.806 19.586 1.00 92.88 730 SER A N 1
ATOM 5678 C CA . SER A 1 730 ? 1.073 -38.104 18.225 1.00 92.88 730 SER A CA 1
ATOM 5679 C C . SER A 1 730 ? 0.444 -37.219 17.145 1.00 92.88 730 SER A C 1
ATOM 5681 O O . SER A 1 730 ? 0.853 -37.297 15.984 1.00 92.88 730 SER A O 1
ATOM 5683 N N . TRP A 1 731 ? -0.528 -36.375 17.500 1.00 94.38 731 TRP A N 1
ATOM 5684 C CA . TRP A 1 731 ? -1.336 -35.626 16.537 1.00 94.38 731 TRP A CA 1
ATOM 5685 C C . TRP A 1 731 ? -0.509 -34.581 15.801 1.00 94.38 731 TRP A C 1
ATOM 5687 O O . TRP A 1 731 ? -0.385 -34.641 14.581 1.00 94.38 731 TRP A O 1
ATOM 5697 N N . ARG A 1 732 ? 0.134 -33.671 16.545 1.00 92.81 732 ARG A N 1
ATOM 5698 C CA . ARG A 1 732 ? 0.941 -32.574 15.987 1.00 92.81 732 ARG A CA 1
ATOM 5699 C C . ARG A 1 732 ? 1.990 -33.084 15.002 1.00 92.81 732 ARG A C 1
ATOM 5701 O O . ARG A 1 732 ? 2.071 -32.574 13.890 1.00 92.81 732 ARG A O 1
ATOM 5708 N N . GLU A 1 733 ? 2.730 -34.120 15.381 1.00 92.50 733 GLU A N 1
ATOM 5709 C CA . GLU A 1 733 ? 3.772 -34.699 14.532 1.00 92.50 733 GLU A CA 1
ATOM 5710 C C . GLU A 1 733 ? 3.195 -35.390 13.287 1.00 92.50 733 GLU A C 1
ATOM 5712 O O . GLU A 1 733 ? 3.661 -35.148 12.176 1.00 92.50 733 GLU A O 1
ATOM 5717 N N . THR A 1 734 ? 2.108 -36.156 13.431 1.00 94.25 734 THR A N 1
ATOM 5718 C CA . THR A 1 734 ? 1.418 -36.786 12.291 1.00 94.25 734 THR A CA 1
ATOM 5719 C C . THR A 1 734 ? 0.917 -35.742 11.283 1.00 94.25 734 THR A C 1
ATOM 5721 O O . THR A 1 734 ? 1.085 -35.922 10.075 1.00 94.25 734 THR A O 1
ATOM 5724 N N . ILE A 1 735 ? 0.364 -34.621 11.763 1.00 93.88 735 ILE A N 1
ATOM 5725 C CA . ILE A 1 735 ? -0.077 -33.501 10.920 1.00 93.88 735 ILE A CA 1
ATOM 5726 C C . ILE A 1 735 ? 1.106 -32.842 10.193 1.00 93.88 735 ILE A C 1
ATOM 5728 O O . ILE A 1 735 ? 1.006 -32.606 8.987 1.00 93.88 735 ILE A O 1
ATOM 5732 N N . LYS A 1 736 ? 2.238 -32.595 10.871 1.00 91.94 736 LYS A N 1
ATOM 5733 C CA . LYS A 1 736 ? 3.460 -32.057 10.239 1.00 91.94 736 LYS A CA 1
ATOM 5734 C C . LYS A 1 736 ? 4.001 -32.986 9.148 1.00 91.94 736 LYS A C 1
ATOM 5736 O O . LYS A 1 736 ? 4.239 -32.539 8.026 1.00 91.94 736 LYS A O 1
ATOM 5741 N N . MET A 1 737 ? 4.148 -34.279 9.453 1.00 92.19 737 MET A N 1
ATOM 5742 C CA . MET A 1 737 ? 4.625 -35.289 8.501 1.00 92.19 737 MET A CA 1
ATOM 5743 C C . MET A 1 737 ? 3.730 -35.364 7.257 1.00 92.19 737 MET A C 1
ATOM 5745 O O . MET A 1 737 ? 4.231 -35.428 6.129 1.00 92.19 737 MET A O 1
ATOM 5749 N N . TYR A 1 738 ? 2.405 -35.339 7.444 1.00 92.75 738 TYR A N 1
ATOM 5750 C CA . TYR A 1 738 ? 1.465 -35.376 6.328 1.00 92.75 738 TYR A CA 1
ATOM 5751 C C . TYR A 1 738 ? 1.500 -34.090 5.498 1.00 92.75 738 TYR A C 1
ATOM 5753 O O . TYR A 1 738 ? 1.558 -34.176 4.274 1.00 92.75 738 TYR A O 1
ATOM 5761 N N . HIS A 1 739 ? 1.540 -32.912 6.131 1.00 91.62 739 HIS A N 1
ATOM 5762 C CA . HIS A 1 739 ? 1.646 -31.619 5.441 1.00 91.62 739 HIS A CA 1
ATOM 5763 C C . HIS A 1 739 ? 2.872 -31.559 4.521 1.00 91.62 739 HIS A C 1
ATOM 5765 O O . HIS A 1 739 ? 2.725 -31.276 3.332 1.00 91.62 739 HIS A O 1
ATOM 5771 N N . ALA A 1 740 ? 4.052 -31.938 5.021 1.00 89.81 740 ALA A N 1
ATOM 5772 C CA . ALA A 1 740 ? 5.277 -31.989 4.221 1.00 89.81 740 ALA A CA 1
ATOM 5773 C C . ALA A 1 740 ? 5.169 -32.972 3.035 1.00 89.81 740 ALA A C 1
ATOM 5775 O O . ALA A 1 740 ? 5.551 -32.646 1.908 1.00 89.81 740 ALA A O 1
ATOM 5776 N N . SER A 1 741 ? 4.592 -34.156 3.265 1.00 90.69 741 SER A N 1
ATOM 5777 C CA . SER A 1 741 ? 4.408 -35.191 2.234 1.00 90.69 741 SER A CA 1
ATOM 5778 C C . SER A 1 741 ? 3.392 -34.772 1.156 1.00 90.69 741 SER A C 1
ATOM 5780 O O . SER A 1 741 ? 3.599 -34.998 -0.041 1.00 90.69 741 SER A O 1
ATOM 5782 N N . ALA A 1 742 ? 2.307 -34.111 1.564 1.00 89.88 742 ALA A N 1
ATOM 5783 C CA . ALA A 1 742 ? 1.297 -33.541 0.681 1.00 89.88 742 ALA A CA 1
ATOM 5784 C C . ALA A 1 742 ? 1.862 -32.363 -0.134 1.00 89.88 742 ALA A C 1
ATOM 5786 O O . ALA A 1 742 ? 1.636 -32.291 -1.341 1.00 89.88 742 ALA A O 1
ATOM 5787 N N . LEU A 1 743 ? 2.668 -31.488 0.478 1.00 89.00 743 LEU A N 1
ATOM 5788 C CA . LEU A 1 743 ? 3.346 -30.388 -0.213 1.00 89.00 743 LEU A CA 1
ATOM 5789 C C . LEU A 1 743 ? 4.323 -30.903 -1.283 1.00 89.00 743 LEU A C 1
ATOM 5791 O O . LEU A 1 743 ? 4.306 -30.413 -2.412 1.00 89.00 743 LEU A O 1
ATOM 5795 N N . ALA A 1 744 ? 5.128 -31.923 -0.969 1.00 90.00 744 ALA A N 1
ATOM 5796 C CA . ALA A 1 744 ? 6.014 -32.567 -1.941 1.00 90.00 744 ALA A CA 1
ATOM 5797 C C . ALA A 1 744 ? 5.232 -33.204 -3.108 1.00 90.00 744 ALA A C 1
ATOM 5799 O O . ALA A 1 744 ? 5.612 -33.053 -4.271 1.00 90.00 744 ALA A O 1
ATOM 5800 N N . THR A 1 745 ? 4.100 -33.851 -2.812 1.00 89.50 745 THR A N 1
ATOM 5801 C CA . THR A 1 745 ? 3.173 -34.383 -3.827 1.00 89.50 745 THR A CA 1
ATOM 5802 C C . THR A 1 745 ? 2.627 -33.264 -4.723 1.00 89.50 745 THR A C 1
ATOM 5804 O O . THR A 1 745 ? 2.664 -33.377 -5.947 1.00 89.50 745 THR A O 1
ATOM 5807 N N . GLY A 1 746 ? 2.185 -32.152 -4.129 1.00 89.81 746 GLY A N 1
ATOM 5808 C CA . GLY A 1 746 ? 1.661 -30.993 -4.851 1.00 89.81 746 GLY A CA 1
ATOM 5809 C C . GLY A 1 746 ? 2.681 -30.351 -5.795 1.00 89.81 746 GLY A C 1
ATOM 5810 O O . GLY A 1 746 ? 2.343 -30.060 -6.942 1.00 89.81 746 GLY A O 1
ATOM 5811 N N . LYS A 1 747 ? 3.944 -30.210 -5.365 1.00 89.38 747 LYS A N 1
ATOM 5812 C CA . LYS A 1 747 ? 5.038 -29.726 -6.229 1.00 89.38 747 LYS A CA 1
ATOM 5813 C C . LYS A 1 747 ? 5.232 -30.617 -7.462 1.00 89.38 747 LYS A C 1
ATOM 5815 O O . LYS A 1 747 ? 5.280 -30.102 -8.574 1.00 89.38 747 LYS A O 1
ATOM 5820 N N . ARG A 1 748 ? 5.252 -31.948 -7.291 1.00 89.31 748 ARG A N 1
ATOM 5821 C CA . ARG A 1 748 ? 5.372 -32.910 -8.409 1.00 89.31 748 ARG A CA 1
ATOM 5822 C C . ARG A 1 748 ? 4.212 -32.798 -9.402 1.00 89.31 748 ARG A C 1
ATOM 5824 O O . ARG A 1 748 ? 4.442 -32.840 -10.608 1.00 89.31 748 ARG A O 1
ATOM 5831 N N . ILE A 1 749 ? 2.982 -32.619 -8.912 1.00 89.81 749 ILE A N 1
ATOM 5832 C CA . ILE A 1 749 ? 1.804 -32.395 -9.767 1.00 89.81 749 ILE A CA 1
ATOM 5833 C C . ILE A 1 749 ? 1.953 -31.082 -10.551 1.00 89.81 749 ILE A C 1
ATOM 5835 O O . ILE A 1 749 ? 1.704 -31.072 -11.754 1.00 89.81 749 ILE A O 1
ATOM 5839 N N . LEU A 1 750 ? 2.414 -29.997 -9.919 1.00 91.25 750 LEU A N 1
ATOM 5840 C CA . LEU A 1 750 ? 2.636 -28.711 -10.593 1.00 91.25 750 LEU A CA 1
ATOM 5841 C C . LEU A 1 750 ? 3.717 -28.785 -11.682 1.00 91.25 750 LEU A C 1
ATOM 5843 O O . LEU A 1 750 ? 3.507 -28.237 -12.761 1.00 91.25 750 LEU A O 1
ATOM 5847 N N . SER A 1 751 ? 4.814 -29.519 -11.472 1.00 90.62 751 SER A N 1
ATOM 5848 C CA . SER A 1 751 ? 5.812 -29.760 -12.528 1.00 90.62 751 SER A CA 1
ATOM 5849 C C . SER A 1 751 ? 5.240 -30.527 -13.726 1.00 90.62 751 SER A C 1
ATOM 5851 O O . SER A 1 751 ? 5.523 -30.185 -14.874 1.00 90.62 751 SER A O 1
ATOM 5853 N N . LEU A 1 752 ? 4.375 -31.523 -13.497 1.00 90.50 752 LEU A N 1
ATOM 5854 C CA . LEU A 1 752 ? 3.681 -32.207 -14.595 1.00 90.50 752 LEU A CA 1
ATOM 5855 C C . LEU A 1 752 ? 2.633 -31.311 -15.279 1.00 90.50 752 LEU A C 1
ATOM 5857 O O . LEU A 1 752 ? 2.453 -31.416 -16.490 1.00 90.50 752 LEU A O 1
ATOM 5861 N N . ILE A 1 753 ? 1.977 -30.403 -14.546 1.00 90.50 753 ILE A N 1
ATOM 5862 C CA . ILE A 1 753 ? 1.097 -29.378 -15.131 1.00 90.50 753 ILE A CA 1
ATOM 5863 C C . ILE A 1 753 ? 1.913 -28.439 -16.030 1.00 90.50 753 ILE A C 1
ATOM 5865 O O . ILE A 1 753 ? 1.488 -28.178 -17.153 1.00 90.50 753 ILE A O 1
ATOM 5869 N N . ALA A 1 754 ? 3.097 -27.987 -15.604 1.00 89.75 754 ALA A N 1
ATOM 5870 C CA . ALA A 1 754 ? 3.980 -27.163 -16.431 1.00 89.75 754 ALA A CA 1
ATOM 5871 C C . ALA A 1 754 ? 4.363 -27.885 -17.737 1.00 89.75 754 ALA A C 1
ATOM 5873 O O . ALA A 1 754 ? 4.124 -27.357 -18.825 1.00 89.75 754 ALA A O 1
ATOM 5874 N N . LEU A 1 755 ? 4.812 -29.142 -17.645 1.00 90.69 755 LEU A N 1
ATOM 5875 C CA . LEU A 1 755 ? 5.081 -29.985 -18.817 1.00 90.69 755 LEU A CA 1
ATOM 5876 C C . LEU A 1 755 ? 3.849 -30.152 -19.724 1.00 90.69 755 LEU A C 1
ATOM 5878 O O . LEU A 1 755 ? 3.981 -30.125 -20.947 1.00 90.69 755 LEU A O 1
ATOM 5882 N N . SER A 1 756 ? 2.644 -30.263 -19.152 1.00 90.88 756 SER A N 1
ATOM 5883 C CA . SER A 1 756 ? 1.383 -30.389 -19.904 1.00 90.88 756 SER A CA 1
ATOM 5884 C C . SER A 1 756 ? 1.014 -29.132 -20.705 1.00 90.88 756 SER A C 1
ATOM 5886 O O . SER A 1 756 ? 0.263 -29.194 -21.681 1.00 90.88 756 SER A O 1
ATOM 5888 N N . LEU A 1 757 ? 1.575 -27.988 -20.305 1.00 88.44 757 LEU A N 1
ATOM 5889 C CA . LEU A 1 757 ? 1.447 -26.694 -20.968 1.00 88.44 757 LEU A CA 1
ATOM 5890 C C . LEU A 1 757 ? 2.609 -26.419 -21.944 1.00 88.44 757 LEU A C 1
ATOM 5892 O O . LEU A 1 757 ? 2.662 -25.341 -22.530 1.00 88.44 757 LEU A O 1
ATOM 5896 N N . ASN A 1 758 ? 3.506 -27.392 -22.165 1.00 86.56 758 ASN A N 1
ATOM 5897 C CA . ASN A 1 758 ? 4.781 -27.241 -22.884 1.00 86.56 758 ASN A CA 1
ATOM 5898 C C . ASN A 1 758 ? 5.725 -26.196 -22.259 1.00 86.56 758 ASN A C 1
ATOM 5900 O O . ASN A 1 758 ? 6.516 -25.567 -22.964 1.00 86.56 758 ASN A O 1
ATOM 5904 N N . LEU A 1 759 ? 5.645 -26.018 -20.940 1.00 91.19 759 LEU A N 1
ATOM 5905 C CA . LEU A 1 759 ? 6.599 -25.242 -20.157 1.00 91.19 759 LEU A CA 1
ATOM 5906 C C . LEU A 1 759 ? 7.689 -26.159 -19.581 1.00 91.19 759 LEU A C 1
ATOM 5908 O O . LEU A 1 759 ? 7.570 -27.385 -19.572 1.00 91.19 759 LEU A O 1
ATOM 5912 N N . ASP A 1 760 ? 8.750 -25.529 -19.094 1.00 90.62 760 ASP A N 1
ATOM 5913 C CA . ASP A 1 760 ? 9.816 -26.150 -18.309 1.00 90.62 760 ASP A CA 1
ATOM 5914 C C . ASP A 1 760 ? 9.253 -26.811 -17.031 1.00 90.62 760 ASP A C 1
ATOM 5916 O O . ASP A 1 760 ? 8.326 -26.271 -16.423 1.00 90.62 760 ASP A O 1
ATOM 5920 N N . ALA A 1 761 ? 9.767 -27.971 -16.604 1.00 87.25 761 ALA A N 1
ATOM 5921 C CA . ALA A 1 761 ? 9.199 -28.694 -15.451 1.00 87.25 761 ALA A CA 1
ATOM 5922 C C . ALA A 1 761 ? 9.399 -27.925 -14.130 1.00 87.25 761 ALA A C 1
ATOM 5924 O O . ALA A 1 761 ? 8.582 -28.007 -13.206 1.00 87.25 761 ALA A O 1
ATOM 5925 N N . GLU A 1 762 ? 10.464 -27.135 -14.079 1.00 90.69 762 GLU A N 1
ATOM 5926 C CA . GLU A 1 762 ? 10.859 -26.246 -13.002 1.00 90.69 762 GLU A CA 1
ATOM 5927 C C . GLU A 1 762 ? 10.226 -24.846 -13.145 1.00 90.69 762 GLU A C 1
ATOM 5929 O O . GLU A 1 762 ? 10.465 -23.988 -12.302 1.00 90.69 762 GLU A O 1
ATOM 5934 N N . PHE A 1 763 ? 9.363 -24.587 -14.144 1.00 90.25 763 PHE A N 1
ATOM 5935 C CA . PHE A 1 763 ? 8.738 -23.272 -14.384 1.00 90.25 763 PHE A CA 1
ATOM 5936 C C . PHE A 1 763 ? 8.145 -22.634 -13.117 1.00 90.25 763 PHE A C 1
ATOM 5938 O O . PHE A 1 763 ? 8.448 -21.483 -12.808 1.00 90.25 763 PHE A O 1
ATOM 5945 N N . PHE A 1 764 ? 7.338 -23.382 -12.355 1.00 84.25 764 PHE A N 1
ATOM 5946 C CA . PHE A 1 764 ? 6.724 -22.880 -11.120 1.00 84.25 764 PHE A CA 1
ATOM 5947 C C . PHE A 1 764 ? 7.750 -22.601 -10.007 1.00 84.25 764 PHE A C 1
ATOM 5949 O O . PHE A 1 764 ? 7.542 -21.705 -9.191 1.00 84.25 764 PHE A O 1
ATOM 5956 N N . GLU A 1 765 ? 8.873 -23.319 -9.986 1.00 83.19 765 GLU A N 1
ATOM 5957 C CA . GLU A 1 765 ? 9.983 -23.059 -9.066 1.00 83.19 765 GLU A CA 1
ATOM 5958 C C . GLU A 1 765 ? 10.765 -21.807 -9.486 1.00 83.19 765 GLU A C 1
ATOM 5960 O O . GLU A 1 765 ? 10.986 -20.918 -8.666 1.00 83.19 765 GLU A O 1
ATOM 5965 N N . ASN A 1 766 ? 11.067 -21.685 -10.781 1.00 77.12 766 ASN A N 1
ATOM 5966 C CA . ASN A 1 766 ? 11.804 -20.577 -11.388 1.00 77.12 766 ASN A CA 1
ATOM 5967 C C . ASN A 1 766 ? 11.082 -19.222 -11.252 1.00 77.12 766 ASN A C 1
ATOM 5969 O O . ASN A 1 766 ? 11.740 -18.200 -11.063 1.00 77.12 766 ASN A O 1
ATOM 5973 N N . ILE A 1 767 ? 9.741 -19.192 -11.289 1.00 78.94 767 ILE A N 1
ATOM 5974 C CA . ILE A 1 767 ? 8.949 -17.977 -10.993 1.00 78.94 767 ILE A CA 1
ATOM 5975 C C . ILE A 1 767 ? 8.724 -17.739 -9.487 1.00 78.94 767 ILE A C 1
ATOM 5977 O O . ILE A 1 767 ? 8.021 -16.804 -9.107 1.00 78.94 767 ILE A O 1
ATOM 5981 N N . GLY A 1 768 ? 9.278 -18.587 -8.618 1.00 75.56 768 GLY A N 1
ATOM 5982 C CA . GLY A 1 768 ? 9.213 -18.427 -7.169 1.00 75.56 768 GLY A CA 1
ATOM 5983 C C . GLY A 1 768 ? 7.914 -18.884 -6.498 1.00 75.56 768 GLY A C 1
ATOM 5984 O O . GLY A 1 768 ? 7.717 -18.585 -5.320 1.00 75.56 768 GLY A O 1
ATOM 5985 N N . ALA A 1 769 ? 7.045 -19.655 -7.169 1.00 73.75 769 ALA A N 1
ATOM 5986 C CA . ALA A 1 769 ? 5.766 -20.112 -6.597 1.00 73.75 769 ALA A CA 1
ATOM 5987 C C . ALA A 1 769 ? 5.927 -21.007 -5.347 1.00 73.75 769 ALA A C 1
ATOM 5989 O O . ALA A 1 769 ? 4.964 -21.257 -4.621 1.00 73.75 769 ALA A O 1
ATOM 5990 N N . PHE A 1 770 ? 7.149 -21.479 -5.074 1.00 78.00 770 PHE A N 1
ATOM 5991 C CA . PHE A 1 770 ? 7.503 -22.294 -3.910 1.00 78.00 770 PHE A CA 1
ATOM 5992 C C . PHE A 1 770 ? 8.329 -21.563 -2.838 1.00 78.00 770 PHE A C 1
ATOM 5994 O O . PHE A 1 770 ? 8.725 -22.215 -1.874 1.00 78.00 770 PHE A O 1
ATOM 6001 N N . ILE A 1 771 ? 8.590 -20.254 -2.974 1.00 62.47 771 ILE A N 1
ATOM 6002 C CA . ILE A 1 771 ? 9.426 -19.484 -2.026 1.00 62.47 771 ILE A CA 1
ATOM 6003 C C . ILE A 1 771 ? 8.704 -19.241 -0.687 1.00 62.47 771 ILE A C 1
ATOM 6005 O O . ILE A 1 771 ? 9.343 -19.188 0.358 1.00 62.47 771 ILE A O 1
ATOM 6009 N N . CYS A 1 772 ? 7.370 -19.169 -0.693 1.00 60.41 772 CYS A N 1
ATOM 6010 C CA . CYS A 1 772 ? 6.542 -19.232 0.515 1.00 60.41 772 CYS A CA 1
ATOM 6011 C C . CYS A 1 772 ? 5.214 -19.939 0.181 1.00 60.41 772 CYS A C 1
ATOM 6013 O O . CYS A 1 772 ? 4.216 -19.284 -0.139 1.00 60.41 772 CYS A O 1
ATOM 6015 N N . PRO A 1 773 ? 5.183 -21.286 0.156 1.00 66.19 773 PRO A N 1
ATOM 6016 C CA . PRO A 1 773 ? 4.005 -22.014 -0.282 1.00 66.19 773 PRO A CA 1
ATOM 6017 C C . PRO A 1 773 ? 2.908 -21.881 0.777 1.00 66.19 773 PRO A C 1
ATOM 6019 O O . PRO A 1 773 ? 2.996 -22.454 1.864 1.00 66.19 773 PRO A O 1
ATOM 6022 N N . SER A 1 774 ? 1.841 -21.156 0.437 1.00 70.56 774 SER A N 1
ATOM 6023 C CA . SER A 1 774 ? 0.633 -20.996 1.262 1.00 70.56 774 SER A CA 1
ATOM 6024 C C . SER A 1 774 ? -0.220 -22.276 1.277 1.00 70.56 774 SER A C 1
ATOM 6026 O O . SER A 1 774 ? -1.396 -22.278 0.921 1.00 70.56 774 SER A O 1
ATOM 6028 N N . ALA A 1 775 ? 0.400 -23.397 1.645 1.00 81.62 775 ALA A N 1
ATOM 6029 C CA . ALA A 1 775 ? -0.219 -24.708 1.728 1.00 81.62 775 ALA A CA 1
ATOM 6030 C C . ALA A 1 775 ? -0.997 -24.833 3.044 1.00 81.62 775 ALA A C 1
ATOM 6032 O O . ALA A 1 775 ? -0.412 -24.968 4.122 1.00 81.62 775 ALA A O 1
ATOM 6033 N N . PHE A 1 776 ? -2.323 -24.787 2.939 1.00 87.38 776 PHE A N 1
ATOM 6034 C CA . PHE A 1 776 ? -3.250 -25.019 4.044 1.00 87.38 776 PHE A CA 1
ATOM 6035 C C . PHE A 1 776 ? -3.686 -26.482 4.057 1.00 87.38 776 PHE A C 1
ATOM 6037 O O . PHE A 1 776 ? -4.023 -27.042 3.015 1.00 87.38 776 PHE A O 1
ATOM 6044 N N . LEU A 1 777 ? -3.737 -27.079 5.243 1.00 91.12 777 LEU A N 1
ATOM 6045 C CA . LEU A 1 777 ? -4.320 -28.395 5.471 1.00 91.12 777 LEU A CA 1
ATOM 6046 C C . LEU A 1 777 ? -5.637 -28.219 6.227 1.00 91.12 777 LEU A C 1
ATOM 6048 O O . LEU A 1 777 ? -5.705 -27.486 7.213 1.00 91.12 777 LEU A O 1
ATOM 6052 N N . ARG A 1 778 ? -6.689 -28.898 5.772 1.00 92.00 778 ARG A N 1
ATOM 6053 C CA . ARG A 1 778 ? -7.987 -28.920 6.444 1.00 92.00 778 ARG A CA 1
ATOM 6054 C C . ARG A 1 778 ? -8.346 -30.359 6.777 1.00 92.00 778 ARG A C 1
ATOM 6056 O O . ARG A 1 778 ? -8.504 -31.171 5.871 1.00 92.00 778 ARG A O 1
ATOM 6063 N N . LEU A 1 779 ? -8.485 -30.655 8.063 1.00 94.50 779 LEU A N 1
ATOM 6064 C CA . LEU A 1 779 ? -9.124 -31.887 8.513 1.00 94.50 779 LEU A CA 1
ATOM 6065 C C . LEU A 1 779 ? -10.636 -31.670 8.484 1.00 94.50 779 LEU A C 1
ATOM 6067 O O . LEU A 1 779 ? -11.108 -30.594 8.861 1.00 94.50 779 LEU A O 1
ATOM 6071 N N . LEU A 1 780 ? -11.376 -32.667 8.016 1.00 92.56 780 LEU A N 1
ATOM 6072 C CA . LEU A 1 780 ? -12.819 -32.614 7.800 1.00 92.56 780 LEU A CA 1
ATOM 6073 C C . LEU A 1 780 ? -13.464 -33.814 8.490 1.00 92.56 780 LEU A C 1
ATOM 6075 O O . LEU A 1 780 ? -12.978 -34.932 8.337 1.00 92.56 780 LEU A O 1
ATOM 6079 N N . HIS A 1 781 ? -14.556 -33.578 9.209 1.00 92.38 781 HIS A N 1
ATOM 6080 C CA . HIS A 1 781 ? -15.418 -34.628 9.738 1.00 92.38 781 HIS A CA 1
ATOM 6081 C C . HIS A 1 781 ? -16.871 -34.304 9.395 1.00 92.38 781 HIS A C 1
ATOM 6083 O O . HIS A 1 781 ? -17.316 -33.161 9.514 1.00 92.38 781 HIS A O 1
ATOM 6089 N N . TYR A 1 782 ? -17.586 -35.322 8.925 1.00 87.81 782 TYR A N 1
ATOM 6090 C CA . TYR A 1 782 ? -18.978 -35.249 8.509 1.00 87.81 782 TYR A CA 1
ATOM 6091 C C . TYR A 1 782 ? -19.792 -36.151 9.443 1.00 87.81 782 TYR A C 1
ATOM 6093 O O . TYR A 1 782 ? -19.397 -37.304 9.625 1.00 87.81 782 TYR A O 1
ATOM 6101 N N . PRO A 1 783 ? -20.895 -35.673 10.044 1.00 80.81 783 PRO A N 1
ATOM 6102 C CA . PRO A 1 783 ? -21.698 -36.506 10.930 1.00 80.81 783 PRO A CA 1
ATOM 6103 C C . PRO A 1 783 ? -22.363 -37.645 10.147 1.00 80.81 783 PRO A C 1
ATOM 6105 O O . PRO A 1 783 ? -22.902 -37.431 9.061 1.00 80.81 783 PRO A O 1
ATOM 6108 N N . GLY A 1 784 ? -22.304 -38.861 10.699 1.00 72.25 784 GLY A N 1
ATOM 6109 C CA . GLY A 1 784 ? -22.889 -40.057 10.081 1.00 72.25 784 GLY A CA 1
ATOM 6110 C C . GLY A 1 784 ? -24.396 -40.207 10.312 1.00 72.25 784 GLY A C 1
ATOM 6111 O O . GLY A 1 784 ? -25.096 -40.742 9.456 1.00 72.25 784 GLY A O 1
ATOM 6112 N N . GLU A 1 785 ? -24.899 -39.714 11.445 1.00 69.88 785 GLU A N 1
ATOM 6113 C CA . GLU A 1 785 ? -26.333 -39.598 11.731 1.00 69.88 785 GLU A CA 1
ATOM 6114 C C . GLU A 1 785 ? -26.768 -38.142 11.519 1.00 69.88 785 GLU A C 1
ATOM 6116 O O . GLU A 1 785 ? -26.045 -37.211 11.879 1.00 69.88 785 GLU A O 1
ATOM 6121 N N . VAL A 1 786 ? -27.935 -37.949 10.900 1.00 69.06 786 VAL A N 1
ATOM 6122 C CA . VAL A 1 786 ? -28.496 -36.635 10.557 1.00 69.06 786 VAL A CA 1
ATOM 6123 C C . VAL A 1 786 ? -29.893 -36.551 11.159 1.00 69.06 786 VAL A C 1
ATOM 6125 O O . VAL A 1 786 ? -30.711 -37.439 10.919 1.00 69.06 786 VAL A O 1
ATOM 6128 N N . ASP A 1 787 ? -30.161 -35.498 11.932 1.00 71.00 787 ASP A N 1
ATOM 6129 C CA . ASP A 1 787 ? -31.467 -35.273 12.554 1.00 71.00 787 ASP A CA 1
ATOM 6130 C C . ASP A 1 787 ? -32.570 -35.048 11.502 1.00 71.00 787 ASP A C 1
ATOM 6132 O O . ASP A 1 787 ? -32.325 -34.509 10.420 1.00 71.00 787 ASP A O 1
ATOM 6136 N N . ASP A 1 788 ? -33.823 -35.377 11.841 1.00 71.19 788 ASP A N 1
ATOM 6137 C CA . ASP A 1 788 ? -34.992 -35.151 10.968 1.00 71.19 788 ASP A CA 1
ATOM 6138 C C . ASP A 1 788 ? -35.124 -33.676 10.516 1.00 71.19 788 ASP A C 1
ATOM 6140 O O . ASP A 1 788 ? -35.634 -33.392 9.429 1.00 71.19 788 ASP A O 1
ATOM 6144 N N . SER A 1 789 ? -34.651 -32.724 11.331 1.00 70.31 789 SER A N 1
ATOM 6145 C CA . SER A 1 789 ? -34.594 -31.290 11.005 1.00 70.31 789 SER A CA 1
ATOM 6146 C C . SER A 1 789 ? -33.583 -30.946 9.909 1.00 70.31 789 SER A C 1
ATOM 6148 O O . SER A 1 789 ? -33.805 -29.999 9.152 1.00 70.31 789 SER A O 1
ATOM 6150 N N . ASP A 1 790 ? -32.515 -31.731 9.791 1.00 73.44 790 ASP A N 1
ATOM 6151 C CA . ASP A 1 790 ? -31.449 -31.592 8.799 1.00 73.44 790 ASP A CA 1
ATOM 6152 C C . ASP A 1 790 ? -31.661 -32.497 7.578 1.00 73.44 790 ASP A C 1
ATOM 6154 O O . ASP A 1 790 ? -30.782 -32.635 6.725 1.00 73.44 790 ASP A O 1
ATOM 6158 N N . TYR A 1 791 ? -32.855 -33.078 7.423 1.00 71.50 791 TYR A N 1
ATOM 6159 C CA . TYR A 1 791 ? -33.176 -33.913 6.273 1.00 71.50 791 TYR A CA 1
ATOM 6160 C C . TYR A 1 791 ? -33.092 -33.123 4.950 1.00 71.50 791 TYR A C 1
ATOM 6162 O O . TYR A 1 791 ? -33.923 -32.261 4.624 1.00 71.50 791 TYR A O 1
ATOM 6170 N N . GLY A 1 792 ? -32.066 -33.448 4.159 1.00 71.12 792 GLY A N 1
ATOM 6171 C CA . GLY A 1 792 ? -31.699 -32.754 2.923 1.00 71.12 792 GLY A CA 1
ATOM 6172 C C . GLY A 1 792 ? -30.670 -31.629 3.092 1.00 71.12 792 GLY A C 1
ATOM 6173 O O . GLY A 1 792 ? -30.466 -30.883 2.134 1.00 71.12 792 GLY A O 1
ATOM 6174 N N . ASN A 1 793 ? -30.057 -31.481 4.271 1.00 78.44 793 ASN A N 1
ATOM 6175 C CA . ASN A 1 793 ? -28.850 -30.681 4.474 1.00 78.44 793 ASN A CA 1
ATOM 6176 C C . ASN A 1 793 ? -27.624 -31.447 3.944 1.00 78.44 793 ASN A C 1
ATOM 6178 O O . ASN A 1 793 ? -27.659 -32.667 3.779 1.00 78.44 793 ASN A O 1
ATOM 6182 N N . TYR A 1 794 ? -26.540 -30.731 3.654 1.00 81.12 794 TYR A N 1
ATOM 6183 C CA . TYR A 1 794 ? -25.331 -31.295 3.063 1.00 81.12 794 TYR A CA 1
ATOM 6184 C C . TYR A 1 794 ? -24.179 -31.321 4.071 1.00 81.12 794 TYR A C 1
ATOM 6186 O O . TYR A 1 794 ? -23.986 -30.380 4.843 1.00 81.12 794 TYR A O 1
ATOM 6194 N N . GLY A 1 795 ? -23.353 -32.371 4.000 1.00 81.38 795 GLY A N 1
ATOM 6195 C CA . GLY A 1 795 ? -22.079 -32.442 4.722 1.00 81.38 795 GLY A CA 1
ATOM 6196 C C . GLY A 1 795 ? -21.197 -31.230 4.413 1.00 81.38 795 GLY A C 1
ATOM 6197 O O . GLY A 1 795 ? -20.794 -30.503 5.315 1.00 81.38 795 GLY A O 1
ATOM 6198 N N . ALA A 1 796 ? -20.975 -30.970 3.125 1.00 84.50 796 ALA A N 1
ATOM 6199 C CA . ALA A 1 796 ? -20.507 -29.697 2.588 1.00 84.50 796 ALA A CA 1
ATOM 6200 C C . ALA A 1 796 ? -21.443 -29.302 1.443 1.00 84.50 796 ALA A C 1
ATOM 6202 O O . ALA A 1 796 ? -21.697 -30.126 0.563 1.00 84.50 796 ALA A O 1
ATOM 6203 N N . SER A 1 797 ? -21.958 -28.074 1.431 1.00 84.50 797 SER A N 1
ATOM 6204 C CA . SER A 1 797 ? -22.782 -27.603 0.312 1.00 84.50 797 SER A CA 1
ATOM 6205 C C . SER A 1 797 ? -21.935 -27.235 -0.921 1.00 84.50 797 SER A C 1
ATOM 6207 O O . SER A 1 797 ? -20.703 -27.179 -0.861 1.00 84.50 797 SER A O 1
ATOM 6209 N N . ALA A 1 798 ? -22.582 -27.062 -2.078 1.00 83.75 798 ALA A N 1
ATOM 6210 C CA . ALA A 1 798 ? -21.929 -26.922 -3.383 1.00 83.75 798 ALA A CA 1
ATOM 6211 C C . ALA A 1 798 ? -20.943 -25.735 -3.456 1.00 83.75 798 ALA A C 1
ATOM 6213 O O . ALA A 1 798 ? -21.314 -24.600 -3.167 1.00 83.75 798 ALA A O 1
ATOM 6214 N N . HIS A 1 799 ? -19.695 -25.981 -3.884 1.00 85.00 799 HIS A N 1
ATOM 6215 C CA . HIS A 1 799 ? -18.654 -24.945 -3.959 1.00 85.00 799 HIS A CA 1
ATOM 6216 C C . HIS A 1 799 ? -17.518 -25.237 -4.960 1.00 85.00 799 HIS A C 1
ATOM 6218 O O . HIS A 1 799 ? -17.319 -26.355 -5.450 1.00 85.00 799 HIS A O 1
ATOM 6224 N N . SER A 1 800 ? -16.718 -24.205 -5.236 1.00 80.06 800 SER A N 1
ATOM 6225 C CA . SER A 1 800 ? -15.423 -24.301 -5.917 1.00 80.06 800 SER A CA 1
ATOM 6226 C C . SER A 1 800 ? -14.279 -23.932 -4.976 1.00 80.06 800 SER A C 1
ATOM 6228 O O . SER A 1 800 ? -14.377 -22.944 -4.250 1.00 80.06 800 SER A O 1
ATOM 6230 N N . ASP A 1 801 ? -13.190 -24.696 -5.023 1.00 77.75 801 ASP A N 1
ATOM 6231 C CA . ASP A 1 801 ? -11.971 -24.403 -4.267 1.00 77.75 801 ASP A CA 1
ATOM 6232 C C . ASP A 1 801 ? -11.244 -23.162 -4.803 1.00 77.75 801 ASP A C 1
ATOM 6234 O O . ASP A 1 801 ? -11.341 -22.830 -5.984 1.00 77.75 801 ASP A O 1
ATOM 6238 N N . TYR A 1 802 ? -10.498 -22.490 -3.924 1.00 70.31 802 TYR A N 1
ATOM 6239 C CA . TYR A 1 802 ? -9.796 -21.230 -4.205 1.00 70.31 802 TYR A CA 1
ATOM 6240 C C . TYR A 1 802 ? -8.281 -21.386 -4.445 1.00 70.31 802 TYR A C 1
ATOM 6242 O O . TYR A 1 802 ? -7.606 -20.404 -4.743 1.00 70.31 802 TYR A O 1
ATOM 6250 N N . GLY A 1 803 ? -7.722 -22.587 -4.260 1.00 73.88 803 GLY A N 1
ATOM 6251 C CA . GLY A 1 803 ? -6.296 -22.872 -4.467 1.00 73.88 803 GLY A CA 1
ATOM 6252 C C . GLY A 1 803 ? -5.999 -23.397 -5.874 1.00 73.88 803 GLY A C 1
ATOM 6253 O O . GLY A 1 803 ? -6.888 -23.929 -6.529 1.00 73.88 803 GLY A O 1
ATOM 6254 N N . MET A 1 804 ? -4.738 -23.307 -6.320 1.00 79.12 804 MET A N 1
ATOM 6255 C CA . MET A 1 804 ? -4.298 -23.846 -7.624 1.00 79.12 804 MET A CA 1
ATOM 6256 C C . MET A 1 804 ? -4.584 -25.352 -7.762 1.00 79.12 804 MET A C 1
ATOM 6258 O O . MET A 1 804 ? -5.034 -25.822 -8.805 1.00 79.12 804 MET A O 1
ATOM 6262 N N . ILE A 1 805 ? -4.326 -26.118 -6.699 1.00 85.19 805 ILE A N 1
ATOM 6263 C CA . ILE A 1 805 ? -4.616 -27.551 -6.610 1.00 85.19 805 ILE A CA 1
ATOM 6264 C C . ILE A 1 805 ? -5.140 -27.880 -5.210 1.00 85.19 805 ILE A C 1
ATOM 6266 O O . ILE A 1 805 ? -4.667 -27.314 -4.223 1.00 85.19 805 ILE A O 1
ATOM 6270 N N . THR A 1 806 ? -6.070 -28.829 -5.128 1.00 87.25 806 THR A N 1
ATOM 6271 C CA . THR A 1 806 ? -6.576 -29.394 -3.872 1.00 87.25 806 THR A CA 1
ATOM 6272 C C . THR A 1 806 ? -6.307 -30.898 -3.874 1.00 87.25 806 THR A C 1
ATOM 6274 O O . THR A 1 806 ? -6.684 -31.614 -4.805 1.00 87.25 806 THR A O 1
ATOM 6277 N N . LEU A 1 807 ? -5.634 -31.383 -2.827 1.00 87.88 807 LEU A N 1
ATOM 6278 C CA . LEU A 1 807 ? -5.397 -32.808 -2.590 1.00 87.88 807 LEU A CA 1
ATOM 6279 C C . LEU A 1 807 ? -6.406 -33.280 -1.533 1.00 87.88 807 LEU A C 1
ATOM 6281 O O . LEU A 1 807 ? -6.358 -32.809 -0.397 1.00 87.88 807 LEU A O 1
ATOM 6285 N N . LEU A 1 808 ? -7.321 -34.176 -1.902 1.00 88.12 808 LEU A N 1
ATOM 6286 C CA . LEU A 1 808 ? -8.382 -34.688 -1.036 1.00 88.12 808 LEU A CA 1
ATOM 6287 C C . LEU A 1 808 ? -8.154 -36.179 -0.753 1.00 88.12 808 LEU A C 1
ATOM 6289 O O . LEU A 1 808 ? -8.474 -37.055 -1.557 1.00 88.12 808 LEU A O 1
ATOM 6293 N N . ALA A 1 809 ? -7.615 -36.470 0.428 1.00 85.62 809 ALA A N 1
ATOM 6294 C CA . ALA A 1 809 ? -7.650 -37.820 0.974 1.00 85.62 809 ALA A CA 1
ATOM 6295 C C . ALA A 1 809 ? -9.061 -38.112 1.511 1.00 85.62 809 ALA A C 1
ATOM 6297 O O . ALA A 1 809 ? -9.675 -37.251 2.141 1.00 85.62 809 ALA A O 1
ATOM 6298 N N . THR A 1 810 ? -9.555 -39.327 1.282 1.00 81.31 810 THR A N 1
ATOM 6299 C CA . THR A 1 810 ? -10.835 -39.822 1.815 1.00 81.31 810 THR A CA 1
ATOM 6300 C C . THR A 1 810 ? -10.593 -41.116 2.587 1.00 81.31 810 THR A C 1
ATOM 6302 O O . THR A 1 810 ? -9.651 -41.847 2.287 1.00 81.31 810 THR A O 1
ATOM 6305 N N . ASP A 1 811 ? -11.430 -41.386 3.582 1.00 78.94 811 ASP A N 1
ATOM 6306 C CA . ASP A 1 811 ? -11.414 -42.595 4.420 1.00 78.94 811 ASP A CA 1
ATOM 6307 C C . ASP A 1 811 ? -12.059 -43.822 3.740 1.00 78.94 811 ASP A C 1
ATOM 6309 O O . ASP A 1 811 ? -12.026 -44.923 4.287 1.00 78.94 811 ASP A O 1
ATOM 6313 N N . GLY A 1 812 ? -12.646 -43.630 2.555 1.00 77.56 812 GLY A N 1
ATOM 6314 C CA . GLY A 1 812 ? -13.419 -44.631 1.817 1.00 77.56 812 GLY A CA 1
ATOM 6315 C C . GLY A 1 812 ? -14.934 -44.432 1.893 1.00 77.56 812 GLY A C 1
ATOM 6316 O O . GLY A 1 812 ? -15.665 -45.057 1.123 1.00 77.56 812 GLY A O 1
ATOM 6317 N N . THR A 1 813 ? -15.421 -43.539 2.760 1.00 80.62 813 THR A N 1
ATOM 6318 C CA . THR A 1 813 ? -16.850 -43.249 2.906 1.00 80.62 813 THR A CA 1
ATOM 6319 C C . THR A 1 813 ? -17.376 -42.516 1.657 1.00 80.62 813 THR A C 1
ATOM 6321 O O . THR A 1 813 ? -16.828 -41.476 1.277 1.00 80.62 813 THR A O 1
ATOM 6324 N N . PRO A 1 814 ? -18.425 -43.024 0.975 1.00 78.62 814 PRO A N 1
ATOM 6325 C CA . PRO A 1 814 ? -18.999 -42.363 -0.195 1.00 78.62 814 PRO A CA 1
ATOM 6326 C C . PRO A 1 814 ? -19.779 -41.100 0.201 1.00 78.62 814 PRO A C 1
ATOM 6328 O O . PRO A 1 814 ? -20.364 -41.032 1.279 1.00 78.62 814 PRO A O 1
ATOM 6331 N N . GLY A 1 815 ? -19.837 -40.117 -0.701 1.00 78.50 815 GLY A N 1
ATOM 6332 C CA . GLY A 1 815 ? -20.584 -38.869 -0.476 1.00 78.50 815 GLY A CA 1
ATOM 6333 C C . GLY A 1 815 ? -20.070 -37.652 -1.251 1.00 78.50 815 GLY A C 1
ATOM 6334 O O . GLY A 1 815 ? -20.749 -36.629 -1.299 1.00 78.50 815 GLY A O 1
ATOM 6335 N N . LEU A 1 816 ? -18.894 -37.744 -1.883 1.00 85.00 816 LEU A N 1
ATOM 6336 C CA . LEU A 1 816 ? -18.401 -36.703 -2.782 1.00 85.00 816 LEU A CA 1
ATOM 6337 C C . LEU A 1 816 ? -19.162 -36.738 -4.113 1.00 85.00 816 LEU A C 1
ATOM 6339 O O . LEU A 1 816 ? -19.160 -37.753 -4.807 1.00 85.00 816 LEU A O 1
ATOM 6343 N N . GLN A 1 817 ? -19.739 -35.602 -4.498 1.00 84.25 817 GLN A N 1
ATOM 6344 C CA . GLN A 1 817 ? -20.330 -35.385 -5.817 1.00 84.25 817 GLN A CA 1
ATOM 6345 C C . GLN A 1 817 ? -19.632 -34.225 -6.523 1.00 84.25 817 GLN A C 1
ATOM 6347 O O . GLN A 1 817 ? -19.232 -33.251 -5.880 1.00 84.25 817 GLN A O 1
ATOM 6352 N N . ILE A 1 818 ? -19.518 -34.298 -7.850 1.00 85.56 818 ILE A N 1
ATOM 6353 C CA . ILE A 1 818 ? -19.013 -33.190 -8.668 1.00 85.56 818 ILE A CA 1
ATOM 6354 C C . ILE A 1 818 ? -20.011 -32.800 -9.755 1.00 85.56 818 ILE A C 1
ATOM 6356 O O . ILE A 1 818 ? -20.759 -33.630 -10.262 1.00 85.56 818 ILE A O 1
ATOM 6360 N N . CYS A 1 819 ? -19.990 -31.525 -10.138 1.00 83.31 819 CYS A N 1
ATOM 6361 C CA . CYS A 1 819 ? -20.747 -30.996 -11.266 1.00 83.31 819 CYS A CA 1
ATOM 6362 C C . CYS A 1 819 ? -19.762 -30.410 -12.281 1.00 83.31 819 CYS A C 1
ATOM 6364 O O . CYS A 1 819 ? -19.213 -29.327 -12.065 1.00 83.31 819 CYS A O 1
ATOM 6366 N N . LYS A 1 820 ? -19.524 -31.129 -13.386 1.00 78.75 820 LYS A N 1
ATOM 6367 C CA . LYS A 1 820 ? -18.597 -30.698 -14.451 1.00 78.75 820 LYS A CA 1
ATOM 6368 C C . LYS A 1 820 ? -19.083 -29.431 -15.155 1.00 78.75 820 LYS A C 1
ATOM 6370 O O . LYS A 1 820 ? -18.323 -28.493 -15.365 1.00 78.75 820 LYS A O 1
ATOM 6375 N N . GLU A 1 821 ? -20.373 -29.388 -15.474 1.00 78.56 821 GLU A N 1
ATOM 6376 C CA . GLU A 1 821 ? -21.030 -28.277 -16.169 1.00 78.56 821 GLU A CA 1
ATOM 6377 C C . GLU A 1 821 ? -21.749 -27.374 -15.149 1.00 78.56 821 GLU A C 1
ATOM 6379 O O . GLU A 1 821 ? -22.976 -27.339 -15.100 1.00 78.56 821 GLU A O 1
ATOM 6384 N N . LYS A 1 822 ? -20.998 -26.672 -14.285 1.00 75.19 822 LYS A N 1
ATOM 6385 C CA . LYS A 1 822 ? -21.559 -25.875 -13.166 1.00 75.19 822 LYS A CA 1
ATOM 6386 C C . LYS A 1 822 ? -22.641 -24.859 -13.588 1.00 75.19 822 LYS A C 1
ATOM 6388 O O . LYS A 1 822 ? -23.544 -24.581 -12.804 1.00 75.19 822 LYS A O 1
ATOM 6393 N N . ASP A 1 823 ? -22.557 -24.318 -14.805 1.00 76.94 823 ASP A N 1
ATOM 6394 C CA . ASP A 1 823 ? -23.475 -23.301 -15.341 1.00 76.94 823 ASP A CA 1
ATOM 6395 C C . ASP A 1 823 ? -24.678 -23.905 -16.094 1.00 76.94 823 ASP A C 1
ATOM 6397 O O . ASP A 1 823 ? -25.567 -23.186 -16.560 1.00 76.94 823 ASP A O 1
ATOM 6401 N N . ARG A 1 824 ? -24.745 -25.237 -16.214 1.00 77.06 824 ARG A N 1
ATOM 6402 C CA . ARG A 1 824 ? -25.895 -25.934 -16.792 1.00 77.06 824 ARG A CA 1
ATOM 6403 C C . ARG A 1 824 ? -27.078 -25.908 -15.827 1.00 77.06 824 ARG A C 1
ATOM 6405 O O . ARG A 1 824 ? -26.926 -26.105 -14.628 1.00 77.06 824 ARG A O 1
ATOM 6412 N N . ASN A 1 825 ? -28.282 -25.749 -16.374 1.00 72.31 825 ASN A N 1
ATOM 6413 C CA . ASN A 1 825 ? -29.530 -25.810 -15.617 1.00 72.31 825 ASN A CA 1
ATOM 6414 C C . ASN A 1 825 ? -30.477 -26.889 -16.199 1.00 72.31 825 ASN A C 1
ATOM 6416 O O . ASN A 1 825 ? -30.829 -26.791 -17.378 1.00 72.31 825 ASN A O 1
ATOM 6420 N N . PRO A 1 826 ? -30.903 -27.906 -15.421 1.00 79.00 826 PRO A N 1
ATOM 6421 C CA . PRO A 1 826 ? -30.441 -28.219 -14.067 1.00 79.00 826 PRO A CA 1
ATOM 6422 C C . PRO A 1 826 ? -28.982 -28.690 -14.070 1.00 79.00 826 PRO A C 1
ATOM 6424 O O . PRO A 1 826 ? -28.548 -29.364 -15.009 1.00 79.00 826 PRO A O 1
ATOM 6427 N N . GLN A 1 827 ? -28.254 -28.355 -13.005 1.00 83.12 827 GLN A N 1
ATOM 6428 C CA . GLN A 1 827 ? -26.913 -28.882 -12.749 1.00 83.12 827 GLN A CA 1
ATOM 6429 C C . GLN A 1 827 ? -26.978 -30.409 -12.644 1.00 83.12 827 GLN A C 1
ATOM 6431 O O . GLN A 1 827 ? -27.902 -30.953 -12.030 1.00 83.12 827 GLN A O 1
ATOM 6436 N N . LEU A 1 828 ? -26.010 -31.099 -13.248 1.00 83.88 828 LEU A N 1
ATOM 6437 C CA . LEU A 1 828 ? -25.858 -32.541 -13.092 1.00 83.88 828 LEU A CA 1
ATOM 6438 C C . LEU A 1 828 ? -24.757 -32.824 -12.078 1.00 83.88 828 LEU A C 1
ATOM 6440 O O . LEU A 1 828 ? -23.607 -32.449 -12.290 1.00 83.88 828 LEU A O 1
ATOM 6444 N N . TRP A 1 829 ? -25.138 -33.509 -11.007 1.00 83.38 829 TRP A N 1
ATOM 6445 C CA . TRP A 1 829 ? -24.239 -33.983 -9.966 1.00 83.38 829 TRP A CA 1
ATOM 6446 C C . TRP A 1 829 ? -23.938 -35.462 -10.207 1.00 83.38 829 TRP A C 1
ATOM 6448 O O . TRP A 1 829 ? -24.855 -36.261 -10.407 1.00 83.38 829 TRP A O 1
ATOM 6458 N N . GLU A 1 830 ? -22.654 -35.804 -10.238 1.00 82.62 830 GLU A N 1
ATOM 6459 C CA . GLU A 1 830 ? -22.139 -37.149 -10.491 1.00 82.62 830 GLU A CA 1
ATOM 6460 C C . GLU A 1 830 ? -21.345 -37.626 -9.267 1.00 82.62 830 GLU A C 1
ATOM 6462 O O . GLU A 1 830 ? -20.500 -36.888 -8.752 1.00 82.62 830 GLU A O 1
ATOM 6467 N N . ASP A 1 831 ? -21.616 -38.846 -8.796 1.00 81.00 831 ASP A N 1
ATOM 6468 C CA . ASP A 1 831 ? -20.944 -39.432 -7.632 1.00 81.00 831 ASP A CA 1
ATOM 6469 C C . ASP A 1 831 ? -19.485 -39.794 -7.953 1.00 81.00 831 ASP A C 1
ATOM 6471 O O . ASP A 1 831 ? -19.197 -40.470 -8.944 1.00 81.00 831 ASP A O 1
ATOM 6475 N N . VAL A 1 832 ? -18.562 -39.391 -7.078 1.00 79.44 832 VAL A N 1
ATOM 6476 C CA . VAL A 1 832 ? -17.154 -39.799 -7.120 1.00 79.44 832 VAL A CA 1
ATOM 6477 C C . VAL A 1 832 ? -16.951 -40.952 -6.143 1.00 79.44 832 VAL A C 1
ATOM 6479 O O . VAL A 1 832 ? -17.198 -40.829 -4.943 1.00 79.44 832 VAL A O 1
ATOM 6482 N N . HIS A 1 833 ? -16.500 -42.090 -6.662 1.00 76.44 833 HIS A N 1
ATOM 6483 C CA . HIS A 1 833 ? -16.240 -43.283 -5.859 1.00 76.44 833 HIS A CA 1
ATOM 6484 C C . HIS A 1 833 ? -14.863 -43.232 -5.179 1.00 76.44 833 HIS A C 1
ATOM 6486 O O . HIS A 1 833 ? -13.981 -42.473 -5.573 1.00 76.44 833 HIS A O 1
ATOM 6492 N N . HIS A 1 834 ? -14.653 -44.060 -4.157 1.00 72.19 834 HIS A N 1
ATOM 6493 C CA . HIS A 1 834 ? -13.310 -44.283 -3.626 1.00 72.19 834 HIS A CA 1
ATOM 6494 C C . HIS A 1 834 ? -12.542 -45.281 -4.508 1.00 72.19 834 HIS A C 1
ATOM 6496 O O . HIS A 1 834 ? -13.130 -46.221 -5.047 1.00 72.19 834 HIS A O 1
ATOM 6502 N N . ILE A 1 835 ? -11.225 -45.096 -4.618 1.00 70.00 835 ILE A N 1
ATOM 6503 C CA . ILE A 1 835 ? -10.292 -46.096 -5.146 1.00 70.00 835 ILE A CA 1
ATOM 6504 C C . ILE A 1 835 ? -9.210 -46.307 -4.086 1.00 70.00 835 ILE A C 1
ATOM 6506 O O . ILE A 1 835 ? -8.491 -45.362 -3.748 1.00 70.00 835 ILE A O 1
ATOM 6510 N N . ASP A 1 836 ? -9.093 -47.539 -3.591 1.00 61.53 836 ASP A N 1
ATOM 6511 C CA . ASP A 1 836 ? -8.149 -47.910 -2.533 1.00 61.53 836 ASP A CA 1
ATOM 6512 C C . ASP A 1 836 ? -6.709 -47.513 -2.892 1.00 61.53 836 ASP A C 1
ATOM 6514 O O . ASP A 1 836 ? -6.224 -47.774 -3.996 1.00 61.53 836 ASP A O 1
ATOM 6518 N N . GLY A 1 837 ? -6.008 -46.877 -1.951 1.00 55.53 837 GLY A N 1
ATOM 6519 C CA . GLY A 1 837 ? -4.622 -46.434 -2.145 1.00 55.53 837 GLY A CA 1
ATOM 6520 C C . GLY A 1 837 ? -4.449 -45.247 -3.102 1.00 55.53 837 GLY A C 1
ATOM 6521 O O . GLY A 1 837 ? -3.314 -44.890 -3.416 1.00 55.53 837 GLY A O 1
ATOM 6522 N N . SER A 1 838 ? -5.541 -44.623 -3.555 1.00 55.22 838 SER A N 1
ATOM 6523 C CA . SER A 1 838 ? -5.500 -43.354 -4.284 1.00 55.22 838 SER A CA 1
ATOM 6524 C C . SER A 1 838 ? -5.792 -42.165 -3.371 1.00 55.22 838 SER A C 1
ATOM 6526 O O . SER A 1 838 ? -6.511 -42.270 -2.376 1.00 55.22 838 SER A O 1
ATOM 6528 N N . THR A 1 839 ? -5.278 -41.001 -3.756 1.00 55.69 839 THR A N 1
ATOM 6529 C CA . THR A 1 839 ? -5.803 -39.717 -3.283 1.00 55.69 839 THR A CA 1
ATOM 6530 C C . THR A 1 839 ? -6.681 -39.131 -4.393 1.00 55.69 839 THR A C 1
ATOM 6532 O O . THR A 1 839 ? -6.357 -39.261 -5.577 1.00 55.69 839 THR A O 1
ATOM 6535 N N . VAL A 1 840 ? -7.810 -38.509 -4.039 1.00 50.88 840 VAL A N 1
ATOM 6536 C CA . VAL A 1 840 ? -8.683 -37.823 -5.004 1.00 50.88 840 VAL A CA 1
ATOM 6537 C C . VAL A 1 840 ? -8.167 -36.398 -5.165 1.00 50.88 840 VAL A C 1
ATOM 6539 O O . VAL A 1 840 ? -7.931 -35.699 -4.184 1.00 50.88 840 VAL A O 1
ATOM 6542 N N . HIS A 1 841 ? -7.972 -35.938 -6.393 1.00 51.62 841 HIS A N 1
ATOM 6543 C CA . HIS A 1 841 ? -7.445 -34.607 -6.664 1.00 51.62 841 HIS A CA 1
ATOM 6544 C C . HIS A 1 841 ? -8.419 -33.780 -7.476 1.00 51.62 841 HIS A C 1
ATOM 6546 O O . HIS A 1 841 ? -9.049 -34.257 -8.420 1.00 51.62 841 HIS A O 1
ATOM 6552 N N . ARG A 1 842 ? -8.463 -32.497 -7.131 1.00 38.72 842 ARG A N 1
ATOM 6553 C CA . ARG A 1 842 ? -9.013 -31.442 -7.967 1.00 38.72 842 ARG A CA 1
ATOM 6554 C C . ARG A 1 842 ? -7.866 -30.529 -8.361 1.00 38.72 842 ARG A C 1
ATOM 6556 O O . ARG A 1 842 ? -7.160 -30.014 -7.494 1.00 38.72 842 ARG A O 1
ATOM 6563 N N . VAL A 1 843 ? -7.694 -30.298 -9.653 1.00 37.38 843 VAL A N 1
ATOM 6564 C CA . VAL A 1 843 ? -6.772 -29.271 -10.142 1.00 37.38 843 VAL A CA 1
ATOM 6565 C C . V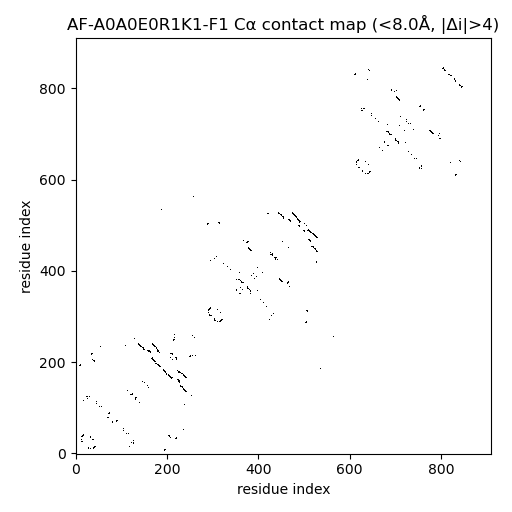AL A 1 843 ? -7.611 -28.126 -10.669 1.00 37.38 843 VAL A C 1
ATOM 6567 O O . VAL A 1 843 ? -8.328 -28.273 -11.657 1.00 37.38 843 VAL A O 1
ATOM 6570 N N . VAL A 1 844 ? -7.504 -26.969 -10.017 1.00 32.44 844 VAL A N 1
ATOM 6571 C CA . VAL A 1 844 ? -8.033 -25.718 -10.556 1.00 32.44 844 VAL A CA 1
ATOM 6572 C C . VAL A 1 844 ? -6.989 -25.186 -11.530 1.00 32.44 844 VAL A C 1
ATOM 6574 O O . VAL A 1 844 ? -6.235 -24.255 -11.248 1.00 32.44 844 VAL A O 1
ATOM 6577 N N . ALA A 1 845 ? -6.929 -25.811 -12.706 1.00 27.67 845 ALA A N 1
ATOM 6578 C CA . ALA A 1 845 ? -6.230 -25.220 -13.831 1.00 27.67 845 ALA A CA 1
ATOM 6579 C C . ALA A 1 845 ? -6.936 -23.896 -14.151 1.00 27.67 845 ALA A C 1
ATOM 6581 O O . ALA A 1 845 ? -8.098 -23.892 -14.564 1.00 27.67 845 ALA A O 1
ATOM 6582 N N . VAL A 1 846 ? -6.253 -22.769 -13.934 1.00 30.78 846 VAL A N 1
ATOM 6583 C CA . VAL A 1 846 ? -6.742 -21.445 -14.340 1.00 30.78 846 VAL A CA 1
ATOM 6584 C C . VAL A 1 846 ? -6.783 -21.441 -15.869 1.00 30.78 846 VAL A C 1
ATOM 6586 O O . VAL A 1 846 ? -5.762 -21.267 -16.529 1.00 30.78 846 VAL A O 1
ATOM 6589 N N . GLY A 1 847 ? -7.944 -21.802 -16.426 1.00 25.06 847 GLY A N 1
ATOM 6590 C CA . GLY A 1 847 ? -7.979 -22.339 -17.788 1.00 25.06 847 GLY A CA 1
ATOM 6591 C C . GLY A 1 847 ? -9.345 -22.512 -18.457 1.00 25.06 847 GLY A C 1
ATOM 6592 O O . GLY A 1 847 ? -9.386 -23.216 -19.462 1.00 25.06 847 GLY A O 1
ATOM 6593 N N . LYS A 1 848 ? -10.421 -21.884 -17.941 1.00 25.97 848 LYS A N 1
ATOM 6594 C CA . LYS A 1 848 ? -11.574 -21.286 -18.677 1.00 25.97 848 LYS A CA 1
ATOM 6595 C C . LYS A 1 848 ? -12.851 -21.220 -17.834 1.00 25.97 848 LYS A C 1
ATOM 6597 O O . LYS A 1 848 ? -13.443 -22.236 -17.509 1.00 25.97 848 LYS A O 1
ATOM 6602 N N . GLU A 1 849 ? -13.324 -20.004 -17.576 1.00 24.31 849 GLU A N 1
ATOM 6603 C CA . GLU A 1 849 ? -14.326 -19.297 -18.397 1.00 24.31 849 GLU A CA 1
ATOM 6604 C C . GLU A 1 849 ? -14.273 -17.819 -17.957 1.00 24.31 849 GLU A C 1
ATOM 6606 O O . GLU A 1 849 ? -14.500 -17.517 -16.793 1.00 24.31 849 GLU A O 1
ATOM 6611 N N . ARG A 1 850 ? -13.884 -16.854 -18.803 1.00 23.16 850 ARG A N 1
ATOM 6612 C CA . ARG A 1 850 ? -14.574 -16.468 -20.046 1.00 23.16 850 ARG A CA 1
ATOM 6613 C C . ARG A 1 850 ? -13.616 -15.987 -21.159 1.00 23.16 850 ARG A C 1
ATOM 6615 O O . ARG A 1 850 ? -13.406 -14.789 -21.311 1.00 23.16 850 ARG A O 1
ATOM 6622 N N . TYR A 1 851 ? -13.172 -16.882 -22.046 1.00 24.94 851 TYR A N 1
ATOM 6623 C CA . TYR A 1 851 ? -12.656 -16.475 -23.366 1.00 24.94 851 TYR A CA 1
ATOM 6624 C C . TYR A 1 851 ? -13.205 -17.351 -24.493 1.00 24.94 851 TYR A C 1
ATOM 6626 O O . TYR A 1 851 ? -12.657 -18.395 -24.852 1.00 24.94 851 TYR A O 1
ATOM 6634 N N . SER A 1 852 ? -14.303 -16.879 -25.084 1.00 23.59 852 SER A N 1
ATOM 6635 C CA . SER A 1 852 ? -14.892 -17.402 -26.314 1.00 23.59 852 SER A CA 1
ATOM 6636 C C . SER A 1 852 ? -14.420 -16.604 -27.537 1.00 23.59 852 SER A C 1
ATOM 6638 O O . SER A 1 852 ? -15.194 -15.876 -28.156 1.00 23.59 852 SER A O 1
ATOM 6640 N N . ARG A 1 853 ? -13.146 -16.761 -27.926 1.00 21.58 853 ARG A N 1
ATOM 6641 C CA . ARG A 1 853 ? -12.691 -16.589 -29.323 1.00 21.58 853 ARG A CA 1
ATOM 6642 C C . ARG A 1 853 ? -11.314 -17.216 -29.553 1.00 21.58 853 ARG A C 1
ATOM 6644 O O . ARG A 1 853 ? -10.454 -17.195 -28.683 1.00 21.58 853 ARG A O 1
ATOM 6651 N N . VAL A 1 854 ? -11.159 -17.818 -30.729 1.00 28.36 854 VAL A N 1
ATOM 6652 C CA . VAL A 1 854 ? -9.993 -18.604 -31.162 1.00 28.36 854 VAL A CA 1
ATOM 6653 C C . VAL A 1 854 ? -8.867 -17.686 -31.650 1.00 28.36 854 VAL A C 1
ATOM 6655 O O . VAL A 1 854 ? -9.150 -16.712 -32.344 1.00 28.36 854 VAL A O 1
ATOM 6658 N N . MET A 1 855 ? -7.612 -18.057 -31.381 1.00 21.27 855 MET A N 1
ATOM 6659 C CA . MET A 1 855 ? -6.428 -17.595 -32.121 1.00 21.27 855 MET A CA 1
ATOM 6660 C C . MET A 1 855 ? -5.541 -18.803 -32.483 1.00 21.27 855 MET A C 1
ATOM 6662 O O . MET A 1 855 ? -5.374 -19.683 -31.637 1.00 21.27 855 MET A O 1
ATOM 6666 N N . PRO A 1 856 ? -4.998 -18.886 -33.715 1.00 31.41 856 PRO A N 1
ATOM 6667 C CA . PRO A 1 856 ? -4.064 -19.932 -34.126 1.00 31.41 856 PRO A CA 1
ATOM 6668 C C . PRO A 1 856 ? -2.595 -19.560 -33.846 1.00 31.41 856 PRO A C 1
ATOM 6670 O O . PRO A 1 856 ? -2.247 -18.395 -33.670 1.00 31.41 856 PRO A O 1
ATOM 6673 N N . THR A 1 857 ? -1.738 -20.578 -33.840 1.00 39.19 857 THR A N 1
ATOM 6674 C CA . THR A 1 857 ? -0.291 -20.534 -33.565 1.00 39.19 857 THR A CA 1
ATOM 6675 C C . THR A 1 857 ? 0.572 -20.379 -34.822 1.00 39.19 857 THR A C 1
ATOM 6677 O O . THR A 1 857 ? 0.319 -21.077 -35.801 1.00 39.19 857 THR A O 1
ATOM 6680 N N . GLU A 1 858 ? 1.682 -19.637 -34.735 1.00 27.95 858 GLU A N 1
ATOM 6681 C CA . GLU A 1 858 ? 2.875 -19.814 -35.587 1.00 27.95 858 GLU A CA 1
ATOM 6682 C C . GLU A 1 858 ? 4.158 -19.715 -34.734 1.00 27.95 858 GLU A C 1
ATOM 6684 O O . GLU A 1 858 ? 4.208 -18.961 -33.763 1.00 27.95 858 GLU A O 1
ATOM 6689 N N . VAL A 1 859 ? 5.185 -20.500 -35.082 1.00 32.00 859 VAL A N 1
ATOM 6690 C CA . VAL A 1 859 ? 6.479 -20.599 -34.376 1.00 32.00 859 VAL A CA 1
ATOM 6691 C C . VAL A 1 859 ? 7.604 -20.312 -35.376 1.00 32.00 859 VAL A C 1
ATOM 6693 O O . VAL A 1 859 ? 7.628 -20.908 -36.452 1.00 32.00 859 VAL A O 1
ATOM 6696 N N . LEU A 1 860 ? 8.533 -19.415 -35.025 1.00 31.19 860 LEU A N 1
ATOM 6697 C CA . LEU A 1 860 ? 9.669 -19.034 -35.880 1.00 31.19 860 LEU A CA 1
ATOM 6698 C C . LEU A 1 860 ? 10.655 -20.197 -36.090 1.00 31.19 860 LEU A C 1
ATOM 6700 O O . LEU A 1 860 ? 10.823 -21.069 -35.238 1.00 31.19 860 LEU A O 1
ATOM 6704 N N . THR A 1 861 ? 11.328 -20.208 -37.239 1.00 41.75 861 THR A N 1
ATOM 6705 C CA . THR A 1 861 ? 12.088 -21.361 -37.739 1.00 41.75 861 THR A CA 1
ATOM 6706 C C . THR A 1 861 ? 13.609 -21.194 -37.649 1.00 41.75 861 THR A C 1
ATOM 6708 O O . THR A 1 861 ? 14.163 -20.096 -37.674 1.00 41.75 861 THR A O 1
ATOM 6711 N N . TYR A 1 862 ? 14.331 -22.321 -37.638 1.00 33.78 862 TYR A N 1
ATOM 6712 C CA . TYR A 1 862 ? 15.800 -22.400 -37.517 1.00 33.78 862 TYR A CA 1
ATOM 6713 C C . TYR A 1 862 ? 16.598 -21.562 -38.549 1.00 33.78 862 TYR A C 1
ATOM 6715 O O . TYR A 1 862 ? 17.761 -21.227 -38.318 1.00 33.78 862 TYR A O 1
ATOM 6723 N N . LYS A 1 863 ? 15.995 -21.189 -39.689 1.00 29.84 863 LYS A N 1
ATOM 6724 C CA . LYS A 1 863 ? 16.625 -20.299 -40.684 1.00 29.84 863 LYS A CA 1
ATOM 6725 C C . LYS A 1 863 ? 16.726 -18.847 -40.215 1.00 29.84 863 LYS A C 1
ATOM 6727 O O . LYS A 1 863 ? 17.689 -18.171 -40.568 1.00 29.84 863 LYS A O 1
ATOM 6732 N N . GLU A 1 864 ? 15.758 -18.379 -39.436 1.00 37.47 864 GLU A N 1
ATOM 6733 C CA . GLU A 1 864 ? 15.687 -16.995 -38.957 1.00 37.47 864 GLU A CA 1
ATOM 6734 C C . GLU A 1 864 ? 16.717 -16.759 -37.841 1.00 37.47 864 GLU A C 1
ATOM 6736 O O . GLU A 1 864 ? 17.370 -15.718 -37.807 1.00 37.47 864 GLU A O 1
ATOM 6741 N N . TRP A 1 865 ? 16.997 -17.790 -37.034 1.00 34.53 865 TRP A N 1
ATOM 6742 C CA . TRP A 1 865 ? 18.065 -17.773 -36.029 1.00 34.53 865 TRP A CA 1
ATOM 6743 C C . TRP A 1 865 ? 19.466 -17.536 -36.630 1.00 34.53 865 TRP A C 1
ATOM 6745 O O . TRP A 1 865 ? 20.220 -16.692 -36.149 1.00 34.53 865 TRP A O 1
ATOM 6755 N N . ARG A 1 866 ? 19.810 -18.197 -37.748 1.00 34.41 866 ARG A N 1
ATOM 6756 C CA . ARG A 1 866 ? 21.114 -17.991 -38.420 1.00 34.41 866 ARG A CA 1
ATOM 6757 C C . ARG A 1 866 ? 21.269 -16.632 -39.111 1.00 34.41 866 ARG A C 1
ATOM 6759 O O . ARG A 1 866 ? 22.396 -16.218 -39.388 1.00 34.41 866 ARG A O 1
ATOM 6766 N N . LEU A 1 867 ? 20.169 -15.947 -39.425 1.00 36.59 867 LEU A N 1
ATOM 6767 C CA . LEU A 1 867 ? 20.214 -14.565 -39.916 1.00 36.59 867 LEU A CA 1
ATOM 6768 C C . LEU A 1 867 ? 20.565 -13.590 -38.783 1.00 36.59 867 LEU A C 1
ATOM 6770 O O . LEU A 1 867 ? 21.305 -12.634 -39.015 1.00 36.59 867 LEU A O 1
ATOM 6774 N N . PHE A 1 868 ? 20.109 -13.877 -37.562 1.00 36.97 868 PHE A N 1
ATOM 6775 C CA . PHE A 1 868 ? 20.420 -13.093 -36.369 1.00 36.97 868 PHE A CA 1
ATOM 6776 C C . PHE A 1 868 ? 21.902 -13.203 -35.960 1.00 36.97 868 PHE A C 1
ATOM 6778 O O . PHE A 1 868 ? 22.549 -12.176 -35.759 1.00 36.97 868 PHE A O 1
ATOM 6785 N N . GLU A 1 869 ? 22.487 -14.411 -35.948 1.00 34.47 869 GLU A N 1
ATOM 6786 C CA . GLU A 1 869 ? 23.929 -14.601 -35.673 1.00 34.47 869 GLU A CA 1
ATOM 6787 C C . GLU A 1 869 ? 24.823 -13.787 -36.628 1.00 34.47 869 GLU A C 1
ATOM 6789 O O . GLU A 1 869 ? 25.723 -13.068 -36.190 1.00 34.47 869 GLU A O 1
ATOM 6794 N N . ARG A 1 870 ? 24.542 -13.826 -37.938 1.00 35.91 870 ARG A N 1
ATOM 6795 C CA . ARG A 1 870 ? 25.332 -13.093 -38.945 1.00 35.91 870 ARG A CA 1
ATOM 6796 C C . ARG A 1 870 ? 25.234 -11.572 -38.819 1.00 35.91 870 ARG A C 1
ATOM 6798 O O . ARG A 1 870 ? 26.199 -10.875 -39.129 1.00 35.91 870 ARG A O 1
ATOM 6805 N N . ALA A 1 871 ? 24.099 -11.046 -38.356 1.00 38.84 871 ALA A N 1
ATOM 6806 C CA . ALA A 1 871 ? 23.953 -9.614 -38.100 1.00 38.84 871 ALA A CA 1
ATOM 6807 C C . ALA A 1 871 ? 24.868 -9.145 -36.950 1.00 38.84 871 ALA A C 1
ATOM 6809 O O . ALA A 1 871 ? 25.455 -8.062 -37.025 1.00 38.84 871 ALA A O 1
ATOM 6810 N N . ILE A 1 872 ? 25.046 -9.986 -35.925 1.00 37.53 872 ILE A N 1
ATOM 6811 C CA . ILE A 1 872 ? 25.925 -9.716 -34.780 1.00 37.53 872 ILE A CA 1
ATOM 6812 C C . ILE A 1 872 ? 27.406 -9.760 -35.195 1.00 37.53 872 ILE A C 1
ATOM 6814 O O . ILE A 1 872 ? 28.165 -8.861 -34.826 1.00 37.53 872 ILE A O 1
ATOM 6818 N N . GLU A 1 873 ? 27.821 -10.723 -36.028 1.00 35.78 873 GLU A N 1
ATOM 6819 C CA . GLU A 1 873 ? 29.198 -10.782 -36.555 1.00 35.78 873 GLU A CA 1
ATOM 6820 C C . GLU A 1 873 ? 29.581 -9.515 -37.347 1.00 35.78 873 GLU A C 1
ATOM 6822 O O . GLU A 1 873 ? 30.666 -8.958 -37.148 1.00 35.78 873 GLU A O 1
ATOM 6827 N N . CYS A 1 874 ? 28.681 -9.000 -38.196 1.00 34.75 874 CYS A N 1
ATOM 6828 C CA . CYS A 1 874 ? 28.912 -7.748 -38.924 1.00 34.75 874 CYS A CA 1
ATOM 6829 C C . CYS A 1 874 ? 29.021 -6.527 -37.995 1.00 34.75 874 CYS A C 1
ATOM 6831 O O . CYS A 1 874 ? 29.864 -5.657 -38.229 1.00 34.75 874 CYS A O 1
ATOM 6833 N N . TYR A 1 875 ? 28.214 -6.457 -36.932 1.00 37.19 875 TYR A N 1
ATOM 6834 C CA . TYR A 1 875 ? 28.273 -5.359 -35.962 1.00 37.19 875 TYR A CA 1
ATOM 6835 C C . TYR A 1 875 ? 29.622 -5.322 -35.224 1.00 37.19 875 TYR A C 1
ATOM 6837 O O . TYR A 1 875 ? 30.247 -4.264 -35.114 1.00 37.19 875 TYR A O 1
ATOM 6845 N N . ILE A 1 876 ? 30.126 -6.486 -34.800 1.00 37.88 876 ILE A N 1
ATOM 6846 C CA . ILE A 1 876 ? 31.414 -6.614 -34.099 1.00 37.88 876 ILE A CA 1
ATOM 6847 C C . ILE A 1 876 ? 32.587 -6.173 -34.995 1.00 37.88 876 ILE A C 1
ATOM 6849 O O . ILE A 1 876 ? 33.477 -5.453 -34.534 1.00 37.88 876 ILE A O 1
ATOM 6853 N N . GLN A 1 877 ? 32.577 -6.519 -36.288 1.00 37.94 877 GLN A N 1
ATOM 6854 C CA . GLN A 1 877 ? 33.628 -6.086 -37.223 1.00 37.94 877 GLN A CA 1
ATOM 6855 C C . GLN A 1 877 ? 33.629 -4.565 -37.473 1.00 37.94 877 GLN A C 1
ATOM 6857 O O . GLN A 1 877 ? 34.700 -3.961 -37.567 1.00 37.94 877 GLN A O 1
ATOM 6862 N N . ILE A 1 878 ? 32.457 -3.921 -37.520 1.00 41.38 878 ILE A N 1
ATOM 6863 C CA . ILE A 1 878 ? 32.346 -2.459 -37.683 1.00 41.38 878 ILE A CA 1
ATOM 6864 C C . ILE A 1 878 ? 32.920 -1.721 -36.463 1.00 41.38 878 ILE A C 1
ATOM 6866 O O . ILE A 1 878 ? 33.661 -0.746 -36.624 1.00 41.38 878 ILE A O 1
ATOM 6870 N N . VAL A 1 879 ? 32.634 -2.206 -35.249 1.00 38.91 879 VAL A N 1
ATOM 6871 C CA . VAL A 1 879 ? 33.163 -1.632 -33.999 1.00 38.91 879 VAL A CA 1
ATOM 6872 C C . VAL A 1 879 ? 34.691 -1.765 -33.927 1.00 38.91 879 VAL A C 1
ATOM 6874 O O . VAL A 1 879 ? 35.372 -0.798 -33.578 1.00 38.91 879 VAL A O 1
ATOM 6877 N N . LEU A 1 880 ? 35.250 -2.911 -34.333 1.00 35.69 880 LEU A N 1
ATOM 6878 C CA . LEU A 1 880 ? 36.702 -3.130 -34.366 1.00 35.69 880 LEU A CA 1
ATOM 6879 C C . LEU A 1 880 ? 37.423 -2.203 -35.362 1.00 35.69 880 LEU A C 1
ATOM 6881 O O . LEU A 1 880 ? 38.462 -1.636 -35.020 1.00 35.69 880 LEU A O 1
ATOM 6885 N N . CYS A 1 881 ? 36.866 -1.966 -36.556 1.00 36.62 881 CYS A N 1
ATOM 6886 C CA . CYS A 1 881 ? 37.443 -1.001 -37.501 1.00 36.62 881 CYS A CA 1
ATOM 6887 C C . CYS A 1 881 ? 37.445 0.440 -36.958 1.00 36.62 881 CYS A C 1
ATOM 6889 O O . CYS A 1 881 ? 38.424 1.162 -37.153 1.00 36.62 881 CYS A O 1
ATOM 6891 N N . PHE A 1 882 ? 36.394 0.857 -36.242 1.00 38.47 882 PHE A N 1
ATOM 6892 C CA . PHE A 1 882 ? 36.346 2.183 -35.614 1.00 38.47 882 PHE A CA 1
ATOM 6893 C C . PHE A 1 882 ? 37.374 2.354 -34.489 1.00 38.47 882 PHE A C 1
ATOM 6895 O O . PHE A 1 882 ? 37.915 3.449 -34.322 1.00 38.47 882 PHE A O 1
ATOM 6902 N N . TYR A 1 883 ? 37.672 1.285 -33.746 1.00 35.50 883 TYR A N 1
ATOM 6903 C CA . TYR A 1 883 ? 38.696 1.301 -32.702 1.00 35.50 883 TYR A CA 1
ATOM 6904 C C . TYR A 1 883 ? 40.105 1.445 -33.306 1.00 35.50 883 TYR A C 1
ATOM 6906 O O . TYR A 1 883 ? 40.858 2.341 -32.925 1.00 35.50 883 TYR A O 1
ATOM 6914 N N . MET A 1 884 ? 40.416 0.651 -34.339 1.00 34.91 884 MET A N 1
ATOM 6915 C CA . MET A 1 884 ? 41.713 0.670 -35.038 1.00 34.91 884 MET A CA 1
ATOM 6916 C C . MET A 1 884 ? 42.020 2.015 -35.722 1.00 34.91 884 MET A C 1
ATOM 6918 O O . MET A 1 884 ? 43.167 2.461 -35.735 1.00 34.91 884 MET A O 1
ATOM 6922 N N . CYS A 1 885 ? 41.011 2.709 -36.261 1.00 36.81 885 CYS A N 1
ATOM 6923 C CA . CYS A 1 885 ? 41.203 4.039 -36.853 1.00 36.81 885 CYS A CA 1
ATOM 6924 C C . CYS A 1 885 ? 41.470 5.154 -35.826 1.00 36.81 885 CYS A C 1
ATOM 6926 O O . CYS A 1 885 ? 41.880 6.241 -36.228 1.00 36.81 885 CYS A O 1
ATOM 6928 N N . LYS A 1 886 ? 41.242 4.920 -34.526 1.00 36.59 886 LYS A N 1
ATOM 6929 C CA . LYS A 1 886 ? 41.417 5.939 -33.479 1.00 36.59 886 LYS A CA 1
ATOM 6930 C C . LYS A 1 886 ? 42.839 5.983 -32.902 1.00 36.59 886 LYS A C 1
ATOM 6932 O O . LYS A 1 886 ? 43.235 7.020 -32.381 1.00 36.59 886 LYS A O 1
ATOM 6937 N N . GLU A 1 887 ? 43.610 4.901 -33.029 1.00 35.38 887 GLU A N 1
ATOM 6938 C CA . GLU A 1 887 ? 45.031 4.865 -32.637 1.00 35.38 887 GLU A CA 1
ATOM 6939 C C . GLU A 1 887 ? 45.975 5.346 -33.758 1.00 35.38 887 GLU A C 1
ATOM 6941 O O . GLU A 1 887 ? 47.035 5.913 -33.488 1.00 35.38 887 GLU A O 1
ATOM 6946 N N . ALA A 1 888 ? 45.586 5.185 -35.028 1.00 34.41 888 ALA A N 1
ATOM 6947 C CA . ALA A 1 888 ? 46.386 5.588 -36.188 1.00 34.41 888 ALA A CA 1
ATOM 6948 C C . ALA A 1 888 ? 46.258 7.096 -36.496 1.00 34.41 888 ALA A C 1
ATOM 6950 O O . ALA A 1 888 ? 45.557 7.511 -37.419 1.00 34.41 888 ALA A O 1
ATOM 6951 N N . ASN A 1 889 ? 46.957 7.922 -35.715 1.00 41.25 889 ASN A N 1
ATOM 6952 C CA . ASN A 1 889 ? 46.906 9.389 -35.747 1.00 41.25 889 ASN A CA 1
ATOM 6953 C C . ASN A 1 889 ? 47.524 10.008 -37.033 1.00 41.25 889 ASN A C 1
ATOM 6955 O O . ASN A 1 889 ? 48.621 10.567 -37.001 1.00 41.25 889 ASN A O 1
ATOM 6959 N N . MET A 1 890 ? 46.849 9.882 -38.186 1.00 31.80 890 MET A N 1
ATOM 6960 C CA . MET A 1 890 ? 47.344 10.330 -39.499 1.00 31.80 890 MET A CA 1
ATOM 6961 C C . MET A 1 890 ? 46.536 11.485 -40.111 1.00 31.80 890 MET A C 1
ATOM 6963 O O . MET A 1 890 ? 45.383 11.329 -40.511 1.00 31.80 890 MET A O 1
ATOM 6967 N N . CYS A 1 891 ? 47.194 12.632 -40.293 1.00 40.62 891 CYS A N 1
ATOM 6968 C CA . CYS A 1 891 ? 46.698 13.738 -41.115 1.00 40.62 891 CYS A CA 1
ATOM 6969 C C . CYS A 1 891 ? 46.786 13.405 -42.613 1.00 40.62 891 CYS A C 1
ATOM 6971 O O . CYS A 1 891 ? 47.839 12.969 -43.073 1.00 40.62 891 CYS A O 1
ATOM 6973 N N . TYR A 1 892 ? 45.750 13.729 -43.395 1.00 31.11 892 TYR A N 1
ATOM 6974 C CA . TYR A 1 892 ? 45.859 13.813 -44.857 1.00 31.11 892 TYR A CA 1
ATOM 6975 C C . TYR A 1 892 ? 45.098 15.004 -45.444 1.00 31.11 892 TYR A C 1
ATOM 6977 O O . TYR A 1 892 ? 43.986 15.335 -45.037 1.00 31.11 892 TYR A O 1
ATOM 6985 N N . THR A 1 893 ? 45.736 15.647 -46.420 1.00 35.25 893 THR A N 1
ATOM 6986 C CA . THR A 1 893 ? 45.239 16.799 -47.177 1.00 35.25 893 THR A CA 1
ATOM 6987 C C . THR A 1 893 ? 44.397 16.375 -48.388 1.00 35.25 893 THR A C 1
ATOM 6989 O O . THR A 1 893 ? 44.397 15.218 -48.808 1.00 35.25 893 THR A O 1
ATOM 6992 N N . ALA A 1 894 ? 43.628 17.318 -48.940 1.00 35.09 894 ALA A N 1
ATOM 6993 C CA . ALA A 1 894 ? 42.636 17.050 -49.980 1.00 35.09 894 ALA A CA 1
ATOM 6994 C C . ALA A 1 894 ? 43.255 16.519 -51.291 1.00 35.09 894 ALA A C 1
ATOM 6996 O O . ALA A 1 894 ? 44.092 17.187 -51.896 1.00 35.09 894 ALA A O 1
ATOM 6997 N N . GLY A 1 895 ? 42.787 15.360 -51.776 1.00 40.44 895 GLY A N 1
ATOM 6998 C CA . GLY A 1 895 ? 43.155 14.874 -53.115 1.00 40.44 895 GLY A CA 1
ATOM 6999 C C . GLY A 1 895 ? 42.785 13.431 -53.478 1.00 40.44 895 GLY A C 1
ATOM 7000 O O . GLY A 1 895 ? 42.653 13.131 -54.664 1.00 40.44 895 GLY A O 1
ATOM 7001 N N . HIS A 1 896 ? 42.596 12.521 -52.516 1.00 41.03 896 HIS A N 1
ATOM 7002 C CA . HIS A 1 896 ? 42.322 11.100 -52.800 1.00 41.03 896 HIS A CA 1
ATOM 7003 C C . HIS A 1 896 ? 41.031 10.597 -52.140 1.00 41.03 896 HIS A C 1
ATOM 7005 O O . HIS A 1 896 ? 40.676 11.012 -51.037 1.00 41.03 896 HIS A O 1
ATOM 7011 N N . ARG A 1 897 ? 40.301 9.712 -52.840 1.00 42.75 897 ARG A N 1
ATOM 7012 C CA . ARG A 1 897 ? 39.050 9.117 -52.335 1.00 42.75 897 ARG A CA 1
ATOM 7013 C C . ARG A 1 897 ? 39.349 8.240 -51.118 1.00 42.75 897 ARG A C 1
ATOM 7015 O O . ARG A 1 897 ? 40.286 7.448 -51.143 1.00 42.75 897 ARG A O 1
ATOM 7022 N N . SER A 1 898 ? 38.545 8.387 -50.068 1.00 41.91 898 SER A N 1
ATOM 7023 C CA . SER A 1 898 ? 38.765 7.714 -48.784 1.00 41.91 898 SER A CA 1
ATOM 7024 C C . SER A 1 898 ? 38.668 6.181 -48.892 1.00 41.91 898 SER A C 1
ATOM 7026 O O . SER A 1 898 ? 37.914 5.682 -49.733 1.00 41.91 898 SER A O 1
ATOM 7028 N N . PRO A 1 899 ? 39.319 5.416 -47.991 1.00 41.25 899 PRO A N 1
ATOM 7029 C CA . PRO A 1 899 ? 39.129 3.964 -47.893 1.00 41.25 899 PRO A CA 1
ATOM 7030 C C . PRO A 1 899 ? 37.653 3.564 -47.735 1.00 41.25 899 PRO A C 1
ATOM 7032 O O . PRO A 1 899 ? 37.204 2.593 -48.340 1.00 41.25 899 PRO A O 1
ATOM 7035 N N . LEU A 1 900 ? 36.873 4.385 -47.020 1.00 39.38 900 LEU A N 1
ATOM 7036 C CA . LEU A 1 900 ? 35.420 4.253 -46.873 1.00 39.38 900 LEU A CA 1
ATOM 7037 C C . LEU A 1 900 ? 34.687 4.236 -48.231 1.00 39.38 900 LEU A C 1
ATOM 7039 O O . LEU A 1 900 ? 33.740 3.478 -48.415 1.00 39.38 900 LEU A O 1
ATOM 7043 N N . SER A 1 901 ? 35.165 5.016 -49.208 1.00 39.91 901 SER A N 1
ATOM 7044 C CA . SER A 1 901 ? 34.606 5.063 -50.570 1.00 39.91 901 SER A CA 1
ATOM 7045 C C . SER A 1 901 ? 34.812 3.746 -51.328 1.00 39.91 901 SER A C 1
ATOM 7047 O O . SER A 1 901 ? 33.951 3.330 -52.098 1.00 39.91 901 SER A O 1
ATOM 7049 N N . ILE A 1 902 ? 35.960 3.093 -51.120 1.00 43.31 902 ILE A N 1
ATOM 7050 C CA . ILE A 1 902 ? 36.313 1.816 -51.761 1.00 43.31 902 ILE A CA 1
ATOM 7051 C C . ILE A 1 902 ? 35.582 0.654 -51.072 1.00 43.31 902 ILE A C 1
ATOM 7053 O O . ILE A 1 902 ? 35.158 -0.290 -51.735 1.00 43.31 902 ILE A O 1
ATOM 7057 N N . PHE A 1 903 ? 35.385 0.746 -49.754 1.00 38.56 903 PHE A N 1
ATOM 7058 C CA . PHE A 1 903 ? 34.654 -0.243 -48.963 1.00 38.56 903 PHE A CA 1
ATOM 7059 C C . PHE A 1 903 ? 33.155 -0.268 -49.310 1.00 38.56 903 PHE A C 1
ATOM 7061 O O . PHE A 1 903 ? 32.606 -1.329 -49.607 1.00 38.56 903 PHE A O 1
ATOM 7068 N N . LEU A 1 904 ? 32.510 0.903 -49.389 1.00 38.56 904 LEU A N 1
ATOM 7069 C CA . LEU A 1 904 ? 31.097 1.025 -49.774 1.00 38.56 904 LEU A CA 1
ATOM 7070 C C . LEU A 1 904 ? 30.821 0.535 -51.208 1.00 38.56 904 LEU A C 1
ATOM 7072 O O . LEU A 1 904 ? 29.767 -0.042 -51.463 1.00 38.56 904 LEU A O 1
ATOM 7076 N N . LEU A 1 905 ? 31.780 0.683 -52.130 1.00 37.69 905 LEU A N 1
ATOM 7077 C CA . LEU A 1 905 ? 31.665 0.162 -53.500 1.00 37.69 905 LEU A CA 1
ATOM 7078 C C . LEU A 1 905 ? 31.726 -1.373 -53.602 1.00 37.69 905 LEU A C 1
ATOM 7080 O O . LEU A 1 905 ? 31.299 -1.908 -54.620 1.00 37.69 905 LEU A O 1
ATOM 7084 N N . ARG A 1 906 ? 32.224 -2.089 -52.581 1.00 36.62 906 ARG A N 1
ATOM 7085 C CA . ARG A 1 906 ? 32.190 -3.566 -52.532 1.00 36.62 906 ARG A CA 1
ATOM 7086 C C . ARG A 1 906 ? 30.936 -4.128 -51.861 1.00 36.62 906 ARG A C 1
ATOM 7088 O O . ARG A 1 906 ? 30.536 -5.238 -52.183 1.00 36.62 906 ARG A O 1
ATOM 7095 N N . LEU A 1 907 ? 30.312 -3.374 -50.955 1.00 37.41 907 LEU A N 1
ATOM 7096 C CA . LEU A 1 907 ? 29.053 -3.777 -50.315 1.00 37.41 907 LEU A CA 1
ATOM 7097 C C . LEU A 1 907 ? 27.843 -3.672 -51.256 1.00 37.41 907 LEU A C 1
ATOM 7099 O O . LEU A 1 907 ? 26.865 -4.377 -51.059 1.00 37.41 907 LEU A O 1
ATOM 7103 N N . GLY A 1 908 ? 27.915 -2.852 -52.309 1.00 34.34 908 GLY A N 1
ATOM 7104 C CA . GLY A 1 908 ? 26.867 -2.752 -53.333 1.00 34.34 908 GLY A CA 1
ATOM 7105 C C . GLY A 1 908 ? 26.816 -3.903 -54.352 1.00 34.34 908 GLY A C 1
ATOM 7106 O O . GLY A 1 908 ? 26.173 -3.741 -55.386 1.00 34.34 908 GLY A O 1
ATOM 7107 N N . SER A 1 909 ? 27.525 -5.015 -54.123 1.00 36.56 909 SER A N 1
ATOM 7108 C CA . SER A 1 909 ? 27.630 -6.141 -55.069 1.00 36.56 909 SER A CA 1
ATOM 7109 C C . SER A 1 909 ? 27.460 -7.533 -54.439 1.00 36.56 909 SER A C 1
ATOM 7111 O O . SER A 1 909 ? 27.933 -8.509 -55.023 1.00 36.56 909 SER A O 1
ATOM 7113 N N . VAL A 1 910 ? 26.842 -7.624 -53.255 1.00 31.14 910 VAL A N 1
ATOM 7114 C CA . VAL A 1 910 ? 26.520 -8.880 -52.545 1.00 31.14 910 VAL A CA 1
ATOM 7115 C C . VAL A 1 910 ? 25.044 -8.885 -52.168 1.00 31.14 910 VAL A C 1
ATOM 7117 O O . VAL A 1 910 ? 24.601 -7.854 -51.620 1.00 31.14 910 VAL A O 1
#

Nearest PDB structures (foldseek):
  6xjj-assembly1_A  TM=8.739E-01  e=8.944E-18  Talaromyces stipitatus ATCC 10500
  8p48-assembly1_A  TM=8.003E-01  e=4.835E-15  Aspergillus nidulans FGSC A4
  8ptv-assembly1_A  TM=8.023E-01  e=1.877E-14  Aspergillus nidulans FGSC A4
  6vp4-assembly3_C  TM=7.964E-01  e=3.058E-14  Pseudomonas savastanoi pv. phaseolicola
  6vp5-assembly4_D  TM=7.620E-01  e=9.049E-14  Pseudomonas savastanoi pv. phaseolicola

Mean predicted aligned error: 22.96 Å